Protein AF-0000000079918364 (afdb_homodimer)

pLDDT: mean 92.26, std 9.22, range [27.09, 98.88]

Sequence (896 aa):
MTLVTEMAIDTARAVEHFAAMLRVPTVSTRGDANTDWTFFARFRSLVDELYPLVRENLDKEIIASHSLVYHWDVGVPDKPIVLMAHQDVVPAHDEGWTHPPFGGVVADDAVWGRGAIDDKGVLVSILEAVEGLLRSGVVPARDVYLVFGHNEEVGGDGIPQVVHTFRERGIVPGVVIDEGGGVAGDAFPGVDATLAVLGTAEKGILDLQLTAKDPGGHASMPGRKTATARLARAITRVDHHKFPARLTEPTVDLLTNVGVHAKGPLGTVLSRTDTFGPLLARVLPSAGALMNAMCRTTAVATVLEGSAANNVMAETARAVLDIRILPGDTVNGTVERIRKTIRDNDIQLDILGSTEPSPVSRTDDEVFARLRQVVADTFPGAIVSPFLLVGATDARHMARISEYVYRFYPFELDARSRALIHSTDERLSIAGLRNGIEFFSRLIRDWRMTLVTEMAIDTARAVEHFAAMLRVPTVSTRGDANTDWTFFARFRSLVDELYPLVRENLDKEIIASHSLVYHWDVGVPDKPIVLMAHQDVVPAHDEGWTHPPFGGVVADDAVWGRGAIDDKGVLVSILEAVEGLLRSGVVPARDVYLVFGHNEEVGGDGIPQVVHTFRERGIVPGVVIDEGGGVAGDAFPGVDATLAVLGTAEKGILDLQLTAKDPGGHASMPGRKTATARLARAITRVDHHKFPARLTEPTVDLLTNVGVHAKGPLGTVLSRTDTFGPLLARVLPSAGALMNAMCRTTAVATVLEGSAANNVMAETARAVLDIRILPGDTVNGTVERIRKTIRDNDIQLDILGSTEPSPVSRTDDEVFARLRQVVADTFPGAIVSPFLLVGATDARHMARISEYVYRFYPFELDARSRALIHSTDERLSIAGLRNGIEFFSRLIRDWR

InterPro domains:
  IPR001261 ArgE/DapE/ACY1/CPG2/YscS, conserved site [PS00759] (116-155)
  IPR002933 Peptidase M20 [PF01546] (83-445)
  IPR011650 Peptidase M20, dimerisation domain [PF07687] (200-345)
  IPR036264 Bacterial exopeptidase dimerisation domain [SSF55031] (204-345)
  IPR047177 Peptidase M20A [PTHR45962] (11-445)

Foldseek 3Di:
DPPPPQLDFPLVLLLVLLLVLQLQQLAADAPRPPGDCVSLVVSVVSLCVSQVLQVVQWDWDAWPNRKIKTKRCPPAQAQAEEEEAASHFHDDDQPPFPDRQNRQDDPPQWTWHTCQVRTVLLVSLLRSLVSSCVVVVFDFPHMYMYIYFRHFVNPDCGLVRVLVVCVVVVRFHNAYEAADFEWEQCPDPQFRFIAGAKAQWEWKKWKKKKKFFDPKDWQVDDDDPARVNLVVLLQVLLVVDFFQWFADPQRLFVLLLSLCRGDDPSSVLSVPCVVCRVVCRVCQLVVDDQSVLNTAKDKHWDDWDADPDPGMGGRMIMIIIIITGHPVDFPVNVVVVSCVRSPDPNIDMDTPDIDHMADGADCPDDSNVVLVVLLCVLPPRHHYGYDYGSHDGSLSSSSVRYSHGIHGQQFHAYPVQVVCNVHHGNIGRSVRSVSSSSSSSCCRNVPD/DPPPPQLDFPLVLLLVLLLVLQLQQLAADAPRPPGDCVSLVVSVVSLCVSQVLQVVQWDWDAWPNRKIKTKRCPPAQAQAEEEEAASHFHDDDQPPFPDRQNRQDCPPQWTWHTCQVRPSLLVSLLRSLVSSCSVVVFDFPHMYMYIYFRHFVNPDCGLVRVLVVCVVVVRFHNAYEAAFFEWEQCPDPQQRFIAGAKAQWEFKKWKKKKKFFDPKDWQVDDDDPFRVNLVVLLQVLLVVDFFQWFADPQRLFVLLLSLCRGDDPSSVLSVPCVVCRVVCRVCQLVVDDVSVLNTAKDKHWDDWDADPDPGMGGRMIMIIIIITGHPVDFPVNVVVVSCVRSVDPNIDMDTPDIDHMADGADCPDDSNVVLVVLLCVLPPRHRYGYDYGSHDGSLSSSSVRYSHGIHGQQFHAYPVQVVCNVHHGNIGRSVRSVSSSSSSSCCRNVPD

Nearest PDB structures (foldseek):
  7uoi-assembly1_A  TM=7.496E-01  e=3.762E-25  Enterococcus faecium 1,231,410
  3dlj-assembly3_A  TM=7.411E-01  e=1.548E-22  Homo sapiens
  7rsf-assembly1_B  TM=6.379E-01  e=6.991E-24  Escherichia coli str. K-12 substr. MG1655
  4ruh-assembly1_A  TM=7.061E-01  e=1.377E-22  Homo sapiens
  3dlj-assembly3_B  TM=6.980E-01  e=2.074E-22  Homo sapiens

Secondary structure (DSSP, 8-state):
----------HHHHHHHHHHHHTS--B--GGGTT--HHHHHHHHHHHHHH-HHHHHHSEEEEETTTEEEEEE--S--SS-EEEEEE--B----STT-SS-TTS-EEETTEEESTTTTTTHHHHHHHHHHHHHHHHTT---SS-EEEEEES-GGGT-SHHHHHHHHHHHTT---SEEEES--EEESSSSTT--S-EEEEEEEE-EEEEEEEEEE----BTTS--SS-HHHHHHHHHHHHHHSPPPP---HHHHHHHHHHHHH--HHHHHHHHTHHHHHHHHHHHGGGG-HHHHHHHS-EEEEEEEE--SSTTB--SEEEEEEEEEEPBTB-HHHHHHHHHHHH--TTSEEEEEEEEPPPPPPP-SSHHHHHHHHHHHHHSTTPEEEEEEESS--THHHHTTT-S-EEE---SB--HHHHHTTTSTT-EEEHHHHHHHHHHHHHHHHH--/----------HHHHHHHHHHHHTS--B--GGGTT--HHHHHHHHHHHHHH-HHHHHHSEEEEETTTEEEEEE--S--SS-EEEEEE--B----STT-SS-TTS-EEETTEEESTTTTTTHHHHHHHHHHHHHHHHTT---SS-EEEEEES-GGGT-SHHHHHHHHHHHTT---SEEEES--EEESSSSTT--S-EEEEEEEE-EEEEEEEEEE----BTTS--SS-HHHHHHHHHHHHHHSPPPP---HHHHHHHHHHHHH--HHHHHHHHTHHHHHHHHHHHGGGG-HHHHHHHS-EEEEEEEE--SSTTB--SEEEEEEEEEEPBTB-HHHHHHHHHHHH--TTSEEEEEEEEPPPPPPP-SSHHHHHHHHHHHHHSTTPEEEEEEESS--THHHHTTT-S-EEE---SB--HHHHHTTTSTT-EEEHHHHHHHHHHHHHHHHH--

Structure (mmCIF, N/CA/C/O backbone):
data_AF-0000000079918364-model_v1
#
loop_
_entity.id
_entity.type
_entity.pdbx_description
1 polymer 'Peptidase M20 dimerisation domain-containing protein'
#
loop_
_atom_site.group_PDB
_atom_site.id
_atom_site.type_symbol
_atom_site.label_atom_id
_atom_site.label_alt_id
_atom_site.label_comp_id
_atom_site.label_asym_id
_atom_site.label_entity_id
_atom_site.label_seq_id
_atom_site.pdbx_PDB_ins_code
_atom_site.Cartn_x
_atom_site.Cartn_y
_atom_site.Cartn_z
_atom_site.occupancy
_atom_site.B_iso_or_equiv
_atom_site.auth_seq_id
_atom_site.auth_comp_id
_atom_site.auth_asym_id
_atom_site.auth_atom_id
_atom_site.pdbx_PDB_model_num
ATOM 1 N N . MET A 1 1 ? -6.84 52.469 38.156 1 27.16 1 MET A N 1
ATOM 2 C CA . MET A 1 1 ? -6.102 51.219 37.938 1 27.16 1 MET A CA 1
ATOM 3 C C . MET A 1 1 ? -6.996 50 38.156 1 27.16 1 MET A C 1
ATOM 5 O O . MET A 1 1 ? -7.223 49.625 39.312 1 27.16 1 MET A O 1
ATOM 9 N N . THR A 1 2 ? -8.156 49.969 37.469 1 35.66 2 THR A N 1
ATOM 10 C CA . THR A 1 2 ? -9.219 49.031 37.75 1 35.66 2 THR A CA 1
ATOM 11 C C . THR A 1 2 ? -8.672 47.594 37.781 1 35.66 2 THR A C 1
ATOM 13 O O . THR A 1 2 ? -7.914 47.188 36.906 1 35.66 2 THR A O 1
ATOM 16 N N . LEU A 1 3 ? -8.594 47 38.906 1 37.59 3 LEU A N 1
ATOM 17 C CA . LEU A 1 3 ? -8.125 45.656 39.219 1 37.59 3 LEU A CA 1
ATOM 18 C C . LEU A 1 3 ? -8.625 44.656 38.156 1 37.59 3 LEU A C 1
ATOM 20 O O . LEU A 1 3 ? -9.828 44.406 38.062 1 37.59 3 LEU A O 1
ATOM 24 N N . VAL A 1 4 ? -8.094 44.719 37 1 45.94 4 VAL A N 1
ATOM 25 C CA . VAL A 1 4 ? -8.383 43.781 35.906 1 45.94 4 VAL A CA 1
ATOM 26 C C . VAL A 1 4 ? -8.469 42.375 36.5 1 45.94 4 VAL A C 1
ATOM 28 O O . VAL A 1 4 ? -7.477 41.844 37 1 45.94 4 VAL A O 1
ATOM 31 N N . THR A 1 5 ? -9.547 41.969 37.125 1 47.81 5 THR A N 1
ATOM 32 C CA . THR A 1 5 ? -9.805 40.688 37.781 1 47.81 5 THR A CA 1
ATOM 33 C C . THR A 1 5 ? -9.469 39.531 36.844 1 47.81 5 THR A C 1
ATOM 35 O O . THR A 1 5 ? -9.938 39.469 35.719 1 47.81 5 THR A O 1
ATOM 38 N N . GLU A 1 6 ? -8.281 38.938 37.062 1 61.81 6 GLU A N 1
ATOM 39 C CA . GLU A 1 6 ? -7.863 37.719 36.438 1 61.81 6 GLU A CA 1
ATOM 40 C C . GLU A 1 6 ? -8.984 36.688 36.438 1 61.81 6 GLU A C 1
ATOM 42 O O . GLU A 1 6 ? -9.609 36.438 37.469 1 61.81 6 GLU A O 1
ATOM 47 N N . MET A 1 7 ? -9.656 36.5 35.25 1 71.19 7 MET A N 1
ATOM 48 C CA . MET A 1 7 ? -10.711 35.5 35.125 1 71.19 7 MET A CA 1
ATOM 49 C C . MET A 1 7 ? -10.281 34.188 35.75 1 71.19 7 MET A C 1
ATOM 51 O O . MET A 1 7 ? -9.203 33.656 35.438 1 71.19 7 MET A O 1
ATOM 55 N N . ALA A 1 8 ? -10.93 33.812 36.844 1 82.19 8 ALA A N 1
ATOM 56 C CA . ALA A 1 8 ? -10.648 32.531 37.469 1 82.19 8 ALA A CA 1
ATOM 57 C C . ALA A 1 8 ? -10.922 31.375 36.5 1 82.19 8 ALA A C 1
ATOM 59 O O . ALA A 1 8 ? -11.992 31.312 35.906 1 82.19 8 ALA A O 1
ATOM 60 N N . ILE A 1 9 ? -9.953 30.641 36.156 1 89.56 9 ILE A N 1
ATOM 61 C CA . ILE A 1 9 ? -10.086 29.484 35.281 1 89.56 9 ILE A CA 1
ATOM 62 C C . ILE A 1 9 ? -10.492 28.266 36.094 1 89.56 9 ILE A C 1
ATOM 64 O O . ILE A 1 9 ? -9.805 27.875 37.031 1 89.56 9 ILE A O 1
ATOM 68 N N . ASP A 1 10 ? -11.633 27.734 35.812 1 93.81 10 ASP A N 1
ATOM 69 C CA . ASP A 1 10 ? -12.047 26.438 36.375 1 93.81 10 ASP A CA 1
ATOM 70 C C . ASP A 1 10 ? -11.375 25.281 35.625 1 93.81 10 ASP A C 1
ATOM 72 O O . ASP A 1 10 ? -11.977 24.672 34.75 1 93.81 10 ASP A O 1
ATOM 76 N N . THR A 1 11 ? -10.242 24.938 36.125 1 96 11 THR A N 1
ATOM 77 C CA . THR A 1 11 ? -9.398 23.953 35.469 1 96 11 THR A CA 1
ATOM 78 C C . THR A 1 11 ? -10.086 22.594 35.406 1 96 11 THR A C 1
ATOM 80 O O . THR A 1 11 ? -10.023 21.891 34.406 1 96 11 THR A O 1
ATOM 83 N N . ALA A 1 12 ? -10.703 22.219 36.469 1 96.12 12 ALA A N 1
ATOM 84 C CA . ALA A 1 12 ? -11.375 20.922 36.531 1 96.12 12 ALA A CA 1
ATOM 85 C C . ALA A 1 12 ? -12.469 20.828 35.469 1 96.12 12 ALA A C 1
ATOM 87 O O . ALA A 1 12 ? -12.594 19.797 34.781 1 96.12 12 ALA A O 1
ATOM 88 N N . ARG A 1 13 ? -13.227 21.828 35.375 1 96.31 13 ARG A N 1
ATOM 89 C CA . ARG A 1 13 ? -14.281 21.859 34.344 1 96.31 13 ARG A CA 1
ATOM 90 C C . ARG A 1 13 ? -13.703 21.844 32.938 1 96.31 13 ARG A C 1
ATOM 92 O O . ARG A 1 13 ? -14.219 21.141 32.062 1 96.31 13 ARG A O 1
ATOM 99 N N . ALA A 1 14 ? -12.711 22.641 32.781 1 97.94 14 ALA A N 1
ATOM 100 C CA . ALA A 1 14 ? -12.078 22.703 31.453 1 97.94 14 ALA A CA 1
ATOM 101 C C . ALA A 1 14 ? -11.555 21.328 31.031 1 97.94 14 ALA A C 1
ATOM 103 O O . ALA A 1 14 ? -11.664 20.953 29.859 1 97.94 14 ALA A O 1
ATOM 104 N N . VAL A 1 15 ? -10.969 20.625 31.969 1 98.44 15 VAL A N 1
ATOM 105 C CA . VAL A 1 15 ? -10.422 19.297 31.703 1 98.44 15 VAL A CA 1
ATOM 106 C C . VAL A 1 15 ? -11.547 18.344 31.328 1 98.44 15 VAL A C 1
ATOM 108 O O . VAL A 1 15 ? -11.414 17.547 30.391 1 98.44 15 VAL A O 1
ATOM 111 N N . GLU A 1 16 ? -12.609 18.422 32 1 98.25 16 GLU A N 1
ATOM 112 C CA . GLU A 1 16 ? -13.766 17.562 31.719 1 98.25 16 GLU A CA 1
ATOM 113 C C . GLU A 1 16 ? -14.352 17.859 30.344 1 98.25 16 GLU A C 1
ATOM 115 O O . GLU A 1 16 ? -14.703 16.938 29.594 1 98.25 16 GLU A O 1
ATOM 120 N N . HIS A 1 17 ? -14.508 19.156 30.047 1 98.56 17 HIS A N 1
ATOM 121 C CA . HIS A 1 17 ? -15.016 19.547 28.75 1 98.56 17 HIS A CA 1
ATOM 122 C C . HIS A 1 17 ? -14.102 19.047 27.625 1 98.56 17 HIS A C 1
ATOM 124 O O . HIS A 1 17 ? -14.578 18.531 26.609 1 98.56 17 HIS A O 1
ATOM 130 N N . PHE A 1 18 ? -12.836 19.219 27.891 1 98.5 18 PHE A N 1
ATOM 131 C CA . PHE A 1 18 ? -11.836 18.828 26.906 1 98.5 18 PHE A CA 1
ATOM 132 C C . PHE A 1 18 ? -11.867 17.328 26.656 1 98.5 18 PHE A C 1
ATOM 134 O O . PHE A 1 18 ? -11.883 16.875 25.516 1 98.5 18 PHE A O 1
ATOM 141 N N . ALA A 1 19 ? -11.914 16.547 27.719 1 98.62 19 ALA A N 1
ATOM 142 C CA . ALA A 1 19 ? -11.992 15.102 27.609 1 98.62 19 ALA A CA 1
ATOM 143 C C . ALA A 1 19 ? -13.242 14.672 26.844 1 98.62 19 ALA A C 1
ATOM 145 O O . ALA A 1 19 ? -13.18 13.766 26.016 1 98.62 19 ALA A O 1
ATOM 146 N N . ALA A 1 20 ? -14.352 15.289 27.141 1 98.56 20 ALA A N 1
ATOM 147 C CA . ALA A 1 20 ? -15.602 14.984 26.453 1 98.56 20 ALA A CA 1
ATOM 148 C C . ALA A 1 20 ? -15.477 15.234 24.953 1 98.56 20 ALA A C 1
ATOM 150 O O . ALA A 1 20 ? -15.992 14.461 24.141 1 98.56 20 ALA A O 1
ATOM 151 N N . MET A 1 21 ? -14.812 16.297 24.578 1 98.5 21 MET A N 1
ATOM 152 C CA . MET A 1 21 ? -14.648 16.641 23.172 1 98.5 21 MET A CA 1
ATOM 153 C C . MET A 1 21 ? -13.742 15.641 22.453 1 98.5 21 MET A C 1
ATOM 155 O O . MET A 1 21 ? -13.992 15.281 21.312 1 98.5 21 MET A O 1
ATOM 159 N N . LEU A 1 22 ? -12.727 15.164 23.188 1 98.5 22 LEU A N 1
ATOM 160 C CA . LEU A 1 22 ? -11.773 14.227 22.594 1 98.5 22 LEU A CA 1
ATOM 161 C C . LEU A 1 22 ? -12.43 12.867 22.359 1 98.5 22 LEU A C 1
ATOM 163 O O . LEU A 1 22 ? -11.961 12.086 21.531 1 98.5 22 LEU A O 1
ATOM 167 N N . ARG A 1 23 ? -13.539 12.586 23.047 1 98.25 23 ARG A N 1
ATOM 168 C CA . ARG A 1 23 ? -14.234 11.305 22.922 1 98.25 23 ARG A CA 1
ATOM 169 C C . ARG A 1 23 ? -15.062 11.258 21.641 1 98.25 23 ARG A C 1
ATOM 171 O O . ARG A 1 23 ? -15.531 10.195 21.234 1 98.25 23 ARG A O 1
ATOM 178 N N . VAL A 1 24 ? -15.242 12.398 20.938 1 98.12 24 VAL A N 1
ATOM 179 C CA . VAL A 1 24 ? -15.969 12.445 19.672 1 98.12 24 VAL A CA 1
ATOM 180 C C . VAL A 1 24 ? -14.977 12.344 18.5 1 98.12 24 VAL A C 1
ATOM 182 O O . VAL A 1 24 ? -14.25 13.297 18.219 1 98.12 24 VAL A O 1
ATOM 185 N N . PRO A 1 25 ? -14.875 11.234 17.781 1 97.44 25 PRO A N 1
ATOM 186 C CA . PRO A 1 25 ? -13.883 11.016 16.719 1 97.44 25 PRO A CA 1
ATOM 187 C C . PRO A 1 25 ? -14.234 11.734 15.422 1 97.44 25 PRO A C 1
ATOM 189 O O . PRO A 1 25 ? -14.602 11.086 14.438 1 97.44 25 PRO A O 1
ATOM 192 N N . THR A 1 26 ? -14.062 13.023 15.359 1 97.56 26 THR A N 1
ATOM 193 C CA . THR A 1 26 ? -14.312 13.797 14.148 1 97.56 26 THR A CA 1
ATOM 194 C C . THR A 1 26 ? -13.18 13.602 13.141 1 97.56 26 THR A C 1
ATOM 196 O O . THR A 1 26 ? -12.469 14.555 12.805 1 97.56 26 THR A O 1
ATOM 199 N N . VAL A 1 27 ? -13.07 12.43 12.547 1 95 27 VAL A N 1
ATOM 200 C CA . VAL A 1 27 ? -12.016 12.094 11.602 1 95 27 VAL A CA 1
ATOM 201 C C . VAL A 1 27 ? -12.438 12.484 10.188 1 95 27 VAL A C 1
ATOM 203 O O . VAL A 1 27 ? -13.492 12.062 9.711 1 95 27 VAL A O 1
ATOM 206 N N . SER A 1 28 ? -11.664 13.344 9.609 1 93.25 28 SER A N 1
ATOM 207 C CA . SER A 1 28 ? -11.953 13.727 8.234 1 93.25 28 SER A CA 1
ATOM 208 C C . SER A 1 28 ? -11.18 12.859 7.246 1 93.25 28 SER A C 1
ATOM 210 O O . SER A 1 28 ? -10.117 12.328 7.574 1 93.25 28 SER A O 1
ATOM 212 N N . THR A 1 29 ? -11.766 12.648 6.137 1 87.75 29 THR A N 1
ATOM 213 C CA . THR A 1 29 ? -11.148 11.914 5.043 1 87.75 29 THR A CA 1
ATOM 214 C C . THR A 1 29 ? -11.133 12.742 3.766 1 87.75 29 THR A C 1
ATOM 216 O O . THR A 1 29 ? -11.984 13.609 3.576 1 87.75 29 THR A O 1
ATOM 219 N N . ARG A 1 30 ? -10.18 12.453 2.982 1 79.19 30 ARG A N 1
ATOM 220 C CA . ARG A 1 30 ? -10.062 13.195 1.733 1 79.19 30 ARG A CA 1
ATOM 221 C C . ARG A 1 30 ? -11.281 12.969 0.845 1 79.19 30 ARG A C 1
ATOM 223 O O . ARG A 1 30 ? -11.75 11.836 0.703 1 79.19 30 ARG A O 1
ATOM 230 N N . GLY A 1 31 ? -11.641 14.008 0.234 1 75.81 31 GLY A N 1
ATOM 231 C CA . GLY A 1 31 ? -12.781 13.961 -0.663 1 75.81 31 GLY A CA 1
ATOM 232 C C . GLY A 1 31 ? -14.102 13.742 0.059 1 75.81 31 GLY A C 1
ATOM 233 O O . GLY A 1 31 ? -15.156 13.664 -0.573 1 75.81 31 GLY A O 1
ATOM 234 N N . ASP A 1 32 ? -14.047 13.578 1.322 1 73.62 32 ASP A N 1
ATOM 235 C CA . ASP A 1 32 ? -15.188 13.57 2.242 1 73.62 32 ASP A CA 1
ATOM 236 C C . ASP A 1 32 ? -16 12.281 2.1 1 73.62 32 ASP A C 1
ATOM 238 O O . ASP A 1 32 ? -16.922 12.039 2.883 1 73.62 32 ASP A O 1
ATOM 242 N N . ALA A 1 33 ? -15.688 11.484 1.126 1 76.06 33 ALA A N 1
ATOM 243 C CA . ALA A 1 33 ? -16.578 10.367 0.811 1 76.06 33 ALA A CA 1
ATOM 244 C C . ALA A 1 33 ? -16.625 9.367 1.964 1 76.06 33 ALA A C 1
ATOM 246 O O . ALA A 1 33 ? -17.672 8.758 2.215 1 76.06 33 ALA A O 1
ATOM 247 N N . ASN A 1 34 ? -15.664 9.375 2.734 1 82.94 34 ASN A N 1
ATOM 248 C CA . ASN A 1 34 ? -15.641 8.383 3.803 1 82.94 34 ASN A CA 1
ATOM 249 C C . ASN A 1 34 ? -15.711 9.039 5.18 1 82.94 34 ASN A C 1
ATOM 251 O O . ASN A 1 34 ? -15.508 8.375 6.199 1 82.94 34 ASN A O 1
ATOM 255 N N . THR A 1 35 ? -15.969 10.344 5.254 1 92.25 35 THR A N 1
ATOM 256 C CA . THR A 1 35 ? -16.094 11.039 6.527 1 92.25 35 THR A CA 1
ATOM 257 C C . THR A 1 35 ? -17.469 10.781 7.156 1 92.25 35 THR A C 1
ATOM 259 O O . THR A 1 35 ? -18.484 10.898 6.488 1 92.25 35 THR A O 1
ATOM 262 N N . ASP A 1 36 ? -17.547 10.352 8.383 1 94.94 36 ASP A N 1
ATOM 263 C CA . ASP A 1 36 ? -18.797 10.195 9.125 1 94.94 36 ASP A CA 1
ATOM 264 C C . ASP A 1 36 ? -19.234 11.523 9.734 1 94.94 36 ASP A C 1
ATOM 266 O O . ASP A 1 36 ? -18.875 11.836 10.875 1 94.94 36 ASP A O 1
ATOM 270 N N . TRP A 1 37 ? -20.031 12.195 9.109 1 95.75 37 TRP A N 1
ATOM 271 C CA . TRP A 1 37 ? -20.422 13.547 9.477 1 95.75 37 TRP A CA 1
ATOM 272 C C . TRP A 1 37 ? -21.281 13.539 10.734 1 95.75 37 TRP A C 1
ATOM 274 O O . TRP A 1 37 ? -21.516 14.578 11.352 1 95.75 37 TRP A O 1
ATOM 284 N N . THR A 1 38 ? -21.766 12.367 11.164 1 96.69 38 THR A N 1
ATOM 285 C CA . THR A 1 38 ? -22.562 12.289 12.383 1 96.69 38 THR A CA 1
ATOM 286 C C . THR A 1 38 ? -21.734 12.672 13.602 1 96.69 38 THR A C 1
ATOM 288 O O . THR A 1 38 ? -22.25 13.234 14.562 1 96.69 38 THR A O 1
ATOM 291 N N . PHE A 1 39 ? -20.453 12.438 13.547 1 97.25 39 PHE A N 1
ATOM 292 C CA . PHE A 1 39 ? -19.578 12.805 14.648 1 97.25 39 PHE A CA 1
ATOM 293 C C . PHE A 1 39 ? -19.391 14.312 14.711 1 97.25 39 PHE A C 1
ATOM 295 O O . PHE A 1 39 ? -19.266 14.883 15.797 1 97.25 39 PHE A O 1
ATOM 302 N N . PHE A 1 40 ? -19.391 14.969 13.578 1 97.75 40 PHE A N 1
ATOM 303 C CA . PHE A 1 40 ? -19.266 16.422 13.539 1 97.75 40 PHE A CA 1
ATOM 304 C C . PHE A 1 40 ? -20.531 17.094 14.062 1 97.75 40 PHE A C 1
ATOM 306 O O . PHE A 1 40 ? -20.453 18.094 14.766 1 97.75 40 PHE A O 1
ATOM 313 N N . ALA A 1 41 ? -21.656 16.484 13.727 1 97.44 41 ALA A N 1
ATOM 314 C CA . ALA A 1 41 ? -22.922 16.984 14.273 1 97.44 41 ALA A CA 1
ATOM 315 C C . ALA A 1 41 ? -22.969 16.828 15.789 1 97.44 41 ALA A C 1
ATOM 317 O O . ALA A 1 41 ? -23.406 17.734 16.5 1 97.44 41 ALA A O 1
ATOM 318 N N . ARG A 1 42 ? -22.531 15.688 16.219 1 98 42 ARG A N 1
ATOM 319 C CA . ARG A 1 42 ? -22.469 15.438 17.656 1 98 42 ARG A CA 1
ATOM 320 C C . ARG A 1 42 ? -21.531 16.422 18.344 1 98 42 ARG A C 1
ATOM 322 O O . ARG A 1 42 ? -21.812 16.891 19.438 1 98 42 ARG A O 1
ATOM 329 N N . PHE A 1 43 ? -20.422 16.656 17.734 1 98.38 43 PHE A N 1
ATOM 330 C CA . PHE A 1 43 ? -19.438 17.578 18.297 1 98.38 43 PHE A CA 1
ATOM 331 C C . PHE A 1 43 ? -20.031 18.969 18.438 1 98.38 43 PHE A C 1
ATOM 333 O O . PHE A 1 43 ? -19.875 19.609 19.484 1 98.38 43 PHE A O 1
ATOM 340 N N . ARG A 1 44 ? -20.688 19.422 17.406 1 98.06 44 ARG A N 1
ATOM 341 C CA . ARG A 1 44 ? -21.344 20.719 17.438 1 98.06 44 ARG A CA 1
ATOM 342 C C . ARG A 1 44 ? -22.344 20.812 18.578 1 98.06 44 ARG A C 1
ATOM 344 O O . ARG A 1 44 ? -22.375 21.812 19.297 1 98.06 44 ARG A O 1
ATOM 351 N N . SER A 1 45 ? -23.125 19.781 18.703 1 98.19 45 SER A N 1
ATOM 352 C CA . SER A 1 45 ? -24.109 19.75 19.781 1 98.19 45 SER A CA 1
ATOM 353 C C . SER A 1 45 ? -23.438 19.766 21.156 1 98.19 45 SER A C 1
ATOM 355 O O . SER A 1 45 ? -23.906 20.422 22.078 1 98.19 45 SER A O 1
ATOM 357 N N . LEU A 1 46 ? -22.375 19.047 21.219 1 98.56 46 LEU A N 1
ATOM 358 C CA . LEU A 1 46 ? -21.625 18.984 22.469 1 98.56 46 LEU A CA 1
ATOM 359 C C . LEU A 1 46 ? -21.078 20.359 22.844 1 98.56 46 LEU A C 1
ATOM 361 O O . LEU A 1 46 ? -21.141 20.766 24.016 1 98.56 46 LEU A O 1
ATOM 365 N N . VAL A 1 47 ? -20.531 21.078 21.875 1 98.56 47 VAL A N 1
ATOM 366 C CA . VAL A 1 47 ? -20.016 22.422 22.109 1 98.56 47 VAL A CA 1
ATOM 367 C C . VAL A 1 47 ? -21.125 23.328 22.641 1 98.56 47 VAL A C 1
ATOM 369 O O . VAL A 1 47 ? -20.922 24.078 23.609 1 98.56 47 VAL A O 1
ATOM 372 N N . ASP A 1 48 ? -22.297 23.25 22.047 1 98.19 48 ASP A N 1
ATOM 373 C CA . ASP A 1 48 ? -23.422 24.047 22.484 1 98.19 48 ASP A CA 1
ATOM 374 C C . ASP A 1 48 ? -23.812 23.719 23.922 1 98.19 48 ASP A C 1
ATOM 376 O O . ASP A 1 48 ? -24.219 24.609 24.688 1 98.19 48 ASP A O 1
ATOM 380 N N . GLU A 1 49 ? -23.734 22.484 24.234 1 98.38 49 GLU A N 1
ATOM 381 C CA . GLU A 1 49 ? -24.109 22.031 25.562 1 98.38 49 GLU A CA 1
ATOM 382 C C . GLU A 1 49 ? -23.094 22.484 26.609 1 98.38 49 GLU A C 1
ATOM 384 O O . GLU A 1 49 ? -23.469 22.938 27.688 1 98.38 49 GLU A O 1
ATOM 389 N N . LEU A 1 50 ? -21.859 22.406 26.297 1 98.56 50 LEU A N 1
ATOM 390 C CA . LEU A 1 50 ? -20.797 22.656 27.266 1 98.56 50 LEU A CA 1
ATOM 391 C C . LEU A 1 50 ? -20.562 24.141 27.453 1 98.56 50 LEU A C 1
ATOM 393 O O . LEU A 1 50 ? -20.047 24.578 28.484 1 98.56 50 LEU A O 1
ATOM 397 N N . TYR A 1 51 ? -20.969 24.922 26.438 1 98.56 51 TYR A N 1
ATOM 398 C CA . TYR A 1 51 ? -20.688 26.344 26.484 1 98.56 51 TYR A CA 1
ATOM 399 C C . TYR A 1 51 ? -21.953 27.156 26.219 1 98.56 51 TYR A C 1
ATOM 401 O O . TYR A 1 51 ? -22.047 27.844 25.203 1 98.56 51 TYR A O 1
ATOM 409 N N . PRO A 1 52 ? -22.812 27.25 27.203 1 98.25 52 PRO A N 1
ATOM 410 C CA . PRO A 1 52 ? -24.125 27.906 27.016 1 98.25 52 PRO A CA 1
ATOM 411 C C . PRO A 1 52 ? -24.016 29.406 26.844 1 98.25 52 PRO A C 1
ATOM 413 O O . PRO A 1 52 ? -24.812 30.016 26.125 1 98.25 52 PRO A O 1
ATOM 416 N N . LEU A 1 53 ? -23.094 30.094 27.469 1 98.19 53 LEU A N 1
ATOM 417 C CA . LEU A 1 53 ? -22.969 31.547 27.312 1 98.19 53 LEU A CA 1
ATOM 418 C C . LEU A 1 53 ? -22.484 31.906 25.922 1 98.19 53 LEU A C 1
ATOM 420 O O . LEU A 1 53 ? -22.906 32.906 25.344 1 98.19 53 LEU A O 1
ATOM 424 N N . VAL A 1 54 ? -21.562 31.109 25.391 1 98.5 54 VAL A N 1
ATOM 425 C CA . VAL A 1 54 ? -21.141 31.297 24 1 98.5 54 VAL A CA 1
ATOM 426 C C . VAL A 1 54 ? -22.344 31.141 23.078 1 98.5 54 VAL A C 1
ATOM 428 O O . VAL A 1 54 ? -22.578 31.984 22.203 1 98.5 54 VAL A O 1
ATOM 431 N N . ARG A 1 55 ? -23.109 30.109 23.328 1 98.19 55 ARG A N 1
ATOM 432 C CA . ARG A 1 55 ? -24.266 29.828 22.5 1 98.19 55 ARG A CA 1
ATOM 433 C C . ARG A 1 55 ? -25.281 30.969 22.562 1 98.19 55 ARG A C 1
ATOM 435 O O . ARG A 1 55 ? -25.859 31.344 21.547 1 98.19 55 ARG A O 1
ATOM 442 N N . GLU A 1 56 ? -25.406 31.547 23.672 1 97.88 56 GLU A N 1
ATOM 443 C CA . GLU A 1 56 ? -26.438 32.531 23.906 1 97.88 56 GLU A CA 1
ATOM 444 C C . GLU A 1 56 ? -25.984 33.938 23.438 1 97.88 56 GLU A C 1
ATOM 446 O O . GLU A 1 56 ? -26.797 34.719 23 1 97.88 56 GLU A O 1
ATOM 451 N N . ASN A 1 57 ? -24.734 34.219 23.516 1 98.12 57 ASN A N 1
ATOM 452 C CA . ASN A 1 57 ? -24.281 35.594 23.391 1 98.12 57 ASN A CA 1
ATOM 453 C C . ASN A 1 57 ? -23.562 35.812 22.062 1 98.12 57 ASN A C 1
ATOM 455 O O . ASN A 1 57 ? -23.375 36.969 21.641 1 98.12 57 ASN A O 1
ATOM 459 N N . LEU A 1 58 ? -23.047 34.812 21.453 1 98.56 58 LEU A N 1
ATOM 460 C CA . LEU A 1 58 ? -22.391 34.969 20.156 1 98.56 58 LEU A CA 1
ATOM 461 C C . LEU A 1 58 ? -23.297 34.469 19.031 1 98.56 58 LEU A C 1
ATOM 463 O O . LEU A 1 58 ? -24 33.438 19.188 1 98.56 58 LEU A O 1
ATOM 467 N N . ASP A 1 59 ? -23.312 35.188 17.891 1 98.44 59 ASP A N 1
ATOM 468 C CA . ASP A 1 59 ? -24.016 34.688 16.703 1 98.44 59 ASP A CA 1
ATOM 469 C C . ASP A 1 59 ? -23.266 33.531 16.062 1 98.44 59 ASP A C 1
ATOM 471 O O . ASP A 1 59 ? -22.078 33.656 15.742 1 98.44 59 ASP A O 1
ATOM 475 N N . LYS A 1 60 ? -23.969 32.438 15.906 1 98.25 60 LYS A N 1
ATOM 476 C CA . LYS A 1 60 ? -23.375 31.234 15.352 1 98.25 60 LYS A CA 1
ATOM 477 C C . LYS A 1 60 ? -23.828 31 13.914 1 98.25 60 LYS A C 1
ATOM 479 O O . LYS A 1 60 ? -25.031 31.062 13.617 1 98.25 60 LYS A O 1
ATOM 484 N N . GLU A 1 61 ? -22.906 30.797 13.07 1 98.19 61 GLU A N 1
ATOM 485 C CA . GLU A 1 61 ? -23.172 30.453 11.672 1 98.19 61 GLU A CA 1
ATOM 486 C C . GLU A 1 61 ? -22.391 29.203 11.266 1 98.19 61 GLU A C 1
ATOM 488 O O . GLU A 1 61 ? -21.234 29.031 11.672 1 98.19 61 GLU A O 1
ATOM 493 N N . ILE A 1 62 ? -23.078 28.328 10.523 1 98.12 62 ILE A N 1
ATOM 494 C CA . ILE A 1 62 ? -22.438 27.156 9.93 1 98.12 62 ILE A CA 1
ATOM 495 C C . ILE A 1 62 ? -22.109 27.438 8.461 1 98.12 62 ILE A C 1
ATOM 497 O O . ILE A 1 62 ? -23.016 27.703 7.668 1 98.12 62 ILE A O 1
ATOM 501 N N . ILE A 1 63 ? -20.875 27.453 8.133 1 97.75 63 ILE A N 1
ATOM 502 C CA . ILE A 1 63 ? -20.422 27.719 6.773 1 97.75 63 ILE A CA 1
ATOM 503 C C . ILE A 1 63 ? -19.797 26.453 6.188 1 97.75 63 ILE A C 1
ATOM 505 O O . ILE A 1 63 ? -19.156 25.672 6.902 1 97.75 63 ILE A O 1
ATOM 509 N N . ALA A 1 64 ? -19.969 26.203 4.91 1 95.94 64 ALA A N 1
ATOM 510 C CA . ALA A 1 64 ? -19.469 25.016 4.219 1 95.94 64 ALA A CA 1
ATOM 511 C C . ALA A 1 64 ? -19.938 23.734 4.898 1 95.94 64 ALA A C 1
ATOM 513 O O . ALA A 1 64 ? -19.156 22.797 5.086 1 95.94 64 ALA A O 1
ATOM 514 N N . SER A 1 65 ? -21.125 23.781 5.41 1 92.94 65 SER A N 1
ATOM 515 C CA . SER A 1 65 ? -21.922 22.672 5.93 1 92.94 65 SER A CA 1
ATOM 516 C C . SER A 1 65 ? -21.5 22.312 7.355 1 92.94 65 SER A C 1
ATOM 518 O O . SER A 1 65 ? -22.328 21.828 8.133 1 92.94 65 SER A O 1
ATOM 520 N N . HIS A 1 66 ? -20.156 22.516 7.703 1 96.31 66 HIS A N 1
ATOM 521 C CA . HIS A 1 66 ? -19.797 21.953 9 1 96.31 66 HIS A CA 1
ATOM 522 C C . HIS A 1 66 ? -18.844 22.891 9.75 1 96.31 66 HIS A C 1
ATOM 524 O O . HIS A 1 66 ? -18.594 22.703 10.938 1 96.31 66 HIS A O 1
ATOM 530 N N . SER A 1 67 ? -18.297 23.938 9.086 1 98.38 67 SER A N 1
ATOM 531 C CA . SER A 1 67 ? -17.453 24.891 9.789 1 98.38 67 SER A CA 1
ATOM 532 C C . SER A 1 67 ? -18.266 25.797 10.688 1 98.38 67 SER A C 1
ATOM 534 O O . SER A 1 67 ? -19.344 26.266 10.305 1 98.38 67 SER A O 1
ATOM 536 N N . LEU A 1 68 ? -17.844 26.031 11.883 1 98.62 68 LEU A N 1
ATOM 537 C CA . LEU A 1 68 ? -18.547 26.844 12.867 1 98.62 68 LEU A CA 1
ATOM 538 C C . LEU A 1 68 ? -17.922 28.234 12.969 1 98.62 68 LEU A C 1
ATOM 540 O O . LEU A 1 68 ? -16.719 28.359 13.203 1 98.62 68 LEU A O 1
ATOM 544 N N . VAL A 1 69 ? -18.688 29.234 12.766 1 98.81 69 VAL A N 1
ATOM 545 C CA . VAL A 1 69 ? -18.25 30.609 12.922 1 98.81 69 VAL A CA 1
ATOM 546 C C . VAL A 1 69 ? -19.109 31.312 13.984 1 98.81 69 VAL A C 1
ATOM 548 O O . VAL A 1 69 ? -20.328 31.375 13.852 1 98.81 69 VAL A O 1
ATOM 551 N N . TYR A 1 70 ? -18.469 31.75 15.078 1 98.81 70 TYR A N 1
ATOM 552 C CA . TYR A 1 70 ? -19.109 32.531 16.125 1 98.81 70 TYR A CA 1
ATOM 553 C C . TYR A 1 70 ? -18.703 34 16.031 1 98.81 70 TYR A C 1
ATOM 555 O O . TYR A 1 70 ? -17.547 34.312 15.766 1 98.81 70 TYR A O 1
ATOM 563 N N . HIS A 1 71 ? -19.641 34.875 16.172 1 98.81 71 HIS A N 1
ATOM 564 C CA . HIS A 1 71 ? -19.391 36.312 16.156 1 98.81 71 HIS A CA 1
ATOM 565 C C . HIS A 1 71 ? -19.797 36.969 17.469 1 98.81 71 HIS A C 1
ATOM 567 O O . HIS A 1 71 ? -20.984 37 17.812 1 98.81 71 HIS A O 1
ATOM 573 N N . TRP A 1 72 ? -18.797 37.344 18.25 1 98.69 72 TRP A N 1
ATOM 574 C CA . TRP A 1 72 ? -19.016 38.219 19.406 1 98.69 72 TRP A CA 1
ATOM 575 C C . TRP A 1 72 ? -19.078 39.688 18.984 1 98.69 72 TRP A C 1
ATOM 577 O O . TRP A 1 72 ? -18.062 40.375 18.938 1 98.69 72 TRP A O 1
ATOM 587 N N . ASP A 1 73 ? -20.312 40.125 18.734 1 98.12 73 ASP A N 1
ATOM 588 C CA . ASP A 1 73 ? -20.562 41.5 18.234 1 98.12 73 ASP A CA 1
ATOM 589 C C . ASP A 1 73 ? -20.609 42.5 19.375 1 98.12 73 ASP A C 1
ATOM 591 O O . ASP A 1 73 ? -21.562 42.5 20.156 1 98.12 73 ASP A O 1
ATOM 595 N N . VAL A 1 74 ? -19.625 43.344 19.469 1 97.19 74 VAL A N 1
ATOM 596 C CA . VAL A 1 74 ? -19.609 44.344 20.531 1 97.19 74 VAL A CA 1
ATOM 597 C C . VAL A 1 74 ? -19.75 45.719 19.922 1 97.19 74 VAL A C 1
ATOM 599 O O . VAL A 1 74 ? -19.516 46.719 20.594 1 97.19 74 VAL A O 1
ATOM 602 N N . GLY A 1 75 ? -19.969 45.75 18.641 1 96.88 75 GLY A N 1
ATOM 603 C CA . GLY A 1 75 ? -20.281 47 17.953 1 96.88 75 GLY A CA 1
ATOM 604 C C . GLY A 1 75 ? -19.062 47.656 17.375 1 96.88 75 GLY A C 1
ATOM 605 O O . GLY A 1 75 ? -19.109 48.844 17.016 1 96.88 75 GLY A O 1
ATOM 606 N N . VAL A 1 76 ? -17.938 47 17.281 1 97.06 76 VAL A N 1
ATOM 607 C CA . VAL A 1 76 ? -16.719 47.562 16.703 1 97.06 76 VAL A CA 1
ATOM 608 C C . VAL A 1 76 ? -16.172 46.594 15.656 1 97.06 76 VAL A C 1
ATOM 610 O O . VAL A 1 76 ? -15.18 45.875 15.898 1 97.06 76 VAL A O 1
ATOM 613 N N . PRO A 1 77 ? -16.688 46.625 14.5 1 96.31 77 PRO A N 1
ATOM 614 C CA . PRO A 1 77 ? -16.422 45.594 13.484 1 96.31 77 PRO A CA 1
ATOM 615 C C . PRO A 1 77 ? -15.07 45.812 12.789 1 96.31 77 PRO A C 1
ATOM 617 O O . PRO A 1 77 ? -14.586 44.906 12.094 1 96.31 77 PRO A O 1
ATOM 620 N N . ASP A 1 78 ? -14.57 47.031 12.969 1 96.19 78 ASP A N 1
ATOM 621 C CA . ASP A 1 78 ? -13.305 47.312 12.289 1 96.19 78 ASP A CA 1
ATOM 622 C C . ASP A 1 78 ? -12.156 46.531 12.914 1 96.19 78 ASP A C 1
ATOM 624 O O . ASP A 1 78 ? -11.945 46.594 14.125 1 96.19 78 ASP A O 1
ATOM 628 N N . LYS A 1 79 ? -11.391 45.781 12.094 1 97.25 79 LYS A N 1
ATOM 629 C CA . LYS A 1 79 ? -10.195 45.031 12.492 1 97.25 79 LYS A CA 1
ATOM 630 C C . LYS A 1 79 ? -10.5 44.094 13.656 1 97.25 79 LYS A C 1
ATOM 632 O O . LYS A 1 79 ? -9.836 44.125 14.695 1 97.25 79 LYS A O 1
ATOM 637 N N . PRO A 1 80 ? -11.438 43.188 13.438 1 98.25 80 PRO A N 1
ATOM 638 C CA . PRO A 1 80 ? -11.781 42.25 14.508 1 98.25 80 PRO A CA 1
ATOM 639 C C . PRO A 1 80 ? -10.656 41.281 14.812 1 98.25 80 PRO A C 1
ATOM 641 O O . PRO A 1 80 ? -9.734 41.125 14.008 1 98.25 80 PRO A O 1
ATOM 644 N N . ILE A 1 81 ? -10.734 40.656 15.992 1 98.5 81 ILE A N 1
ATOM 645 C CA . ILE A 1 81 ? -9.898 39.5 16.359 1 98.5 81 ILE A CA 1
ATOM 646 C C . ILE A 1 81 ? -10.492 38.219 15.781 1 98.5 81 ILE A C 1
ATOM 648 O O . ILE A 1 81 ? -11.695 38 15.898 1 98.5 81 ILE A O 1
ATOM 652 N N . VAL A 1 82 ? -9.672 37.438 15.109 1 98.75 82 VAL A N 1
ATOM 653 C CA . VAL A 1 82 ? -10.117 36.156 14.617 1 98.75 82 VAL A CA 1
ATOM 654 C C . VAL A 1 82 ? -9.297 35.031 15.273 1 98.75 82 VAL A C 1
ATOM 656 O O . VAL A 1 82 ? -8.07 35 15.133 1 98.75 82 VAL A O 1
ATOM 659 N N . LEU A 1 83 ? -9.953 34.188 16.016 1 98.81 83 LEU A N 1
ATOM 660 C CA . LEU A 1 83 ? -9.344 33.031 16.656 1 98.81 83 LEU A CA 1
ATOM 661 C C . LEU A 1 83 ? -9.773 31.75 15.953 1 98.81 83 LEU A C 1
ATOM 663 O O . LEU A 1 83 ? -10.969 31.484 15.805 1 98.81 83 LEU A O 1
ATOM 667 N N . MET A 1 84 ? -8.758 30.953 15.547 1 98.75 84 MET A N 1
ATOM 668 C CA . MET A 1 84 ? -9.055 29.797 14.719 1 98.75 84 MET A CA 1
ATOM 669 C C . MET A 1 84 ? -8.641 28.5 15.422 1 98.75 84 MET A C 1
ATOM 671 O O . MET A 1 84 ? -7.73 28.516 16.25 1 98.75 84 MET A O 1
ATOM 675 N N . ALA A 1 85 ? -9.297 27.484 15.156 1 98.5 85 ALA A N 1
ATOM 676 C CA . ALA A 1 85 ? -8.992 26.078 15.43 1 98.5 85 ALA A CA 1
ATOM 677 C C . ALA A 1 85 ? -9.742 25.156 14.469 1 98.5 85 ALA A C 1
ATOM 679 O O . ALA A 1 85 ? -10.469 25.625 13.594 1 98.5 85 ALA A O 1
ATOM 680 N N . HIS A 1 86 ? -9.484 23.922 14.492 1 98.12 86 HIS A N 1
ATOM 681 C CA . HIS A 1 86 ? -10.281 23.031 13.648 1 98.12 86 HIS A CA 1
ATOM 682 C C . HIS A 1 86 ? -10.789 21.828 14.438 1 98.12 86 HIS A C 1
ATOM 684 O O . HIS A 1 86 ? -10.172 21.438 15.43 1 98.12 86 HIS A O 1
ATOM 690 N N . GLN A 1 87 ? -11.875 21.328 13.953 1 98.25 87 GLN A N 1
ATOM 691 C CA . GLN A 1 87 ? -12.641 20.297 14.633 1 98.25 87 GLN A CA 1
ATOM 692 C C . GLN A 1 87 ? -12.07 18.906 14.328 1 98.25 87 GLN A C 1
ATOM 694 O O . GLN A 1 87 ? -12.125 18.016 15.172 1 98.25 87 GLN A O 1
ATOM 699 N N . ASP A 1 88 ? -11.578 18.75 13.109 1 97.06 88 ASP A N 1
ATOM 700 C CA . ASP A 1 88 ? -11.266 17.406 12.617 1 97.06 88 ASP A CA 1
ATOM 701 C C . ASP A 1 88 ? -9.898 16.953 13.117 1 97.06 88 ASP A C 1
ATOM 703 O O . ASP A 1 88 ? -9.078 17.766 13.539 1 97.06 88 ASP A O 1
ATOM 707 N N . VAL A 1 89 ? -9.734 15.625 13.117 1 95.62 89 VAL A N 1
ATOM 708 C CA . VAL A 1 89 ? -8.477 15 13.492 1 95.62 89 VAL A CA 1
ATOM 709 C C . VAL A 1 89 ? -8.086 13.953 12.453 1 95.62 89 VAL A C 1
ATOM 711 O O . VAL A 1 89 ? -8.891 13.594 11.594 1 95.62 89 VAL A O 1
ATOM 714 N N . VAL A 1 90 ? -6.859 13.539 12.453 1 91.62 90 VAL A N 1
ATOM 715 C CA . VAL A 1 90 ? -6.379 12.492 11.562 1 91.62 90 VAL A CA 1
ATOM 716 C C . VAL A 1 90 ? -6.773 11.125 12.117 1 91.62 90 VAL A C 1
ATOM 718 O O . VAL A 1 90 ? -7.105 11 13.297 1 91.62 90 VAL A O 1
ATOM 721 N N . PRO A 1 91 ? -6.758 10.07 11.258 1 89.56 91 PRO A N 1
ATOM 722 C CA . PRO A 1 91 ? -7.137 8.734 11.727 1 89.56 91 PRO A CA 1
ATOM 723 C C . PRO A 1 91 ? -6.211 8.211 12.82 1 89.56 91 PRO A C 1
ATOM 725 O O . PRO A 1 91 ? -5.035 8.578 12.867 1 89.56 91 PRO A O 1
ATOM 728 N N . ALA A 1 92 ? -6.816 7.441 13.703 1 89.25 92 ALA A N 1
ATOM 729 C CA . ALA A 1 92 ? -6.059 6.77 14.758 1 89.25 92 ALA A CA 1
ATOM 730 C C . ALA A 1 92 ? -6.605 5.367 15.016 1 89.25 92 ALA A C 1
ATOM 732 O O . ALA A 1 92 ? -7.82 5.156 14.992 1 89.25 92 ALA A O 1
ATOM 733 N N . HIS A 1 93 ? -5.668 4.473 15.195 1 85.31 93 HIS A N 1
ATOM 734 C CA . HIS A 1 93 ? -6.02 3.115 15.594 1 85.31 93 HIS A CA 1
ATOM 735 C C . HIS A 1 93 ? -5.504 2.803 17 1 85.31 93 HIS A C 1
ATOM 737 O O . HIS A 1 93 ? -4.547 3.424 17.469 1 85.31 93 HIS A O 1
ATOM 743 N N . ASP A 1 94 ? -6.129 1.778 17.578 1 88.69 94 ASP A N 1
ATOM 744 C CA . ASP A 1 94 ? -5.824 1.474 18.969 1 88.69 94 ASP A CA 1
ATOM 745 C C . ASP A 1 94 ? -4.41 0.92 19.109 1 88.69 94 ASP A C 1
ATOM 747 O O . ASP A 1 94 ? -3.768 1.114 20.156 1 88.69 94 ASP A O 1
ATOM 751 N N . GLU A 1 95 ? -4 0.358 18.188 1 82.75 95 GLU A N 1
ATOM 752 C CA . GLU A 1 95 ? -2.703 -0.307 18.266 1 82.75 95 GLU A CA 1
ATOM 753 C C . GLU A 1 95 ? -1.598 0.683 18.625 1 82.75 95 GLU A C 1
ATOM 755 O O . GLU A 1 95 ? -1.465 1.729 17.984 1 82.75 95 GLU A O 1
ATOM 760 N N . GLY A 1 96 ? -0.885 0.448 19.75 1 84.62 96 GLY A N 1
ATOM 761 C CA . GLY A 1 96 ? 0.26 1.247 20.156 1 84.62 96 GLY A CA 1
ATOM 762 C C . GLY A 1 96 ? -0.09 2.32 21.172 1 84.62 96 GLY A C 1
ATOM 763 O O . GLY A 1 96 ? 0.799 2.939 21.766 1 84.62 96 GLY A O 1
ATOM 764 N N . TRP A 1 97 ? -1.342 2.604 21.344 1 92.38 97 TRP A N 1
ATOM 765 C CA . TRP A 1 97 ? -1.77 3.648 22.266 1 92.38 97 TRP A CA 1
ATOM 766 C C . TRP A 1 97 ? -1.831 3.117 23.703 1 92.38 97 TRP A C 1
ATOM 768 O O . TRP A 1 97 ? -2.287 1.995 23.938 1 92.38 97 TRP A O 1
ATOM 778 N N . THR A 1 98 ? -1.32 3.861 24.641 1 95.19 98 THR A N 1
ATOM 779 C CA . THR A 1 98 ? -1.451 3.553 26.062 1 95.19 98 THR A CA 1
ATOM 780 C C . THR A 1 98 ? -2.906 3.66 26.5 1 95.19 98 THR A C 1
ATOM 782 O O . THR A 1 98 ? -3.393 2.82 27.266 1 95.19 98 THR A O 1
ATOM 785 N N . HIS A 1 99 ? -3.52 4.75 26.094 1 96.25 99 HIS A N 1
ATOM 786 C CA . HIS A 1 99 ? -4.953 4.973 26.25 1 96.25 99 HIS A CA 1
ATOM 787 C C . HIS A 1 99 ? -5.648 5.074 24.891 1 96.25 99 HIS A C 1
ATOM 789 O O . HIS A 1 99 ? -5.062 5.559 23.922 1 96.25 99 HIS A O 1
ATOM 795 N N . PRO A 1 100 ? -6.871 4.578 24.844 1 96.38 100 PRO A N 1
ATOM 796 C CA . PRO A 1 100 ? -7.543 4.633 23.547 1 96.38 100 PRO A CA 1
ATOM 797 C C . PRO A 1 100 ? -7.535 6.035 22.938 1 96.38 100 PRO A C 1
ATOM 799 O O . PRO A 1 100 ? -7.75 7.02 23.656 1 96.38 100 PRO A O 1
ATOM 802 N N . PRO A 1 101 ? -7.258 6.137 21.688 1 96.94 101 PRO A N 1
ATOM 803 C CA . PRO A 1 101 ? -7.113 7.445 21.047 1 96.94 101 PRO A CA 1
ATOM 804 C C . PRO A 1 101 ? -8.352 8.32 21.203 1 96.94 101 PRO A C 1
ATOM 806 O O . PRO A 1 101 ? -8.25 9.547 21.203 1 96.94 101 PRO A O 1
ATOM 809 N N . PHE A 1 102 ? -9.555 7.73 21.344 1 97.88 102 PHE A N 1
ATOM 810 C CA . PHE A 1 102 ? -10.773 8.516 21.5 1 97.88 102 PHE A CA 1
ATOM 811 C C . PHE A 1 102 ? -11.438 8.234 22.844 1 97.88 102 PHE A C 1
ATOM 813 O O . PHE A 1 102 ? -12.664 8.227 22.938 1 97.88 102 PHE A O 1
ATOM 820 N N . GLY A 1 103 ? -10.594 8.062 23.828 1 97 103 GLY A N 1
ATOM 821 C CA . GLY A 1 103 ? -11.078 7.773 25.156 1 97 103 GLY A CA 1
ATOM 822 C C . GLY A 1 103 ? -11.219 9.016 26.031 1 97 103 GLY A C 1
ATOM 823 O O . GLY A 1 103 ? -11.953 9.008 27.016 1 97 103 GLY A O 1
ATOM 824 N N . GLY A 1 104 ? -10.523 10.07 25.703 1 97.88 104 GLY A N 1
ATOM 825 C CA . GLY A 1 104 ? -10.547 11.258 26.531 1 97.88 104 GLY A CA 1
ATOM 826 C C . GLY A 1 104 ? -10.117 11 27.969 1 97.88 104 GLY A C 1
ATOM 827 O O . GLY A 1 104 ? -10.727 11.508 28.906 1 97.88 104 GLY A O 1
ATOM 828 N N . VAL A 1 105 ? -9.086 10.227 28.109 1 98.12 105 VAL A N 1
ATOM 829 C CA . VAL A 1 105 ? -8.656 9.773 29.438 1 98.12 105 VAL A CA 1
ATOM 830 C C . VAL A 1 105 ? -7.828 10.867 30.109 1 98.12 105 VAL A C 1
ATOM 832 O O . VAL A 1 105 ? -6.973 11.492 29.469 1 98.12 105 VAL A O 1
ATOM 835 N N . VAL A 1 106 ? -8.141 11.133 31.359 1 98.31 106 VAL A N 1
ATOM 836 C CA . VAL A 1 106 ? -7.352 12.047 32.188 1 98.31 106 VAL A CA 1
ATOM 837 C C . VAL A 1 106 ? -6.406 11.25 33.094 1 98.31 106 VAL A C 1
ATOM 839 O O . VAL A 1 106 ? -6.848 10.57 34 1 98.31 106 VAL A O 1
ATOM 842 N N . ALA A 1 107 ? -5.156 11.258 32.688 1 97.81 107 ALA A N 1
ATOM 843 C CA . ALA A 1 107 ? -4.137 10.516 33.438 1 97.81 107 ALA A CA 1
ATOM 844 C C . ALA A 1 107 ? -2.777 11.203 33.344 1 97.81 107 ALA A C 1
ATOM 846 O O . ALA A 1 107 ? -2.496 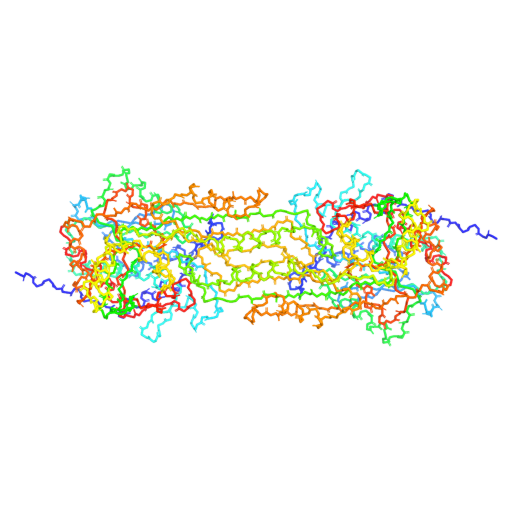11.891 32.344 1 97.81 107 ALA A O 1
ATOM 847 N N . ASP A 1 108 ? -1.975 11.117 34.469 1 96.44 108 ASP A N 1
ATOM 848 C CA . ASP A 1 108 ? -0.604 11.617 34.5 1 96.44 108 ASP A CA 1
ATOM 849 C C . ASP A 1 108 ? -0.563 13.117 34.188 1 96.44 108 ASP A C 1
ATOM 851 O O . ASP A 1 108 ? 0.249 13.57 33.406 1 96.44 108 ASP A O 1
ATOM 855 N N . ASP A 1 109 ? -1.497 13.836 34.688 1 97.25 109 ASP A N 1
ATOM 856 C CA . ASP A 1 109 ? -1.606 15.289 34.625 1 97.25 109 ASP A CA 1
ATOM 857 C C . ASP A 1 109 ? -1.767 15.75 33.188 1 97.25 109 ASP A C 1
ATOM 859 O O . ASP A 1 109 ? -1.199 16.766 32.781 1 97.25 109 ASP A O 1
ATOM 863 N N . ALA A 1 110 ? -2.398 14.922 32.406 1 97.81 110 ALA A N 1
ATOM 864 C CA . ALA A 1 110 ? -2.66 15.242 31 1 97.81 110 ALA A CA 1
ATOM 865 C C . ALA A 1 110 ? -4 14.672 30.547 1 97.81 110 ALA A C 1
ATOM 867 O O . ALA A 1 110 ? -4.555 13.781 31.203 1 97.81 110 ALA A O 1
ATOM 868 N N . VAL A 1 111 ? -4.535 15.219 29.516 1 98.25 111 VAL A N 1
ATOM 869 C CA . VAL A 1 111 ? -5.695 14.664 28.828 1 98.25 111 VAL A CA 1
ATOM 870 C C . VAL A 1 111 ? -5.25 13.969 27.547 1 98.25 111 VAL A C 1
ATOM 872 O O . VAL A 1 111 ? -4.637 14.586 26.672 1 98.25 111 VAL A O 1
ATOM 875 N N . TRP A 1 112 ? -5.574 12.703 27.484 1 97.75 112 TRP A N 1
ATOM 876 C CA . TRP A 1 112 ? -5.082 11.859 26.406 1 97.75 112 TRP A CA 1
ATOM 877 C C . TRP A 1 112 ? -6.137 11.703 25.312 1 97.75 112 TRP A C 1
ATOM 879 O O . TRP A 1 112 ? -7.32 11.5 25.609 1 97.75 112 TRP A O 1
ATOM 889 N N . GLY A 1 113 ? -5.637 11.789 24.078 1 97.56 113 GLY A N 1
ATOM 890 C CA . GLY A 1 113 ? -6.523 11.508 22.953 1 97.56 113 GLY A CA 1
ATOM 891 C C . GLY A 1 113 ? -6.055 12.125 21.656 1 97.56 113 GLY A C 1
ATOM 892 O O . GLY A 1 113 ? -5.324 13.117 21.656 1 97.56 113 GLY A O 1
ATOM 893 N N . ARG A 1 114 ? -6.504 11.508 20.547 1 96.44 114 ARG A N 1
ATOM 894 C CA . ARG A 1 114 ? -6.281 12.109 19.234 1 96.44 114 ARG A CA 1
ATOM 895 C C . ARG A 1 114 ? -6.93 13.484 19.141 1 96.44 114 ARG A C 1
ATOM 897 O O . ARG A 1 114 ? -8.125 13.633 19.406 1 96.44 114 ARG A O 1
ATOM 904 N N . GLY A 1 115 ? -6.133 14.469 18.812 1 96.12 115 GLY A N 1
ATOM 905 C CA . GLY A 1 115 ? -6.629 15.836 18.734 1 96.12 115 GLY A CA 1
ATOM 906 C C . GLY A 1 115 ? -6.32 16.656 19.969 1 96.12 115 GLY A C 1
ATOM 907 O O . GLY A 1 115 ? -6.598 17.859 20 1 96.12 115 GLY A O 1
ATOM 908 N N . ALA A 1 116 ? -5.688 16.062 20.953 1 97.44 116 ALA A N 1
ATOM 909 C CA . ALA A 1 116 ? -5.426 16.766 22.203 1 97.44 116 ALA A CA 1
ATOM 910 C C . ALA A 1 116 ? -4.602 18.031 21.953 1 97.44 116 ALA A C 1
ATOM 912 O O . ALA A 1 116 ? -4.898 19.094 22.516 1 97.44 116 ALA A O 1
ATOM 913 N N . ILE A 1 117 ? -3.592 17.891 21.156 1 94.69 117 ILE A N 1
ATOM 914 C CA . ILE A 1 117 ? -2.781 19.047 20.812 1 94.69 117 ILE A CA 1
ATOM 915 C C . ILE A 1 117 ? -3.281 19.656 19.5 1 94.69 117 ILE A C 1
ATOM 917 O O . ILE A 1 117 ? -3.529 20.859 19.422 1 94.69 117 ILE A O 1
ATOM 921 N N . ASP A 1 118 ? -3.58 18.875 18.469 1 92.25 118 ASP A N 1
ATOM 922 C CA . ASP A 1 118 ? -3.916 19.266 17.109 1 92.25 118 ASP A CA 1
ATOM 923 C C . ASP A 1 118 ? -5.293 18.734 16.703 1 92.25 118 ASP A C 1
ATOM 925 O O . ASP A 1 118 ? -5.406 17.625 16.172 1 92.25 118 ASP A O 1
ATOM 929 N N . ASP A 1 119 ? -6.41 19.484 16.953 1 95.69 119 ASP A N 1
ATOM 930 C CA . ASP A 1 119 ? -6.344 20.891 17.344 1 95.69 119 ASP A CA 1
ATOM 931 C C . ASP A 1 119 ? -7.445 21.234 18.344 1 95.69 119 ASP A C 1
ATOM 933 O O . ASP A 1 119 ? -7.828 22.391 18.469 1 95.69 119 ASP A O 1
ATOM 937 N N . LYS A 1 120 ? -7.992 20.172 18.953 1 98.06 120 LYS A N 1
ATOM 938 C CA . LYS A 1 120 ? -9.109 20.406 19.859 1 98.06 120 LYS A CA 1
ATOM 939 C C . LYS A 1 120 ? -8.633 21.062 21.156 1 98.06 120 LYS A C 1
ATOM 941 O O . LYS A 1 120 ? -9.422 21.656 21.891 1 98.06 120 LYS A O 1
ATOM 946 N N . GLY A 1 121 ? -7.336 20.922 21.484 1 97.81 121 GLY A N 1
ATOM 947 C CA . GLY A 1 121 ? -6.781 21.656 22.609 1 97.81 121 GLY A CA 1
ATOM 948 C C . GLY A 1 121 ? -6.926 23.156 22.469 1 97.81 121 GLY A C 1
ATOM 949 O O . GLY A 1 121 ? -7.289 23.844 23.438 1 97.81 121 GLY A O 1
ATOM 950 N N . VAL A 1 122 ? -6.609 23.672 21.297 1 98.19 122 VAL A N 1
ATOM 951 C CA . VAL A 1 122 ? -6.754 25.094 21.016 1 98.19 122 VAL A CA 1
ATOM 952 C C . VAL A 1 122 ? -8.234 25.469 21.031 1 98.19 122 VAL A C 1
ATOM 954 O O . VAL A 1 122 ? -8.617 26.484 21.609 1 98.19 122 VAL A O 1
ATOM 957 N N . LEU A 1 123 ? -9.047 24.641 20.406 1 98.69 123 LEU A N 1
ATOM 958 C CA . LEU A 1 123 ? -10.477 24.891 20.297 1 98.69 123 LEU A CA 1
ATOM 959 C C . LEU A 1 123 ? -11.109 25.047 21.688 1 98.69 123 LEU A C 1
ATOM 961 O O . LEU A 1 123 ? -11.789 26.031 21.953 1 98.69 123 LEU A O 1
ATOM 965 N N . VAL A 1 124 ? -10.836 24.125 22.562 1 98.69 124 VAL A N 1
ATOM 966 C CA . VAL A 1 124 ? -11.414 24.156 23.906 1 98.69 124 VAL A CA 1
ATOM 967 C C . VAL A 1 124 ? -10.852 25.344 24.672 1 98.69 124 VAL A C 1
ATOM 969 O O . VAL A 1 124 ? -11.562 25.969 25.469 1 98.69 124 VAL A O 1
ATOM 972 N N . SER A 1 125 ? -9.57 25.672 24.5 1 98.56 125 SER A N 1
ATOM 973 C CA . SER A 1 125 ? -8.969 26.812 25.172 1 98.56 125 SER A CA 1
ATOM 974 C C . SER A 1 125 ? -9.68 28.109 24.797 1 98.56 125 SER A C 1
ATOM 976 O O . SER A 1 125 ? -9.922 28.953 25.656 1 98.56 125 SER A O 1
ATOM 978 N N . ILE A 1 126 ? -9.969 28.266 23.516 1 98.75 126 ILE A N 1
ATOM 979 C CA . ILE A 1 126 ? -10.672 29.453 23.031 1 98.75 126 ILE A CA 1
ATOM 980 C C . ILE A 1 126 ? -12.062 29.516 23.656 1 98.75 126 ILE A C 1
ATOM 982 O O . ILE A 1 126 ? -12.453 30.547 24.203 1 98.75 126 ILE A O 1
ATOM 986 N N . LEU A 1 127 ? -12.781 28.375 23.641 1 98.81 127 LEU A N 1
ATOM 987 C CA . LEU A 1 127 ? -14.148 28.344 24.156 1 98.81 127 LEU A CA 1
ATOM 988 C C . LEU A 1 127 ? -14.172 28.609 25.656 1 98.81 127 LEU A C 1
ATOM 990 O O . LEU A 1 127 ? -15.039 29.344 26.141 1 98.81 127 LEU A O 1
ATOM 994 N N . GLU A 1 128 ? -13.266 27.984 26.375 1 98.56 128 GLU A N 1
ATOM 995 C CA . GLU A 1 128 ? -13.18 28.219 27.812 1 98.56 128 GLU A CA 1
ATOM 996 C C . GLU A 1 128 ? -12.898 29.688 28.125 1 98.56 128 GLU A C 1
ATOM 998 O O . GLU A 1 128 ? -13.453 30.234 29.062 1 98.56 128 GLU A O 1
ATOM 1003 N N . ALA A 1 129 ? -11.984 30.281 27.391 1 98.25 129 ALA A N 1
ATOM 1004 C CA . ALA A 1 129 ? -11.641 31.688 27.594 1 98.25 129 ALA A CA 1
ATOM 1005 C C . ALA A 1 129 ? -12.852 32.594 27.359 1 98.25 129 ALA A C 1
ATOM 1007 O O . ALA A 1 129 ? -13.164 33.469 28.188 1 98.25 129 ALA A O 1
ATOM 1008 N N . VAL A 1 130 ? -13.531 32.375 26.25 1 98.31 130 VAL A N 1
ATOM 1009 C CA . VAL A 1 130 ? -14.664 33.219 25.891 1 98.31 130 VAL A CA 1
ATOM 1010 C C . VAL A 1 130 ? -15.797 33.031 26.891 1 98.31 130 VAL A C 1
ATOM 1012 O O . VAL A 1 130 ? -16.391 34 27.359 1 98.31 130 VAL A O 1
ATOM 1015 N N . GLU A 1 131 ? -16.078 31.734 27.219 1 98 131 GLU A N 1
ATOM 1016 C CA . GLU A 1 131 ? -17.094 31.422 28.203 1 98 131 GLU A CA 1
ATOM 1017 C C . GLU A 1 131 ? -16.797 32.094 29.547 1 98 131 GLU A C 1
ATOM 1019 O O . GLU A 1 131 ? -17.688 32.656 30.172 1 98 131 GLU A O 1
ATOM 1024 N N . GLY A 1 132 ? -15.617 32.031 29.969 1 97.12 132 GLY A N 1
ATOM 1025 C CA . GLY A 1 132 ? -15.195 32.656 31.203 1 97.12 132 GLY A CA 1
ATOM 1026 C C . GLY A 1 132 ? -15.32 34.188 31.172 1 97.12 132 GLY A C 1
ATOM 1027 O O . GLY A 1 132 ? -15.758 34.781 32.156 1 97.12 132 GLY A O 1
ATOM 1028 N N . LEU A 1 133 ? -14.906 34.812 30.078 1 97.31 133 LEU A N 1
ATOM 1029 C CA . LEU A 1 133 ? -15 36.25 29.938 1 97.31 133 LEU A CA 1
ATOM 1030 C C . LEU A 1 133 ? -16.453 36.719 29.953 1 97.31 133 LEU A C 1
ATOM 1032 O O . LEU A 1 133 ? -16.797 37.719 30.578 1 97.31 133 LEU A O 1
ATOM 1036 N N . LEU A 1 134 ? -17.328 35.938 29.25 1 97 134 LEU A N 1
ATOM 1037 C CA . LEU A 1 134 ? -18.75 36.25 29.25 1 97 134 LEU A CA 1
ATOM 1038 C C . LEU A 1 134 ? -19.312 36.156 30.672 1 97 134 LEU A C 1
ATOM 1040 O O . LEU A 1 134 ? -20.094 37.031 31.094 1 97 134 LEU A O 1
ATOM 1044 N N . ARG A 1 135 ? -18.922 35.125 31.375 1 95.88 135 ARG A N 1
ATOM 1045 C CA . ARG A 1 135 ? -19.391 34.938 32.75 1 95.88 135 ARG A CA 1
ATOM 1046 C C . ARG A 1 135 ? -18.969 36.062 33.656 1 95.88 135 ARG A C 1
ATOM 1048 O O . ARG A 1 135 ? -19.719 36.469 34.562 1 95.88 135 ARG A O 1
ATOM 1055 N N . SER A 1 136 ? -17.875 36.625 33.375 1 95.25 136 SER A N 1
ATOM 1056 C CA . SER A 1 136 ? -17.312 37.688 34.219 1 95.25 136 SER A CA 1
ATOM 1057 C C . SER A 1 136 ? -17.781 39.062 33.75 1 95.25 136 SER A C 1
ATOM 1059 O O . SER A 1 136 ? -17.406 40.062 34.344 1 95.25 136 SER A O 1
ATOM 1061 N N . GLY A 1 137 ? -18.469 39.156 32.625 1 94.19 137 GLY A N 1
ATOM 1062 C CA . GLY A 1 137 ? -19.031 40.406 32.156 1 94.19 137 GLY A CA 1
ATOM 1063 C C . GLY A 1 137 ? -18.031 41.219 31.375 1 94.19 137 GLY A C 1
ATOM 1064 O O . GLY A 1 137 ? -18.25 42.438 31.172 1 94.19 137 GLY A O 1
ATOM 1065 N N . VAL A 1 138 ? -17.016 40.625 30.922 1 94.44 138 VAL A N 1
ATOM 1066 C CA . VAL A 1 138 ? -16 41.344 30.141 1 94.44 138 VAL A CA 1
ATOM 1067 C C . VAL A 1 138 ? -16.516 41.562 28.719 1 94.44 138 VAL A C 1
ATOM 1069 O O . VAL A 1 138 ? -17.141 40.688 28.141 1 94.44 138 VAL A O 1
ATOM 1072 N N . VAL A 1 139 ? -16.281 42.75 28.172 1 94.69 139 VAL A N 1
ATOM 1073 C CA . VAL A 1 139 ? -16.594 43.094 26.781 1 94.69 139 VAL A CA 1
ATOM 1074 C C . VAL A 1 139 ? -15.305 43.438 26.031 1 94.69 139 VAL A C 1
ATOM 1076 O O . VAL A 1 139 ? -14.594 44.375 26.422 1 94.69 139 VAL A O 1
ATOM 1079 N N . PRO A 1 140 ? -14.977 42.688 25.031 1 96.19 140 PRO A N 1
ATOM 1080 C CA . PRO A 1 140 ? -13.781 43.031 24.25 1 96.19 140 PRO A CA 1
ATOM 1081 C C . PRO A 1 140 ? -13.867 44.406 23.594 1 96.19 140 PRO A C 1
ATOM 1083 O O . PRO A 1 140 ? -14.961 44.938 23.453 1 96.19 140 PRO A O 1
ATOM 1086 N N . ALA A 1 141 ? -12.711 44.969 23.234 1 95.81 141 ALA A N 1
ATOM 1087 C CA . ALA A 1 141 ? -12.656 46.281 22.625 1 95.81 141 ALA A CA 1
ATOM 1088 C C . ALA A 1 141 ? -13.039 46.25 21.156 1 95.81 141 ALA A C 1
ATOM 1090 O O . ALA A 1 141 ? -13.352 47.281 20.562 1 95.81 141 ALA A O 1
ATOM 1091 N N . ARG A 1 142 ? -12.977 45.062 20.562 1 96.06 142 ARG A N 1
ATOM 1092 C CA . ARG A 1 142 ? -13.32 44.844 19.172 1 96.06 142 ARG A CA 1
ATOM 1093 C C . ARG A 1 142 ? -14.125 43.562 19 1 96.06 142 ARG A C 1
ATOM 1095 O O . ARG A 1 142 ? -14.133 42.719 19.891 1 96.06 142 ARG A O 1
ATOM 1102 N N . ASP A 1 143 ? -14.781 43.5 17.859 1 98.12 143 ASP A N 1
ATOM 1103 C CA . ASP A 1 143 ? -15.477 42.281 17.547 1 98.12 143 ASP A CA 1
ATOM 1104 C C . ASP A 1 143 ? -14.508 41.094 17.547 1 98.12 143 ASP A C 1
ATOM 1106 O O . ASP A 1 143 ? -13.336 41.25 17.219 1 98.12 143 ASP A O 1
ATOM 1110 N N . VAL A 1 144 ? -15.008 39.969 17.969 1 98.69 144 VAL A N 1
ATOM 1111 C CA . VAL A 1 144 ? -14.227 38.719 17.984 1 98.69 144 VAL A CA 1
ATOM 1112 C C . VAL A 1 144 ? -14.938 37.656 17.172 1 98.69 144 VAL A C 1
ATOM 1114 O O . VAL A 1 144 ? -16.141 37.438 17.344 1 98.69 144 VAL A O 1
ATOM 1117 N N . TYR A 1 145 ? -14.203 37.031 16.281 1 98.81 145 TYR A N 1
ATOM 1118 C CA . TYR A 1 145 ? -14.703 35.875 15.57 1 98.81 145 TYR A CA 1
ATOM 1119 C C . TYR A 1 145 ? -13.992 34.594 16.031 1 98.81 145 TYR A C 1
ATOM 1121 O O . TYR A 1 145 ? -12.766 34.594 16.172 1 98.81 145 TYR A O 1
ATOM 1129 N N . LEU A 1 146 ? -14.75 33.594 16.375 1 98.88 146 LEU A N 1
ATOM 1130 C CA . LEU A 1 146 ? -14.234 32.25 16.531 1 98.88 146 LEU A CA 1
ATOM 1131 C C . LEU A 1 146 ? -14.523 31.406 15.273 1 98.88 146 LEU A C 1
ATOM 1133 O O . LEU A 1 146 ? -15.672 31.312 14.844 1 98.88 146 LEU A O 1
ATOM 1137 N N . VAL A 1 147 ? -13.469 30.891 14.656 1 98.81 147 VAL A N 1
ATOM 1138 C CA . VAL A 1 147 ? -13.609 30.141 13.406 1 98.81 147 VAL A CA 1
ATOM 1139 C C . VAL A 1 147 ? -13.062 28.734 13.594 1 98.81 147 VAL A C 1
ATOM 1141 O O . VAL A 1 147 ? -11.844 28.531 13.664 1 98.81 147 VAL A O 1
ATOM 1144 N N . PHE A 1 148 ? -13.945 27.766 13.656 1 98.75 148 PHE A N 1
ATOM 1145 C CA . PHE A 1 148 ? -13.578 26.359 13.852 1 98.75 148 PHE A CA 1
ATOM 1146 C C . PHE A 1 148 ? -13.852 25.547 12.594 1 98.75 148 PHE A C 1
ATOM 1148 O O . PHE A 1 148 ? -14.984 25.125 12.352 1 98.75 148 PHE A O 1
ATOM 1155 N N . GLY A 1 149 ? -12.781 25.297 11.797 1 98 149 GLY A N 1
ATOM 1156 C CA . GLY A 1 149 ? -12.914 24.531 10.57 1 98 149 GLY A CA 1
ATOM 1157 C C . GLY A 1 149 ? -13.242 23.078 10.812 1 98 149 GLY A C 1
ATOM 1158 O O . GLY A 1 149 ? -13.102 22.578 11.93 1 98 149 GLY A O 1
ATOM 1159 N N . HIS A 1 150 ? -13.703 22.297 9.695 1 96.88 150 HIS A N 1
ATOM 1160 C CA . HIS A 1 150 ? -14.141 20.922 9.883 1 96.88 150 HIS A CA 1
ATOM 1161 C C . HIS A 1 150 ? -13.258 19.953 9.094 1 96.88 150 HIS A C 1
ATOM 1163 O O . HIS A 1 150 ? -13.398 18.734 9.227 1 96.88 150 HIS A O 1
ATOM 1169 N N . ASN A 1 151 ? -12.383 20.469 8.273 1 94.75 151 ASN A N 1
ATOM 1170 C CA . ASN A 1 151 ? -11.633 19.562 7.426 1 94.75 151 ASN A CA 1
ATOM 1171 C C . ASN A 1 151 ? -10.242 20.094 7.113 1 94.75 151 ASN A C 1
ATOM 1173 O O . ASN A 1 151 ? -9.797 20.062 5.965 1 94.75 151 ASN A O 1
ATOM 1177 N N . GLU A 1 152 ? -9.594 20.672 8.148 1 93.31 152 GLU A N 1
ATOM 1178 C CA . GLU A 1 152 ? -8.234 21.188 8.039 1 93.31 152 GLU A CA 1
ATOM 1179 C C . GLU A 1 152 ? -7.254 20.078 7.688 1 93.31 152 GLU A C 1
ATOM 1181 O O . GLU A 1 152 ? -6.371 20.25 6.848 1 93.31 152 GLU A O 1
ATOM 1186 N N . GLU A 1 153 ? -7.391 18.875 8.227 1 89.94 153 GLU A N 1
ATOM 1187 C CA . GLU A 1 153 ? -6.43 17.781 8.141 1 89.94 153 GLU A CA 1
ATOM 1188 C C . GLU A 1 153 ? -6.348 17.234 6.715 1 89.94 153 GLU A C 1
ATOM 1190 O O . GLU A 1 153 ? -5.398 16.531 6.367 1 89.94 153 GLU A O 1
ATOM 1195 N N . VAL A 1 154 ? -7.422 17.562 5.934 1 87.19 154 VAL A N 1
ATOM 1196 C CA . VAL A 1 154 ? -7.445 17.047 4.57 1 87.19 154 VAL A CA 1
ATOM 1197 C C . VAL A 1 154 ? -7.434 18.203 3.576 1 87.19 154 VAL A C 1
ATOM 1199 O O . VAL A 1 154 ? -7.738 18.016 2.395 1 87.19 154 VAL A O 1
ATOM 1202 N N . GLY A 1 155 ? -7.105 19.422 4.117 1 88 155 GLY A N 1
ATOM 1203 C CA . GLY A 1 155 ? -7.043 20.594 3.248 1 88 155 GLY A CA 1
ATOM 1204 C C . GLY A 1 155 ? -8.359 20.891 2.557 1 88 155 GLY A C 1
ATOM 1205 O O . GLY A 1 155 ? -8.383 21.203 1.367 1 88 155 GLY A O 1
ATOM 1206 N N . GLY A 1 156 ? -9.438 20.781 3.242 1 88.69 156 GLY A N 1
ATOM 1207 C CA . GLY A 1 156 ? -10.766 20.891 2.66 1 88.69 156 GLY A CA 1
ATOM 1208 C C . GLY A 1 156 ? -11.211 22.328 2.447 1 88.69 156 GLY A C 1
ATOM 1209 O O . GLY A 1 156 ? -10.398 23.25 2.518 1 88.69 156 GLY A O 1
ATOM 1210 N N . ASP A 1 157 ? -12.453 22.5 2.139 1 92.38 157 ASP A N 1
ATOM 1211 C CA . ASP A 1 157 ? -12.969 23.781 1.671 1 92.38 157 ASP A CA 1
ATOM 1212 C C . ASP A 1 157 ? -13.602 24.578 2.814 1 92.38 157 ASP A C 1
ATOM 1214 O O . ASP A 1 157 ? -14.133 25.672 2.604 1 92.38 157 ASP A O 1
ATOM 1218 N N . GLY A 1 158 ? -13.578 24.094 4.031 1 95.81 158 GLY A N 1
ATOM 1219 C CA . GLY A 1 158 ? -14.227 24.766 5.145 1 95.81 158 GLY A CA 1
ATOM 1220 C C . GLY A 1 158 ? -13.805 26.203 5.309 1 95.81 158 GLY A C 1
ATOM 1221 O O . GLY A 1 158 ? -14.617 27.125 5.156 1 95.81 158 GLY A O 1
ATOM 1222 N N . ILE A 1 159 ? -12.539 26.406 5.523 1 97.25 159 ILE A N 1
ATOM 1223 C CA . ILE A 1 159 ? -12.039 27.734 5.828 1 97.25 159 ILE A CA 1
ATOM 1224 C C . ILE A 1 159 ? -11.969 28.578 4.551 1 97.25 159 ILE A C 1
ATOM 1226 O O . ILE A 1 159 ? -12.25 29.766 4.566 1 97.25 159 ILE A O 1
ATOM 1230 N N . PRO A 1 160 ? -11.625 28.016 3.408 1 96.75 160 PRO A N 1
ATOM 1231 C CA . PRO A 1 160 ? -11.734 28.797 2.176 1 96.75 160 PRO A CA 1
ATOM 1232 C C . PRO A 1 160 ? -13.117 29.438 2.008 1 96.75 160 PRO A C 1
ATOM 1234 O O . PRO A 1 160 ? -13.219 30.594 1.607 1 96.75 160 PRO A O 1
ATOM 1237 N N . GLN A 1 161 ? -14.109 28.75 2.316 1 97.94 161 GLN A N 1
ATOM 1238 C CA . GLN A 1 161 ? -15.461 29.281 2.186 1 97.94 161 GLN A CA 1
ATOM 1239 C C . GLN A 1 161 ? -15.742 30.344 3.242 1 97.94 161 GLN A C 1
ATOM 1241 O O . GLN A 1 161 ? -16.453 31.312 2.98 1 97.94 161 GLN A O 1
ATOM 1246 N N . VAL A 1 162 ? -15.211 30.141 4.398 1 98.44 162 VAL A N 1
ATOM 1247 C CA . VAL A 1 162 ? -15.328 31.172 5.426 1 98.44 162 VAL A CA 1
ATOM 1248 C C . VAL A 1 162 ? -14.664 32.469 4.949 1 98.44 162 VAL A C 1
ATOM 1250 O O . VAL A 1 162 ? -15.227 33.562 5.09 1 98.44 162 VAL A O 1
ATOM 1253 N N . VAL A 1 163 ? -13.484 32.344 4.406 1 98.38 163 VAL A N 1
ATOM 1254 C CA . VAL A 1 163 ? -12.727 33.5 3.926 1 98.38 163 VAL A CA 1
ATOM 1255 C C . VAL A 1 163 ? -13.5 34.188 2.803 1 98.38 163 VAL A C 1
ATOM 1257 O O . VAL A 1 163 ? -13.539 35.406 2.732 1 98.38 163 VAL A O 1
ATOM 1260 N N . HIS A 1 164 ? -14.086 33.375 1.95 1 98.19 164 HIS A N 1
ATOM 1261 C CA . HIS A 1 164 ? -14.93 33.938 0.899 1 98.19 164 HIS A CA 1
ATOM 1262 C C . HIS A 1 164 ? -16.062 34.781 1.488 1 98.19 164 HIS A C 1
ATOM 1264 O O . HIS A 1 164 ? -16.328 35.875 1.039 1 98.19 164 HIS A O 1
ATOM 1270 N N . THR A 1 165 ? -16.719 34.219 2.439 1 98.31 165 THR A N 1
ATOM 1271 C CA . THR A 1 165 ? -17.812 34.906 3.113 1 98.31 165 THR A CA 1
ATOM 1272 C C . THR A 1 165 ? -17.328 36.188 3.766 1 98.31 165 THR A C 1
ATOM 1274 O O . THR A 1 165 ? -17.984 37.219 3.654 1 98.31 165 THR A O 1
ATOM 1277 N N . PHE A 1 166 ? -16.219 36.156 4.5 1 98.56 166 PHE A N 1
ATOM 1278 C CA . PHE A 1 166 ? -15.648 37.344 5.129 1 98.56 166 PHE A CA 1
ATOM 1279 C C . PHE A 1 166 ? -15.367 38.438 4.09 1 98.56 166 PHE A C 1
ATOM 1281 O O . PHE A 1 166 ? -15.68 39.594 4.305 1 98.56 166 PHE A O 1
ATOM 1288 N N . ARG A 1 167 ? -14.805 38 3.002 1 97.81 167 ARG A N 1
ATOM 1289 C CA . ARG A 1 167 ? -14.492 38.938 1.923 1 97.81 167 ARG A CA 1
ATOM 1290 C C . ARG A 1 167 ? -15.758 39.594 1.392 1 97.81 167 ARG A C 1
ATOM 1292 O O . ARG A 1 167 ? -15.781 40.812 1.189 1 97.81 167 ARG A O 1
ATOM 1299 N N . GLU A 1 168 ? -16.781 38.844 1.188 1 97.94 168 GLU A N 1
ATOM 1300 C CA . GLU A 1 168 ? -18.047 39.375 0.685 1 97.94 168 GLU A CA 1
ATOM 1301 C C . GLU A 1 168 ? -18.672 40.375 1.662 1 97.94 168 GLU A C 1
ATOM 1303 O O . GLU A 1 168 ? -19.312 41.344 1.247 1 97.94 168 GLU A O 1
ATOM 1308 N N . ARG A 1 169 ? -18.375 40.125 2.887 1 97.81 169 ARG A N 1
ATOM 1309 C CA . ARG A 1 169 ? -18.969 40.969 3.928 1 97.81 169 ARG A CA 1
ATOM 1310 C C . ARG A 1 169 ? -18.031 42.125 4.285 1 97.81 169 ARG A C 1
ATOM 1312 O O . ARG A 1 169 ? -18.344 42.938 5.168 1 97.81 169 ARG A O 1
ATOM 1319 N N . GLY A 1 170 ? -16.891 42.125 3.662 1 97.5 170 GLY A N 1
ATOM 1320 C CA . GLY A 1 170 ? -15.938 43.188 3.887 1 97.5 170 GLY A CA 1
ATOM 1321 C C . GLY A 1 170 ? -15.219 43.094 5.219 1 97.5 170 GLY A C 1
ATOM 1322 O O . GLY A 1 170 ? -14.758 44.094 5.766 1 97.5 170 GLY A O 1
ATOM 1323 N N . ILE A 1 171 ? -15.172 41.938 5.785 1 98 171 ILE A N 1
ATOM 1324 C CA . ILE A 1 171 ? -14.508 41.719 7.062 1 98 171 ILE A CA 1
ATOM 1325 C C . ILE A 1 171 ? -13.008 41.562 6.84 1 98 171 ILE A C 1
ATOM 1327 O O . ILE A 1 171 ? -12.57 40.656 6.121 1 98 171 ILE A O 1
ATOM 1331 N N . VAL A 1 172 ? -12.188 42.406 7.379 1 98.25 172 VAL A N 1
ATOM 1332 C CA . VAL A 1 172 ? -10.727 42.344 7.332 1 98.25 172 VAL A CA 1
ATOM 1333 C C . VAL A 1 172 ? -10.172 42.188 8.75 1 98.25 172 VAL A C 1
ATOM 1335 O O . VAL A 1 172 ? -10.117 43.156 9.508 1 98.25 172 VAL A O 1
ATOM 1338 N N . PRO A 1 173 ? -9.68 41.031 9.094 1 98.38 173 PRO A N 1
ATOM 1339 C CA . PRO A 1 173 ? -9.203 40.812 10.461 1 98.38 173 PRO A CA 1
ATOM 1340 C C . PRO A 1 173 ? -8.008 41.688 10.828 1 98.38 173 PRO A C 1
ATOM 1342 O O . PRO A 1 173 ? -7.102 41.875 10.008 1 98.38 173 PRO A O 1
ATOM 1345 N N . GLY A 1 174 ? -8.07 42.219 12.039 1 97.69 174 GLY A N 1
ATOM 1346 C CA . GLY A 1 174 ? -6.949 42.969 12.555 1 97.69 174 GLY A CA 1
ATOM 1347 C C . GLY A 1 174 ? -5.84 42.094 13.109 1 97.69 174 GLY A C 1
ATOM 1348 O O . GLY A 1 174 ? -4.688 42.531 13.195 1 97.69 174 GLY A O 1
ATOM 1349 N N . VAL A 1 175 ? -6.199 40.875 13.5 1 98 175 VAL A N 1
ATOM 1350 C CA . VAL A 1 175 ? -5.266 39.844 13.961 1 98 175 VAL A CA 1
ATOM 1351 C C . VAL A 1 175 ? -5.918 38.469 13.859 1 98 175 VAL A C 1
ATOM 1353 O O . VAL A 1 175 ? -7.109 38.312 14.148 1 98 175 VAL A O 1
ATOM 1356 N N . VAL A 1 176 ? -5.195 37.531 13.32 1 98.56 176 VAL A N 1
ATOM 1357 C CA . VAL A 1 176 ? -5.629 36.156 13.227 1 98.56 176 VAL A CA 1
ATOM 1358 C C . VAL A 1 176 ? -4.668 35.25 14.016 1 98.56 176 VAL A C 1
ATOM 1360 O O . VAL A 1 176 ? -3.449 35.344 13.852 1 98.56 176 VAL A O 1
ATOM 1363 N N . ILE A 1 177 ? -5.18 34.469 14.93 1 98.31 177 ILE A N 1
ATOM 1364 C CA . ILE A 1 177 ? -4.379 33.469 15.633 1 98.31 177 ILE A CA 1
ATOM 1365 C C . ILE A 1 177 ? -4.867 32.062 15.281 1 98.31 177 ILE A C 1
ATOM 1367 O O . ILE A 1 177 ? -6.047 31.75 15.438 1 98.31 177 ILE A O 1
ATOM 1371 N N . ASP A 1 178 ? -4.059 31.266 14.742 1 98 178 ASP A N 1
ATOM 1372 C CA . ASP A 1 178 ? -4.324 29.859 14.43 1 98 178 ASP A CA 1
ATOM 1373 C C . ASP A 1 178 ? -3.246 28.953 15.016 1 98 178 ASP A C 1
ATOM 1375 O O . ASP A 1 178 ? -2.314 29.438 15.672 1 98 178 ASP A O 1
ATOM 1379 N N . GLU A 1 179 ? -3.461 27.688 14.844 1 94.62 179 GLU A N 1
ATOM 1380 C CA . GLU A 1 179 ? -2.52 26.688 15.367 1 94.62 179 GLU A CA 1
ATOM 1381 C C . GLU A 1 179 ? -1.133 26.875 14.758 1 94.62 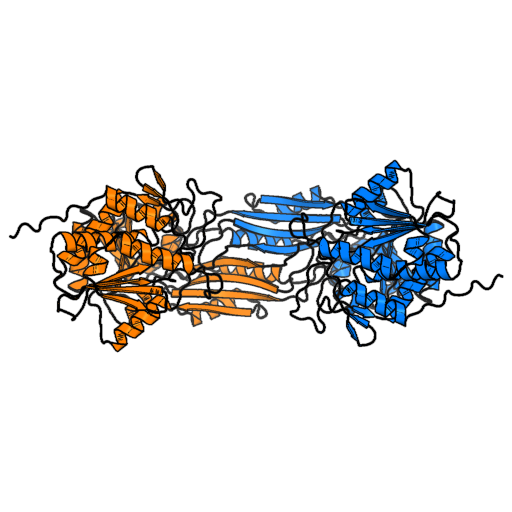179 GLU A C 1
ATOM 1383 O O . GLU A 1 179 ? -0.998 27.438 13.656 1 94.62 179 GLU A O 1
ATOM 1388 N N . GLY A 1 180 ? -0.212 26.453 15.531 1 91.81 180 GLY A N 1
ATOM 1389 C CA . GLY A 1 180 ? 1.165 26.438 15.062 1 91.81 180 GLY A CA 1
ATOM 1390 C C . GLY A 1 180 ? 2.137 27.047 16.062 1 91.81 180 GLY A C 1
ATOM 1391 O O . GLY A 1 180 ? 1.724 27.641 17.062 1 91.81 180 GLY A O 1
ATOM 1392 N N . GLY A 1 181 ? 3.416 26.875 15.781 1 89.62 181 GLY A N 1
ATOM 1393 C CA . GLY A 1 181 ? 4.414 27.359 16.734 1 89.62 181 GLY A CA 1
ATOM 1394 C C . GLY A 1 181 ? 4.344 26.656 18.078 1 89.62 181 GLY A C 1
ATOM 1395 O O . GLY A 1 181 ? 4.238 25.438 18.141 1 89.62 181 GLY A O 1
ATOM 1396 N N . GLY A 1 182 ? 4.586 27.438 19.094 1 90.25 182 GLY A N 1
ATOM 1397 C CA . GLY A 1 182 ? 4.504 26.875 20.438 1 90.25 182 GLY A CA 1
ATOM 1398 C C . GLY A 1 182 ? 5.539 27.453 21.391 1 90.25 182 GLY A C 1
ATOM 1399 O O . GLY A 1 182 ? 6.227 28.422 21.047 1 90.25 182 GLY A O 1
ATOM 1400 N N . VAL A 1 183 ? 5.492 26.953 22.578 1 91.06 183 VAL A N 1
ATOM 1401 C CA . VAL A 1 183 ? 6.422 27.344 23.625 1 91.06 183 VAL A CA 1
ATOM 1402 C C . VAL A 1 183 ? 7.262 26.141 24.047 1 91.06 183 VAL A C 1
ATOM 1404 O O . VAL A 1 183 ? 6.723 25.062 24.312 1 91.06 183 VAL A O 1
ATOM 1407 N N . ALA A 1 184 ? 8.539 26.359 23.906 1 84.88 184 ALA A N 1
ATOM 1408 C CA . ALA A 1 184 ? 9.391 25.234 24.281 1 84.88 184 ALA A CA 1
ATOM 1409 C C . ALA A 1 184 ? 10.695 25.719 24.906 1 84.88 184 ALA A C 1
ATOM 1411 O O . ALA A 1 184 ? 11.25 26.734 24.484 1 84.88 184 ALA A O 1
ATOM 1412 N N . GLY A 1 185 ? 11.141 24.953 25.859 1 70.38 185 GLY A N 1
ATOM 1413 C CA . GLY A 1 185 ? 12.414 25.266 26.5 1 70.38 185 GLY A CA 1
ATOM 1414 C C . GLY A 1 185 ? 13.578 24.516 25.875 1 70.38 185 GLY A C 1
ATOM 1415 O O . GLY A 1 185 ? 14.742 24.844 26.156 1 70.38 185 GLY A O 1
ATOM 1416 N N . ASP A 1 186 ? 13.336 23.562 25.047 1 65.44 186 ASP A N 1
ATOM 1417 C CA . ASP A 1 186 ? 14.398 22.688 24.547 1 65.44 186 ASP A CA 1
ATOM 1418 C C . ASP A 1 186 ? 14.422 22.688 23.016 1 65.44 186 ASP A C 1
ATOM 1420 O O . ASP A 1 186 ? 14.859 21.719 22.406 1 65.44 186 ASP A O 1
ATOM 1424 N N . ALA A 1 187 ? 14.055 23.75 22.453 1 63.66 187 ALA A N 1
ATOM 1425 C CA . ALA A 1 187 ? 13.867 23.734 21 1 63.66 187 ALA A CA 1
ATOM 1426 C C . ALA A 1 187 ? 15.203 23.828 20.281 1 63.66 187 ALA A C 1
ATOM 1428 O O . ALA A 1 187 ? 15.344 23.312 19.156 1 63.66 187 ALA A O 1
ATOM 1429 N N . PHE A 1 188 ? 16.109 24.484 20.844 1 64.62 188 PHE A N 1
ATOM 1430 C CA . PHE A 1 188 ? 17.391 24.688 20.188 1 64.62 188 PHE A CA 1
ATOM 1431 C C . PHE A 1 188 ? 18.547 24.203 21.062 1 64.62 188 PHE A C 1
ATOM 1433 O O . PHE A 1 188 ? 18.609 24.547 22.25 1 64.62 188 PHE A O 1
ATOM 1440 N N . PRO A 1 189 ? 19.312 23.391 20.453 1 61.62 189 PRO A N 1
ATOM 1441 C CA . PRO A 1 189 ? 20.469 22.953 21.234 1 61.62 189 PRO A CA 1
ATOM 1442 C C . PRO A 1 189 ? 21.297 24.125 21.766 1 61.62 189 PRO A C 1
ATOM 1444 O O . PRO A 1 189 ? 21.562 25.078 21.031 1 61.62 189 PRO A O 1
ATOM 1447 N N . GLY A 1 190 ? 21.625 24.109 23.047 1 63.44 190 GLY A N 1
ATOM 1448 C CA . GLY A 1 190 ? 22.5 25.094 23.672 1 63.44 190 GLY A CA 1
ATOM 1449 C C . GLY A 1 190 ? 21.766 26.328 24.141 1 63.44 190 GLY A C 1
ATOM 1450 O O . GLY A 1 190 ? 22.375 27.266 24.656 1 63.44 190 GLY A O 1
ATOM 1451 N N . VAL A 1 191 ? 20.484 26.359 23.875 1 70.12 191 VAL A N 1
ATOM 1452 C CA . VAL A 1 191 ? 19.703 27.5 24.344 1 70.12 191 VAL A CA 1
ATOM 1453 C C . VAL A 1 191 ? 18.812 27.062 25.5 1 70.12 191 VAL A C 1
ATOM 1455 O O . VAL A 1 191 ? 17.938 26.203 25.328 1 70.12 191 VAL A O 1
ATOM 1458 N N . ASP A 1 192 ? 19.078 27.562 26.641 1 71.5 192 ASP A N 1
ATOM 1459 C CA . ASP A 1 192 ? 18.344 27.188 27.844 1 71.5 192 ASP A CA 1
ATOM 1460 C C . ASP A 1 192 ? 17.078 28.031 28 1 71.5 192 ASP A C 1
ATOM 1462 O O . ASP A 1 192 ? 16.203 27.703 28.812 1 71.5 192 ASP A O 1
ATOM 1466 N N . ALA A 1 193 ? 16.938 28.969 27.203 1 76.38 193 ALA A N 1
ATOM 1467 C CA . ALA A 1 193 ? 15.789 29.859 27.359 1 76.38 193 ALA A CA 1
ATOM 1468 C C . ALA A 1 193 ? 14.531 29.25 26.734 1 76.38 193 ALA A C 1
ATOM 1470 O O . ALA A 1 193 ? 14.617 28.547 25.719 1 76.38 193 ALA A O 1
ATOM 1471 N N . THR A 1 194 ? 13.398 29.469 27.406 1 87.25 194 THR A N 1
ATOM 1472 C CA . THR A 1 194 ? 12.102 29.109 26.828 1 87.25 194 THR A CA 1
ATOM 1473 C C . THR A 1 194 ? 11.797 30 25.625 1 87.25 194 THR A C 1
ATOM 1475 O O . THR A 1 194 ? 11.961 31.219 25.672 1 87.25 194 THR A O 1
ATOM 1478 N N . LEU A 1 195 ? 11.523 29.359 24.578 1 89.44 195 LEU A N 1
ATOM 1479 C CA . LEU A 1 195 ? 11.172 30.078 23.359 1 89.44 195 LEU A CA 1
ATOM 1480 C C . LEU A 1 195 ? 9.672 29.969 23.078 1 89.44 195 LEU A C 1
ATOM 1482 O O . LEU A 1 195 ? 9.078 28.891 23.25 1 89.44 195 LEU A O 1
ATOM 1486 N N . ALA A 1 196 ? 9.086 31.078 22.844 1 93.44 196 ALA A N 1
ATOM 1487 C CA . ALA A 1 196 ? 7.738 31.125 22.266 1 93.44 196 ALA A CA 1
ATOM 1488 C C . ALA A 1 196 ? 7.77 31.562 20.812 1 93.44 196 ALA A C 1
ATOM 1490 O O . ALA A 1 196 ? 8.008 32.75 20.5 1 93.44 196 ALA A O 1
ATOM 1491 N N . VAL A 1 197 ? 7.543 30.625 19.969 1 92.5 197 VAL A N 1
ATOM 1492 C CA . VAL A 1 197 ? 7.711 30.922 18.547 1 92.5 197 VAL A CA 1
ATOM 1493 C C . VAL A 1 197 ? 6.348 31.172 17.906 1 92.5 197 VAL A C 1
ATOM 1495 O O . VAL A 1 197 ? 5.434 30.359 18.031 1 92.5 197 VAL A O 1
ATOM 1498 N N . LEU A 1 198 ? 6.195 32.312 17.266 1 95.31 198 LEU A N 1
ATOM 1499 C CA . LEU A 1 198 ? 5.004 32.719 16.531 1 95.31 198 LEU A CA 1
ATOM 1500 C C . LEU A 1 198 ? 5.199 32.5 15.031 1 95.31 198 LEU A C 1
ATOM 1502 O O . LEU A 1 198 ? 6.035 33.156 14.406 1 95.31 198 LEU A O 1
ATOM 1506 N N . GLY A 1 199 ? 4.398 31.609 14.5 1 95.81 199 GLY A N 1
ATOM 1507 C CA . GLY A 1 199 ? 4.484 31.422 13.062 1 95.81 199 GLY A CA 1
ATOM 1508 C C . GLY A 1 199 ? 4.035 32.625 12.266 1 95.81 199 GLY A C 1
ATOM 1509 O O . GLY A 1 199 ? 2.898 33.094 12.406 1 95.81 199 GLY A O 1
ATOM 1510 N N . THR A 1 200 ? 4.949 33.125 11.398 1 96.5 200 THR A N 1
ATOM 1511 C CA . THR A 1 200 ? 4.625 34.281 10.586 1 96.5 200 THR A CA 1
ATOM 1512 C C . THR A 1 200 ? 4.441 33.906 9.125 1 96.5 200 THR A C 1
ATOM 1514 O O . THR A 1 200 ? 3.953 34.688 8.32 1 96.5 200 THR A O 1
ATOM 1517 N N . ALA A 1 201 ? 4.809 32.75 8.844 1 95.88 201 ALA A N 1
ATOM 1518 C CA . ALA A 1 201 ? 4.598 32.125 7.535 1 95.88 201 ALA A CA 1
ATOM 1519 C C . ALA A 1 201 ? 4.531 30.609 7.645 1 95.88 201 ALA A C 1
ATOM 1521 O O . ALA A 1 201 ? 4.895 30.031 8.68 1 95.88 201 ALA A O 1
ATOM 1522 N N . GLU A 1 202 ? 4.02 30 6.66 1 96.06 202 GLU A N 1
ATOM 1523 C CA . GLU A 1 202 ? 3.971 28.547 6.617 1 96.06 202 GLU A CA 1
ATOM 1524 C C . GLU A 1 202 ? 4.336 28.016 5.227 1 96.06 202 GLU A C 1
ATOM 1526 O O . GLU A 1 202 ? 4.148 28.719 4.227 1 96.06 202 GLU A O 1
ATOM 1531 N N . LYS A 1 203 ? 4.844 26.828 5.215 1 96.31 203 LYS A N 1
ATOM 1532 C CA . LYS A 1 203 ? 5.215 26.188 3.959 1 96.31 203 LYS A CA 1
ATOM 1533 C C . LYS A 1 203 ? 3.98 25.812 3.146 1 96.31 203 LYS A C 1
ATOM 1535 O O . LYS A 1 203 ? 2.877 25.734 3.689 1 96.31 203 LYS A O 1
ATOM 1540 N N . GLY A 1 204 ? 4.234 25.719 1.79 1 95.44 204 GLY A N 1
ATOM 1541 C CA . GLY A 1 204 ? 3.182 25.188 0.94 1 95.44 204 GLY A CA 1
ATOM 1542 C C . GLY A 1 204 ? 3.031 23.688 1.052 1 95.44 204 GLY A C 1
ATOM 1543 O O . GLY A 1 204 ? 3.857 23.016 1.678 1 95.44 204 GLY A O 1
ATOM 1544 N N . ILE A 1 205 ? 1.942 23.188 0.521 1 95.81 205 ILE A N 1
ATOM 1545 C CA . ILE A 1 205 ? 1.666 21.766 0.5 1 95.81 205 ILE A CA 1
ATOM 1546 C C . ILE A 1 205 ? 1.542 21.281 -0.944 1 95.81 205 ILE A C 1
ATOM 1548 O O . ILE A 1 205 ? 0.978 21.984 -1.791 1 95.81 205 ILE A O 1
ATOM 1552 N N . LEU A 1 206 ? 2.098 20.172 -1.185 1 96.44 206 LEU A N 1
ATOM 1553 C CA . LEU A 1 206 ? 1.886 19.469 -2.443 1 96.44 206 LEU A CA 1
ATOM 1554 C C . LEU A 1 206 ? 1.769 17.969 -2.213 1 96.44 206 LEU A C 1
ATOM 1556 O O . LEU A 1 206 ? 2.721 17.328 -1.759 1 96.44 206 LEU A O 1
ATOM 1560 N N . ASP A 1 207 ? 0.568 17.453 -2.457 1 96.31 207 ASP A N 1
ATOM 1561 C CA . ASP A 1 207 ? 0.373 16.016 -2.537 1 96.31 207 ASP A CA 1
ATOM 1562 C C . ASP A 1 207 ? 0.462 15.531 -3.98 1 96.31 207 ASP A C 1
ATOM 1564 O O . ASP A 1 207 ? -0.44 15.781 -4.785 1 96.31 207 ASP A O 1
ATOM 1568 N N . LEU A 1 208 ? 1.529 14.836 -4.207 1 98.25 208 LEU A N 1
ATOM 1569 C CA . LEU A 1 208 ? 1.811 14.391 -5.566 1 98.25 208 LEU A CA 1
ATOM 1570 C C . LEU A 1 208 ? 1.735 12.867 -5.664 1 98.25 208 LEU A C 1
ATOM 1572 O O . LEU A 1 208 ? 2.5 12.164 -5.008 1 98.25 208 LEU A O 1
ATOM 1576 N N . GLN A 1 209 ? 0.817 12.398 -6.469 1 98.44 209 GLN A N 1
ATOM 1577 C CA . GLN A 1 209 ? 0.689 10.953 -6.66 1 98.44 209 GLN A CA 1
ATOM 1578 C C . GLN A 1 209 ? 1.568 10.469 -7.809 1 98.44 209 GLN A C 1
ATOM 1580 O O . GLN A 1 209 ? 1.522 11.031 -8.906 1 98.44 209 GLN A O 1
ATOM 1585 N N . LEU A 1 210 ? 2.367 9.516 -7.531 1 98.62 210 LEU A N 1
ATOM 1586 C CA . LEU A 1 210 ? 3.127 8.781 -8.539 1 98.62 210 LEU A CA 1
ATOM 1587 C C . LEU A 1 210 ? 2.408 7.492 -8.93 1 98.62 210 LEU A C 1
ATOM 1589 O O . LEU A 1 210 ? 1.988 6.723 -8.07 1 98.62 210 LEU A O 1
ATOM 1593 N N . THR A 1 211 ? 2.215 7.273 -10.195 1 98.44 211 THR A N 1
ATOM 1594 C CA . THR A 1 211 ? 1.568 6.059 -10.68 1 98.44 211 THR A CA 1
ATOM 1595 C C . THR A 1 211 ? 2.441 5.352 -11.711 1 98.44 211 THR A C 1
ATOM 1597 O O . THR A 1 211 ? 2.789 5.934 -12.734 1 98.44 211 THR A O 1
ATOM 1600 N N . ALA A 1 212 ? 2.811 4.152 -11.43 1 97.44 212 ALA A N 1
ATOM 1601 C CA . ALA A 1 212 ? 3.486 3.271 -12.383 1 97.44 212 ALA A CA 1
ATOM 1602 C C . ALA A 1 212 ? 2.547 2.176 -12.875 1 97.44 212 ALA A C 1
ATOM 1604 O O . ALA A 1 212 ? 1.849 1.542 -12.086 1 97.44 212 ALA A O 1
ATOM 1605 N N . LYS A 1 213 ? 2.51 1.919 -14.117 1 93.69 213 LYS A N 1
ATOM 1606 C CA . LYS A 1 213 ? 1.656 0.896 -14.719 1 93.69 213 LYS A CA 1
ATOM 1607 C C . LYS A 1 213 ? 2.49 -0.222 -15.336 1 93.69 213 LYS A C 1
ATOM 1609 O O . LYS A 1 213 ? 3.631 0.002 -15.742 1 93.69 213 LYS A O 1
ATOM 1614 N N . ASP A 1 214 ? 1.938 -1.374 -15.336 1 89.12 214 ASP A N 1
ATOM 1615 C CA . ASP A 1 214 ? 2.512 -2.594 -15.898 1 89.12 214 ASP A CA 1
ATOM 1616 C C . ASP A 1 214 ? 1.418 -3.551 -16.375 1 89.12 214 ASP A C 1
ATOM 1618 O O . ASP A 1 214 ? 0.275 -3.465 -15.914 1 89.12 214 ASP A O 1
ATOM 1622 N N . PRO A 1 215 ? 1.659 -4.336 -17.438 1 80.38 215 PRO A N 1
ATOM 1623 C CA . PRO A 1 215 ? 0.641 -5.266 -17.938 1 80.38 215 PRO A CA 1
ATOM 1624 C C . PRO A 1 215 ? 0.151 -6.227 -16.859 1 80.38 215 PRO A C 1
ATOM 1626 O O . PRO A 1 215 ? -0.938 -6.793 -16.969 1 80.38 215 PRO A O 1
ATOM 1629 N N . GLY A 1 216 ? 0.821 -6.289 -15.75 1 78.38 216 GLY A N 1
ATOM 1630 C CA . GLY A 1 216 ? 0.42 -7.242 -14.727 1 78.38 216 GLY A CA 1
ATOM 1631 C C . GLY A 1 216 ? 0.791 -8.672 -15.062 1 78.38 216 GLY A C 1
ATOM 1632 O O . GLY A 1 216 ? 1.864 -8.93 -15.617 1 78.38 216 GLY A O 1
ATOM 1633 N N . GLY A 1 217 ? -0.087 -9.672 -14.586 1 79.56 217 GLY A N 1
ATOM 1634 C CA . GLY A 1 217 ? 0.179 -11.078 -14.859 1 79.56 217 GLY A CA 1
ATOM 1635 C C . GLY A 1 217 ? 0.604 -11.859 -13.633 1 79.56 217 GLY A C 1
ATOM 1636 O O . GLY A 1 217 ? 0.489 -11.367 -12.508 1 79.56 217 GLY A O 1
ATOM 1637 N N . HIS A 1 218 ? 0.903 -13.078 -13.906 1 81.88 218 HIS A N 1
ATOM 1638 C CA . HIS A 1 218 ? 1.311 -13.984 -12.836 1 81.88 218 HIS A CA 1
ATOM 1639 C C . HIS A 1 218 ? 2.676 -13.602 -12.281 1 81.88 218 HIS A C 1
ATOM 1641 O O . HIS A 1 218 ? 3.615 -13.359 -13.039 1 81.88 218 HIS A O 1
ATOM 1647 N N . ALA A 1 219 ? 2.846 -13.547 -10.961 1 88.31 219 ALA A N 1
ATOM 1648 C CA . ALA A 1 219 ? 4.074 -13.117 -10.305 1 88.31 219 ALA A CA 1
ATOM 1649 C C . ALA A 1 219 ? 5.203 -14.117 -10.531 1 88.31 219 ALA A C 1
ATOM 1651 O O . ALA A 1 219 ? 6.371 -13.82 -10.273 1 88.31 219 ALA A O 1
ATOM 1652 N N . SER A 1 220 ? 4.887 -15.289 -11.07 1 88.69 220 SER A N 1
ATOM 1653 C CA . SER A 1 220 ? 5.895 -16.312 -11.328 1 88.69 220 SER A CA 1
ATOM 1654 C C . SER A 1 220 ? 6.73 -15.961 -12.555 1 88.69 220 SER A C 1
ATOM 1656 O O . SER A 1 220 ? 7.773 -16.562 -12.797 1 88.69 220 SER A O 1
ATOM 1658 N N . MET A 1 221 ? 6.262 -15.023 -13.336 1 87.31 221 MET A N 1
ATOM 1659 C CA . MET A 1 221 ? 7.004 -14.578 -14.508 1 87.31 221 MET A CA 1
ATOM 1660 C C . MET A 1 221 ? 7.137 -13.062 -14.523 1 87.31 221 MET A C 1
ATOM 1662 O O . MET A 1 221 ? 6.645 -12.398 -15.438 1 87.31 221 MET A O 1
ATOM 1666 N N . PRO A 1 222 ? 7.875 -12.57 -13.594 1 88.06 222 PRO A N 1
ATOM 1667 C CA . PRO A 1 222 ? 7.984 -11.109 -13.57 1 88.06 222 PRO A CA 1
ATOM 1668 C C . PRO A 1 222 ? 8.758 -10.562 -14.766 1 88.06 222 PRO A C 1
ATOM 1670 O O . PRO A 1 222 ? 9.75 -11.164 -15.195 1 88.06 222 PRO A O 1
ATOM 1673 N N . GLY A 1 223 ? 8.18 -9.609 -15.422 1 84.75 223 GLY A N 1
ATOM 1674 C CA . GLY A 1 223 ? 8.906 -8.898 -16.469 1 84.75 223 GLY A CA 1
ATOM 1675 C C . GLY A 1 223 ? 10.039 -8.039 -15.93 1 84.75 223 GLY A C 1
ATOM 1676 O O . GLY A 1 223 ? 10.383 -8.133 -14.75 1 84.75 223 GLY A O 1
ATOM 1677 N N . ARG A 1 224 ? 10.469 -7.305 -16.953 1 83.75 224 ARG A N 1
ATOM 1678 C CA . ARG A 1 224 ? 11.469 -6.309 -16.594 1 83.75 224 ARG A CA 1
ATOM 1679 C C . ARG A 1 224 ? 10.812 -4.996 -16.188 1 83.75 224 ARG A C 1
ATOM 1681 O O . ARG A 1 224 ? 9.742 -4.648 -16.688 1 83.75 224 ARG A O 1
ATOM 1688 N N . LYS A 1 225 ? 11.219 -4.27 -15.156 1 88.94 225 LYS A N 1
ATOM 1689 C CA . LYS A 1 225 ? 10.766 -2.947 -14.75 1 88.94 225 LYS A CA 1
ATOM 1690 C C . LYS A 1 225 ? 9.305 -2.984 -14.289 1 88.94 225 LYS A C 1
ATOM 1692 O O . LYS A 1 225 ? 8.477 -2.217 -14.773 1 88.94 225 LYS A O 1
ATOM 1697 N N . THR A 1 226 ? 8.977 -3.857 -13.438 1 94.5 226 THR A N 1
ATOM 1698 C CA . THR A 1 226 ? 7.629 -3.986 -12.906 1 94.5 226 THR A CA 1
ATOM 1699 C C . THR A 1 226 ? 7.168 -2.674 -12.281 1 94.5 226 THR A C 1
ATOM 1701 O O . THR A 1 226 ? 7.988 -1.82 -11.938 1 94.5 226 THR A O 1
ATOM 1704 N N . ALA A 1 227 ? 5.895 -2.461 -12.258 1 96.5 227 ALA A N 1
ATOM 1705 C CA . ALA A 1 227 ? 5.32 -1.229 -11.727 1 96.5 227 ALA A CA 1
ATOM 1706 C C . ALA A 1 227 ? 5.852 -0.936 -10.32 1 96.5 227 ALA A C 1
ATOM 1708 O O . ALA A 1 227 ? 6.242 0.195 -10.023 1 96.5 227 ALA A O 1
ATOM 1709 N N . THR A 1 228 ? 5.922 -1.917 -9.453 1 97.69 228 THR A N 1
ATOM 1710 C CA . THR A 1 228 ? 6.348 -1.732 -8.07 1 97.69 228 THR A CA 1
ATOM 1711 C C . THR A 1 228 ? 7.836 -1.418 -8 1 97.69 228 THR A C 1
ATOM 1713 O O . THR A 1 228 ? 8.266 -0.595 -7.188 1 97.69 228 THR A O 1
ATOM 1716 N N . ALA A 1 229 ? 8.672 -2.051 -8.812 1 97.25 229 ALA A N 1
ATOM 1717 C CA . ALA A 1 229 ? 10.109 -1.771 -8.844 1 97.25 229 ALA A CA 1
ATOM 1718 C C . ALA A 1 229 ? 10.383 -0.348 -9.32 1 97.25 229 ALA A C 1
ATOM 1720 O O . ALA A 1 229 ? 11.234 0.347 -8.766 1 97.25 229 ALA A O 1
ATOM 1721 N N . ARG A 1 230 ? 9.672 0.048 -10.367 1 97.69 230 ARG A N 1
ATOM 1722 C CA . ARG A 1 230 ? 9.836 1.403 -10.883 1 97.69 230 ARG A CA 1
ATOM 1723 C C . ARG A 1 230 ? 9.422 2.439 -9.844 1 97.69 230 ARG A C 1
ATOM 1725 O O . ARG A 1 230 ? 10.094 3.457 -9.672 1 97.69 230 ARG A O 1
ATOM 1732 N N . LEU A 1 231 ? 8.32 2.17 -9.203 1 98.5 231 LEU A N 1
ATOM 1733 C CA . LEU A 1 231 ? 7.852 3.066 -8.156 1 98.5 231 LEU A CA 1
ATOM 1734 C C . LEU A 1 231 ? 8.875 3.166 -7.031 1 98.5 231 LEU A C 1
ATOM 1736 O O . LEU A 1 231 ? 9.164 4.262 -6.539 1 98.5 231 LEU A O 1
ATOM 1740 N N . ALA A 1 232 ? 9.43 2.027 -6.59 1 98.38 232 ALA A N 1
ATOM 1741 C CA . ALA A 1 232 ? 10.445 1.997 -5.535 1 98.38 232 ALA A CA 1
ATOM 1742 C C . ALA A 1 232 ? 11.68 2.803 -5.938 1 98.38 232 ALA A C 1
ATOM 1744 O O . ALA A 1 232 ? 12.234 3.545 -5.125 1 98.38 232 ALA A O 1
ATOM 1745 N N . ARG A 1 233 ? 12.094 2.674 -7.137 1 98 233 ARG A N 1
ATOM 1746 C CA . ARG A 1 233 ? 13.234 3.438 -7.637 1 98 233 ARG A CA 1
ATOM 1747 C C . ARG A 1 233 ? 12.945 4.938 -7.598 1 98 233 ARG A C 1
ATOM 1749 O O . ARG A 1 233 ? 13.82 5.73 -7.242 1 98 233 ARG A O 1
ATOM 1756 N N . ALA A 1 234 ? 11.773 5.293 -8.047 1 98.5 234 ALA A N 1
ATOM 1757 C CA . ALA A 1 234 ? 11.375 6.699 -8.023 1 98.5 234 ALA A CA 1
ATOM 1758 C C . ALA A 1 234 ? 11.438 7.258 -6.605 1 98.5 234 ALA A C 1
ATOM 1760 O O . ALA A 1 234 ? 12.023 8.32 -6.379 1 98.5 234 ALA A O 1
ATOM 1761 N N . ILE A 1 235 ? 10.875 6.559 -5.648 1 98.44 235 ILE A N 1
ATOM 1762 C CA . ILE A 1 235 ? 10.852 6.984 -4.254 1 98.44 235 ILE A CA 1
ATOM 1763 C C . ILE A 1 235 ? 12.281 7.105 -3.725 1 98.44 235 ILE A C 1
ATOM 1765 O O . ILE A 1 235 ? 12.617 8.07 -3.039 1 98.44 235 ILE A O 1
ATOM 1769 N N . THR A 1 236 ? 13.141 6.152 -4.039 1 98.06 236 THR A N 1
ATOM 1770 C CA . THR A 1 236 ? 14.531 6.148 -3.596 1 98.06 236 THR A CA 1
ATOM 1771 C C . THR A 1 236 ? 15.273 7.363 -4.145 1 98.06 236 THR A C 1
ATOM 1773 O O . THR A 1 236 ? 16.047 7.996 -3.426 1 98.06 236 THR A O 1
ATOM 1776 N N . ARG A 1 237 ? 15.016 7.672 -5.387 1 98 237 ARG A N 1
ATOM 1777 C CA . ARG A 1 237 ? 15.664 8.82 -6.004 1 98 237 ARG A CA 1
ATOM 1778 C C . ARG A 1 237 ? 15.227 10.125 -5.344 1 98 237 ARG A C 1
ATOM 1780 O O . ARG A 1 237 ? 16.062 10.992 -5.066 1 98 237 ARG A O 1
ATOM 1787 N N . VAL A 1 238 ? 13.977 10.273 -5.109 1 97.88 238 VAL A N 1
ATOM 1788 C CA . VAL A 1 238 ? 13.453 11.477 -4.469 1 97.88 238 VAL A CA 1
ATOM 1789 C C . VAL A 1 238 ? 14.031 11.609 -3.064 1 97.88 238 VAL A C 1
ATOM 1791 O O . VAL A 1 238 ? 14.398 12.711 -2.639 1 97.88 238 VAL A O 1
ATOM 1794 N N . ASP A 1 239 ? 14.141 10.531 -2.35 1 96.5 239 ASP A N 1
ATOM 1795 C CA . ASP A 1 239 ? 14.68 10.531 -0.994 1 96.5 239 ASP A CA 1
ATOM 1796 C C . ASP A 1 239 ? 16.156 10.906 -0.992 1 96.5 239 ASP A C 1
ATOM 1798 O O . ASP A 1 239 ? 16.641 11.547 -0.055 1 96.5 239 ASP A O 1
ATOM 1802 N N . HIS A 1 240 ? 16.859 10.477 -2.006 1 95.25 240 HIS A N 1
ATOM 1803 C CA . HIS A 1 240 ? 18.297 10.695 -2.076 1 95.25 240 HIS A CA 1
ATOM 1804 C C . HIS A 1 240 ? 18.625 12.109 -2.545 1 95.25 240 HIS A C 1
ATOM 1806 O O . HIS A 1 240 ? 19.672 12.656 -2.197 1 95.25 240 HIS A O 1
ATOM 1812 N N . HIS A 1 241 ? 17.797 12.656 -3.383 1 96.25 241 HIS A N 1
ATOM 1813 C CA . HIS A 1 241 ? 18.047 13.969 -3.951 1 96.25 241 HIS A CA 1
ATOM 1814 C C . HIS A 1 241 ? 17.234 15.047 -3.246 1 96.25 241 HIS A C 1
ATOM 1816 O O . HIS A 1 241 ? 16.234 15.523 -3.785 1 96.25 241 HIS A O 1
ATOM 1822 N N . LYS A 1 242 ? 17.781 15.547 -2.18 1 94.75 242 LYS A N 1
ATOM 1823 C CA . LYS A 1 242 ? 17.078 16.547 -1.369 1 94.75 242 LYS A CA 1
ATOM 1824 C C . LYS A 1 242 ? 17.047 17.891 -2.066 1 94.75 242 LYS A C 1
ATOM 1826 O O . LYS A 1 242 ? 17.953 18.219 -2.838 1 94.75 242 LYS A O 1
ATOM 1831 N N . PHE A 1 243 ? 16.062 18.641 -1.82 1 96.38 243 PHE A N 1
ATOM 1832 C CA . PHE A 1 243 ? 15.969 20 -2.334 1 96.38 243 PHE A CA 1
ATOM 1833 C C . PHE A 1 243 ? 17.047 20.891 -1.723 1 96.38 243 PHE A C 1
ATOM 1835 O O . PHE A 1 243 ? 17.531 20.609 -0.624 1 96.38 243 PHE A O 1
ATOM 1842 N N . PRO A 1 244 ? 17.438 21.922 -2.422 1 94.56 244 PRO A N 1
ATOM 1843 C CA . PRO A 1 244 ? 18.453 22.828 -1.868 1 94.56 244 PRO A CA 1
ATOM 1844 C C . PRO A 1 244 ? 18 23.516 -0.585 1 94.56 244 PRO A C 1
ATOM 1846 O O . PRO A 1 244 ? 16.828 23.875 -0.463 1 94.56 244 PRO A O 1
ATOM 1849 N N . ALA A 1 245 ? 18.922 23.703 0.327 1 94.44 245 ALA A N 1
ATOM 1850 C CA . ALA A 1 245 ? 18.641 24.359 1.601 1 94.44 245 ALA A CA 1
ATOM 1851 C C . ALA A 1 245 ? 18.875 25.875 1.506 1 94.44 245 ALA A C 1
ATOM 1853 O O . ALA A 1 245 ? 19.812 26.328 0.854 1 94.44 245 ALA A O 1
ATOM 1854 N N . ARG A 1 246 ? 18 26.641 2.146 1 93.38 246 ARG A N 1
ATOM 1855 C CA . ARG A 1 246 ? 18.141 28.094 2.277 1 93.38 246 ARG A CA 1
ATOM 1856 C C . ARG A 1 246 ? 17.406 28.609 3.504 1 93.38 246 ARG A C 1
ATOM 1858 O O . ARG A 1 246 ? 16.5 27.953 4.016 1 93.38 246 ARG A O 1
ATOM 1865 N N . LEU A 1 247 ? 17.812 29.781 3.961 1 92.31 247 LEU A N 1
ATOM 1866 C CA . LEU A 1 247 ? 17.156 30.406 5.102 1 92.31 247 LEU A CA 1
ATOM 1867 C C . LEU A 1 247 ? 16.125 31.422 4.641 1 92.31 247 LEU A C 1
ATOM 1869 O O . LEU A 1 247 ? 16.406 32.281 3.809 1 92.31 247 LEU A O 1
ATOM 1873 N N . THR A 1 248 ? 14.938 31.281 5.148 1 91.75 248 THR A N 1
ATOM 1874 C CA . THR A 1 248 ? 13.883 32.25 4.887 1 91.75 248 THR A CA 1
ATOM 1875 C C . THR A 1 248 ? 13.906 33.375 5.934 1 91.75 248 THR A C 1
ATOM 1877 O O . THR A 1 248 ? 14.594 33.25 6.953 1 91.75 248 THR A O 1
ATOM 1880 N N . GLU A 1 249 ? 13.133 34.375 5.691 1 90.19 249 GLU A N 1
ATOM 1881 C CA . GLU A 1 249 ? 13.109 35.531 6.598 1 90.19 249 GLU A CA 1
ATOM 1882 C C . GLU A 1 249 ? 12.688 35.125 8 1 90.19 249 GLU A C 1
ATOM 1884 O O . GLU A 1 249 ? 13.359 35.438 8.984 1 90.19 249 GLU A O 1
ATOM 1889 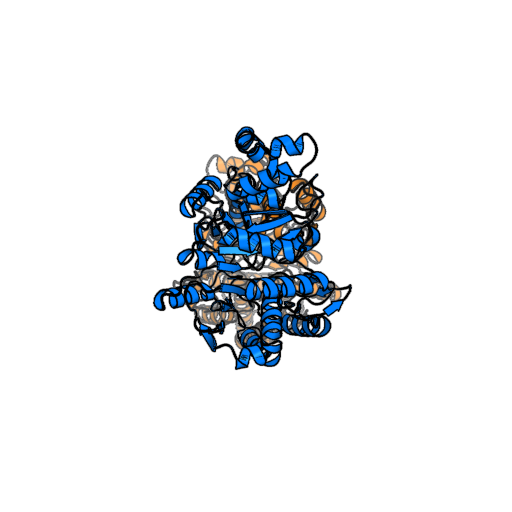N N . PRO A 1 250 ? 11.633 34.344 8.148 1 91.31 250 PRO A N 1
ATOM 1890 C CA . PRO A 1 250 ? 11.25 33.938 9.5 1 91.31 250 PRO A CA 1
ATOM 1891 C C . PRO A 1 250 ? 12.328 33.094 10.172 1 91.31 250 PRO A C 1
ATOM 1893 O O . PRO A 1 250 ? 12.516 33.156 11.391 1 91.31 250 PRO A O 1
ATOM 1896 N N . THR A 1 251 ? 13.039 32.312 9.375 1 90.31 251 THR A N 1
ATOM 1897 C CA . THR A 1 251 ? 14.094 31.469 9.922 1 90.31 251 THR A CA 1
ATOM 1898 C C . THR A 1 251 ? 15.273 32.312 10.375 1 90.31 251 THR A C 1
ATOM 1900 O O . THR A 1 251 ? 15.875 32.062 11.422 1 90.31 251 THR A O 1
ATOM 1903 N N . VAL A 1 252 ? 15.578 33.281 9.602 1 89.31 252 VAL A N 1
ATOM 1904 C CA . VAL A 1 252 ? 16.641 34.188 9.969 1 89.31 252 VAL A CA 1
ATOM 1905 C C . VAL A 1 252 ? 16.281 34.906 11.273 1 89.31 252 VAL A C 1
ATOM 1907 O O . VAL A 1 252 ? 17.125 35.031 12.172 1 89.31 252 VAL A O 1
ATOM 1910 N N . ASP A 1 253 ? 15.055 35.375 11.375 1 88.5 253 ASP A N 1
ATOM 1911 C CA . ASP A 1 253 ? 14.594 36.031 12.578 1 88.5 253 ASP A CA 1
ATOM 1912 C C . ASP A 1 253 ? 14.711 35.125 13.797 1 88.5 253 ASP A C 1
ATOM 1914 O O . ASP A 1 253 ? 15.164 35.562 14.859 1 88.5 253 ASP A O 1
ATOM 1918 N N . LEU A 1 254 ? 14.297 33.969 13.633 1 88.31 254 LEU A N 1
ATOM 1919 C CA . LEU A 1 254 ? 14.359 33 14.719 1 88.31 254 LEU A CA 1
ATOM 1920 C C . LEU A 1 254 ? 15.797 32.781 15.164 1 88.31 254 LEU A C 1
ATOM 1922 O O . LEU A 1 254 ? 16.109 32.844 16.359 1 88.31 254 LEU A O 1
ATOM 1926 N N . LEU A 1 255 ? 16.672 32.469 14.211 1 86 255 LEU A N 1
ATOM 1927 C CA . LEU A 1 255 ? 18.062 32.188 14.531 1 86 255 LEU A CA 1
ATOM 1928 C C . LEU A 1 255 ? 18.734 33.375 15.172 1 86 255 LEU A C 1
ATOM 1930 O O . LEU A 1 255 ? 19.516 33.219 16.109 1 86 255 LEU A O 1
ATOM 1934 N N . THR A 1 256 ? 18.422 34.531 14.664 1 86.56 256 THR A N 1
ATOM 1935 C CA . THR A 1 256 ? 19 35.75 15.219 1 86.56 256 THR A CA 1
ATOM 1936 C C . THR A 1 256 ? 18.547 35.969 16.656 1 86.56 256 THR A C 1
ATOM 1938 O O . THR A 1 256 ? 19.344 36.281 17.531 1 86.56 256 THR A O 1
ATOM 1941 N N . ASN A 1 257 ? 17.281 35.75 16.906 1 84.88 257 ASN A N 1
ATOM 1942 C CA . ASN A 1 257 ? 16.75 35.906 18.25 1 84.88 257 ASN A CA 1
ATOM 1943 C C . ASN A 1 257 ? 17.312 34.875 19.219 1 84.88 257 ASN A C 1
ATOM 1945 O O . ASN A 1 257 ? 17.594 35.188 20.375 1 84.88 257 ASN A O 1
ATOM 1949 N N . VAL A 1 258 ? 17.453 33.688 18.766 1 83.38 258 VAL A N 1
ATOM 1950 C CA . VAL A 1 258 ? 18.031 32.625 19.562 1 83.38 258 VAL A CA 1
ATOM 1951 C C . VAL A 1 258 ? 19.5 32.906 19.844 1 83.38 258 VAL A C 1
ATOM 1953 O O . VAL A 1 258 ? 19.984 32.688 20.969 1 83.38 258 VAL A O 1
ATOM 1956 N N . GLY A 1 259 ? 20.125 33.406 18.875 1 82.31 259 GLY A N 1
ATOM 1957 C CA . GLY A 1 259 ? 21.547 33.719 19 1 82.31 259 GLY A CA 1
ATOM 1958 C C . GLY A 1 259 ? 21.828 34.75 20.062 1 82.31 259 GLY A C 1
ATOM 1959 O O . GLY A 1 259 ? 22.828 34.656 20.781 1 82.31 259 GLY A O 1
ATOM 1960 N N . VAL A 1 260 ? 21 35.688 20.172 1 82.12 260 VAL A N 1
ATOM 1961 C CA . VAL A 1 260 ? 21.156 36.781 21.156 1 82.12 260 VAL A CA 1
ATOM 1962 C C . VAL A 1 260 ? 21.109 36.188 22.562 1 82.12 260 VAL A C 1
ATOM 1964 O O . VAL A 1 260 ? 21.766 36.719 23.484 1 82.12 260 VAL A O 1
ATOM 1967 N N . HIS A 1 261 ? 20.453 35.094 22.688 1 79.5 261 HIS A N 1
ATOM 1968 C CA . HIS A 1 261 ? 20.266 34.531 24.016 1 79.5 261 HIS A CA 1
ATOM 1969 C C . HIS A 1 261 ? 21.156 33.281 24.234 1 79.5 261 HIS A C 1
ATOM 1971 O O . HIS A 1 261 ? 21.125 32.688 25.297 1 79.5 261 HIS A O 1
ATOM 1977 N N . ALA A 1 262 ? 21.734 32.906 23.156 1 77.25 262 ALA A N 1
ATOM 1978 C CA . ALA A 1 262 ? 22.609 31.734 23.234 1 77.25 262 ALA A CA 1
ATOM 1979 C C . ALA A 1 262 ? 24 32.125 23.75 1 77.25 262 ALA A C 1
ATOM 1981 O O . ALA A 1 262 ? 24.453 33.25 23.516 1 77.25 262 ALA A O 1
ATOM 1982 N N . LYS A 1 263 ? 24.641 31.141 24.531 1 75.69 263 LYS A N 1
ATOM 1983 C CA . LYS A 1 263 ? 25.953 31.375 25.094 1 75.69 263 LYS A CA 1
ATOM 1984 C C . LYS A 1 263 ? 27.047 30.891 24.156 1 75.69 263 LYS A C 1
ATOM 1986 O O . LYS A 1 263 ? 26.812 30.047 23.297 1 75.69 263 LYS A O 1
ATOM 1991 N N . GLY A 1 264 ? 28.172 31.562 24.141 1 75.69 264 GLY A N 1
ATOM 1992 C CA . GLY A 1 264 ? 29.375 31.062 23.5 1 75.69 264 GLY A CA 1
ATOM 1993 C C . GLY A 1 264 ? 29.375 31.281 21.984 1 75.69 264 GLY A C 1
ATOM 1994 O O . GLY A 1 264 ? 28.75 32.219 21.484 1 75.69 264 GLY A O 1
ATOM 1995 N N . PRO A 1 265 ? 30.203 30.578 21.312 1 77.69 265 PRO A N 1
ATOM 1996 C CA . PRO A 1 265 ? 30.406 30.734 19.875 1 77.69 265 PRO A CA 1
ATOM 1997 C C . PRO A 1 265 ? 29.141 30.469 19.062 1 77.69 265 PRO A C 1
ATOM 1999 O O . PRO A 1 265 ? 28.922 31.078 18.016 1 77.69 265 PRO A O 1
ATOM 2002 N N . LEU A 1 266 ? 28.328 29.641 19.531 1 75.19 266 LEU A N 1
ATOM 2003 C CA . LEU A 1 266 ? 27.078 29.344 18.844 1 75.19 266 LEU A CA 1
ATOM 2004 C C . LEU A 1 266 ? 26.188 30.594 18.797 1 75.19 266 LEU A C 1
ATOM 2006 O O . LEU A 1 266 ? 25.562 30.859 17.766 1 75.19 266 LEU A O 1
ATOM 2010 N N . GLY A 1 267 ? 26.234 31.281 19.922 1 78.75 267 GLY A N 1
ATOM 2011 C CA . GLY A 1 267 ? 25.484 32.531 19.969 1 78.75 267 GLY A CA 1
ATOM 2012 C C . GLY A 1 267 ? 25.953 33.562 18.969 1 78.75 267 GLY A C 1
ATOM 2013 O O . GLY A 1 267 ? 25.141 34.219 18.312 1 78.75 267 GLY A O 1
ATOM 2014 N N . THR A 1 268 ? 27.25 33.594 18.812 1 78.75 268 THR A N 1
ATOM 2015 C CA . THR A 1 268 ? 27.828 34.562 17.891 1 78.75 268 THR A CA 1
ATOM 2016 C C . THR A 1 268 ? 27.469 34.219 16.453 1 78.75 268 THR A C 1
ATOM 2018 O O . THR A 1 268 ? 27.141 35.094 15.656 1 78.75 268 THR A O 1
ATOM 2021 N N . VAL A 1 269 ? 27.469 33 16.172 1 79.12 269 VAL A N 1
ATOM 2022 C CA . VAL A 1 269 ? 27.203 32.562 14.805 1 79.12 269 VAL A CA 1
ATOM 2023 C C . VAL A 1 269 ? 25.719 32.719 14.484 1 79.12 269 VAL A C 1
ATOM 2025 O O . VAL A 1 269 ? 25.359 33.219 13.414 1 79.12 269 VAL A O 1
ATOM 2028 N N . LEU A 1 270 ? 24.922 32.469 15.422 1 81.25 270 LEU A N 1
ATOM 2029 C CA . LEU A 1 270 ? 23.469 32.5 15.195 1 81.25 270 LEU A CA 1
ATOM 2030 C C . LEU A 1 270 ? 22.969 33.938 15.148 1 81.25 270 LEU A C 1
ATOM 2032 O O . LEU A 1 270 ? 22.016 34.25 14.43 1 81.25 270 LEU A O 1
ATOM 2036 N N . SER A 1 271 ? 23.719 34.781 15.883 1 78.38 271 SER A N 1
ATOM 2037 C CA . SER A 1 271 ? 23.266 36.156 15.945 1 78.38 271 SER A CA 1
ATOM 2038 C C . SER A 1 271 ? 23.641 36.938 14.688 1 78.38 271 SER A C 1
ATOM 2040 O O . SER A 1 271 ? 23.141 38.031 14.445 1 78.38 271 SER A O 1
ATOM 2042 N N . ARG A 1 272 ? 24.609 36.375 13.867 1 80.62 272 ARG A N 1
ATOM 2043 C CA . ARG A 1 272 ? 25.062 37.031 12.641 1 80.62 272 ARG A CA 1
ATOM 2044 C C . ARG A 1 272 ? 24.641 36.219 11.414 1 80.62 272 ARG A C 1
ATOM 2046 O O . ARG A 1 272 ? 25.469 35.938 10.547 1 80.62 272 ARG A O 1
ATOM 2053 N N . THR A 1 273 ? 23.359 35.938 11.344 1 77 273 THR A N 1
ATOM 2054 C CA . THR A 1 273 ? 22.797 35.125 10.281 1 77 273 THR A CA 1
ATOM 2055 C C . THR A 1 273 ? 23.031 35.781 8.914 1 77 273 THR A C 1
ATOM 2057 O O . THR A 1 273 ? 23.141 35.062 7.902 1 77 273 THR A O 1
ATOM 2060 N N . ASP A 1 274 ? 23.141 37.062 8.859 1 77.56 274 ASP A N 1
ATOM 2061 C CA . ASP A 1 274 ? 23.406 37.75 7.609 1 77.56 274 ASP A CA 1
ATOM 2062 C C . ASP A 1 274 ? 24.766 37.375 7.031 1 77.56 274 ASP A C 1
ATOM 2064 O O . ASP A 1 274 ? 24.938 37.281 5.812 1 77.56 274 ASP A O 1
ATOM 2068 N N . THR A 1 275 ? 25.641 37.125 7.945 1 77.19 275 THR A N 1
ATOM 2069 C CA . THR A 1 275 ? 27.016 36.812 7.535 1 77.19 275 THR A CA 1
ATOM 2070 C C . THR A 1 275 ? 27.172 35.312 7.297 1 77.19 275 THR A C 1
ATOM 2072 O O . THR A 1 275 ? 27.812 34.906 6.328 1 77.19 275 THR A O 1
ATOM 2075 N N . PHE A 1 276 ? 26.531 34.531 8.094 1 80.88 276 PHE A N 1
ATOM 2076 C CA . PHE A 1 276 ? 26.797 33.094 8.094 1 80.88 276 PHE A CA 1
ATOM 2077 C C . PHE A 1 276 ? 25.609 32.312 7.512 1 80.88 276 PHE A C 1
ATOM 2079 O O . PHE A 1 276 ? 25.531 31.094 7.656 1 80.88 276 PHE A O 1
ATOM 2086 N N . GLY A 1 277 ? 24.75 33.031 6.863 1 83.06 277 GLY A N 1
ATOM 2087 C CA . GLY A 1 277 ? 23.516 32.469 6.32 1 83.06 277 GLY A CA 1
ATOM 2088 C C . GLY A 1 277 ? 23.75 31.234 5.48 1 83.06 277 GLY A C 1
ATOM 2089 O O . GLY A 1 277 ? 23.188 30.172 5.762 1 83.06 277 GLY A O 1
ATOM 2090 N N . PRO A 1 278 ? 24.641 31.391 4.547 1 81.75 278 PRO A N 1
ATOM 2091 C CA . PRO A 1 278 ? 24.891 30.25 3.67 1 81.75 278 PRO A CA 1
ATOM 2092 C C . PRO A 1 278 ? 25.469 29.047 4.418 1 81.75 278 PRO A C 1
ATOM 2094 O O . PRO A 1 278 ? 25.109 27.906 4.133 1 81.75 278 PRO A O 1
ATOM 2097 N N . LEU A 1 279 ? 26.312 29.25 5.359 1 83.44 279 LEU A N 1
ATOM 2098 C CA . LEU A 1 279 ? 26.891 28.172 6.148 1 83.44 279 LEU A CA 1
ATOM 2099 C C . LEU A 1 279 ? 25.844 27.531 7.051 1 83.44 279 LEU A C 1
ATOM 2101 O O . LEU A 1 279 ? 25.797 26.297 7.199 1 83.44 279 LEU A O 1
ATOM 2105 N N . LEU A 1 280 ? 25.047 28.344 7.613 1 85.56 280 LEU A N 1
ATOM 2106 C CA . LEU A 1 280 ? 23.984 27.844 8.5 1 85.56 280 LEU A CA 1
ATOM 2107 C C . LEU A 1 280 ? 22.984 27.016 7.723 1 85.56 280 LEU A C 1
ATOM 2109 O O . LEU A 1 280 ? 22.516 25.969 8.211 1 85.56 280 LEU A O 1
ATOM 2113 N N . ALA A 1 281 ? 22.703 27.469 6.586 1 86.44 281 ALA A N 1
ATOM 2114 C CA . ALA A 1 281 ? 21.766 26.734 5.746 1 86.44 281 ALA A CA 1
ATOM 2115 C C . ALA A 1 281 ? 22.297 25.344 5.434 1 86.44 281 ALA A C 1
ATOM 2117 O O . ALA A 1 281 ? 21.516 24.406 5.227 1 86.44 281 ALA A O 1
ATOM 2118 N N . ARG A 1 282 ? 23.547 25.141 5.418 1 84.44 282 ARG A N 1
ATOM 2119 C CA . ARG A 1 282 ? 24.172 23.859 5.082 1 84.44 282 ARG A CA 1
ATOM 2120 C C . ARG A 1 282 ? 24.203 22.922 6.285 1 84.44 282 ARG A C 1
ATOM 2122 O O . ARG A 1 282 ? 24.141 21.703 6.133 1 84.44 282 ARG A O 1
ATOM 2129 N N . VAL A 1 283 ? 24.188 23.516 7.434 1 84.75 283 VAL A N 1
ATOM 2130 C CA . VAL A 1 283 ? 24.484 22.688 8.602 1 84.75 283 VAL A CA 1
ATOM 2131 C C . VAL A 1 283 ? 23.188 22.422 9.383 1 84.75 283 VAL A C 1
ATOM 2133 O O . VAL A 1 283 ? 23.016 21.359 9.977 1 84.75 283 VAL A O 1
ATOM 2136 N N . LEU A 1 284 ? 22.297 23.297 9.383 1 85.12 284 LEU A N 1
ATOM 2137 C CA . LEU A 1 284 ? 21.094 23.266 10.219 1 85.12 284 LEU A CA 1
ATOM 2138 C C . LEU A 1 284 ? 20.25 22.047 9.891 1 85.12 284 LEU A C 1
ATOM 2140 O O . LEU A 1 284 ? 19.688 21.406 10.789 1 85.12 284 LEU A O 1
ATOM 2144 N N . PRO A 1 285 ? 20.219 21.672 8.602 1 85.88 285 PRO A N 1
ATOM 2145 C CA . PRO A 1 285 ? 19.375 20.516 8.281 1 85.88 285 PRO A CA 1
ATOM 2146 C C . PRO A 1 285 ? 19.828 19.25 8.992 1 85.88 285 PRO A C 1
ATOM 2148 O O . PRO A 1 285 ? 19.031 18.359 9.25 1 85.88 285 PRO A O 1
ATOM 2151 N N . SER A 1 286 ? 21.047 19.156 9.352 1 85.81 286 SER A N 1
ATOM 2152 C CA . SER A 1 286 ? 21.562 17.953 10.008 1 85.81 286 SER A CA 1
ATOM 2153 C C . SER A 1 286 ? 21.266 17.969 11.5 1 85.81 286 SER A C 1
ATOM 2155 O O . SER A 1 286 ? 21.453 16.953 12.18 1 85.81 286 SER A O 1
ATOM 2157 N N . ALA A 1 287 ? 20.703 19.047 11.992 1 79.75 287 ALA A N 1
ATOM 2158 C CA . ALA A 1 287 ? 20.469 19.203 13.422 1 79.75 287 ALA A CA 1
ATOM 2159 C C . ALA A 1 287 ? 19.156 18.562 13.836 1 79.75 287 ALA A C 1
ATOM 2161 O O . ALA A 1 287 ? 18.875 18.391 15.031 1 79.75 287 ALA A O 1
ATOM 2162 N N . GLY A 1 288 ? 18.375 18.156 12.883 1 82.06 288 GLY A N 1
ATOM 2163 C CA . GLY A 1 288 ? 17.125 17.484 13.195 1 82.06 288 GLY A CA 1
ATOM 2164 C C . GLY A 1 288 ? 16.062 17.688 12.133 1 82.06 288 GLY A C 1
ATOM 2165 O O . GLY A 1 288 ? 16.25 18.484 11.203 1 82.06 288 GLY A O 1
ATOM 2166 N N . ALA A 1 289 ? 14.945 16.984 12.359 1 84.69 289 ALA A N 1
ATOM 2167 C CA . ALA A 1 289 ? 13.875 16.984 11.367 1 84.69 289 ALA A CA 1
ATOM 2168 C C . ALA A 1 289 ? 13.258 18.375 11.234 1 84.69 289 ALA A C 1
ATOM 2170 O O . ALA A 1 289 ? 12.969 18.828 10.125 1 84.69 289 ALA A O 1
ATOM 2171 N N . LEU A 1 290 ? 13.047 19.047 12.352 1 84 290 LEU A N 1
ATOM 2172 C CA . LEU A 1 290 ? 12.445 20.375 12.336 1 84 290 LEU A CA 1
ATOM 2173 C C . LEU A 1 290 ? 13.344 21.375 11.602 1 84 290 LEU A C 1
ATOM 2175 O O . LEU A 1 290 ? 12.867 22.125 10.75 1 84 290 LEU A O 1
ATOM 2179 N N . MET A 1 291 ? 14.641 21.359 11.945 1 84.62 291 MET A N 1
ATOM 2180 C CA . MET A 1 291 ? 15.578 22.281 11.32 1 84.62 291 MET A CA 1
ATOM 2181 C C . MET A 1 291 ? 15.695 22.016 9.82 1 84.62 291 MET A C 1
ATOM 2183 O O . MET A 1 291 ? 15.781 22.938 9.023 1 84.62 291 MET A O 1
ATOM 2187 N N . ASN A 1 292 ? 15.727 20.766 9.5 1 90.44 292 ASN A N 1
ATOM 2188 C CA . ASN A 1 292 ? 15.742 20.406 8.094 1 90.44 292 ASN A CA 1
ATOM 2189 C C . ASN A 1 292 ? 14.516 20.938 7.363 1 90.44 292 ASN A C 1
ATOM 2191 O O . ASN A 1 292 ? 14.633 21.484 6.266 1 90.44 292 ASN A O 1
ATOM 2195 N N . ALA A 1 293 ? 13.375 20.797 7.973 1 91.5 293 ALA A N 1
ATOM 2196 C CA . ALA A 1 293 ? 12.117 21.219 7.371 1 91.5 293 ALA A CA 1
ATOM 2197 C C . ALA A 1 293 ? 12.055 22.734 7.246 1 91.5 293 ALA A C 1
ATOM 2199 O O . ALA A 1 293 ? 11.438 23.266 6.312 1 91.5 293 ALA A O 1
ATOM 2200 N N . MET A 1 294 ? 12.719 23.422 8.102 1 90.56 294 MET A N 1
ATOM 2201 C CA . MET A 1 294 ? 12.672 24.875 8.094 1 90.56 294 MET A CA 1
ATOM 2202 C C . MET A 1 294 ? 13.586 25.438 7.016 1 90.56 294 MET A C 1
ATOM 2204 O O . MET A 1 294 ? 13.469 26.609 6.645 1 90.56 294 MET A O 1
ATOM 2208 N N . CYS A 1 295 ? 14.492 24.578 6.488 1 93 295 CYS A N 1
ATOM 2209 C CA . CYS A 1 295 ? 15.539 25.141 5.641 1 93 295 CYS A CA 1
ATOM 2210 C C . CYS A 1 295 ? 15.375 24.672 4.199 1 93 295 CYS A C 1
ATOM 2212 O O . CYS A 1 295 ? 16.109 25.125 3.312 1 93 295 CYS A O 1
ATOM 2214 N N . ARG A 1 296 ? 14.398 23.781 3.977 1 95.81 296 ARG A N 1
ATOM 2215 C CA . ARG A 1 296 ? 14.242 23.359 2.586 1 95.81 296 ARG A CA 1
ATOM 2216 C C . ARG A 1 296 ? 12.852 22.781 2.34 1 95.81 296 ARG A C 1
ATOM 2218 O O . ARG A 1 296 ? 12.141 22.438 3.285 1 95.81 296 ARG A O 1
ATOM 2225 N N . THR A 1 297 ? 12.492 22.719 1.096 1 97.31 297 THR A N 1
ATOM 2226 C CA . THR A 1 297 ? 11.375 21.875 0.674 1 97.31 297 THR A CA 1
ATOM 2227 C C . THR A 1 297 ? 11.648 20.406 0.996 1 97.31 297 THR A C 1
ATOM 2229 O O . THR A 1 297 ? 12.766 19.922 0.791 1 97.31 297 THR A O 1
ATOM 2232 N N . THR A 1 298 ? 10.727 19.766 1.598 1 96.75 298 THR A N 1
ATOM 2233 C CA . THR A 1 298 ? 10.867 18.359 1.957 1 96.75 298 THR A CA 1
ATOM 2234 C C . THR A 1 298 ? 9.852 17.5 1.203 1 96.75 298 THR A C 1
ATOM 2236 O O . THR A 1 298 ? 8.75 17.969 0.896 1 96.75 298 THR A O 1
ATOM 2239 N N . ALA A 1 299 ? 10.234 16.344 0.851 1 97.25 299 ALA A N 1
ATOM 2240 C CA . ALA A 1 299 ? 9.375 15.375 0.166 1 97.25 299 ALA A CA 1
ATOM 2241 C C . ALA A 1 299 ? 9.5 13.992 0.8 1 97.25 299 ALA A C 1
ATOM 2243 O O . ALA A 1 299 ? 10.609 13.484 1.006 1 97.25 299 ALA A O 1
ATOM 2244 N N . VAL A 1 300 ? 8.367 13.422 1.158 1 96.88 300 VAL A N 1
ATOM 2245 C CA . VAL A 1 300 ? 8.383 12.086 1.75 1 96.88 300 VAL A CA 1
ATOM 2246 C C . VAL A 1 300 ? 7.227 11.258 1.189 1 96.88 300 VAL A C 1
ATOM 2248 O O . VAL A 1 300 ? 6.125 11.773 0.99 1 96.88 300 VAL A O 1
ATOM 2251 N N . ALA A 1 301 ? 7.512 9.992 0.844 1 97.69 301 ALA A N 1
ATOM 2252 C CA . ALA A 1 301 ? 6.43 9.086 0.474 1 97.69 301 ALA A CA 1
ATOM 2253 C C . ALA A 1 301 ? 5.652 8.625 1.705 1 97.69 301 ALA A C 1
ATOM 2255 O O . ALA A 1 301 ? 6.25 8.195 2.697 1 97.69 301 ALA A O 1
ATOM 2256 N N . THR A 1 302 ? 4.359 8.727 1.667 1 95.88 302 THR A N 1
ATOM 2257 C CA . THR A 1 302 ? 3.529 8.328 2.799 1 95.88 302 THR A CA 1
ATOM 2258 C C . THR A 1 302 ? 2.664 7.121 2.438 1 95.88 302 THR A C 1
ATOM 2260 O O . THR A 1 302 ? 2.922 6.008 2.895 1 95.88 302 THR A O 1
ATOM 2263 N N . VAL A 1 303 ? 1.866 7.27 1.439 1 95.31 303 VAL A N 1
ATOM 2264 C CA . VAL A 1 303 ? 0.961 6.211 1.007 1 95.31 303 VAL A CA 1
ATOM 2265 C C . VAL A 1 303 ? 1.643 5.352 -0.053 1 95.31 303 VAL A C 1
ATOM 2267 O O . VAL A 1 303 ? 2.35 5.867 -0.922 1 95.31 303 VAL A O 1
ATOM 2270 N N . LEU A 1 304 ? 1.419 4.07 0.037 1 97.25 304 LEU A N 1
ATOM 2271 C CA . LEU A 1 304 ? 1.864 3.094 -0.949 1 97.25 304 LEU A CA 1
ATOM 2272 C C . LEU A 1 304 ? 0.74 2.125 -1.3 1 97.25 304 LEU A C 1
ATOM 2274 O O . LEU A 1 304 ? -0.034 1.723 -0.428 1 97.25 304 LEU A O 1
ATOM 2278 N N . GLU A 1 305 ? 0.673 1.771 -2.549 1 95.94 305 GLU A N 1
ATOM 2279 C CA . GLU A 1 305 ? -0.31 0.797 -3.016 1 95.94 305 GLU A CA 1
ATOM 2280 C C . GLU A 1 305 ? 0.264 -0.077 -4.125 1 95.94 305 GLU A C 1
ATOM 2282 O O . GLU A 1 305 ? 0.901 0.427 -5.055 1 95.94 305 GLU A O 1
ATOM 2287 N N . GLY A 1 306 ? 0.118 -1.376 -4.027 1 95.31 306 GLY A N 1
ATOM 2288 C CA . GLY A 1 306 ? 0.487 -2.342 -5.051 1 95.31 306 GLY A CA 1
ATOM 2289 C C . GLY A 1 306 ? -0.635 -3.303 -5.395 1 95.31 306 GLY A C 1
ATOM 2290 O O . GLY A 1 306 ? -1.784 -2.891 -5.562 1 95.31 306 GLY A O 1
ATOM 2291 N N . SER A 1 307 ? -0.29 -4.516 -5.598 1 91.62 307 SER A N 1
ATOM 2292 C CA . SER A 1 307 ? -1.264 -5.539 -5.957 1 91.62 307 SER A CA 1
ATOM 2293 C C . SER A 1 307 ? -2.137 -5.914 -4.766 1 91.62 307 SER A C 1
ATOM 2295 O O . SER A 1 307 ? -1.715 -5.789 -3.615 1 91.62 307 SER A O 1
ATOM 2297 N N . ALA A 1 308 ? -3.354 -6.398 -5.105 1 87.19 308 ALA A N 1
ATOM 2298 C CA . ALA A 1 308 ? -4.273 -6.84 -4.059 1 87.19 308 ALA A CA 1
ATOM 2299 C C . ALA A 1 308 ? -3.949 -8.266 -3.611 1 87.19 308 ALA A C 1
ATOM 2301 O O . ALA A 1 308 ? -4.441 -8.719 -2.576 1 87.19 308 ALA A O 1
ATOM 2302 N N . ALA A 1 309 ? -3.119 -8.914 -4.344 1 87.94 309 ALA A N 1
ATOM 2303 C CA . ALA A 1 309 ? -2.777 -10.305 -4.055 1 87.94 309 ALA A CA 1
ATOM 2304 C C . ALA A 1 309 ? -1.271 -10.531 -4.133 1 87.94 309 ALA A C 1
ATOM 2306 O O . ALA A 1 309 ? -0.59 -9.922 -4.965 1 87.94 309 ALA A O 1
ATOM 2307 N N . ASN A 1 310 ? -0.786 -11.422 -3.365 1 90.62 310 ASN A N 1
ATOM 2308 C CA . ASN A 1 310 ? 0.646 -11.688 -3.297 1 90.62 310 ASN A CA 1
ATOM 2309 C C . ASN A 1 310 ? 1.174 -12.25 -4.613 1 90.62 310 ASN A C 1
ATOM 2311 O O . ASN A 1 310 ? 2.328 -12.016 -4.977 1 90.62 310 ASN A O 1
ATOM 2315 N N . ASN A 1 311 ? 0.314 -13 -5.348 1 89.94 311 ASN A N 1
ATOM 2316 C CA . ASN A 1 311 ? 0.807 -13.766 -6.488 1 89.94 311 ASN A CA 1
ATOM 2317 C C . ASN A 1 311 ? 0.43 -13.102 -7.812 1 89.94 311 ASN A C 1
ATOM 2319 O O . ASN A 1 311 ? 0.538 -13.719 -8.875 1 89.94 311 ASN A O 1
ATOM 2323 N N . VAL A 1 312 ? -0.047 -11.945 -7.777 1 89.19 312 VAL A N 1
ATOM 2324 C CA . VAL A 1 312 ? -0.404 -11.188 -8.969 1 89.19 312 VAL A CA 1
ATOM 2325 C C . VAL A 1 312 ? 0.48 -9.945 -9.078 1 89.19 312 VAL A C 1
ATOM 2327 O O . VAL A 1 312 ? 0.627 -9.195 -8.109 1 89.19 312 VAL A O 1
ATOM 2330 N N . MET A 1 313 ? 1.044 -9.781 -10.211 1 90.94 313 MET A N 1
ATOM 2331 C CA . MET A 1 313 ? 1.785 -8.547 -10.469 1 90.94 313 MET A CA 1
ATOM 2332 C C . MET A 1 313 ? 0.865 -7.332 -10.391 1 90.94 313 MET A C 1
ATOM 2334 O O . MET A 1 313 ? -0.281 -7.387 -10.844 1 90.94 313 MET A O 1
ATOM 2338 N N . ALA A 1 314 ? 1.395 -6.273 -9.82 1 91.75 314 ALA A N 1
ATOM 2339 C CA . ALA A 1 314 ? 0.603 -5.047 -9.789 1 91.75 314 ALA A CA 1
ATOM 2340 C C . ALA A 1 314 ? 0.456 -4.449 -11.188 1 91.75 314 ALA A C 1
ATOM 2342 O O . ALA A 1 314 ? 1.449 -4.09 -11.82 1 91.75 314 ALA A O 1
ATOM 2343 N N . GLU A 1 315 ? -0.738 -4.391 -11.664 1 90.5 315 GLU A N 1
ATOM 2344 C CA . GLU A 1 315 ? -0.978 -3.668 -12.906 1 90.5 315 GLU A CA 1
ATOM 2345 C C . GLU A 1 315 ? -0.75 -2.168 -12.727 1 90.5 315 GLU A C 1
ATOM 2347 O O . GLU A 1 315 ? -0.351 -1.479 -13.672 1 90.5 315 GLU A O 1
ATOM 2352 N N . THR A 1 316 ? -1.059 -1.735 -11.562 1 93.62 316 THR A N 1
ATOM 2353 C CA . THR A 1 316 ? -0.844 -0.349 -11.164 1 93.62 316 THR A CA 1
ATOM 2354 C C . THR A 1 316 ? -0.23 -0.28 -9.766 1 93.62 316 THR A C 1
ATOM 2356 O O . THR A 1 316 ? -0.695 -0.952 -8.844 1 93.62 316 THR A O 1
ATOM 2359 N N . ALA A 1 317 ? 0.851 0.433 -9.609 1 96.75 317 ALA A N 1
ATOM 2360 C CA . ALA A 1 317 ? 1.441 0.777 -8.32 1 96.75 317 ALA A CA 1
ATOM 2361 C C . ALA A 1 317 ? 1.411 2.285 -8.086 1 96.75 317 ALA A C 1
ATOM 2363 O O . ALA A 1 317 ? 1.661 3.066 -9.008 1 96.75 317 ALA A O 1
ATOM 2364 N N . ARG A 1 318 ? 1.061 2.695 -6.895 1 98 318 ARG A N 1
ATOM 2365 C CA . ARG A 1 318 ? 0.913 4.117 -6.605 1 98 318 ARG A CA 1
ATOM 2366 C C . ARG A 1 318 ? 1.617 4.488 -5.305 1 98 318 ARG A C 1
ATOM 2368 O O . ARG A 1 318 ? 1.74 3.662 -4.402 1 98 318 ARG A O 1
ATOM 2375 N N . ALA A 1 319 ? 2.074 5.68 -5.246 1 98.31 319 ALA A N 1
ATOM 2376 C CA . ALA A 1 319 ? 2.588 6.316 -4.035 1 98.31 319 ALA A CA 1
ATOM 2377 C C . ALA A 1 319 ? 2.184 7.789 -3.979 1 98.31 319 ALA A C 1
ATOM 2379 O O . ALA A 1 319 ? 1.989 8.43 -5.016 1 98.31 319 ALA A O 1
ATOM 2380 N N . VAL A 1 320 ? 2.012 8.266 -2.799 1 98.06 320 VAL A N 1
ATOM 2381 C CA . VAL A 1 320 ? 1.812 9.703 -2.627 1 98.06 320 VAL A CA 1
ATOM 2382 C C . VAL A 1 320 ? 3.035 10.312 -1.948 1 98.06 320 VAL A C 1
ATOM 2384 O O . VAL A 1 320 ? 3.494 9.82 -0.917 1 98.06 320 VAL A O 1
ATOM 2387 N N . LEU A 1 321 ? 3.572 11.305 -2.584 1 98.12 321 LEU A N 1
ATOM 2388 C CA . LEU A 1 321 ? 4.57 12.164 -1.949 1 98.12 321 LEU A CA 1
ATOM 2389 C C . LEU A 1 321 ? 3.91 13.344 -1.253 1 98.12 321 LEU A C 1
ATOM 2391 O O . LEU A 1 321 ? 3.201 14.125 -1.89 1 98.12 321 LEU A O 1
ATOM 2395 N N . ASP A 1 322 ? 4.113 13.398 0.011 1 96.88 322 ASP A N 1
ATOM 2396 C CA . ASP A 1 322 ? 3.787 14.633 0.729 1 96.88 322 ASP A CA 1
ATOM 2397 C C . ASP A 1 322 ? 4.957 15.609 0.701 1 96.88 322 ASP A C 1
ATOM 2399 O O . ASP A 1 322 ? 6.035 15.312 1.223 1 96.88 322 ASP A O 1
ATOM 2403 N N . ILE A 1 323 ? 4.703 16.719 0.091 1 97.75 323 ILE A N 1
ATOM 2404 C CA . ILE A 1 323 ? 5.766 17.703 -0.104 1 97.75 323 ILE A CA 1
ATOM 2405 C C . ILE A 1 323 ? 5.387 19.016 0.573 1 97.75 323 ILE A C 1
ATOM 2407 O O . ILE A 1 323 ? 4.273 19.516 0.392 1 97.75 323 ILE A O 1
ATOM 2411 N N . ARG A 1 324 ? 6.258 19.5 1.391 1 97.62 324 ARG A N 1
ATOM 2412 C CA . ARG A 1 324 ? 6.105 20.828 1.997 1 97.62 324 ARG A CA 1
ATOM 2413 C C . ARG A 1 324 ? 7.066 21.828 1.371 1 97.62 324 ARG A C 1
ATOM 2415 O O . ARG A 1 324 ? 8.289 21.688 1.498 1 97.62 324 ARG A O 1
ATOM 2422 N N . ILE A 1 325 ? 6.523 22.797 0.762 1 97.69 325 ILE A N 1
ATOM 2423 C CA . ILE A 1 325 ? 7.262 23.688 -0.129 1 97.69 325 ILE A CA 1
ATOM 2424 C C . ILE A 1 325 ? 7.766 24.906 0.65 1 97.69 325 ILE A C 1
ATOM 2426 O O . ILE A 1 325 ? 6.973 25.656 1.231 1 97.69 325 ILE A O 1
ATOM 2430 N N . LEU A 1 326 ? 9.008 25.078 0.62 1 96.81 326 LEU A N 1
ATOM 2431 C CA . LEU A 1 326 ? 9.641 26.219 1.283 1 96.81 326 LEU A CA 1
ATOM 2432 C C . LEU A 1 326 ? 9.273 27.531 0.582 1 96.81 326 LEU A C 1
ATOM 2434 O O . LEU A 1 326 ? 9.25 27.594 -0.649 1 96.81 326 LEU A O 1
ATOM 2438 N N . PRO A 1 327 ? 9.008 28.641 1.401 1 94.25 327 PRO A N 1
ATOM 2439 C CA . PRO A 1 327 ? 8.867 29.938 0.738 1 94.25 327 PRO A CA 1
ATOM 2440 C C . PRO A 1 327 ? 10.023 30.25 -0.211 1 94.25 327 PRO A C 1
ATOM 2442 O O . PRO A 1 327 ? 11.188 30.094 0.159 1 94.25 327 PRO A O 1
ATOM 2445 N N . GLY A 1 328 ? 9.688 30.719 -1.415 1 93.19 328 GLY A N 1
ATOM 2446 C CA . GLY A 1 328 ? 10.672 30.891 -2.469 1 93.19 328 GLY A CA 1
ATOM 2447 C C . GLY A 1 328 ? 10.562 29.859 -3.568 1 93.19 328 GLY A C 1
ATOM 2448 O O . GLY A 1 328 ? 10.93 30.109 -4.715 1 93.19 328 GLY A O 1
ATOM 2449 N N . ASP A 1 329 ? 10.18 28.641 -3.164 1 96.5 329 ASP A N 1
ATOM 2450 C CA . ASP A 1 329 ? 9.82 27.625 -4.148 1 96.5 329 ASP A CA 1
ATOM 2451 C C . ASP A 1 329 ? 8.344 27.719 -4.535 1 96.5 329 ASP A C 1
ATOM 2453 O O . ASP A 1 329 ? 7.59 28.484 -3.922 1 96.5 329 ASP A O 1
ATOM 2457 N N . THR A 1 330 ? 7.98 27.016 -5.617 1 97.62 330 THR A N 1
ATOM 2458 C CA . THR A 1 330 ? 6.602 27.016 -6.094 1 97.62 330 THR A CA 1
ATOM 2459 C C . THR A 1 330 ? 6.113 25.594 -6.34 1 97.62 330 THR A C 1
ATOM 2461 O O . THR A 1 330 ? 6.922 24.672 -6.453 1 97.62 330 THR A O 1
ATOM 2464 N N . VAL A 1 331 ? 4.828 25.438 -6.438 1 97.75 331 VAL A N 1
ATOM 2465 C CA . VAL A 1 331 ? 4.23 24.156 -6.75 1 97.75 331 VAL A CA 1
ATOM 2466 C C . VAL A 1 331 ? 4.758 23.641 -8.094 1 97.75 331 VAL A C 1
ATOM 2468 O O . VAL A 1 331 ? 5.262 22.531 -8.188 1 97.75 331 VAL A O 1
ATOM 2471 N N . ASN A 1 332 ? 4.688 24.516 -9.094 1 98.19 332 ASN A N 1
ATOM 2472 C CA . ASN A 1 332 ? 5.117 24.125 -10.43 1 98.19 332 ASN A CA 1
ATOM 2473 C C . ASN A 1 332 ? 6.602 23.766 -10.461 1 98.19 332 ASN A C 1
ATOM 2475 O O . ASN A 1 332 ? 6.992 22.766 -11.055 1 98.19 332 ASN A O 1
ATOM 2479 N N . GLY A 1 333 ? 7.379 24.625 -9.867 1 98.25 333 GLY A N 1
ATOM 2480 C CA . GLY A 1 333 ? 8.805 24.344 -9.805 1 98.25 333 GLY A CA 1
ATOM 2481 C C . GLY A 1 333 ? 9.125 23.047 -9.094 1 98.25 333 GLY A C 1
ATOM 2482 O O . GLY A 1 333 ? 10.039 22.328 -9.484 1 98.25 333 GLY A O 1
ATOM 2483 N N . THR A 1 334 ? 8.422 22.766 -8.047 1 98.5 334 THR A N 1
ATOM 2484 C CA . THR A 1 334 ? 8.617 21.547 -7.262 1 98.5 334 THR A CA 1
ATOM 2485 C C . THR A 1 334 ? 8.258 20.312 -8.086 1 98.5 334 THR A C 1
ATOM 2487 O O . THR A 1 334 ? 9.008 19.328 -8.094 1 98.5 334 THR A O 1
ATOM 2490 N N . VAL A 1 335 ? 7.156 20.344 -8.812 1 98.5 335 VAL A N 1
ATOM 2491 C CA . VAL A 1 335 ? 6.73 19.234 -9.656 1 98.5 335 VAL A CA 1
ATOM 2492 C C . VAL A 1 335 ? 7.789 18.969 -10.727 1 98.5 335 VAL A C 1
ATOM 2494 O O . VAL A 1 335 ? 8.148 17.812 -10.977 1 98.5 335 VAL A O 1
ATOM 2497 N N . GLU A 1 336 ? 8.281 19.984 -11.328 1 98.06 336 GLU A N 1
ATOM 2498 C CA . GLU A 1 336 ? 9.297 19.844 -12.367 1 98.06 336 GLU A CA 1
ATOM 2499 C C . GLU A 1 336 ? 10.57 19.203 -11.812 1 98.06 336 GLU A C 1
ATOM 2501 O O . GLU A 1 336 ? 11.18 18.359 -12.469 1 98.06 336 GLU A O 1
ATOM 2506 N N . ARG A 1 337 ? 10.93 19.609 -10.664 1 98 337 ARG A N 1
ATOM 2507 C CA . ARG A 1 337 ? 12.133 19.047 -10.055 1 98 337 ARG A CA 1
ATOM 2508 C C . ARG A 1 337 ? 11.945 17.562 -9.75 1 98 337 ARG A C 1
ATOM 2510 O O . ARG A 1 337 ? 12.859 16.75 -9.953 1 98 337 ARG A O 1
ATOM 2517 N N . ILE A 1 338 ? 10.797 17.234 -9.203 1 98.56 338 ILE A N 1
ATOM 2518 C CA . ILE A 1 338 ? 10.508 15.836 -8.898 1 98.56 338 ILE A CA 1
ATOM 2519 C C . ILE A 1 338 ? 10.555 15 -10.18 1 98.56 338 ILE A C 1
ATOM 2521 O O . ILE A 1 338 ? 11.133 13.914 -10.203 1 98.56 338 ILE A O 1
ATOM 2525 N N . ARG A 1 339 ? 9.953 15.523 -11.25 1 98.25 339 ARG A N 1
ATOM 2526 C CA . ARG A 1 339 ? 9.969 14.836 -12.539 1 98.25 339 ARG A CA 1
ATOM 2527 C C . ARG A 1 339 ? 11.398 14.57 -13 1 98.25 339 ARG A C 1
ATOM 2529 O O . ARG A 1 339 ? 11.719 13.461 -13.422 1 98.25 339 ARG A O 1
ATOM 2536 N N . LYS A 1 340 ? 12.203 15.516 -12.914 1 98 340 LYS A N 1
ATOM 2537 C CA . LYS A 1 340 ? 13.602 15.391 -13.32 1 98 340 LYS A CA 1
ATOM 2538 C C . LYS A 1 340 ? 14.336 14.383 -12.445 1 98 340 LYS A C 1
ATOM 2540 O O . LYS A 1 340 ? 15.188 13.633 -12.93 1 98 340 LYS A O 1
ATOM 2545 N N . THR A 1 341 ? 14.023 14.398 -11.188 1 98.25 341 THR A N 1
ATOM 2546 C CA . THR A 1 341 ? 14.688 13.531 -10.219 1 98.25 341 THR A CA 1
ATOM 2547 C C . THR A 1 341 ? 14.336 12.07 -10.461 1 98.25 341 THR A C 1
ATOM 2549 O O . THR A 1 341 ? 15.195 11.195 -10.375 1 98.25 341 THR A O 1
ATOM 2552 N N . ILE A 1 342 ? 13.062 11.734 -10.719 1 97.88 342 ILE A N 1
ATOM 2553 C CA . ILE A 1 342 ? 12.57 10.375 -10.906 1 97.88 342 ILE A CA 1
ATOM 2554 C C . ILE A 1 342 ? 13.203 9.766 -12.156 1 97.88 342 ILE A C 1
ATOM 2556 O O . ILE A 1 342 ? 13.531 8.57 -12.172 1 97.88 342 ILE A O 1
ATOM 2560 N N . ARG A 1 343 ? 13.43 10.5 -13.258 1 96.31 343 ARG A N 1
ATOM 2561 C CA . ARG A 1 343 ? 14.055 10.07 -14.5 1 96.31 343 ARG A CA 1
ATOM 2562 C C . ARG A 1 343 ? 13.328 8.875 -15.102 1 96.31 343 ARG A C 1
ATOM 2564 O O . ARG A 1 343 ? 13.953 7.895 -15.5 1 96.31 343 ARG A O 1
ATOM 2571 N N . ASP A 1 344 ? 12.078 8.766 -15.055 1 96.88 344 ASP A N 1
ATOM 2572 C CA . ASP A 1 344 ? 11.18 7.793 -15.664 1 96.88 344 ASP A CA 1
ATOM 2573 C C . ASP A 1 344 ? 9.906 8.469 -16.172 1 96.88 344 ASP A C 1
ATOM 2575 O O . ASP A 1 344 ? 8.961 8.688 -15.414 1 96.88 344 ASP A O 1
ATOM 2579 N N . ASN A 1 345 ? 9.844 8.766 -17.406 1 95 345 ASN A N 1
ATOM 2580 C CA . ASN A 1 345 ? 8.773 9.547 -18.016 1 95 345 ASN A CA 1
ATOM 2581 C C . ASN A 1 345 ? 7.461 8.773 -18.047 1 95 345 ASN A C 1
ATOM 2583 O O . ASN A 1 345 ? 6.395 9.352 -18.266 1 95 345 ASN A O 1
ATOM 2587 N N . ASP A 1 346 ? 7.531 7.512 -17.781 1 95 346 ASP A N 1
ATOM 2588 C CA . ASP A 1 346 ? 6.32 6.699 -17.828 1 95 346 ASP A CA 1
ATOM 2589 C C . ASP A 1 346 ? 5.594 6.73 -16.484 1 95 346 ASP A C 1
ATOM 2591 O O . ASP A 1 346 ? 4.445 6.285 -16.375 1 95 346 ASP A O 1
ATOM 2595 N N . ILE A 1 347 ? 6.254 7.203 -15.477 1 97.75 347 ILE A N 1
ATOM 2596 C CA . ILE A 1 347 ? 5.562 7.398 -14.211 1 97.75 347 ILE A CA 1
ATOM 2597 C C . ILE A 1 347 ? 4.699 8.656 -14.281 1 97.75 347 ILE A C 1
ATOM 2599 O O . ILE A 1 347 ? 5.207 9.75 -14.531 1 97.75 347 ILE A O 1
ATOM 2603 N N . GLN A 1 348 ? 3.461 8.461 -14.125 1 98.25 348 GLN A N 1
ATOM 2604 C CA . GLN A 1 348 ? 2.516 9.57 -14.156 1 98.25 348 GLN A CA 1
ATOM 2605 C C . GLN A 1 348 ? 2.531 10.344 -12.836 1 98.25 348 GLN A C 1
ATOM 2607 O O . GLN A 1 348 ? 2.58 9.742 -11.766 1 98.25 348 GLN A O 1
ATOM 2612 N N . LEU A 1 349 ? 2.561 11.68 -12.945 1 98.31 349 LEU A N 1
ATOM 2613 C CA . LEU A 1 349 ? 2.463 12.562 -11.781 1 98.31 349 LEU A CA 1
ATOM 2614 C C . LEU A 1 349 ? 1.123 13.289 -11.766 1 98.31 349 LEU A C 1
ATOM 2616 O O . LEU A 1 349 ? 0.774 13.984 -12.719 1 98.31 349 LEU A O 1
ATOM 2620 N N . ASP A 1 350 ? 0.362 13.086 -10.719 1 98.12 350 ASP A N 1
ATOM 2621 C CA . ASP A 1 350 ? -0.917 13.766 -10.555 1 98.12 350 ASP A CA 1
ATOM 2622 C C . ASP A 1 350 ? -0.942 14.586 -9.266 1 98.12 350 ASP A C 1
ATOM 2624 O O . ASP A 1 350 ? -0.673 14.062 -8.188 1 98.12 350 ASP A O 1
ATOM 2628 N N . ILE A 1 351 ? -1.295 15.836 -9.359 1 97 351 ILE A N 1
ATOM 2629 C CA . ILE A 1 351 ? -1.46 16.688 -8.188 1 97 351 ILE A CA 1
ATOM 2630 C C . ILE A 1 351 ? -2.805 16.391 -7.523 1 97 351 ILE A C 1
ATOM 2632 O O . ILE A 1 351 ? -3.859 16.641 -8.117 1 97 351 ILE A O 1
ATOM 2636 N N . LEU A 1 352 ? -2.729 15.875 -6.344 1 93.44 352 LEU A N 1
ATOM 2637 C CA . LEU A 1 352 ? -3.953 15.594 -5.602 1 93.44 352 LEU A CA 1
ATOM 2638 C C . LEU A 1 352 ? -4.438 16.844 -4.859 1 93.44 352 LEU A C 1
ATOM 2640 O O . LEU A 1 352 ? -5.633 17 -4.613 1 93.44 352 LEU A O 1
ATOM 2644 N N . GLY A 1 353 ? -3.551 17.688 -4.426 1 90.94 353 GLY A N 1
ATOM 2645 C CA . GLY A 1 353 ? -3.766 18.953 -3.73 1 90.94 353 GLY A CA 1
ATOM 2646 C C . GLY A 1 353 ? -2.508 19.781 -3.607 1 90.94 353 GLY A C 1
ATOM 2647 O O . GLY A 1 353 ? -1.408 19.25 -3.461 1 90.94 353 GLY A O 1
ATOM 2648 N N . SER A 1 354 ? -2.713 21.031 -3.727 1 93.81 354 SER A N 1
ATOM 2649 C CA . SER A 1 354 ? -1.548 21.906 -3.617 1 93.81 354 SER A CA 1
ATOM 2650 C C . SER A 1 354 ? -1.936 23.281 -3.082 1 93.81 354 SER A C 1
ATOM 2652 O O . SER A 1 354 ? -3.064 23.734 -3.277 1 93.81 354 SER A O 1
ATOM 2654 N N . THR A 1 355 ? -1.057 23.859 -2.33 1 92.94 355 THR A N 1
ATOM 2655 C CA . THR A 1 355 ? -1.085 25.25 -1.895 1 92.94 355 THR A CA 1
ATOM 2656 C C . THR A 1 355 ? 0.317 25.859 -1.915 1 92.94 355 THR A C 1
ATOM 2658 O O . THR A 1 355 ? 1.28 25.219 -1.491 1 92.94 355 THR A O 1
ATOM 2661 N N . GLU A 1 356 ? 0.396 27.047 -2.428 1 95.31 356 GLU A N 1
ATOM 2662 C CA . GLU A 1 356 ? 1.668 27.766 -2.369 1 95.31 356 GLU A CA 1
ATOM 2663 C C . GLU A 1 356 ? 2.014 28.156 -0.937 1 95.31 356 GLU A C 1
ATOM 2665 O O . GLU A 1 356 ? 1.137 28.203 -0.072 1 95.31 356 GLU A O 1
ATOM 2670 N N . PRO A 1 357 ? 3.301 28.391 -0.621 1 95.62 357 PRO A N 1
ATOM 2671 C CA . PRO A 1 357 ? 3.633 28.953 0.69 1 95.62 357 PRO A CA 1
ATOM 2672 C C . PRO A 1 357 ? 2.906 30.266 0.972 1 95.62 357 PRO A C 1
ATOM 2674 O O . PRO A 1 357 ? 2.562 31 0.04 1 95.62 357 PRO A O 1
ATOM 2677 N N . SER A 1 358 ? 2.637 30.516 2.199 1 94.62 358 SER A N 1
ATOM 2678 C CA . SER A 1 358 ? 1.937 31.734 2.553 1 94.62 358 SER A CA 1
ATOM 2679 C C . SER A 1 358 ? 2.865 32.938 2.477 1 94.62 358 SER A C 1
ATOM 2681 O O . SER A 1 358 ? 4.09 32.812 2.527 1 94.62 358 SER A O 1
ATOM 2683 N N . PRO A 1 359 ? 2.287 34.125 2.33 1 93.94 359 PRO A N 1
ATOM 2684 C CA . PRO A 1 359 ? 3.096 35.312 2.574 1 93.94 359 PRO A CA 1
ATOM 2685 C C . PRO A 1 359 ? 3.547 35.438 4.027 1 93.94 359 PRO A C 1
ATOM 2687 O O . PRO A 1 359 ? 3.01 34.75 4.902 1 93.94 359 PRO A O 1
ATOM 2690 N N . VAL A 1 360 ? 4.559 36.219 4.234 1 94.81 360 VAL A N 1
ATOM 2691 C CA . VAL A 1 360 ? 5.051 36.469 5.586 1 94.81 360 VAL A CA 1
ATOM 2692 C C . VAL A 1 360 ? 4.211 37.562 6.254 1 94.81 360 VAL A C 1
ATOM 2694 O O . VAL A 1 360 ? 4.031 38.656 5.695 1 94.81 360 VAL A O 1
ATOM 2697 N N . SER A 1 361 ? 3.652 37.312 7.391 1 96.5 361 SER A N 1
ATOM 2698 C CA . SER A 1 361 ? 2.871 38.281 8.164 1 96.5 361 SER A CA 1
ATOM 2699 C C . SER A 1 361 ? 3.752 39.406 8.711 1 96.5 361 SER A C 1
ATOM 2701 O O . SER A 1 361 ? 4.945 39.219 8.938 1 96.5 361 SER A O 1
ATOM 2703 N N . ARG A 1 362 ? 3.162 40.5 8.969 1 95.56 362 ARG A N 1
ATOM 2704 C CA . ARG A 1 362 ? 3.893 41.688 9.453 1 95.56 362 ARG A CA 1
ATOM 2705 C C . ARG A 1 362 ? 4.352 41.5 10.891 1 95.56 362 ARG A C 1
ATOM 2707 O O . ARG A 1 362 ? 3.605 40.938 11.719 1 95.56 362 ARG A O 1
ATOM 2714 N N . THR A 1 363 ? 5.641 41.875 11.164 1 95.12 363 THR A N 1
ATOM 2715 C CA . THR A 1 363 ? 6.176 41.781 12.516 1 95.12 363 THR A CA 1
ATOM 2716 C C . THR A 1 363 ? 6.777 43.094 12.969 1 95.12 363 THR A C 1
ATOM 2718 O O . THR A 1 363 ? 7.402 43.156 14.031 1 95.12 363 THR A O 1
ATOM 2721 N N . ASP A 1 364 ? 6.555 44.188 12.273 1 92.31 364 ASP A N 1
ATOM 2722 C CA . ASP A 1 364 ? 7.301 45.406 12.484 1 92.31 364 ASP A CA 1
ATOM 2723 C C . ASP A 1 364 ? 6.379 46.531 12.977 1 92.31 364 ASP A C 1
ATOM 2725 O O . ASP A 1 364 ? 6.688 47.719 12.812 1 92.31 364 ASP A O 1
ATOM 2729 N N . ASP A 1 365 ? 5.246 46.156 13.531 1 93.56 365 ASP A N 1
ATOM 2730 C CA . ASP A 1 365 ? 4.324 47.219 13.953 1 93.56 365 ASP A CA 1
ATOM 2731 C C . ASP A 1 365 ? 3.682 46.875 15.297 1 93.56 365 ASP A C 1
ATOM 2733 O O . ASP A 1 365 ? 4.152 46 16.016 1 93.56 365 ASP A O 1
ATOM 2737 N N . GLU A 1 366 ? 2.699 47.625 15.625 1 94.38 366 GLU A N 1
ATOM 2738 C CA . GLU A 1 366 ? 2.096 47.562 16.953 1 94.38 366 GLU A CA 1
ATOM 2739 C C . GLU A 1 366 ? 1.307 46.281 17.156 1 94.38 366 GLU A C 1
ATOM 2741 O O . GLU A 1 366 ? 1.184 45.781 18.266 1 94.38 366 GLU A O 1
ATOM 2746 N N . VAL A 1 367 ? 0.798 45.75 16.078 1 95.06 367 VAL A N 1
ATOM 2747 C CA . VAL A 1 367 ? 0.005 44.531 16.172 1 95.06 367 VAL A CA 1
ATOM 2748 C C . VAL A 1 367 ? 0.87 43.406 16.703 1 95.06 367 VAL A C 1
ATOM 2750 O O . VAL A 1 367 ? 0.5 42.75 17.672 1 95.06 367 VAL A O 1
ATOM 2753 N N . PHE A 1 368 ? 2.055 43.25 16.156 1 95.31 368 PHE A N 1
ATOM 2754 C CA . PHE A 1 368 ? 2.949 42.188 16.609 1 95.31 368 PHE A CA 1
ATOM 2755 C C . PHE A 1 368 ? 3.5 42.5 18 1 95.31 368 PHE A C 1
ATOM 2757 O O . PHE A 1 368 ? 3.682 41.562 18.797 1 95.31 368 PHE A O 1
ATOM 2764 N N . ALA A 1 369 ? 3.754 43.719 18.219 1 95.19 369 ALA A N 1
ATOM 2765 C CA . ALA A 1 369 ? 4.238 44.094 19.547 1 95.19 369 ALA A CA 1
ATOM 2766 C C . ALA A 1 369 ? 3.225 43.75 20.625 1 95.19 369 ALA A C 1
ATOM 2768 O O . ALA A 1 369 ? 3.598 43.281 21.703 1 95.19 369 ALA A O 1
ATOM 2769 N N . ARG A 1 370 ? 1.997 43.969 20.344 1 95.44 370 ARG A N 1
ATOM 2770 C CA . ARG A 1 370 ? 0.94 43.656 21.281 1 95.44 370 ARG A CA 1
ATOM 2771 C C . ARG A 1 370 ? 0.835 42.156 21.484 1 95.44 370 ARG A C 1
ATOM 2773 O O . ARG A 1 370 ? 0.656 41.656 22.609 1 95.44 370 ARG A O 1
ATOM 2780 N N . LEU A 1 371 ? 0.926 41.469 20.391 1 95.94 371 LEU A N 1
ATOM 2781 C CA . LEU A 1 371 ? 0.876 40 20.484 1 95.94 371 LEU A CA 1
ATOM 2782 C C . LEU A 1 371 ? 2.043 39.469 21.312 1 95.94 371 LEU A C 1
ATOM 2784 O O . LEU A 1 371 ? 1.862 38.594 22.156 1 95.94 371 LEU A O 1
ATOM 2788 N N . ARG A 1 372 ? 3.203 39.969 21.094 1 94.88 372 ARG A N 1
ATOM 2789 C CA . ARG A 1 372 ? 4.383 39.594 21.875 1 94.88 372 ARG A CA 1
ATOM 2790 C C . ARG A 1 372 ? 4.156 39.844 23.359 1 94.88 372 ARG A C 1
ATOM 2792 O O . ARG A 1 372 ? 4.551 39.031 24.203 1 94.88 372 ARG A O 1
ATOM 2799 N N . GLN A 1 373 ? 3.521 40.938 23.641 1 95 373 GLN A N 1
ATOM 2800 C CA . GLN A 1 373 ? 3.254 41.25 25.031 1 95 373 GLN A CA 1
ATOM 2801 C C . GLN A 1 373 ? 2.293 40.25 25.672 1 95 373 GLN A C 1
ATOM 2803 O O . GLN A 1 373 ? 2.496 39.812 26.812 1 95 373 GLN A O 1
ATOM 2808 N N . VAL A 1 374 ? 1.252 39.906 24.938 1 95.94 374 VAL A N 1
ATOM 2809 C CA . VAL A 1 374 ? 0.291 38.938 25.453 1 95.94 374 VAL A CA 1
ATOM 2810 C C . VAL A 1 374 ? 0.991 37.625 25.719 1 95.94 374 VAL A C 1
ATOM 2812 O O . VAL A 1 374 ? 0.745 36.969 26.734 1 95.94 374 VAL A O 1
ATOM 2815 N N . VAL A 1 375 ? 1.898 37.188 24.797 1 96 375 VAL A N 1
ATOM 2816 C CA . VAL A 1 375 ? 2.641 35.938 24.953 1 96 375 VAL A CA 1
ATOM 2817 C C . VAL A 1 375 ? 3.555 36.031 26.172 1 96 375 VAL A C 1
ATOM 2819 O O . VAL A 1 375 ? 3.605 35.125 26.984 1 96 375 VAL A O 1
ATOM 2822 N N . ALA A 1 376 ? 4.199 37.156 26.328 1 93.38 376 ALA A N 1
ATOM 2823 C CA . ALA A 1 376 ? 5.121 37.344 27.438 1 93.38 376 ALA A CA 1
ATOM 2824 C C . ALA A 1 376 ? 4.379 37.344 28.781 1 93.38 376 ALA A C 1
ATOM 2826 O O . ALA A 1 376 ? 4.91 36.875 29.781 1 93.38 376 ALA A O 1
ATOM 2827 N N . ASP A 1 377 ? 3.199 37.875 28.766 1 94.12 377 ASP A N 1
ATOM 2828 C CA . ASP A 1 377 ? 2.398 37.906 29.984 1 94.12 377 ASP A CA 1
ATOM 2829 C C . ASP A 1 377 ? 1.912 36.531 30.375 1 94.12 377 ASP A C 1
ATOM 2831 O O . ASP A 1 377 ? 1.759 36.219 31.547 1 94.12 377 ASP A O 1
ATOM 2835 N N . THR A 1 378 ? 1.64 35.719 29.375 1 94.81 378 THR A N 1
ATOM 2836 C CA . THR A 1 378 ? 1.168 34.375 29.609 1 94.81 378 THR A CA 1
ATOM 2837 C C . THR A 1 378 ? 2.328 33.438 29.984 1 94.81 378 THR A C 1
ATOM 2839 O O . THR A 1 378 ? 2.172 32.531 30.797 1 94.81 378 THR A O 1
ATOM 2842 N N . PHE A 1 379 ? 3.457 33.688 29.328 1 94.5 379 PHE A N 1
ATOM 2843 C CA . PHE A 1 379 ? 4.656 32.875 29.547 1 94.5 379 PHE A CA 1
ATOM 2844 C C . PHE A 1 379 ? 5.824 33.75 29.969 1 94.5 379 PHE A C 1
ATOM 2846 O O . PHE A 1 379 ? 6.742 34 29.188 1 94.5 379 PHE A O 1
ATOM 2853 N N . PRO A 1 380 ? 5.82 34.031 31.234 1 91.94 380 PRO A N 1
ATOM 2854 C CA . PRO A 1 380 ? 6.883 34.938 31.703 1 91.94 380 PRO A CA 1
ATOM 2855 C C . PRO A 1 380 ? 8.281 34.344 31.469 1 91.94 380 PRO A C 1
ATOM 2857 O O . PRO A 1 380 ? 8.523 33.188 31.734 1 91.94 380 PRO A O 1
ATOM 2860 N N . GLY A 1 381 ? 9.133 35.188 30.859 1 86.31 381 GLY A N 1
ATOM 2861 C CA . GLY A 1 381 ? 10.516 34.781 30.625 1 86.31 381 GLY A CA 1
ATOM 2862 C C . GLY A 1 381 ? 10.742 34.188 29.25 1 86.31 381 GLY A C 1
ATOM 2863 O O . GLY A 1 381 ? 11.891 34.031 28.828 1 86.31 381 GLY A O 1
ATOM 2864 N N . ALA A 1 382 ? 9.703 33.938 28.531 1 89.81 382 ALA A N 1
ATOM 2865 C CA . ALA A 1 382 ? 9.852 33.344 27.203 1 89.81 382 ALA A CA 1
ATOM 2866 C C . ALA A 1 382 ? 10.352 34.375 26.203 1 89.81 382 ALA A C 1
ATOM 2868 O O . ALA A 1 382 ? 9.938 35.531 26.234 1 89.81 382 ALA A O 1
ATOM 2869 N N . ILE A 1 383 ? 11.234 33.938 25.391 1 88.62 383 ILE A N 1
ATOM 2870 C CA . ILE A 1 383 ? 11.656 34.719 24.234 1 88.62 383 ILE A CA 1
ATOM 2871 C C . ILE A 1 383 ? 10.68 34.531 23.078 1 88.62 383 ILE A C 1
ATOM 2873 O O . ILE A 1 383 ? 10.523 33.406 22.578 1 88.62 383 ILE A O 1
ATOM 2877 N N . VAL A 1 384 ? 10.062 35.625 22.672 1 92 384 VAL A N 1
ATOM 2878 C CA . VAL A 1 384 ? 9.086 35.562 21.578 1 92 384 VAL A CA 1
ATOM 2879 C C . VAL A 1 384 ? 9.773 35.812 20.25 1 92 384 VAL A C 1
ATOM 2881 O O . VAL A 1 384 ? 10.477 36.812 20.078 1 92 384 VAL A O 1
ATOM 2884 N N . SER A 1 385 ? 9.625 34.906 19.344 1 91.94 385 SER A N 1
ATOM 2885 C CA . SER A 1 385 ? 10.289 35.062 18.047 1 91.94 385 SER A CA 1
ATOM 2886 C C . SER A 1 385 ? 9.391 34.594 16.906 1 91.94 385 SER A C 1
ATOM 2888 O O . SER A 1 385 ? 8.617 33.625 17.078 1 91.94 385 SER A O 1
ATOM 2890 N N . PRO A 1 386 ? 9.555 35.25 15.727 1 92.94 386 PRO A N 1
ATOM 2891 C CA . PRO A 1 386 ? 8.945 34.656 14.531 1 92.94 386 PRO A CA 1
ATOM 2892 C C . PRO A 1 386 ? 9.5 33.281 14.195 1 92.94 386 PRO A C 1
ATOM 2894 O O . PRO A 1 386 ? 10.602 32.938 14.633 1 92.94 386 PRO A O 1
ATOM 2897 N N . PHE A 1 387 ? 8.727 32.625 13.414 1 91.56 387 PHE A N 1
ATOM 2898 C CA . PHE A 1 387 ? 9.016 31.234 13.07 1 91.56 387 PHE A CA 1
ATOM 2899 C C . PHE A 1 387 ? 8.328 30.844 11.766 1 91.56 387 PHE A C 1
ATOM 2901 O O . PHE A 1 387 ? 7.262 31.359 11.438 1 91.56 387 PHE A O 1
ATOM 2908 N N . LEU A 1 388 ? 9.062 30 11.016 1 93.62 388 LEU A N 1
ATOM 2909 C CA . LEU A 1 388 ? 8.398 29.391 9.867 1 93.62 388 LEU A CA 1
ATOM 2910 C C . LEU A 1 388 ? 7.699 28.094 10.266 1 93.62 388 LEU A C 1
ATOM 2912 O O . LEU A 1 388 ? 8.352 27.141 10.703 1 93.62 388 LEU A O 1
ATOM 2916 N N . LEU A 1 389 ? 6.418 28.109 10.156 1 93.56 389 LEU A N 1
ATOM 2917 C CA . LEU A 1 389 ? 5.711 26.844 10.383 1 93.56 389 LEU A CA 1
ATOM 2918 C C . LEU A 1 389 ? 5.965 25.875 9.234 1 93.56 389 LEU A C 1
ATOM 2920 O O . LEU A 1 389 ? 5.703 26.188 8.07 1 93.56 389 LEU A O 1
ATOM 2924 N N . VAL A 1 390 ? 6.434 24.719 9.539 1 91.25 390 VAL A N 1
ATOM 2925 C CA . VAL A 1 390 ? 6.914 23.781 8.531 1 91.25 390 VAL A CA 1
ATOM 2926 C C . VAL A 1 390 ? 5.734 23.016 7.941 1 91.25 390 VAL A C 1
ATOM 2928 O O . VAL A 1 390 ? 5.871 22.359 6.902 1 91.25 390 VAL A O 1
ATOM 2931 N N . GLY A 1 391 ? 4.633 23.094 8.516 1 89.62 391 GLY A N 1
ATOM 2932 C CA . GLY A 1 391 ? 3.402 22.547 7.961 1 89.62 391 GLY A CA 1
ATOM 2933 C C . GLY A 1 391 ? 2.525 23.609 7.316 1 89.62 391 GLY A C 1
ATOM 2934 O O . GLY A 1 391 ? 3.029 24.578 6.754 1 89.62 391 GLY A O 1
ATOM 2935 N N . ALA A 1 392 ? 1.308 23.297 7.176 1 89.62 392 ALA A N 1
ATOM 2936 C CA . ALA A 1 392 ? 0.301 24.234 6.676 1 89.62 392 ALA A CA 1
ATOM 2937 C C . ALA A 1 392 ? -0.998 24.109 7.469 1 89.62 392 ALA A C 1
ATOM 2939 O O . ALA A 1 392 ? -1.44 23 7.785 1 89.62 392 ALA A O 1
ATOM 2940 N N . THR A 1 393 ? -1.413 25.219 7.879 1 93.62 393 THR A N 1
ATOM 2941 C CA . THR A 1 393 ? -2.678 25.281 8.602 1 93.62 393 THR A CA 1
ATOM 2942 C C . THR A 1 393 ? -3.717 26.062 7.805 1 93.62 393 THR A C 1
ATOM 2944 O O . THR A 1 393 ? -3.438 26.531 6.695 1 93.62 393 THR A O 1
ATOM 2947 N N . ASP A 1 394 ? -4.863 26.172 8.336 1 95.62 394 ASP A N 1
ATOM 2948 C CA . ASP A 1 394 ? -5.934 26.906 7.672 1 95.62 394 ASP A CA 1
ATOM 2949 C C . ASP A 1 394 ? -5.672 28.406 7.695 1 95.62 394 ASP A C 1
ATOM 2951 O O . ASP A 1 394 ? -6.316 29.172 6.969 1 95.62 394 ASP A O 1
ATOM 2955 N N . ALA A 1 395 ? -4.727 28.812 8.508 1 95.38 395 ALA A N 1
ATOM 2956 C CA . ALA A 1 395 ? -4.371 30.219 8.562 1 95.38 395 ALA A CA 1
ATOM 2957 C C . ALA A 1 395 ? -3.928 30.734 7.199 1 95.38 395 ALA A C 1
ATOM 2959 O O . ALA A 1 395 ? -4.07 31.922 6.898 1 95.38 395 ALA A O 1
ATOM 2960 N N . ARG A 1 396 ? -3.418 29.844 6.371 1 94.19 396 ARG A N 1
ATOM 2961 C CA . ARG A 1 396 ? -2.943 30.234 5.043 1 94.19 396 ARG A CA 1
ATOM 2962 C C . ARG A 1 396 ? -4.059 30.875 4.227 1 94.19 396 ARG A C 1
ATOM 2964 O O . ARG A 1 396 ? -3.809 31.766 3.41 1 94.19 396 ARG A O 1
ATOM 2971 N N . HIS A 1 397 ? -5.254 30.469 4.453 1 96.12 397 HIS A N 1
ATOM 2972 C CA . HIS A 1 397 ? -6.387 31.031 3.727 1 96.12 397 HIS A CA 1
ATOM 2973 C C . HIS A 1 397 ? -6.723 32.438 4.223 1 96.12 397 HIS A C 1
ATOM 2975 O O . HIS A 1 397 ? -7.137 33.281 3.441 1 96.12 397 HIS A O 1
ATOM 2981 N N . MET A 1 398 ? -6.535 32.656 5.5 1 97.5 398 MET A N 1
ATOM 2982 C CA . MET A 1 398 ? -6.797 33.969 6.078 1 97.5 398 MET A CA 1
ATOM 2983 C C . MET A 1 398 ? -5.781 35 5.586 1 97.5 398 MET A C 1
ATOM 2985 O O . MET A 1 398 ? -6.055 36.188 5.59 1 97.5 398 MET A O 1
ATOM 2989 N N . ALA A 1 399 ? -4.672 34.5 5.168 1 95.62 399 ALA A N 1
ATOM 2990 C CA . ALA A 1 399 ? -3.625 35.406 4.668 1 95.62 399 ALA A CA 1
ATOM 2991 C C . ALA A 1 399 ? -4.074 36.125 3.4 1 95.62 399 ALA A C 1
ATOM 2993 O O . ALA A 1 399 ? -3.48 37.125 3.008 1 95.62 399 ALA A O 1
ATOM 2994 N N . ARG A 1 400 ? -5.109 35.688 2.828 1 94.75 400 ARG A N 1
ATOM 2995 C CA . ARG A 1 400 ? -5.652 36.344 1.636 1 94.75 400 ARG A CA 1
ATOM 2996 C C . ARG A 1 400 ? -6.391 37.625 1.995 1 94.75 400 ARG A C 1
ATOM 2998 O O . ARG A 1 400 ? -6.609 38.469 1.138 1 94.75 400 ARG A O 1
ATOM 3005 N N . ILE A 1 401 ? -6.773 37.719 3.271 1 97.12 401 ILE A N 1
ATOM 3006 C CA . ILE A 1 401 ? -7.613 38.875 3.607 1 97.12 401 ILE A CA 1
ATOM 3007 C C . ILE A 1 401 ? -7.02 39.625 4.797 1 97.12 401 ILE A C 1
ATOM 3009 O O . ILE A 1 401 ? -7.633 40.562 5.324 1 97.12 401 ILE A O 1
ATOM 3013 N N . SER A 1 402 ? -5.898 39.219 5.246 1 97.75 402 SER A N 1
ATOM 3014 C CA . SER A 1 402 ? -5.246 39.906 6.359 1 97.75 402 SER A CA 1
ATOM 3015 C C . SER A 1 402 ? -3.727 39.812 6.262 1 97.75 402 SER A C 1
ATOM 3017 O O . SER A 1 402 ? -3.197 38.781 5.859 1 97.75 402 SER A O 1
ATOM 3019 N N . GLU A 1 403 ? -3.033 40.812 6.66 1 96.94 403 GLU A N 1
ATOM 3020 C CA . GLU A 1 403 ? -1.574 40.812 6.734 1 96.94 403 GLU A CA 1
ATOM 3021 C C . GLU A 1 403 ? -1.092 40.406 8.125 1 96.94 403 GLU A C 1
ATOM 3023 O O . GLU A 1 403 ? 0.114 40.344 8.375 1 96.94 403 GLU A O 1
ATOM 3028 N N . TYR A 1 404 ? -2.039 40.156 9.055 1 97.69 404 TYR A N 1
ATOM 3029 C CA . TYR A 1 404 ? -1.736 39.906 10.461 1 97.69 404 TYR A CA 1
ATOM 3030 C C . TYR A 1 404 ? -2.236 38.531 10.867 1 97.69 404 TYR A C 1
ATOM 3032 O O . TYR A 1 404 ? -3.127 38.406 11.711 1 97.69 404 TYR A O 1
ATOM 3040 N N . VAL A 1 405 ? -1.575 37.5 10.266 1 98.06 405 VAL A N 1
ATOM 3041 C CA . VAL A 1 405 ? -1.926 36.094 10.5 1 98.06 405 VAL A CA 1
ATOM 3042 C C . VAL A 1 405 ? -0.784 35.375 11.234 1 98.06 405 VAL A C 1
ATOM 3044 O O . VAL A 1 405 ? 0.315 35.25 10.695 1 98.06 405 VAL A O 1
ATOM 3047 N N . TYR A 1 406 ? -1.02 34.969 12.453 1 97.88 406 TYR A N 1
ATOM 3048 C CA . TYR A 1 406 ? 0.014 34.375 13.289 1 97.88 406 TYR A CA 1
ATOM 3049 C C . TYR A 1 406 ? -0.409 32.969 13.758 1 97.88 406 TYR A C 1
ATOM 3051 O O . TYR A 1 406 ? -1.589 32.75 14.031 1 97.88 406 TYR A O 1
ATOM 3059 N N . ARG A 1 407 ? 0.507 32.062 13.758 1 96.94 407 ARG A N 1
ATOM 3060 C CA . ARG A 1 407 ? 0.29 30.688 14.188 1 96.94 407 ARG A CA 1
ATOM 3061 C C . ARG A 1 407 ? 0.964 30.422 15.531 1 96.94 407 ARG A C 1
ATOM 3063 O O . ARG A 1 407 ? 2.188 30.531 15.648 1 96.94 407 ARG A O 1
ATOM 3070 N N . PHE A 1 408 ? 0.114 30.031 16.484 1 96.19 408 PHE A N 1
ATOM 3071 C CA . PHE A 1 408 ? 0.667 29.891 17.828 1 96.19 408 PHE A CA 1
ATOM 3072 C C . PHE A 1 408 ? -0.146 28.891 18.656 1 96.19 408 PHE A C 1
ATOM 3074 O O . PHE A 1 408 ? -1.343 29.094 18.859 1 96.19 408 PHE A O 1
ATOM 3081 N N . TYR A 1 409 ? 0.561 27.844 19.078 1 93.44 409 TYR A N 1
ATOM 3082 C CA . TYR A 1 409 ? 0.053 27.016 20.156 1 93.44 409 TYR A CA 1
ATOM 3083 C C . TYR A 1 409 ? 0.411 27.594 21.516 1 93.44 409 TYR A C 1
ATOM 3085 O O . TYR A 1 409 ? 1.576 27.578 21.922 1 93.44 409 TYR A O 1
ATOM 3093 N N . PRO A 1 410 ? -0.567 28.078 22.203 1 95.75 410 PRO A N 1
ATOM 3094 C CA . PRO A 1 410 ? -0.24 28.625 23.531 1 95.75 410 PRO A CA 1
ATOM 3095 C C . PRO A 1 410 ? -0.042 27.547 24.594 1 95.75 410 PRO A C 1
ATOM 3097 O O . PRO A 1 410 ? -0.569 27.672 25.703 1 95.75 410 PRO A O 1
ATOM 3100 N N . PHE A 1 411 ? 0.701 26.469 24.203 1 94.38 411 PHE A N 1
ATOM 3101 C CA . PHE A 1 411 ? 1.048 25.328 25.047 1 94.38 411 PHE A CA 1
ATOM 3102 C C . PHE A 1 411 ? 2.561 25.172 25.156 1 94.38 411 PHE A C 1
ATOM 3104 O O . PHE A 1 411 ? 3.287 25.438 24.203 1 94.38 411 PHE A O 1
ATOM 3111 N N . GLU A 1 412 ? 2.98 24.859 26.328 1 89.69 412 GLU A N 1
ATOM 3112 C CA . GLU A 1 412 ? 4.367 24.406 26.422 1 89.69 412 GLU A CA 1
ATOM 3113 C C . GLU A 1 412 ? 4.535 23 25.859 1 89.69 412 GLU A C 1
ATOM 3115 O O . GLU A 1 412 ? 4.039 22.031 26.438 1 89.69 412 GLU A O 1
ATOM 3120 N N . LEU A 1 413 ? 5.152 22.984 24.766 1 85.88 413 LEU A N 1
ATOM 3121 C CA . LEU A 1 413 ? 5.359 21.719 24.062 1 85.88 413 LEU A CA 1
ATOM 3122 C C . LEU A 1 413 ? 6.848 21.406 23.922 1 85.88 413 LEU A C 1
ATOM 3124 O O . LEU A 1 413 ? 7.539 22 23.109 1 85.88 413 LEU A O 1
ATOM 3128 N N . ASP A 1 414 ? 7.285 20.469 24.703 1 78 414 ASP A N 1
ATOM 3129 C CA . ASP A 1 414 ? 8.664 20.016 24.516 1 78 414 AS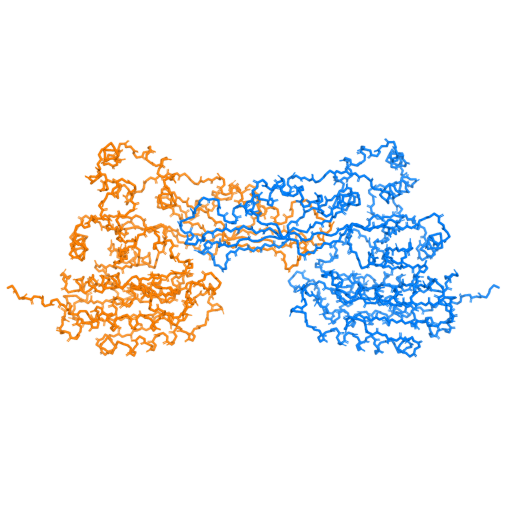P A CA 1
ATOM 3130 C C . ASP A 1 414 ? 8.797 19.125 23.281 1 78 414 ASP A C 1
ATOM 3132 O O . ASP A 1 414 ? 7.824 18.922 22.562 1 78 414 ASP A O 1
ATOM 3136 N N . ALA A 1 415 ? 10.008 18.719 22.984 1 74.62 415 ALA A N 1
ATOM 3137 C CA . ALA A 1 415 ? 10.289 17.938 21.781 1 74.62 415 ALA A CA 1
ATOM 3138 C C . ALA A 1 415 ? 9.445 16.656 21.766 1 74.62 415 ALA A C 1
ATOM 3140 O O . ALA A 1 415 ? 8.938 16.266 20.703 1 74.62 415 ALA A O 1
ATOM 3141 N N . ARG A 1 416 ? 9.281 16.062 22.875 1 76.5 416 ARG A N 1
ATOM 3142 C CA . ARG A 1 416 ? 8.508 14.836 22.969 1 76.5 416 ARG A CA 1
ATOM 3143 C C . ARG A 1 416 ? 7.035 15.086 22.656 1 76.5 416 ARG A C 1
ATOM 3145 O O . ARG A 1 416 ? 6.402 14.297 21.953 1 76.5 416 ARG A O 1
ATOM 3152 N N . SER A 1 417 ? 6.547 16.125 23.188 1 80.5 417 SER A N 1
ATOM 3153 C CA . SER A 1 417 ? 5.141 16.469 22.984 1 80.5 417 SER A CA 1
ATOM 3154 C C . SER A 1 417 ? 4.867 16.781 21.516 1 80.5 417 SER A C 1
ATOM 3156 O O . SER A 1 417 ? 3.842 16.375 20.969 1 80.5 417 SER A O 1
ATOM 3158 N N . ARG A 1 418 ? 5.73 17.484 20.938 1 77.5 418 ARG A N 1
ATOM 3159 C CA . ARG A 1 418 ? 5.559 17.828 19.531 1 77.5 418 ARG A CA 1
ATOM 3160 C C . ARG A 1 418 ? 5.559 16.594 18.641 1 77.5 418 ARG A C 1
ATOM 3162 O O . ARG A 1 418 ? 4.844 16.531 17.641 1 77.5 418 ARG A O 1
ATOM 3169 N N . ALA A 1 419 ? 6.324 15.633 19.062 1 76.44 419 ALA A N 1
ATOM 3170 C CA . ALA A 1 419 ? 6.441 14.398 18.297 1 76.44 419 ALA A CA 1
ATOM 3171 C C . ALA A 1 419 ? 5.168 13.562 18.391 1 76.44 419 ALA A C 1
ATOM 3173 O O . ALA A 1 419 ? 4.938 12.664 17.578 1 76.44 419 ALA A O 1
ATOM 3174 N N . LEU A 1 420 ? 4.316 13.953 19.328 1 81.06 420 LEU A N 1
ATOM 3175 C CA . LEU A 1 420 ? 3.104 13.18 19.562 1 81.06 420 LEU A CA 1
ATOM 3176 C C . LEU A 1 420 ? 1.996 13.609 18.609 1 81.06 420 LEU A C 1
ATOM 3178 O O . LEU A 1 420 ? 1.001 12.898 18.438 1 81.06 420 LEU A O 1
ATOM 3182 N N . ILE A 1 421 ? 2.262 14.742 17.984 1 82.88 421 ILE A N 1
ATOM 3183 C CA . ILE A 1 421 ? 1.262 15.211 17.047 1 82.88 421 ILE A CA 1
ATOM 3184 C C . ILE A 1 421 ? 1.178 14.25 15.859 1 82.88 421 ILE A C 1
ATOM 3186 O O . ILE A 1 421 ? 2.197 13.906 15.25 1 82.88 421 ILE A O 1
ATOM 3190 N N . HIS A 1 422 ? 0.003 13.812 15.523 1 83.44 422 HIS A N 1
ATOM 3191 C CA . HIS A 1 422 ? -0.267 12.844 14.461 1 83.44 422 HIS A CA 1
ATOM 3192 C C . HIS A 1 422 ? 0.378 11.5 14.766 1 83.44 422 HIS A C 1
ATOM 3194 O O . HIS A 1 422 ? 0.641 10.711 13.852 1 83.44 422 HIS A O 1
ATOM 3200 N N . SER A 1 423 ? 0.714 11.297 16.031 1 85.94 423 SER A N 1
ATOM 3201 C CA . SER A 1 423 ? 1.315 10.031 16.469 1 85.94 423 SER A CA 1
ATOM 3202 C C . SER A 1 423 ? 0.539 9.414 17.625 1 85.94 423 SER A C 1
ATOM 3204 O O . SER A 1 423 ? -0.445 9.984 18.094 1 85.94 423 SER A O 1
ATOM 3206 N N . THR A 1 424 ? 0.977 8.234 18.016 1 88.31 424 THR A N 1
ATOM 3207 C CA . THR A 1 424 ? 0.362 7.566 19.156 1 88.31 424 THR A CA 1
ATOM 3208 C C . THR A 1 424 ? 0.604 8.359 20.438 1 88.31 424 THR A C 1
ATOM 3210 O O . THR A 1 424 ? 1.597 9.078 20.547 1 88.31 424 THR A O 1
ATOM 3213 N N . ASP A 1 425 ? -0.414 8.328 21.328 1 93.12 425 ASP A N 1
ATOM 3214 C CA . ASP A 1 425 ? -0.332 8.836 22.688 1 93.12 425 ASP A CA 1
ATOM 3215 C C . ASP A 1 425 ? -0.316 10.359 22.703 1 93.12 425 ASP A C 1
ATOM 3217 O O . ASP A 1 425 ? 0.362 10.969 23.547 1 93.12 425 ASP A O 1
ATOM 3221 N N . GLU A 1 426 ? -0.909 10.93 21.688 1 94.12 426 GLU A N 1
ATOM 3222 C CA . GLU A 1 426 ? -1.12 12.375 21.75 1 94.12 426 GLU A CA 1
ATOM 3223 C C . GLU A 1 426 ? -1.82 12.781 23.031 1 94.12 426 GLU A C 1
ATOM 3225 O O . GLU A 1 426 ? -2.742 12.094 23.484 1 94.12 426 GLU A O 1
ATOM 3230 N N . ARG A 1 427 ? -1.348 13.82 23.703 1 96.75 427 ARG A N 1
ATOM 3231 C CA . ARG A 1 427 ? -1.9 14.305 24.969 1 96.75 427 ARG A CA 1
ATOM 3232 C C . ARG A 1 427 ? -1.499 15.75 25.219 1 96.75 427 ARG A C 1
ATOM 3234 O O . ARG A 1 427 ? -0.492 16.219 24.688 1 96.75 427 ARG A O 1
ATOM 3241 N N . LEU A 1 428 ? -2.258 16.422 25.922 1 97 428 LEU A N 1
ATOM 3242 C CA . LEU A 1 428 ? -1.978 17.781 26.344 1 97 428 LEU A CA 1
ATOM 3243 C C . LEU A 1 428 ? -1.968 17.875 27.859 1 97 428 LEU A C 1
ATOM 3245 O O . LEU A 1 428 ? -2.902 17.422 28.531 1 97 428 LEU A O 1
ATOM 3249 N N . SER A 1 429 ? -0.933 18.422 28.422 1 96.75 429 SER A N 1
ATOM 3250 C CA . SER A 1 429 ? -0.849 18.578 29.875 1 96.75 429 SER A CA 1
ATOM 3251 C C . SER A 1 429 ? -1.933 19.516 30.391 1 96.75 429 SER A C 1
ATOM 3253 O O . SER A 1 429 ? -2.352 20.438 29.688 1 96.75 429 SER A O 1
ATOM 3255 N N . ILE A 1 430 ? -2.363 19.281 31.594 1 97.62 430 ILE A N 1
ATOM 3256 C CA . ILE A 1 430 ? -3.35 20.156 32.219 1 97.62 430 ILE A CA 1
ATOM 3257 C C . ILE A 1 430 ? -2.789 21.562 32.375 1 97.62 430 ILE A C 1
ATOM 3259 O O . ILE A 1 430 ? -3.506 22.547 32.156 1 97.62 430 ILE A O 1
ATOM 3263 N N . ALA A 1 431 ? -1.545 21.656 32.625 1 95.5 431 ALA A N 1
ATOM 3264 C CA . ALA A 1 431 ? -0.888 22.969 32.656 1 95.5 431 ALA A CA 1
ATOM 3265 C C . ALA A 1 431 ? -0.947 23.656 31.312 1 95.5 431 ALA A C 1
ATOM 3267 O O . ALA A 1 431 ? -1.137 24.859 31.219 1 95.5 431 ALA A O 1
ATOM 3268 N N . GLY A 1 432 ? -0.679 22.891 30.312 1 95.31 432 GLY A N 1
ATOM 3269 C CA . GLY A 1 432 ? -0.788 23.438 28.953 1 95.31 432 GLY A CA 1
ATOM 3270 C C . GLY A 1 432 ? -2.17 23.969 28.641 1 95.31 432 GLY A C 1
ATOM 3271 O O . GLY A 1 432 ? -2.305 25.047 28.062 1 95.31 432 GLY A O 1
ATOM 3272 N N . LEU A 1 433 ? -3.176 23.203 29.031 1 97.06 433 LEU A N 1
ATOM 3273 C CA . LEU A 1 433 ? -4.555 23.641 28.828 1 97.06 433 LEU A CA 1
ATOM 3274 C C . LEU A 1 433 ? -4.82 24.938 29.562 1 97.06 433 LEU A C 1
ATOM 3276 O O . LEU A 1 433 ? -5.43 25.859 29 1 97.06 433 LEU A O 1
ATOM 3280 N N . ARG A 1 434 ? -4.367 25.016 30.75 1 96.88 434 ARG A N 1
ATOM 3281 C CA . ARG A 1 434 ? -4.547 26.219 31.547 1 96.88 434 ARG A CA 1
ATOM 3282 C C . ARG A 1 434 ? -3.877 27.422 30.875 1 96.88 434 ARG A C 1
ATOM 3284 O O . ARG A 1 434 ? -4.461 28.5 30.797 1 96.88 434 ARG A O 1
ATOM 3291 N N . ASN A 1 435 ? -2.699 27.219 30.406 1 96.06 435 ASN A N 1
ATOM 3292 C CA . ASN A 1 435 ? -1.975 28.281 29.719 1 96.06 435 ASN A CA 1
ATOM 3293 C C . ASN A 1 435 ? -2.713 28.734 28.469 1 96.06 435 ASN A C 1
ATOM 3295 O O . ASN A 1 435 ? -2.75 29.938 28.172 1 96.06 435 ASN A O 1
ATOM 3299 N N . GLY A 1 436 ? -3.191 27.797 27.766 1 97.5 436 GLY A N 1
ATOM 3300 C CA . GLY A 1 436 ? -3.957 28.156 26.578 1 97.5 436 GLY A CA 1
ATOM 3301 C C . GLY A 1 436 ? -5.16 29.016 26.891 1 97.5 436 GLY A C 1
ATOM 3302 O O . GLY A 1 436 ? -5.379 30.031 26.219 1 97.5 436 GLY A O 1
ATOM 3303 N N . ILE A 1 437 ? -5.918 28.625 27.938 1 97.94 437 ILE A N 1
ATOM 3304 C CA . ILE A 1 437 ? -7.094 29.391 28.344 1 97.94 437 ILE A CA 1
ATOM 3305 C C . ILE A 1 437 ? -6.672 30.797 28.781 1 97.94 437 ILE A C 1
ATOM 3307 O O . ILE A 1 437 ? -7.309 31.781 28.406 1 97.94 437 ILE A O 1
ATOM 3311 N N . GLU A 1 438 ? -5.605 30.859 29.484 1 97.12 438 GLU A N 1
ATOM 3312 C CA . GLU A 1 438 ? -5.09 32.125 29.953 1 97.12 438 GLU A CA 1
ATOM 3313 C C . GLU A 1 438 ? -4.668 33.031 28.797 1 97.12 438 GLU A C 1
ATOM 3315 O O . GLU A 1 438 ? -4.965 34.219 28.781 1 97.12 438 GLU A O 1
ATOM 3320 N N . PHE A 1 439 ? -3.967 32.531 27.859 1 97.38 439 PHE A N 1
ATOM 3321 C CA . PHE A 1 439 ? -3.494 33.281 26.688 1 97.38 439 PHE A CA 1
ATOM 3322 C C . PHE A 1 439 ? -4.66 33.906 25.953 1 97.38 439 PHE A C 1
ATOM 3324 O O . PHE A 1 439 ? -4.652 35.125 25.688 1 97.38 439 PHE A O 1
ATOM 3331 N N . PHE A 1 440 ? -5.656 33.062 25.609 1 98.25 440 PHE A N 1
ATOM 3332 C CA . PHE A 1 440 ? -6.766 33.594 24.812 1 98.25 440 PHE A CA 1
ATOM 3333 C C . PHE A 1 440 ? -7.59 34.594 25.625 1 98.25 440 PHE A C 1
ATOM 3335 O O . PHE A 1 440 ? -8.109 35.562 25.078 1 98.25 440 PHE A O 1
ATOM 3342 N N . SER A 1 441 ? -7.727 34.344 26.922 1 97.62 441 SER A N 1
ATOM 3343 C CA . SER A 1 441 ? -8.406 35.312 27.781 1 97.62 441 SER A CA 1
ATOM 3344 C C . SER A 1 441 ? -7.707 36.656 27.766 1 97.62 441 SER A C 1
ATOM 3346 O O . SER A 1 441 ? -8.352 37.719 27.641 1 97.62 441 SER A O 1
ATOM 3348 N N . ARG A 1 442 ? -6.41 36.656 27.875 1 96.5 442 ARG A N 1
ATOM 3349 C CA . ARG A 1 442 ? -5.617 37.875 27.875 1 96.5 442 ARG A CA 1
ATOM 3350 C C . ARG A 1 442 ? -5.688 38.562 26.516 1 96.5 442 ARG A C 1
ATOM 3352 O O . ARG A 1 442 ? -5.793 39.812 26.453 1 96.5 442 ARG A O 1
ATOM 3359 N N . LEU A 1 443 ? -5.535 37.75 25.469 1 97.56 443 LEU A N 1
ATOM 3360 C CA . LEU A 1 443 ? -5.562 38.312 24.109 1 97.56 443 LEU A CA 1
ATOM 3361 C C . LEU A 1 443 ? -6.848 39.094 23.875 1 97.56 443 LEU A C 1
ATOM 3363 O O . LEU A 1 443 ? -6.809 40.25 23.406 1 97.56 443 LEU A O 1
ATOM 3367 N N . ILE A 1 444 ? -7.977 38.5 24.25 1 97.31 444 ILE A N 1
ATOM 3368 C CA . ILE A 1 444 ? -9.281 39.125 24 1 97.31 444 ILE A CA 1
ATOM 3369 C C . ILE A 1 444 ? -9.461 40.312 24.922 1 97.31 444 ILE A C 1
ATOM 3371 O O . ILE A 1 444 ? -9.875 41.406 24.453 1 97.31 444 ILE A O 1
ATOM 3375 N N . ARG A 1 445 ? -9.141 40.156 26.125 1 94.56 445 ARG A N 1
ATOM 3376 C CA . ARG A 1 445 ? -9.383 41.188 27.141 1 94.56 445 ARG A CA 1
ATOM 3377 C C . ARG A 1 445 ? -8.492 42.406 26.906 1 94.56 445 ARG A C 1
ATOM 3379 O O . ARG A 1 445 ? -8.93 43.531 27.078 1 94.56 445 ARG A O 1
ATOM 3386 N N . ASP A 1 446 ? -7.27 42.156 26.484 1 90.19 446 ASP A N 1
ATOM 3387 C CA . ASP A 1 446 ? -6.273 43.219 26.516 1 90.19 446 ASP A CA 1
ATOM 3388 C C . ASP A 1 446 ? -6.031 43.781 25.109 1 90.19 446 ASP A C 1
ATOM 3390 O O . ASP A 1 446 ? -5.297 44.75 24.953 1 90.19 446 ASP A O 1
ATOM 3394 N N . TRP A 1 447 ? -6.723 43.219 24.172 1 91.12 447 TRP A N 1
ATOM 3395 C CA . TRP A 1 447 ? -6.5 43.656 22.797 1 91.12 447 TRP A CA 1
ATOM 3396 C C . TRP A 1 447 ? -7.238 44.969 22.531 1 91.12 447 TRP A C 1
ATOM 3398 O O . TRP A 1 447 ? -8.453 45.062 22.75 1 91.12 447 TRP A O 1
ATOM 3408 N N . ARG A 1 448 ? -6.512 46.094 22.234 1 83.12 448 ARG A N 1
ATOM 3409 C CA . ARG A 1 448 ? -7.113 47.375 21.984 1 83.12 448 ARG A CA 1
ATOM 3410 C C . ARG A 1 448 ? -6.984 47.781 20.516 1 83.12 448 ARG A C 1
ATOM 3412 O O . ARG A 1 448 ? -6.035 47.375 19.844 1 83.12 448 ARG A O 1
ATOM 3419 N N . MET B 1 1 ? -10.305 -55.094 -33.688 1 27.09 1 MET B N 1
ATOM 3420 C CA . MET B 1 1 ? -9.984 -53.656 -33.719 1 27.09 1 MET B CA 1
ATOM 3421 C C . MET B 1 1 ? -11.219 -52.812 -33.406 1 27.09 1 MET B C 1
ATOM 3423 O O . MET B 1 1 ? -12.07 -52.625 -34.281 1 27.09 1 MET B O 1
ATOM 3427 N N . THR B 1 2 ? -11.836 -53.094 -32.281 1 35.56 2 THR B N 1
ATOM 3428 C CA . THR B 1 2 ? -13.125 -52.5 -31.922 1 35.56 2 THR B CA 1
ATOM 3429 C C . THR B 1 2 ? -13.102 -51 -32.156 1 35.56 2 THR B C 1
ATOM 3431 O O . THR B 1 2 ? -12.156 -50.312 -31.75 1 35.56 2 THR B O 1
ATOM 3434 N N . LEU B 1 3 ? -13.711 -50.5 -33.125 1 38.94 3 LEU B N 1
ATOM 3435 C CA . LEU B 1 3 ? -13.859 -49.125 -33.531 1 38.94 3 LEU B CA 1
ATOM 3436 C C . LEU B 1 3 ? -14.078 -48.219 -32.344 1 38.94 3 LEU B C 1
ATOM 3438 O O . LEU B 1 3 ? -15.109 -48.312 -31.656 1 38.94 3 LEU B O 1
ATOM 3442 N N . VAL B 1 4 ? -13.07 -48 -31.531 1 46.22 4 VAL B N 1
ATOM 3443 C CA . VAL B 1 4 ? -13.062 -47.094 -30.375 1 46.22 4 VAL B CA 1
ATOM 3444 C C . VAL B 1 4 ? -13.797 -45.812 -30.734 1 46.22 4 VAL B C 1
ATOM 3446 O O . VAL B 1 4 ? -13.359 -45.062 -31.609 1 46.22 4 VAL B O 1
ATOM 3449 N N . THR B 1 5 ? -15.094 -45.781 -30.75 1 47.91 5 THR B N 1
ATOM 3450 C CA . THR B 1 5 ? -15.992 -44.688 -31.094 1 47.91 5 THR B CA 1
ATOM 3451 C C . THR B 1 5 ? -15.57 -43.375 -30.406 1 47.91 5 THR B C 1
ATOM 3453 O O . THR B 1 5 ? -15.398 -43.344 -29.188 1 47.91 5 THR B O 1
ATOM 3456 N N . GLU B 1 6 ? -14.883 -42.531 -31.156 1 61.72 6 GLU B N 1
ATOM 3457 C CA . GLU B 1 6 ? -14.562 -41.156 -30.734 1 61.72 6 GLU B CA 1
ATOM 3458 C C . GLU B 1 6 ? -15.773 -40.469 -30.094 1 61.72 6 GLU B C 1
ATOM 3460 O O . GLU B 1 6 ? -16.875 -40.5 -30.656 1 61.72 6 GLU B O 1
ATOM 3465 N N . MET B 1 7 ? -15.758 -40.406 -28.703 1 71.31 7 MET B N 1
ATOM 3466 C CA . MET B 1 7 ? -16.844 -39.719 -28 1 71.31 7 MET B CA 1
ATOM 3467 C C . MET B 1 7 ? -17.172 -38.406 -28.656 1 71.31 7 MET B C 1
ATOM 3469 O O . MET B 1 7 ? -16.281 -37.594 -28.922 1 71.31 7 MET B O 1
ATOM 3473 N N . ALA B 1 8 ? -18.359 -38.312 -29.25 1 82.06 8 ALA B N 1
ATOM 3474 C CA . ALA B 1 8 ? -18.797 -37.031 -29.828 1 82.06 8 ALA B CA 1
ATOM 3475 C C . ALA B 1 8 ? -18.844 -35.938 -28.781 1 82.06 8 ALA B C 1
ATOM 3477 O O . ALA B 1 8 ? -19.438 -36.125 -27.719 1 82.06 8 ALA B O 1
ATOM 3478 N N . ILE B 1 9 ? -18.094 -34.938 -28.938 1 89.62 9 ILE B N 1
ATOM 3479 C CA . ILE B 1 9 ? -18.062 -33.781 -28.016 1 89.62 9 ILE B CA 1
ATOM 3480 C C . ILE B 1 9 ? -19.156 -32.781 -28.422 1 89.62 9 ILE B C 1
ATOM 3482 O O . ILE B 1 9 ? -19.172 -32.312 -29.547 1 89.62 9 ILE B O 1
ATOM 3486 N N . ASP B 1 10 ? -20.094 -32.562 -27.547 1 93.69 10 ASP B N 1
ATOM 3487 C CA . ASP B 1 10 ? -21.062 -31.5 -27.734 1 93.69 10 ASP B CA 1
ATOM 3488 C C . ASP B 1 10 ? -20.469 -30.156 -27.359 1 93.69 10 ASP B C 1
ATOM 3490 O O . ASP B 1 10 ? -20.672 -29.672 -26.234 1 93.69 10 ASP B O 1
ATOM 3494 N N . THR B 1 11 ? -19.891 -29.547 -28.328 1 95.94 11 THR B N 1
ATOM 3495 C CA . THR B 1 11 ? -19.125 -28.312 -28.094 1 95.94 11 THR B CA 1
ATOM 3496 C C . THR B 1 11 ? -20.031 -27.203 -27.609 1 95.94 11 THR B C 1
ATOM 3498 O O . THR B 1 11 ? -19.672 -26.438 -26.719 1 95.94 11 THR B O 1
ATOM 3501 N N . ALA B 1 12 ? -21.188 -27.094 -28.172 1 96.12 12 ALA B N 1
ATOM 3502 C CA . ALA B 1 12 ? -22.125 -26.031 -27.797 1 96.12 12 ALA B CA 1
ATOM 3503 C C . ALA B 1 12 ? -22.516 -26.156 -26.328 1 96.12 12 ALA B C 1
ATOM 3505 O O . ALA B 1 12 ? -22.547 -25.156 -25.609 1 96.12 12 ALA B O 1
ATOM 3506 N N . ARG B 1 13 ? -22.797 -27.312 -25.922 1 96.38 13 ARG B N 1
ATOM 3507 C CA . ARG B 1 13 ? -23.141 -27.562 -24.531 1 96.38 13 ARG B CA 1
ATOM 3508 C C . ARG B 1 13 ? -21.969 -27.266 -23.609 1 96.38 13 ARG B C 1
ATOM 3510 O O . ARG B 1 13 ? -22.141 -26.672 -22.547 1 96.38 13 ARG B O 1
ATOM 3517 N N . ALA B 1 14 ? -20.844 -27.75 -24.016 1 97.94 14 ALA B N 1
ATOM 3518 C CA . ALA B 1 14 ? -19.641 -27.531 -23.219 1 97.94 14 ALA B CA 1
ATOM 3519 C C . ALA B 1 14 ? -19.375 -26.047 -23.016 1 97.94 14 ALA B C 1
ATOM 3521 O O . ALA B 1 14 ? -18.984 -25.609 -21.922 1 97.94 14 ALA B O 1
ATOM 3522 N N . VAL B 1 15 ? -19.562 -25.281 -24.062 1 98.44 15 VAL B N 1
ATOM 3523 C CA . VAL B 1 15 ? -19.359 -23.828 -24.016 1 98.44 15 VAL B CA 1
ATOM 3524 C C . VAL B 1 15 ? -20.344 -23.188 -23.047 1 98.44 15 VAL B C 1
ATOM 3526 O O . VAL B 1 15 ? -19.984 -22.328 -22.266 1 98.44 15 VAL B O 1
ATOM 3529 N N . GLU B 1 16 ? -21.531 -23.609 -23.094 1 98.25 16 GLU B N 1
ATOM 3530 C CA . GLU B 1 16 ? -22.562 -23.094 -22.203 1 98.25 16 GLU B CA 1
ATOM 3531 C C . GLU B 1 16 ? -22.266 -23.422 -20.75 1 98.25 16 GLU B C 1
ATOM 3533 O O . GLU B 1 16 ? -22.438 -22.578 -19.859 1 98.25 16 GLU B O 1
ATOM 3538 N N . HIS B 1 17 ? -21.906 -24.672 -20.516 1 98.56 17 HIS B N 1
ATOM 3539 C CA . HIS B 1 17 ? -21.547 -25.094 -19.156 1 98.56 17 HIS B CA 1
ATOM 3540 C C . HIS B 1 17 ? -20.375 -24.281 -18.625 1 98.56 17 HIS B C 1
ATOM 3542 O O . HIS B 1 17 ? -20.391 -23.828 -17.469 1 98.56 17 HIS B O 1
ATOM 3548 N N . PHE B 1 18 ? -19.422 -24.109 -19.5 1 98.5 18 PHE B N 1
ATOM 3549 C CA . PHE B 1 18 ? -18.203 -23.391 -19.141 1 98.5 18 PHE B CA 1
ATOM 3550 C C . PHE B 1 18 ? -18.531 -21.938 -18.797 1 98.5 18 PHE B C 1
ATOM 3552 O O . PHE B 1 18 ? -18.094 -21.422 -17.766 1 98.5 18 PHE B O 1
ATOM 3559 N N . ALA B 1 19 ? -19.312 -21.281 -19.625 1 98.69 19 ALA B N 1
ATOM 3560 C CA . ALA B 1 19 ? -19.734 -19.906 -19.391 1 98.69 19 ALA B CA 1
ATOM 3561 C C . ALA B 1 19 ? -20.469 -19.781 -18.062 1 98.69 19 ALA B C 1
ATOM 3563 O O . ALA B 1 19 ? -20.25 -18.828 -17.312 1 98.69 19 ALA B O 1
ATOM 3564 N N . ALA B 1 20 ? -21.359 -20.703 -17.797 1 98.56 20 ALA B N 1
ATOM 3565 C CA . ALA B 1 20 ? -22.125 -20.688 -16.547 1 98.56 20 ALA B CA 1
ATOM 3566 C C . ALA B 1 20 ? -21.188 -20.781 -15.336 1 98.56 20 ALA B C 1
ATOM 3568 O O . ALA B 1 20 ? -21.406 -20.109 -14.328 1 98.56 20 ALA B O 1
ATOM 3569 N N . MET B 1 21 ? -20.172 -21.578 -15.438 1 98.44 21 MET B N 1
ATOM 3570 C CA . MET B 1 21 ? -19.219 -21.766 -14.344 1 98.44 21 MET B CA 1
ATOM 3571 C C . MET B 1 21 ? -18.406 -20.5 -14.117 1 98.44 21 MET B C 1
ATOM 3573 O O . MET B 1 21 ? -18.109 -20.125 -12.969 1 98.44 21 MET B O 1
ATOM 3577 N N . LEU B 1 22 ? -18.062 -19.812 -15.219 1 98.5 22 LEU B N 1
ATOM 3578 C CA . LEU B 1 22 ? -17.25 -18.609 -15.125 1 98.5 22 LEU B CA 1
ATOM 3579 C C . LEU B 1 22 ? -18.047 -17.469 -14.484 1 98.5 22 LEU B C 1
ATOM 3581 O O . LEU B 1 22 ? -17.469 -16.516 -13.953 1 98.5 22 LEU B O 1
ATOM 3585 N N . ARG B 1 23 ? -19.375 -17.547 -14.492 1 98.25 23 ARG B N 1
ATOM 3586 C CA . ARG B 1 23 ? -20.234 -16.5 -13.93 1 98.25 23 ARG B CA 1
ATOM 3587 C C . ARG B 1 23 ? -20.281 -16.594 -12.406 1 98.25 23 ARG B C 1
ATOM 3589 O O . ARG B 1 23 ? -20.75 -15.664 -11.75 1 98.25 23 ARG B O 1
ATOM 3596 N N . VAL B 1 24 ? -19.75 -17.672 -11.797 1 98.12 24 VAL B N 1
ATOM 3597 C CA . VAL B 1 24 ? -19.688 -17.812 -10.344 1 98.12 24 VAL B CA 1
ATOM 3598 C C . VAL B 1 24 ? -18.328 -17.359 -9.844 1 98.12 24 VAL B C 1
ATOM 3600 O O . VAL B 1 24 ? -17.328 -18.047 -10.039 1 98.12 24 VAL B O 1
ATOM 3603 N N . PRO B 1 25 ? -18.172 -16.203 -9.18 1 97.44 25 PRO B N 1
ATOM 3604 C CA . PRO B 1 25 ? -16.891 -15.641 -8.766 1 97.44 25 PRO B CA 1
ATOM 3605 C C . PRO B 1 25 ? -16.312 -16.328 -7.523 1 97.44 25 PRO B C 1
ATOM 3607 O O . PRO B 1 25 ? -16.297 -15.727 -6.445 1 97.44 25 PRO B O 1
ATOM 3610 N N . THR B 1 26 ? -15.789 -17.516 -7.656 1 97.56 26 THR B N 1
ATOM 3611 C CA . THR B 1 26 ? -15.164 -18.219 -6.547 1 97.56 26 THR B CA 1
ATOM 3612 C C . THR B 1 26 ? -13.789 -17.656 -6.242 1 97.56 26 THR B C 1
ATOM 3614 O O . THR B 1 26 ? -12.773 -18.344 -6.387 1 97.56 26 THR B O 1
ATOM 3617 N N . VAL B 1 27 ? -13.727 -16.469 -5.695 1 95.06 27 VAL B N 1
ATOM 3618 C CA . VAL B 1 27 ? -12.477 -15.773 -5.391 1 95.06 27 VAL B CA 1
ATOM 3619 C C . VAL B 1 27 ? -12 -16.156 -3.99 1 95.06 27 VAL B C 1
ATOM 3621 O O . VAL B 1 27 ? -12.742 -16.016 -3.014 1 95.06 27 VAL B O 1
ATOM 3624 N N . SER B 1 28 ? -10.844 -16.719 -3.939 1 93.31 28 SER B N 1
ATOM 3625 C CA . SER B 1 28 ? -10.273 -17.047 -2.641 1 93.31 28 SER B CA 1
ATOM 3626 C C . SER B 1 28 ? -9.383 -15.93 -2.121 1 93.31 28 SER B C 1
ATOM 3628 O O . SER B 1 28 ? -8.828 -15.156 -2.904 1 93.31 28 SER B O 1
ATOM 3630 N N . THR B 1 29 ? -9.359 -15.805 -0.861 1 87.75 29 THR B N 1
ATOM 3631 C CA . THR B 1 29 ? -8.5 -14.836 -0.184 1 87.75 29 THR B CA 1
ATOM 3632 C C . THR B 1 29 ? -7.617 -15.531 0.849 1 87.75 29 THR B C 1
ATOM 3634 O O . THR B 1 29 ? -7.98 -16.578 1.378 1 87.75 29 THR B O 1
ATOM 3637 N N . ARG B 1 30 ? -6.52 -14.93 1.07 1 79 30 ARG B N 1
ATOM 3638 C CA . ARG B 1 30 ? -5.59 -15.516 2.031 1 79 30 ARG B CA 1
ATOM 3639 C C . ARG B 1 30 ? -6.203 -15.562 3.426 1 79 30 ARG B C 1
ATOM 3641 O O . ARG B 1 30 ? -6.828 -14.594 3.871 1 79 30 ARG B O 1
ATOM 3648 N N . GLY B 1 31 ? -5.902 -16.609 4.055 1 75.69 31 GLY B N 1
ATOM 3649 C CA . GLY B 1 31 ? -6.395 -16.812 5.406 1 75.69 31 GLY B CA 1
ATOM 3650 C C . GLY B 1 31 ? -7.898 -17.016 5.469 1 75.69 31 GLY B C 1
ATOM 3651 O O . GLY B 1 31 ? -8.469 -17.172 6.551 1 75.69 31 GLY B O 1
ATOM 3652 N N . ASP B 1 32 ? -8.547 -16.953 4.367 1 73.38 32 ASP B N 1
ATOM 3653 C CA . ASP B 1 32 ? -9.945 -17.312 4.156 1 73.38 32 ASP B CA 1
ATOM 3654 C C . ASP B 1 32 ? -10.883 -16.281 4.781 1 73.38 32 ASP B C 1
ATOM 3656 O O . ASP B 1 32 ? -12.102 -16.359 4.605 1 73.38 32 ASP B O 1
ATOM 3660 N N . ALA B 1 33 ? -10.344 -15.328 5.492 1 75.44 33 ALA B N 1
ATOM 3661 C CA . ALA B 1 33 ? -11.203 -14.461 6.293 1 75.44 33 ALA B CA 1
ATOM 3662 C C . ALA B 1 33 ? -12.109 -13.617 5.402 1 75.44 33 ALA B C 1
ATOM 3664 O O . ALA B 1 33 ? -13.258 -13.336 5.766 1 75.44 33 ALA B O 1
ATOM 3665 N N . ASN B 1 34 ? -11.719 -13.445 4.266 1 82.75 34 ASN B N 1
ATOM 3666 C CA . ASN B 1 34 ? -12.516 -12.57 3.406 1 82.75 34 ASN B CA 1
ATOM 3667 C C . ASN B 1 34 ? -13.094 -13.328 2.215 1 82.75 34 ASN B C 1
ATOM 3669 O O . ASN B 1 34 ? -13.617 -12.719 1.279 1 82.75 34 ASN B O 1
ATOM 3673 N N . THR B 1 35 ? -13 -14.664 2.199 1 92.25 35 THR B N 1
ATOM 3674 C CA . THR B 1 35 ? -13.547 -15.469 1.117 1 92.25 35 THR B CA 1
ATOM 3675 C C . THR B 1 35 ? -15.055 -15.648 1.291 1 92.25 35 THR B C 1
ATOM 3677 O O . THR B 1 35 ? -15.523 -15.992 2.381 1 92.25 35 THR B O 1
ATOM 3680 N N . ASP B 1 36 ? -15.859 -15.359 0.308 1 94.94 36 ASP B N 1
ATOM 3681 C CA . ASP B 1 36 ? -17.297 -15.609 0.323 1 94.94 36 ASP B CA 1
ATOM 3682 C C . ASP B 1 36 ? -17.609 -17.047 -0.08 1 94.94 36 ASP B C 1
ATOM 3684 O O . ASP B 1 36 ? -17.781 -17.344 -1.266 1 94.94 36 ASP B O 1
ATOM 3688 N N . TRP B 1 37 ? -17.75 -17.859 0.809 1 95.75 37 TRP B N 1
ATOM 3689 C CA . TRP B 1 37 ? -17.891 -19.297 0.589 1 95.75 37 TRP B CA 1
ATOM 3690 C C . TRP B 1 37 ? -19.25 -19.625 -0.052 1 95.75 37 TRP B C 1
ATOM 3692 O O . TRP B 1 37 ? -19.453 -20.734 -0.551 1 95.75 37 TRP B O 1
ATOM 3702 N N . THR B 1 38 ? -20.172 -18.656 -0.097 1 96.69 38 THR B N 1
ATOM 3703 C CA . THR B 1 38 ? -21.453 -18.891 -0.738 1 96.69 38 THR B CA 1
ATOM 3704 C C . THR B 1 38 ? -21.281 -19.125 -2.234 1 96.69 38 THR B C 1
ATOM 3706 O O . THR B 1 38 ? -22.047 -19.891 -2.846 1 96.69 38 THR B O 1
ATOM 3709 N N . PHE B 1 39 ? -20.281 -18.562 -2.811 1 97.25 39 PHE B N 1
ATOM 3710 C CA . PHE B 1 39 ? -20.016 -18.75 -4.23 1 97.25 39 PHE B CA 1
ATOM 3711 C C . PHE B 1 39 ? -19.469 -20.156 -4.496 1 97.25 39 PHE B C 1
ATOM 3713 O O . PHE B 1 39 ? -19.766 -20.75 -5.535 1 97.25 39 PHE B O 1
ATOM 3720 N N . PHE B 1 40 ? -18.719 -20.688 -3.57 1 97.75 40 PHE B N 1
ATOM 3721 C CA . PHE B 1 40 ? -18.203 -22.047 -3.713 1 97.75 40 PHE B CA 1
ATOM 3722 C C . PHE B 1 40 ? -19.312 -23.078 -3.574 1 97.75 40 PHE B C 1
ATOM 3724 O O . PHE B 1 40 ? -19.344 -24.078 -4.289 1 97.75 40 PHE B O 1
ATOM 3731 N N . ALA B 1 41 ? -20.234 -22.797 -2.67 1 97.44 41 ALA B N 1
ATOM 3732 C CA . ALA B 1 41 ? -21.406 -23.656 -2.541 1 97.44 41 ALA B CA 1
ATOM 3733 C C . ALA B 1 41 ? -22.25 -23.625 -3.812 1 97.44 41 ALA B C 1
ATOM 3735 O O . ALA B 1 41 ? -22.719 -24.672 -4.277 1 97.44 41 ALA B O 1
ATOM 3736 N N . ARG B 1 42 ? -22.422 -22.453 -4.301 1 97.94 42 ARG B N 1
ATOM 3737 C CA . ARG B 1 42 ? -23.172 -22.297 -5.547 1 97.94 42 ARG B CA 1
ATOM 3738 C C . ARG B 1 42 ? -22.484 -23.031 -6.691 1 97.94 42 ARG B C 1
ATOM 3740 O O . ARG B 1 42 ? -23.141 -23.656 -7.527 1 97.94 42 ARG B O 1
ATOM 3747 N N . PHE B 1 43 ? -21.203 -22.922 -6.75 1 98.44 43 PHE B N 1
ATOM 3748 C CA . PHE B 1 43 ? -20.422 -23.578 -7.793 1 98.44 43 PHE B CA 1
ATOM 3749 C C . PHE B 1 43 ? -20.594 -25.094 -7.727 1 98.44 43 PHE B C 1
ATOM 3751 O O . PHE B 1 43 ? -20.828 -25.75 -8.75 1 98.44 43 PHE B O 1
ATOM 3758 N N . ARG B 1 44 ? -20.5 -25.625 -6.551 1 98.06 44 ARG B N 1
ATOM 3759 C CA . ARG B 1 44 ? -20.688 -27.047 -6.336 1 98.06 44 ARG B CA 1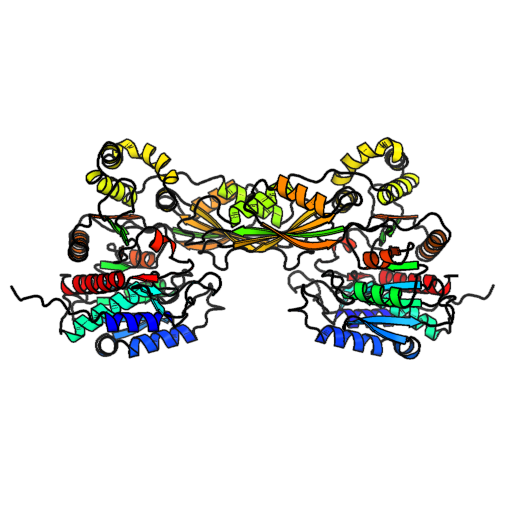
ATOM 3760 C C . ARG B 1 44 ? -22.062 -27.5 -6.816 1 98.06 44 ARG B C 1
ATOM 3762 O O . ARG B 1 44 ? -22.172 -28.531 -7.496 1 98.06 44 ARG B O 1
ATOM 3769 N N . SER B 1 45 ? -23.047 -26.734 -6.461 1 98.19 45 SER B N 1
ATOM 3770 C CA . SER B 1 45 ? -24.406 -27.047 -6.887 1 98.19 45 SER B CA 1
ATOM 3771 C C . SER B 1 45 ? -24.531 -27 -8.406 1 98.19 45 SER B C 1
ATOM 3773 O O . SER B 1 45 ? -25.219 -27.828 -9 1 98.19 45 SER B O 1
ATOM 3775 N N . LEU B 1 46 ? -23.906 -26.016 -8.945 1 98.56 46 LEU B N 1
ATOM 3776 C CA . LEU B 1 46 ? -23.938 -25.859 -10.391 1 98.56 46 LEU B CA 1
ATOM 3777 C C . LEU B 1 46 ? -23.297 -27.062 -11.086 1 98.56 46 LEU B C 1
ATOM 3779 O O . LEU B 1 46 ? -23.828 -27.562 -12.094 1 98.56 46 LEU B O 1
ATOM 3783 N N . VAL B 1 47 ? -22.172 -27.531 -10.586 1 98.56 47 VAL B N 1
ATOM 3784 C CA . VAL B 1 47 ? -21.484 -28.688 -11.148 1 98.56 47 VAL B CA 1
ATOM 3785 C C . VAL B 1 47 ? -22.406 -29.906 -11.109 1 98.56 47 VAL B C 1
ATOM 3787 O O . VAL B 1 47 ? -22.531 -30.641 -12.094 1 98.56 47 VAL B O 1
ATOM 3790 N N . ASP B 1 48 ? -23.094 -30.094 -10 1 98.19 48 ASP B N 1
ATOM 3791 C CA . ASP B 1 48 ? -24.016 -31.219 -9.859 1 98.19 48 ASP B CA 1
ATOM 3792 C C . ASP B 1 48 ? -25.156 -31.125 -10.875 1 98.19 48 ASP B C 1
ATOM 3794 O O . ASP B 1 48 ? -25.609 -32.125 -11.391 1 98.19 48 ASP B O 1
ATOM 3798 N N . GLU B 1 49 ? -25.594 -29.938 -11.086 1 98.38 49 GLU B N 1
ATOM 3799 C CA . GLU B 1 49 ? -26.688 -29.703 -12.016 1 98.38 49 GLU B CA 1
ATOM 3800 C C . GLU B 1 49 ? -26.266 -29.938 -13.461 1 98.38 49 GLU B C 1
ATOM 3802 O O . GLU B 1 49 ? -27 -30.562 -14.234 1 98.38 49 GLU B O 1
ATOM 3807 N N . LEU B 1 50 ? -25.109 -29.5 -13.805 1 98.56 50 LEU B N 1
ATOM 3808 C CA . LEU B 1 50 ? -24.656 -29.531 -15.195 1 98.56 50 LEU B CA 1
ATOM 3809 C C . LEU B 1 50 ? -24.156 -30.922 -15.578 1 98.56 50 LEU B C 1
ATOM 3811 O O . LEU B 1 50 ? -24.141 -31.266 -16.766 1 98.56 50 LEU B O 1
ATOM 3815 N N . TYR B 1 51 ? -23.781 -31.688 -14.562 1 98.56 51 TYR B N 1
ATOM 3816 C CA . TYR B 1 51 ? -23.172 -33 -14.859 1 98.56 51 TYR B CA 1
ATOM 3817 C C . TYR B 1 51 ? -23.844 -34.094 -14.055 1 98.56 51 TYR B C 1
ATOM 3819 O O . TYR B 1 51 ? -23.219 -34.719 -13.188 1 98.56 51 TYR B O 1
ATOM 3827 N N . PRO B 1 52 ? -25.016 -34.5 -14.453 1 98.25 52 PRO B N 1
ATOM 3828 C CA . PRO B 1 52 ? -25.812 -35.438 -13.695 1 98.25 52 PRO B CA 1
ATOM 3829 C C . PRO B 1 52 ? -25.219 -36.844 -13.703 1 98.25 52 PRO B C 1
ATOM 3831 O O . PRO B 1 52 ? -25.359 -37.594 -12.727 1 98.25 52 PRO B O 1
ATOM 3834 N N . LEU B 1 53 ? -24.594 -37.312 -14.758 1 98.19 53 LEU B N 1
ATOM 3835 C CA . LEU B 1 53 ? -24.016 -38.656 -14.797 1 98.19 53 LEU B CA 1
ATOM 3836 C C . LEU B 1 53 ? -22.812 -38.75 -13.859 1 98.19 53 LEU B C 1
ATOM 3838 O O . LEU B 1 53 ? -22.594 -39.781 -13.242 1 98.19 53 LEU B O 1
ATOM 3842 N N . VAL B 1 54 ? -22.016 -37.719 -13.812 1 98.5 54 VAL B N 1
ATOM 3843 C CA . VAL B 1 54 ? -20.922 -37.688 -12.852 1 98.5 54 VAL B CA 1
ATOM 3844 C C . VAL B 1 54 ? -21.469 -37.781 -11.43 1 98.5 54 VAL B C 1
ATOM 3846 O O . VAL B 1 54 ? -20.984 -38.594 -10.633 1 98.5 54 VAL B O 1
ATOM 3849 N N . ARG B 1 55 ? -22.516 -37 -11.195 1 98.12 55 ARG B N 1
ATOM 3850 C CA . ARG B 1 55 ? -23.141 -36.969 -9.875 1 98.12 55 ARG B CA 1
ATOM 3851 C C . ARG B 1 55 ? -23.672 -38.344 -9.508 1 98.12 55 ARG B C 1
ATOM 3853 O O . ARG B 1 55 ? -23.531 -38.781 -8.359 1 98.12 55 ARG B O 1
ATOM 3860 N N . GLU B 1 56 ? -24.172 -39.031 -10.43 1 97.88 56 GLU B N 1
ATOM 3861 C CA . GLU B 1 56 ? -24.859 -40.281 -10.18 1 97.88 56 GLU B CA 1
ATOM 3862 C C . GLU B 1 56 ? -23.875 -41.438 -10.109 1 97.88 56 GLU B C 1
ATOM 3864 O O . GLU B 1 56 ? -24.094 -42.406 -9.375 1 97.88 56 GLU B O 1
ATOM 3869 N N . ASN B 1 57 ? -22.812 -41.406 -10.836 1 98.12 57 ASN B N 1
ATOM 3870 C CA . ASN B 1 57 ? -21.984 -42.594 -11.047 1 98.12 57 ASN B CA 1
ATOM 3871 C C . ASN B 1 57 ? -20.672 -42.5 -10.289 1 98.12 57 ASN B C 1
ATOM 3873 O O . ASN B 1 57 ? -19.984 -43.5 -10.109 1 98.12 57 ASN B O 1
ATOM 3877 N N . LEU B 1 58 ? -20.219 -41.344 -9.953 1 98.56 58 LEU B N 1
ATOM 3878 C CA . LEU B 1 58 ? -19 -41.219 -9.18 1 98.56 58 LEU B CA 1
ATOM 3879 C C . LEU B 1 58 ? -19.312 -40.875 -7.723 1 98.56 58 LEU B C 1
ATOM 3881 O O . LEU B 1 58 ? -20.234 -40.125 -7.434 1 98.56 58 LEU B O 1
ATOM 3885 N N . ASP B 1 59 ? -18.531 -41.5 -6.785 1 98.44 59 ASP B N 1
ATOM 3886 C CA . ASP B 1 59 ? -18.641 -41.125 -5.379 1 98.44 59 ASP B CA 1
ATOM 3887 C C . ASP B 1 59 ? -18.031 -39.75 -5.125 1 98.44 59 ASP B C 1
ATOM 3889 O O . ASP B 1 59 ? -16.859 -39.5 -5.461 1 98.44 59 ASP B O 1
ATOM 3893 N N . LYS B 1 60 ? -18.828 -38.906 -4.555 1 98.31 60 LYS B N 1
ATOM 3894 C CA . LYS B 1 60 ? -18.406 -37.531 -4.293 1 98.31 60 LYS B CA 1
ATOM 3895 C C . LYS B 1 60 ? -18.109 -37.312 -2.811 1 98.31 60 LYS B C 1
ATOM 3897 O O . LYS B 1 60 ? -18.922 -37.688 -1.956 1 98.31 60 LYS B O 1
ATOM 3902 N N . GLU B 1 61 ? -16.984 -36.812 -2.531 1 98.19 61 GLU B N 1
ATOM 3903 C CA . GLU B 1 61 ? -16.594 -36.438 -1.176 1 98.19 61 GLU B CA 1
ATOM 3904 C C . GLU B 1 61 ? -16.094 -35 -1.124 1 98.19 61 GLU B C 1
ATOM 3906 O O . GLU B 1 61 ? -15.406 -34.531 -2.041 1 98.19 61 GLU B O 1
ATOM 3911 N N . ILE B 1 62 ? -16.516 -34.281 -0.064 1 98.06 62 ILE B N 1
ATOM 3912 C CA . ILE B 1 62 ? -16 -32.938 0.196 1 98.06 62 ILE B CA 1
ATOM 3913 C C . ILE B 1 62 ? -14.922 -33 1.278 1 98.06 62 ILE B C 1
ATOM 3915 O O . ILE B 1 62 ? -15.188 -33.438 2.396 1 98.06 62 ILE B O 1
ATOM 3919 N N . ILE B 1 63 ? -13.75 -32.656 0.933 1 97.75 63 ILE B N 1
ATOM 3920 C CA . ILE B 1 63 ? -12.617 -32.656 1.854 1 97.75 63 ILE B CA 1
ATOM 3921 C C . ILE B 1 63 ? -12.164 -31.234 2.139 1 97.75 63 ILE B C 1
ATOM 3923 O O . ILE B 1 63 ? -12.219 -30.375 1.256 1 97.75 63 ILE B O 1
ATOM 3927 N N . ALA B 1 64 ? -11.727 -30.938 3.334 1 95.94 64 ALA B N 1
ATOM 3928 C CA . ALA B 1 64 ? -11.289 -29.609 3.762 1 95.94 64 ALA B CA 1
ATOM 3929 C C . ALA B 1 64 ? -12.375 -28.562 3.512 1 95.94 64 ALA B C 1
ATOM 3931 O O . ALA B 1 64 ? -12.086 -27.469 3.018 1 95.94 64 ALA B O 1
ATOM 3932 N N . SER B 1 65 ? -13.586 -28.984 3.666 1 92.94 65 SER B N 1
ATOM 3933 C CA . SER B 1 65 ? -14.805 -28.172 3.705 1 92.94 65 SER B CA 1
ATOM 3934 C C . SER B 1 65 ? -15.289 -27.828 2.299 1 92.94 65 SER B C 1
ATOM 3936 O O . SER B 1 65 ? -16.484 -27.656 2.072 1 92.94 65 SER B O 1
ATOM 3938 N N . HIS B 1 66 ? -14.305 -27.688 1.301 1 96.25 66 HIS B N 1
ATOM 3939 C CA . HIS B 1 66 ? -14.805 -27.141 0.041 1 96.25 66 HIS B CA 1
ATOM 3940 C C . HIS B 1 66 ? -14.156 -27.844 -1.152 1 96.25 66 HIS B C 1
ATOM 3942 O O . HIS B 1 66 ? -14.602 -27.672 -2.289 1 96.25 66 HIS B O 1
ATOM 3948 N N . SER B 1 67 ? -13.094 -28.641 -0.926 1 98.38 67 SER B N 1
ATOM 3949 C CA . SER B 1 67 ? -12.484 -29.375 -2.033 1 98.38 67 SER B CA 1
ATOM 3950 C C . SER B 1 67 ? -13.359 -30.547 -2.461 1 98.38 67 SER B C 1
ATOM 3952 O O . SER B 1 67 ? -13.914 -31.25 -1.617 1 98.38 67 SER B O 1
ATOM 3954 N N . LEU B 1 68 ? -13.547 -30.75 -3.73 1 98.62 68 LEU B N 1
ATOM 3955 C CA . LEU B 1 68 ? -14.391 -31.812 -4.273 1 98.62 68 LEU B CA 1
ATOM 3956 C C . LEU B 1 68 ? -13.547 -32.969 -4.785 1 98.62 68 LEU B C 1
ATOM 3958 O O . LEU B 1 68 ? -12.648 -32.781 -5.605 1 98.62 68 LEU B O 1
ATOM 3962 N N . VAL B 1 69 ? -13.805 -34.125 -4.301 1 98.81 69 VAL B N 1
ATOM 3963 C CA . VAL B 1 69 ? -13.148 -35.344 -4.766 1 98.81 69 VAL B CA 1
ATOM 3964 C C . VAL B 1 69 ? -14.195 -36.344 -5.289 1 98.81 69 VAL B C 1
ATOM 3966 O O . VAL B 1 69 ? -15.109 -36.719 -4.559 1 98.81 69 VAL B O 1
ATOM 3969 N N . TYR B 1 70 ? -14.102 -36.656 -6.582 1 98.81 70 TYR B N 1
ATOM 3970 C CA . TYR B 1 70 ? -14.938 -37.656 -7.211 1 98.81 70 TYR B CA 1
ATOM 3971 C C . TYR B 1 70 ? -14.156 -38.938 -7.449 1 98.81 70 TYR B C 1
ATOM 3973 O O . TYR B 1 70 ? -12.992 -38.906 -7.84 1 98.81 70 TYR B O 1
ATOM 3981 N N . HIS B 1 71 ? -14.75 -40.062 -7.164 1 98.81 71 HIS B N 1
ATOM 3982 C CA . HIS B 1 71 ? -14.141 -41.375 -7.371 1 98.81 71 HIS B CA 1
ATOM 3983 C C . HIS B 1 71 ? -14.953 -42.219 -8.336 1 98.81 71 HIS B C 1
ATOM 3985 O O . HIS B 1 71 ? -16.094 -42.594 -8.039 1 98.81 71 HIS B O 1
ATOM 3991 N N . TRP B 1 72 ? -14.438 -42.375 -9.539 1 98.69 72 TRP B N 1
ATOM 3992 C CA . TRP B 1 72 ? -14.953 -43.344 -10.484 1 98.69 72 TRP B CA 1
ATOM 3993 C C . TRP B 1 72 ? -14.398 -44.719 -10.195 1 98.69 72 TRP B C 1
ATOM 3995 O O . TRP B 1 72 ? -13.352 -45.094 -10.727 1 98.69 72 TRP B O 1
ATOM 4005 N N . ASP B 1 73 ? -15.141 -45.5 -9.406 1 98.19 73 ASP B N 1
ATOM 4006 C CA . ASP B 1 73 ? -14.727 -46.812 -8.945 1 98.19 73 ASP B CA 1
ATOM 4007 C C . ASP B 1 73 ? -15.062 -47.875 -9.977 1 98.19 73 ASP B C 1
ATOM 4009 O O . ASP B 1 73 ? -16.234 -48.25 -10.156 1 98.19 73 ASP B O 1
ATOM 4013 N N . VAL B 1 74 ? -14.078 -48.406 -10.617 1 97.19 74 VAL B N 1
ATOM 4014 C CA . VAL B 1 74 ? -14.32 -49.469 -11.617 1 97.19 74 VAL B CA 1
ATOM 4015 C C . VAL B 1 74 ? -13.75 -50.781 -11.125 1 97.19 74 VAL B C 1
ATOM 4017 O O . VAL B 1 74 ? -13.609 -51.719 -11.898 1 97.19 74 VAL B O 1
ATOM 4020 N N . GLY B 1 75 ? -13.273 -50.75 -9.906 1 96.88 75 GLY B N 1
ATOM 4021 C CA . GLY B 1 75 ? -12.844 -52 -9.25 1 96.88 75 GLY B CA 1
ATOM 4022 C C . GLY B 1 75 ? -11.359 -52.25 -9.422 1 96.88 75 GLY B C 1
ATOM 4023 O O . GLY B 1 75 ? -10.891 -53.375 -9.172 1 96.88 75 GLY B O 1
ATOM 4024 N N . VAL B 1 76 ? -10.586 -51.312 -9.852 1 97 76 VAL B N 1
ATOM 4025 C CA . VAL B 1 76 ? -9.141 -51.438 -10.016 1 97 76 VAL B CA 1
ATOM 4026 C C . VAL B 1 76 ? -8.438 -50.281 -9.32 1 97 76 VAL B C 1
ATOM 4028 O O . VAL B 1 76 ? -7.938 -49.375 -9.977 1 97 76 VAL B O 1
ATOM 4031 N N . PRO B 1 77 ? -8.258 -50.375 -8.07 1 96.31 77 PRO B N 1
ATOM 4032 C CA . PRO B 1 77 ? -7.801 -49.25 -7.258 1 96.31 77 PRO B CA 1
ATOM 4033 C C . PRO B 1 77 ? -6.293 -49.031 -7.355 1 96.31 77 PRO B C 1
ATOM 4035 O O . PRO B 1 77 ? -5.793 -47.969 -6.934 1 96.31 77 PRO B O 1
ATOM 4038 N N . ASP B 1 78 ? -5.625 -50.062 -7.852 1 96.19 78 ASP B N 1
ATOM 4039 C CA . ASP B 1 78 ? -4.176 -49.938 -7.926 1 96.19 78 ASP B CA 1
ATOM 4040 C C . ASP B 1 78 ? -3.764 -48.906 -8.984 1 96.19 78 ASP B C 1
ATOM 4042 O O . ASP B 1 78 ? -4.184 -49 -10.141 1 96.19 78 ASP B O 1
ATOM 4046 N N . LYS B 1 79 ? -2.92 -47.906 -8.617 1 97.25 79 LYS B N 1
ATOM 4047 C CA . LYS B 1 79 ? -2.352 -46.906 -9.508 1 97.25 79 LYS B CA 1
ATOM 4048 C C . LYS B 1 79 ? -3.445 -46.188 -10.289 1 97.25 79 LYS B C 1
ATOM 4050 O O . LYS B 1 79 ? -3.408 -46.125 -11.516 1 97.25 79 LYS B O 1
ATOM 4055 N N . PRO B 1 80 ? -4.359 -45.562 -9.555 1 98.25 80 PRO B N 1
ATOM 4056 C CA . PRO B 1 80 ? -5.441 -44.844 -10.234 1 98.25 80 PRO B CA 1
ATOM 4057 C C . PRO B 1 80 ? -4.949 -43.625 -10.992 1 98.25 80 PRO B C 1
ATOM 4059 O O . PRO B 1 80 ? -3.83 -43.156 -10.758 1 98.25 80 PRO B O 1
ATOM 4062 N N . ILE B 1 81 ? -5.773 -43.156 -11.922 1 98.5 81 ILE B N 1
ATOM 4063 C CA . ILE B 1 81 ? -5.598 -41.844 -12.578 1 98.5 81 ILE B CA 1
ATOM 4064 C C . ILE B 1 81 ? -6.145 -40.75 -11.688 1 98.5 81 ILE B C 1
ATOM 4066 O O . ILE B 1 81 ? -7.25 -40.844 -11.156 1 98.5 81 ILE B O 1
ATOM 4070 N N . VAL B 1 82 ? -5.352 -39.688 -11.469 1 98.75 82 VAL B N 1
ATOM 4071 C CA . VAL B 1 82 ? -5.824 -38.531 -10.727 1 98.75 82 VAL B CA 1
ATOM 4072 C C . VAL B 1 82 ? -5.789 -37.312 -11.625 1 98.75 82 VAL B C 1
ATOM 4074 O O . VAL B 1 82 ? -4.73 -36.938 -12.125 1 98.75 82 VAL B O 1
ATOM 4077 N N . LEU B 1 83 ? -6.938 -36.719 -11.867 1 98.81 83 LEU B N 1
ATOM 4078 C CA . LEU B 1 83 ? -7.086 -35.5 -12.633 1 98.81 83 LEU B CA 1
ATOM 4079 C C . LEU B 1 83 ? -7.434 -34.344 -11.727 1 98.81 83 LEU B C 1
ATOM 4081 O O . LEU B 1 83 ? -8.406 -34.375 -10.977 1 98.81 83 LEU B O 1
ATOM 4085 N N . MET B 1 84 ? -6.613 -33.281 -11.836 1 98.75 84 MET B N 1
ATOM 4086 C CA . MET B 1 84 ? -6.754 -32.188 -10.891 1 98.75 84 MET B CA 1
ATOM 4087 C C . MET B 1 84 ? -7.121 -30.875 -11.602 1 98.75 84 MET B C 1
ATOM 4089 O O . MET B 1 84 ? -6.789 -30.688 -12.773 1 98.75 84 MET B O 1
ATOM 4093 N N . ALA B 1 85 ? -7.812 -30.047 -10.969 1 98.5 85 ALA B N 1
ATOM 4094 C CA . ALA B 1 85 ? -8.086 -28.641 -11.25 1 98.5 85 ALA B CA 1
ATOM 4095 C C . ALA B 1 85 ? -8.477 -27.891 -9.977 1 98.5 85 ALA B C 1
ATOM 4097 O O . ALA B 1 85 ? -8.492 -28.469 -8.891 1 98.5 85 ALA B O 1
ATOM 4098 N N . HIS B 1 86 ? -8.602 -26.641 -10.031 1 98.19 86 HIS B N 1
ATOM 4099 C CA . HIS B 1 86 ? -9.07 -25.938 -8.836 1 98.19 86 HIS B CA 1
ATOM 4100 C C . HIS B 1 86 ? -10.219 -24.984 -9.172 1 98.19 86 HIS B C 1
ATOM 4102 O O . HIS B 1 86 ? -10.328 -24.516 -10.305 1 98.19 86 HIS B O 1
ATOM 4108 N N . GLN B 1 87 ? -11.008 -24.766 -8.172 1 98.25 87 GLN B N 1
ATOM 4109 C CA . GLN B 1 87 ? -12.258 -24.031 -8.297 1 98.25 87 GLN B CA 1
ATOM 4110 C C . GLN B 1 87 ? -12.023 -22.531 -8.219 1 98.25 87 GLN B C 1
ATOM 4112 O O . GLN B 1 87 ? -12.734 -21.75 -8.859 1 98.25 87 GLN B O 1
ATOM 4117 N N . ASP B 1 88 ? -11.055 -22.141 -7.414 1 97.19 88 ASP B N 1
ATOM 4118 C CA . ASP B 1 88 ? -10.914 -20.734 -7.047 1 97.19 88 ASP B CA 1
ATOM 4119 C C . ASP B 1 88 ? -10.172 -19.953 -8.133 1 97.19 88 ASP B C 1
ATOM 4121 O O . ASP B 1 88 ? -9.492 -20.547 -8.969 1 97.19 88 ASP B O 1
ATOM 4125 N N . VAL B 1 89 ? -10.406 -18.641 -8.125 1 95.75 89 VAL B N 1
ATOM 4126 C CA . VAL B 1 89 ? -9.742 -17.719 -9.039 1 95.75 89 VAL B CA 1
ATOM 4127 C C . VAL B 1 89 ? -9.188 -16.531 -8.266 1 95.75 89 VAL B C 1
ATOM 4129 O O . VAL B 1 89 ? -9.516 -16.344 -7.094 1 95.75 89 VAL B O 1
ATOM 4132 N N . VAL B 1 90 ? -8.297 -15.805 -8.844 1 91.81 90 VAL B N 1
ATOM 4133 C CA . VAL B 1 90 ? -7.742 -14.594 -8.242 1 91.81 90 VAL B CA 1
ATOM 4134 C C . VAL B 1 90 ? -8.719 -13.438 -8.414 1 91.81 90 VAL B C 1
ATOM 4136 O O . VAL B 1 90 ? -9.625 -13.5 -9.25 1 91.81 90 VAL B O 1
ATOM 4139 N N . PRO B 1 91 ? -8.555 -12.352 -7.609 1 89.62 91 PRO B N 1
ATOM 4140 C CA . PRO B 1 91 ? -9.469 -11.219 -7.719 1 89.62 91 PRO B CA 1
ATOM 4141 C C . PRO B 1 91 ? -9.406 -10.539 -9.086 1 89.62 91 PRO B C 1
ATOM 4143 O O . PRO B 1 91 ? -8.367 -10.578 -9.75 1 89.62 91 PRO B O 1
ATOM 4146 N N . ALA B 1 92 ? -10.57 -10.039 -9.484 1 89.56 92 ALA B N 1
ATOM 4147 C CA . ALA B 1 92 ? -10.664 -9.266 -10.727 1 89.56 92 ALA B CA 1
ATOM 4148 C C . ALA B 1 92 ? -11.633 -8.094 -10.562 1 89.56 92 ALA B C 1
ATOM 4150 O O . ALA B 1 92 ? -12.672 -8.227 -9.914 1 89.56 92 ALA B O 1
ATOM 4151 N N . HIS B 1 93 ? -11.203 -6.988 -11.117 1 85.44 93 HIS B N 1
ATOM 4152 C CA . HIS B 1 93 ? -12.07 -5.812 -11.18 1 85.44 93 HIS B CA 1
ATOM 4153 C C . HIS B 1 93 ? -12.445 -5.48 -12.617 1 85.44 93 HIS B C 1
ATOM 4155 O O . HIS B 1 93 ? -11.727 -5.848 -13.555 1 85.44 93 HIS B O 1
ATOM 4161 N N . ASP B 1 94 ? -13.531 -4.715 -12.727 1 88.75 94 ASP B N 1
ATOM 4162 C CA . ASP B 1 94 ? -14.078 -4.449 -14.055 1 88.75 94 ASP B CA 1
ATOM 4163 C C . ASP B 1 94 ? -13.148 -3.543 -14.859 1 88.75 94 ASP B C 1
ATOM 4165 O O . ASP B 1 94 ? -13.094 -3.633 -16.094 1 88.75 94 ASP B O 1
ATOM 4169 N N . GLU B 1 95 ? -12.492 -2.82 -14.227 1 82.81 95 GLU B N 1
ATOM 4170 C CA . GLU B 1 95 ? -11.656 -1.834 -14.914 1 82.81 95 GLU B CA 1
ATOM 4171 C C . GLU B 1 95 ? -10.656 -2.508 -15.844 1 82.81 95 GLU B C 1
ATOM 4173 O O . GLU B 1 95 ? -9.938 -3.422 -15.438 1 82.81 95 GLU B O 1
ATOM 4178 N N . GLY B 1 96 ? -10.711 -2.17 -17.156 1 84.88 96 GLY B N 1
ATOM 4179 C CA . GLY B 1 96 ? -9.758 -2.654 -18.141 1 84.88 96 GLY B CA 1
ATOM 4180 C C . GLY B 1 96 ? -10.258 -3.861 -18.922 1 84.88 96 GLY B C 1
ATOM 4181 O O . GLY B 1 96 ? -9.648 -4.262 -19.906 1 84.88 96 GLY B O 1
ATOM 4182 N N . TRP B 1 97 ? -11.305 -4.488 -18.453 1 92.5 97 TRP B N 1
ATOM 4183 C CA . TRP B 1 97 ? -11.828 -5.68 -19.109 1 92.5 97 TRP B CA 1
ATOM 4184 C C . TRP B 1 97 ? -12.75 -5.301 -20.266 1 92.5 97 TRP B C 1
ATOM 4186 O O . TRP B 1 97 ? -13.555 -4.371 -20.156 1 92.5 97 TRP B O 1
ATOM 4196 N N . THR B 1 98 ? -12.609 -5.953 -21.391 1 95.25 98 THR B N 1
ATOM 4197 C CA . THR B 1 98 ? -13.516 -5.805 -22.531 1 95.25 98 THR B CA 1
ATOM 4198 C C . THR B 1 98 ? -14.906 -6.34 -22.172 1 95.25 98 THR B C 1
ATOM 4200 O O . THR B 1 98 ? -15.914 -5.727 -22.516 1 95.25 98 THR B O 1
ATOM 4203 N N . HIS B 1 99 ? -14.891 -7.516 -21.594 1 96.38 99 HIS B N 1
ATOM 4204 C CA . HIS B 1 99 ? -16.078 -8.133 -21.016 1 96.38 99 HIS B CA 1
ATOM 4205 C C . HIS B 1 99 ? -15.938 -8.312 -19.516 1 96.38 99 HIS B C 1
ATOM 4207 O O . HIS B 1 99 ? -14.836 -8.547 -19.016 1 96.38 99 HIS B O 1
ATOM 4213 N N . PRO B 1 100 ? -17.062 -8.18 -18.812 1 96.38 100 PRO B N 1
ATOM 4214 C CA . PRO B 1 100 ? -16.938 -8.312 -17.359 1 96.38 100 PRO B CA 1
ATOM 4215 C C . PRO B 1 100 ? -16.234 -9.609 -16.938 1 96.38 100 PRO B C 1
ATOM 4217 O O . PRO B 1 100 ? -16.5 -10.664 -17.516 1 96.38 100 PRO B O 1
ATOM 4220 N N . PRO B 1 101 ? -15.344 -9.531 -16.031 1 96.94 101 PRO B N 1
ATOM 4221 C CA . PRO B 1 101 ? -14.539 -10.695 -15.641 1 96.94 101 PRO B CA 1
ATOM 4222 C C . PRO B 1 101 ? -15.391 -11.891 -15.219 1 96.94 101 PRO B C 1
ATOM 4224 O O . PRO B 1 101 ? -14.969 -13.039 -15.367 1 96.94 101 PRO B O 1
ATOM 4227 N N . PHE B 1 102 ? -16.594 -11.664 -14.688 1 97.94 102 PHE B N 1
ATOM 4228 C CA . PHE B 1 102 ? -17.453 -12.758 -14.25 1 97.94 102 PHE B CA 1
ATOM 4229 C C . PHE B 1 102 ? -18.75 -12.789 -15.055 1 97.94 102 PHE B C 1
ATOM 4231 O O . PHE B 1 102 ? -19.812 -13.133 -14.523 1 97.94 102 PHE B O 1
ATOM 4238 N N . GLY B 1 103 ? -18.609 -12.461 -16.312 1 97 103 GLY B N 1
ATOM 4239 C CA . GLY B 1 103 ? -19.766 -12.422 -17.203 1 97 103 GLY B CA 1
ATOM 4240 C C . GLY B 1 103 ? -19.969 -13.719 -17.953 1 97 103 GLY B C 1
ATOM 4241 O O . GLY B 1 103 ? -21.062 -14 -18.438 1 97 103 GLY B O 1
ATOM 4242 N N . GLY B 1 104 ? -18.953 -14.523 -18.109 1 97.94 104 GLY B N 1
ATOM 4243 C CA . GLY B 1 104 ? -19.047 -15.734 -18.906 1 97.94 104 GLY B CA 1
ATOM 4244 C C . GLY B 1 104 ? -19.5 -15.477 -20.328 1 97.94 104 GLY B C 1
ATOM 4245 O O . GLY B 1 104 ? -20.344 -16.203 -20.859 1 97.94 104 GLY B O 1
ATOM 4246 N N . VAL B 1 105 ? -18.938 -14.469 -20.938 1 98.12 105 VAL B N 1
ATOM 4247 C CA . VAL B 1 105 ? -19.391 -14.023 -22.25 1 98.12 105 VAL B CA 1
ATOM 4248 C C . VAL B 1 105 ? -18.75 -14.898 -23.328 1 98.12 105 VAL B C 1
ATOM 4250 O O . VAL B 1 105 ? -17.547 -15.203 -23.266 1 98.12 105 VAL B O 1
ATOM 4253 N N . VAL B 1 106 ? -19.562 -15.344 -24.281 1 98.31 106 VAL B N 1
ATOM 4254 C CA . VAL B 1 106 ? -19.078 -16.062 -25.438 1 98.31 106 VAL B CA 1
ATOM 4255 C C . VAL B 1 106 ? -18.969 -15.117 -26.641 1 98.31 106 VAL B C 1
ATOM 4257 O O . VAL B 1 106 ? -19.984 -14.664 -27.172 1 98.31 106 VAL B O 1
ATOM 4260 N N . ALA B 1 107 ? -17.766 -14.742 -26.938 1 97.81 107 ALA B N 1
ATOM 4261 C CA . ALA B 1 107 ? -17.5 -13.805 -28.031 1 97.81 107 ALA B CA 1
ATOM 4262 C C . ALA B 1 107 ? -16.141 -14.086 -28.672 1 97.81 107 ALA B C 1
ATOM 4264 O O . ALA B 1 107 ? -15.234 -14.586 -28.016 1 97.81 107 ALA B O 1
ATOM 4265 N N . ASP B 1 108 ? -16.094 -13.867 -30.062 1 96.44 108 ASP B N 1
ATOM 4266 C CA . ASP B 1 108 ? -14.836 -13.977 -30.797 1 96.44 108 ASP B CA 1
ATOM 4267 C C . ASP B 1 108 ? -14.242 -15.375 -30.688 1 96.44 108 ASP B C 1
ATOM 4269 O O . ASP B 1 108 ? -13.047 -15.531 -30.422 1 96.44 108 ASP B O 1
ATOM 4273 N N . ASP B 1 109 ? -15.07 -16.375 -30.703 1 97.31 109 ASP B N 1
ATOM 4274 C CA . ASP B 1 109 ? -14.719 -17.797 -30.688 1 97.31 109 ASP B CA 1
ATOM 4275 C C . ASP B 1 109 ? -13.992 -18.172 -29.406 1 97.31 109 ASP B C 1
ATOM 4277 O O . ASP B 1 109 ? -13.047 -18.953 -29.422 1 97.31 109 ASP B O 1
ATOM 4281 N N . ALA B 1 110 ? -14.352 -17.484 -28.344 1 97.81 110 ALA B N 1
ATOM 4282 C CA . ALA B 1 110 ? -13.766 -17.766 -27.031 1 97.81 110 ALA B CA 1
ATOM 4283 C C . ALA B 1 110 ? -14.797 -17.547 -25.922 1 97.81 110 ALA B C 1
ATOM 4285 O O . ALA B 1 110 ? -15.82 -16.906 -26.141 1 97.81 110 ALA B O 1
ATOM 4286 N N . VAL B 1 111 ? -14.555 -18.125 -24.797 1 98.25 111 VAL B N 1
ATOM 4287 C CA . VAL B 1 111 ? -15.312 -17.859 -23.578 1 98.25 111 VAL B CA 1
ATOM 4288 C C . VAL B 1 111 ? -14.492 -16.969 -22.656 1 98.25 111 VAL B C 1
ATOM 4290 O O . VAL B 1 111 ? -13.383 -17.328 -22.266 1 98.25 111 VAL B O 1
ATOM 4293 N N . TRP B 1 112 ? -15.078 -15.836 -22.344 1 97.81 112 TRP B N 1
ATOM 4294 C CA . TRP B 1 112 ? -14.359 -14.805 -21.609 1 97.81 112 TRP B CA 1
ATOM 4295 C C . TRP B 1 112 ? -14.719 -14.859 -20.125 1 97.81 112 TRP B C 1
ATOM 4297 O O . TRP B 1 112 ? -15.891 -15.016 -19.766 1 97.81 112 TRP B O 1
ATOM 4307 N N . GLY B 1 113 ? -13.664 -14.703 -19.312 1 97.69 113 GLY B N 1
ATOM 4308 C CA . GLY B 1 113 ? -13.898 -14.594 -17.875 1 97.69 113 GLY B CA 1
ATOM 4309 C C . GLY B 1 113 ? -12.68 -14.945 -17.047 1 97.69 113 GLY B C 1
ATOM 4310 O O . GLY B 1 113 ? -11.812 -15.703 -17.484 1 97.69 113 GLY B O 1
ATOM 4311 N N . ARG B 1 114 ? -12.664 -14.391 -15.82 1 96.5 114 ARG B N 1
ATOM 4312 C CA . ARG B 1 114 ? -11.656 -14.797 -14.859 1 96.5 114 ARG B CA 1
ATOM 4313 C C . ARG B 1 114 ? -11.758 -16.297 -14.547 1 96.5 114 ARG B C 1
ATOM 4315 O O . ARG B 1 114 ? -12.828 -16.781 -14.188 1 96.5 114 ARG B O 1
ATOM 4322 N N . GLY B 1 115 ? -10.664 -16.984 -14.75 1 96.12 115 GLY B N 1
ATOM 4323 C CA . GLY B 1 115 ? -10.656 -18.422 -14.523 1 96.12 115 GLY B CA 1
ATOM 4324 C C . GLY B 1 115 ? -10.797 -19.234 -15.805 1 96.12 115 GLY B C 1
ATOM 4325 O O . GLY B 1 115 ? -10.719 -20.469 -15.781 1 96.12 115 GLY B O 1
ATOM 4326 N N . ALA B 1 116 ? -10.93 -18.562 -16.922 1 97.5 116 ALA B N 1
ATOM 4327 C CA . ALA B 1 116 ? -11.156 -19.266 -18.188 1 97.5 116 ALA B CA 1
ATOM 4328 C C . ALA B 1 116 ? -10.016 -20.234 -18.5 1 97.5 116 ALA B C 1
ATOM 4330 O O . ALA B 1 116 ? -10.25 -21.375 -18.906 1 97.5 116 ALA B O 1
ATOM 4331 N N . ILE B 1 117 ? -8.82 -19.766 -18.297 1 94.81 117 ILE B N 1
ATOM 4332 C CA . ILE B 1 117 ? -7.664 -20.641 -18.5 1 94.81 117 ILE B CA 1
ATOM 4333 C C . ILE B 1 117 ? -7.242 -21.25 -17.156 1 94.81 117 ILE B C 1
ATOM 4335 O O . ILE B 1 117 ? -7.082 -22.469 -17.062 1 94.81 117 ILE B O 1
ATOM 4339 N N . ASP B 1 118 ? -7.18 -20.484 -16.062 1 92.44 118 ASP B N 1
ATOM 4340 C CA . ASP B 1 118 ? -6.656 -20.844 -14.75 1 92.44 118 ASP B CA 1
ATOM 4341 C C . ASP B 1 118 ? -7.727 -20.688 -13.672 1 92.44 118 ASP B C 1
ATOM 4343 O O . ASP B 1 118 ? -7.859 -19.625 -13.07 1 92.44 118 ASP B O 1
ATOM 4347 N N . ASP B 1 119 ? -8.555 -21.734 -13.383 1 95.69 119 ASP B N 1
ATOM 4348 C CA . ASP B 1 119 ? -8.312 -23.094 -13.852 1 95.69 119 ASP B CA 1
ATOM 4349 C C . ASP B 1 119 ? -9.625 -23.797 -14.172 1 95.69 119 ASP B C 1
ATOM 4351 O O . ASP B 1 119 ? -9.688 -25.031 -14.18 1 95.69 119 ASP B O 1
ATOM 4355 N N . LYS B 1 120 ? -10.68 -22.984 -14.344 1 98.12 120 LYS B N 1
ATOM 4356 C CA . LYS B 1 120 ? -11.984 -23.578 -14.578 1 98.12 120 LYS B CA 1
ATOM 4357 C C . LYS B 1 120 ? -12.07 -24.172 -15.984 1 98.12 120 LYS B C 1
ATOM 4359 O O . LYS B 1 120 ? -12.922 -25.031 -16.25 1 98.12 120 LYS B O 1
ATOM 4364 N N . GLY B 1 121 ? -11.219 -23.719 -16.922 1 97.81 121 GLY B N 1
ATOM 4365 C CA . GLY B 1 121 ? -11.125 -24.359 -18.219 1 97.81 121 GLY B CA 1
ATOM 4366 C C . GLY B 1 121 ? -10.758 -25.828 -18.141 1 97.81 121 GLY B C 1
ATOM 4367 O O . GLY B 1 121 ? -11.352 -26.672 -18.828 1 97.81 121 GLY B O 1
ATOM 4368 N N . VAL B 1 122 ? -9.766 -26.141 -17.312 1 98.19 122 VAL B N 1
ATOM 4369 C CA . VAL B 1 122 ? -9.352 -27.516 -17.109 1 98.19 122 VAL B CA 1
ATOM 4370 C C . VAL B 1 122 ? -10.461 -28.297 -16.406 1 98.19 122 VAL B C 1
ATOM 4372 O O . VAL B 1 122 ? -10.789 -29.422 -16.797 1 98.19 122 VAL B O 1
ATOM 4375 N N . LEU B 1 123 ? -11.047 -27.672 -15.398 1 98.69 123 LEU B N 1
ATOM 4376 C CA . LEU B 1 123 ? -12.094 -28.297 -14.602 1 98.69 123 LEU B CA 1
ATOM 4377 C C . LEU B 1 123 ? -13.258 -28.734 -15.484 1 98.69 123 LEU B C 1
ATOM 4379 O O . LEU B 1 123 ? -13.68 -29.891 -15.445 1 98.69 123 LEU B O 1
ATOM 4383 N N . VAL B 1 124 ? -13.742 -27.828 -16.312 1 98.69 124 VAL B N 1
ATOM 4384 C CA . VAL B 1 124 ? -14.883 -28.125 -17.172 1 98.69 124 VAL B CA 1
ATOM 4385 C C . VAL B 1 124 ? -14.484 -29.188 -18.203 1 98.69 124 VAL B C 1
ATOM 4387 O O . VAL B 1 124 ? -15.297 -30.031 -18.578 1 98.69 124 VAL B O 1
ATOM 4390 N N . SER B 1 125 ? -13.258 -29.125 -18.719 1 98.56 125 SER B N 1
ATOM 4391 C CA . SER B 1 125 ? -12.781 -30.109 -19.688 1 98.56 125 SER B CA 1
ATOM 4392 C C . SER B 1 125 ? -12.82 -31.516 -19.109 1 98.56 125 SER B C 1
ATOM 4394 O O . SER B 1 125 ? -13.227 -32.469 -19.781 1 98.56 125 SER B O 1
ATOM 4396 N N . ILE B 1 126 ? -12.359 -31.656 -17.875 1 98.75 126 ILE B N 1
ATOM 4397 C CA . ILE B 1 126 ? -12.367 -32.938 -17.188 1 98.75 126 ILE B CA 1
ATOM 4398 C C . ILE B 1 126 ? -13.805 -33.438 -17.031 1 98.75 126 ILE B C 1
ATOM 4400 O O . ILE B 1 126 ? -14.109 -34.594 -17.375 1 98.75 126 ILE B O 1
ATOM 4404 N N . LEU B 1 127 ? -14.695 -32.531 -16.562 1 98.81 127 LEU B N 1
ATOM 4405 C CA . LEU B 1 127 ? -16.078 -32.906 -16.312 1 98.81 127 LEU B CA 1
ATOM 4406 C C . LEU B 1 127 ? -16.797 -33.312 -17.609 1 98.81 127 LEU B C 1
ATOM 4408 O O . LEU B 1 127 ? -17.531 -34.281 -17.641 1 98.81 127 LEU B O 1
ATOM 4412 N N . GLU B 1 128 ? -16.594 -32.5 -18.625 1 98.56 128 GLU B N 1
ATOM 4413 C CA . GLU B 1 128 ? -17.188 -32.812 -19.922 1 98.56 128 GLU B CA 1
ATOM 4414 C C . GLU B 1 128 ? -16.703 -34.188 -20.438 1 98.56 128 GLU B C 1
ATOM 4416 O O . GLU B 1 128 ? -17.484 -34.938 -21.016 1 98.56 128 GLU B O 1
ATOM 4421 N N . ALA B 1 129 ? -15.422 -34.438 -20.328 1 98.25 129 ALA B N 1
ATOM 4422 C CA . ALA B 1 129 ? -14.852 -35.719 -20.781 1 98.25 129 ALA B CA 1
ATOM 4423 C C . ALA B 1 129 ? -15.477 -36.875 -20.031 1 98.25 129 ALA B C 1
ATOM 4425 O O . ALA B 1 129 ? -15.922 -37.875 -20.641 1 98.25 129 ALA B O 1
ATOM 4426 N N . VAL B 1 130 ? -15.523 -36.781 -18.703 1 98.25 130 VAL B N 1
ATOM 4427 C CA . VAL B 1 130 ? -16.047 -37.875 -17.891 1 98.25 130 VAL B CA 1
ATOM 4428 C C . VAL B 1 130 ? -17.531 -38.062 -18.172 1 98.25 130 VAL B C 1
ATOM 4430 O O . VAL B 1 130 ? -17.984 -39.188 -18.344 1 98.25 130 VAL B O 1
ATOM 4433 N N . GLU B 1 131 ? -18.266 -36.938 -18.219 1 98 131 GLU B N 1
ATOM 4434 C CA . GLU B 1 131 ? -19.703 -37 -18.516 1 98 131 GLU B CA 1
ATOM 4435 C C . GLU B 1 131 ? -19.938 -37.688 -19.875 1 98 131 GLU B C 1
ATOM 4437 O O . GLU B 1 131 ? -20.844 -38.5 -20 1 98 131 GLU B O 1
ATOM 4442 N N . GLY B 1 132 ? -19.203 -37.312 -20.828 1 97.06 132 GLY B N 1
ATOM 4443 C CA . GLY B 1 132 ? -19.328 -37.906 -22.156 1 97.06 132 GLY B CA 1
ATOM 4444 C C . GLY B 1 132 ? -19 -39.375 -22.172 1 97.06 132 GLY B C 1
ATOM 4445 O O . GLY B 1 132 ? -19.688 -40.188 -22.828 1 97.06 132 GLY B O 1
ATOM 4446 N N . LEU B 1 133 ? -17.938 -39.781 -21.484 1 97.31 133 LEU B N 1
ATOM 4447 C CA . LEU B 1 133 ? -17.531 -41.188 -21.422 1 97.31 133 LEU B CA 1
ATOM 4448 C C . LEU B 1 133 ? -18.609 -42.031 -20.734 1 97.31 133 LEU B C 1
ATOM 4450 O O . LEU B 1 133 ? -18.938 -43.125 -21.172 1 97.31 133 LEU B O 1
ATOM 4454 N N . LEU B 1 134 ? -19.156 -41.5 -19.625 1 97 134 LEU B N 1
ATOM 4455 C CA . LEU B 1 134 ? -20.25 -42.156 -18.938 1 97 134 LEU B CA 1
ATOM 4456 C C . LEU B 1 134 ? -21.453 -42.344 -19.859 1 97 134 LEU B C 1
ATOM 4458 O O . LEU B 1 134 ? -22.062 -43.406 -19.906 1 97 134 LEU B O 1
ATOM 4462 N N . ARG B 1 135 ? -21.766 -41.312 -20.594 1 95.88 135 ARG B N 1
ATOM 4463 C CA . ARG B 1 135 ? -22.906 -41.344 -21.516 1 95.88 135 ARG B CA 1
ATOM 4464 C C . ARG B 1 135 ? -22.703 -42.406 -22.594 1 95.88 135 ARG B C 1
ATOM 4466 O O . ARG B 1 135 ? -23.656 -43.062 -23.016 1 95.88 135 ARG B O 1
ATOM 4473 N N . SER B 1 136 ? -21.5 -42.625 -22.953 1 95.25 136 SER B N 1
ATOM 4474 C CA . SER B 1 136 ? -21.188 -43.531 -24.031 1 95.25 136 SER B CA 1
ATOM 4475 C C . SER B 1 136 ? -20.969 -44.938 -23.516 1 95.25 136 SER B C 1
ATOM 4477 O O . SER B 1 136 ? -20.672 -45.875 -24.281 1 95.25 136 SER B O 1
ATOM 4479 N N . GLY B 1 137 ? -20.938 -45.125 -22.203 1 94.19 137 GLY B N 1
ATOM 4480 C CA . GLY B 1 137 ? -20.797 -46.438 -21.609 1 94.19 137 GLY B CA 1
ATOM 4481 C C . GLY B 1 137 ? -19.359 -46.906 -21.484 1 94.19 137 GLY B C 1
ATOM 4482 O O . GLY B 1 137 ? -19.094 -48.094 -21.297 1 94.19 137 GLY B O 1
ATOM 4483 N N . VAL B 1 138 ? -18.469 -46.031 -21.578 1 94.31 138 VAL B N 1
ATOM 4484 C CA . VAL B 1 138 ? -17.047 -46.344 -21.469 1 94.31 138 VAL B CA 1
ATOM 4485 C C . VAL B 1 138 ? -16.688 -46.594 -20 1 94.31 138 VAL B C 1
ATOM 4487 O O . VAL B 1 138 ? -17.141 -45.875 -19.109 1 94.31 138 VAL B O 1
ATOM 4490 N N . VAL B 1 139 ? -15.875 -47.656 -19.75 1 94.75 139 VAL B N 1
ATOM 4491 C CA . VAL B 1 139 ? -15.336 -47.938 -18.422 1 94.75 139 VAL B CA 1
ATOM 4492 C C . VAL B 1 139 ? -13.812 -47.844 -18.453 1 94.75 139 VAL B C 1
ATOM 4494 O O . VAL B 1 139 ? -13.164 -48.594 -19.203 1 94.75 139 VAL B O 1
ATOM 4497 N N . PRO B 1 140 ? -13.25 -46.969 -17.703 1 96.19 140 PRO B N 1
ATOM 4498 C CA . PRO B 1 140 ? -11.789 -46.906 -17.672 1 96.19 140 PRO B CA 1
ATOM 4499 C C . PRO B 1 140 ? -11.148 -48.188 -17.156 1 96.19 140 PRO B C 1
ATOM 4501 O O . PRO B 1 140 ? -11.812 -49 -16.516 1 96.19 140 PRO B O 1
ATOM 4504 N N . ALA B 1 141 ? -9.875 -48.375 -17.469 1 95.75 141 ALA B N 1
ATOM 4505 C CA . ALA B 1 141 ? -9.156 -49.594 -17.078 1 95.75 141 ALA B CA 1
ATOM 4506 C C . ALA B 1 141 ? -8.734 -49.531 -15.609 1 95.75 141 ALA B C 1
ATOM 4508 O O . ALA B 1 141 ? -8.406 -50.562 -15.016 1 95.75 141 ALA B O 1
ATOM 4509 N N . ARG B 1 142 ? -8.711 -48.344 -15.055 1 95.94 142 ARG B N 1
ATOM 4510 C CA . ARG B 1 142 ? -8.352 -48.125 -13.656 1 95.94 142 ARG B CA 1
ATOM 4511 C C . ARG B 1 142 ? -9.273 -47.094 -13.008 1 95.94 142 ARG B C 1
ATOM 4513 O O . ARG B 1 142 ? -9.969 -46.344 -13.703 1 95.94 142 ARG B O 1
ATOM 4520 N N . ASP B 1 143 ? -9.25 -47.125 -11.695 1 98.12 143 ASP B N 1
ATOM 4521 C CA . ASP B 1 143 ? -10.008 -46.094 -10.984 1 98.12 143 ASP B CA 1
ATOM 4522 C C . ASP B 1 143 ? -9.539 -44.719 -11.375 1 98.12 143 ASP B C 1
ATOM 4524 O O . ASP B 1 143 ? -8.367 -44.5 -11.695 1 98.12 143 ASP B O 1
ATOM 4528 N N . VAL B 1 144 ? -10.461 -43.812 -11.406 1 98.69 144 VAL B N 1
ATOM 4529 C CA . VAL B 1 144 ? -10.18 -42.406 -11.734 1 98.69 144 VAL B CA 1
ATOM 4530 C C . VAL B 1 144 ? -10.648 -41.5 -10.602 1 98.69 144 VAL B C 1
ATOM 4532 O O . VAL B 1 144 ? -11.773 -41.656 -10.109 1 98.69 144 VAL B O 1
ATOM 4535 N N . TYR B 1 145 ? -9.773 -40.625 -10.156 1 98.81 145 TYR B N 1
ATOM 4536 C CA . TYR B 1 145 ? -10.148 -39.594 -9.203 1 98.81 145 TYR B CA 1
ATOM 4537 C C . TYR B 1 145 ? -10.141 -38.219 -9.867 1 98.81 145 TYR B C 1
ATOM 4539 O O . TYR B 1 145 ? -9.211 -37.906 -10.609 1 98.81 145 TYR B O 1
ATOM 4547 N N . LEU B 1 146 ? -11.219 -37.5 -9.711 1 98.88 146 LEU B N 1
ATOM 4548 C CA . LEU B 1 146 ? -11.242 -36.062 -10 1 98.88 146 LEU B CA 1
ATOM 4549 C C . LEU B 1 146 ? -11.07 -35.25 -8.719 1 98.88 146 LEU B C 1
ATOM 4551 O O . LEU B 1 146 ? -11.82 -35.438 -7.758 1 98.88 146 LEU B O 1
ATOM 4555 N N . VAL B 1 147 ? -10.039 -34.438 -8.68 1 98.81 147 VAL B N 1
ATOM 4556 C CA . VAL B 1 147 ? -9.727 -33.656 -7.484 1 98.81 147 VAL B CA 1
ATOM 4557 C C . VAL B 1 147 ? -9.758 -32.156 -7.812 1 98.81 147 VAL B C 1
ATOM 4559 O O . VAL B 1 147 ? -8.859 -31.641 -8.477 1 98.81 147 VAL B O 1
ATOM 4562 N N . PHE B 1 148 ? -10.789 -31.484 -7.34 1 98.75 148 PHE B N 1
ATOM 4563 C CA . PHE B 1 148 ? -10.969 -30.047 -7.59 1 98.75 148 PHE B CA 1
ATOM 4564 C C . PHE B 1 148 ? -10.781 -29.25 -6.309 1 98.75 148 PHE B C 1
ATOM 4566 O O . PHE B 1 148 ? -11.695 -29.156 -5.492 1 98.75 148 PHE B O 1
ATOM 4573 N N . GLY B 1 149 ? -9.57 -28.656 -6.148 1 98 149 GLY B N 1
ATOM 4574 C CA . GLY B 1 149 ? -9.266 -27.859 -4.969 1 98 149 GLY B CA 1
ATOM 4575 C C . GLY B 1 149 ? -10.062 -26.562 -4.902 1 98 149 GLY B C 1
ATOM 4576 O O . GLY B 1 149 ? -10.641 -26.141 -5.898 1 98 149 GLY B O 1
ATOM 4577 N N . HIS B 1 150 ? -10.094 -25.875 -3.658 1 96.88 150 HIS B N 1
ATOM 4578 C CA . HIS B 1 150 ? -10.922 -24.688 -3.502 1 96.88 150 HIS B CA 1
ATOM 4579 C C . HIS B 1 150 ? -10.07 -23.453 -3.207 1 96.88 150 HIS B C 1
ATOM 4581 O O . HIS B 1 150 ? -10.578 -22.344 -3.168 1 96.88 150 HIS B O 1
ATOM 4587 N N . ASN B 1 151 ? -8.797 -23.641 -2.977 1 94.81 151 ASN B N 1
ATOM 4588 C CA . ASN B 1 151 ? -8 -22.484 -2.564 1 94.81 151 ASN B CA 1
ATOM 4589 C C . ASN B 1 151 ? -6.555 -22.609 -3.041 1 94.81 151 ASN B C 1
ATOM 4591 O O . ASN B 1 151 ? -5.621 -22.344 -2.277 1 94.81 151 ASN B O 1
ATOM 4595 N N . GLU B 1 152 ? -6.398 -23.062 -4.297 1 93.38 152 GLU B N 1
ATOM 4596 C CA . GLU B 1 152 ? -5.09 -23.172 -4.93 1 93.38 152 GLU B CA 1
ATOM 4597 C C . GLU B 1 152 ? -4.414 -21.812 -5.043 1 93.38 152 GLU B C 1
ATOM 4599 O O . GLU B 1 152 ? -3.219 -21.672 -4.781 1 93.38 152 GLU B O 1
ATOM 4604 N N . GLU B 1 153 ? -5.125 -20.75 -5.344 1 90.06 153 GLU B N 1
ATOM 4605 C CA . GLU B 1 153 ? -4.594 -19.422 -5.668 1 90.06 153 GLU B CA 1
ATOM 4606 C C . GLU B 1 153 ? -3.961 -18.766 -4.449 1 90.06 153 GLU B C 1
ATOM 4608 O O . GLU B 1 153 ? -3.205 -17.797 -4.578 1 90.06 153 GLU B O 1
ATOM 4613 N N . VAL B 1 154 ? -4.344 -19.312 -3.26 1 87.25 154 VAL B N 1
ATOM 4614 C CA . VAL B 1 154 ? -3.812 -18.719 -2.037 1 87.25 154 VAL B CA 1
ATOM 4615 C C . VAL B 1 154 ? -2.984 -19.75 -1.275 1 87.25 154 VAL B C 1
ATOM 4617 O O . VAL B 1 154 ? -2.686 -19.562 -0.093 1 87.25 154 VAL B O 1
ATOM 4620 N N . GLY B 1 155 ? -2.656 -20.859 -1.993 1 88 155 GLY B N 1
ATOM 4621 C CA . GLY B 1 155 ? -1.849 -21.891 -1.366 1 88 155 GLY B CA 1
ATOM 4622 C C . GLY B 1 155 ? -2.496 -22.484 -0.129 1 88 155 GLY B C 1
ATOM 4623 O O . GLY B 1 155 ? -1.83 -22.703 0.886 1 88 155 GLY B O 1
ATOM 4624 N N . GLY B 1 156 ? -3.754 -22.734 -0.173 1 88.62 156 GLY B N 1
ATOM 4625 C CA . GLY B 1 156 ? -4.52 -23.156 0.99 1 88.62 156 GLY B CA 1
ATOM 4626 C C . GLY B 1 156 ? -4.383 -24.641 1.298 1 88.62 156 GLY B C 1
ATOM 4627 O O . GLY B 1 156 ? -3.496 -25.312 0.764 1 88.62 156 GLY B O 1
ATOM 4628 N N . ASP B 1 157 ? -5.199 -25.109 2.18 1 92.38 157 ASP B N 1
ATOM 4629 C CA . ASP B 1 157 ? -5.031 -26.438 2.75 1 92.38 157 ASP B CA 1
ATOM 4630 C C . ASP B 1 157 ? -5.91 -27.453 2.031 1 92.38 157 ASP B C 1
ATOM 4632 O O . ASP B 1 157 ? -5.941 -28.625 2.406 1 92.38 157 ASP B O 1
ATOM 4636 N N . GLY B 1 158 ? -6.633 -27.094 1.005 1 95.81 158 GLY B N 1
ATOM 4637 C CA . GLY B 1 158 ? -7.547 -28 0.328 1 95.81 158 GLY B CA 1
ATOM 4638 C C . GLY B 1 158 ? -6.879 -29.281 -0.135 1 95.81 158 GLY B C 1
ATOM 4639 O O . GLY B 1 158 ? -7.207 -30.375 0.346 1 95.81 158 GLY B O 1
ATOM 4640 N N . ILE B 1 159 ? -5.906 -29.156 -0.979 1 97.25 159 ILE B N 1
ATOM 4641 C CA . ILE B 1 159 ? -5.285 -30.312 -1.595 1 97.25 159 ILE B CA 1
ATOM 4642 C C . ILE B 1 159 ? -4.348 -30.984 -0.594 1 97.25 159 ILE B C 1
ATOM 4644 O O . ILE B 1 159 ? -4.258 -32.219 -0.552 1 97.25 159 ILE B O 1
ATOM 4648 N N . PRO B 1 160 ? -3.631 -30.266 0.251 1 96.75 160 PRO B N 1
ATOM 4649 C CA . PRO B 1 160 ? -2.887 -30.953 1.309 1 96.75 160 PRO B CA 1
ATOM 4650 C C . PRO B 1 160 ? -3.752 -31.938 2.105 1 96.75 160 PRO B C 1
ATOM 4652 O O . PRO B 1 160 ? -3.314 -33.031 2.412 1 96.75 160 PRO B O 1
ATOM 4655 N N . GLN B 1 161 ? -4.918 -31.562 2.4 1 97.94 161 GLN B N 1
ATOM 4656 C CA . GLN B 1 161 ? -5.812 -32.438 3.158 1 97.94 161 GLN B CA 1
ATOM 4657 C C . GLN B 1 161 ? -6.277 -33.625 2.312 1 97.94 161 GLN B C 1
ATOM 4659 O O . GLN B 1 161 ? -6.457 -34.719 2.826 1 97.94 161 GLN B O 1
ATOM 4664 N N . VAL B 1 162 ? -6.488 -33.375 1.063 1 98.44 162 VAL B N 1
ATOM 4665 C CA . VAL B 1 162 ? -6.824 -34.469 0.167 1 98.44 162 VAL B CA 1
ATOM 4666 C C . VAL B 1 162 ? -5.684 -35.5 0.142 1 98.44 162 VAL B C 1
ATOM 4668 O O . VAL B 1 162 ? -5.918 -36.688 0.23 1 98.44 162 VAL B O 1
ATOM 4671 N N . VAL B 1 163 ? -4.469 -35 0.021 1 98.38 163 VAL B N 1
ATOM 4672 C CA . VAL B 1 163 ? -3.293 -35.875 -0.035 1 98.38 163 VAL B CA 1
ATOM 4673 C C . VAL B 1 163 ? -3.162 -36.656 1.271 1 98.38 163 VAL B C 1
ATOM 4675 O O . VAL B 1 163 ? -2.824 -37.844 1.26 1 98.38 163 VAL B O 1
ATOM 4678 N N . HIS B 1 164 ? -3.434 -35.969 2.363 1 98.19 164 HIS B N 1
ATOM 4679 C CA . HIS B 1 164 ? -3.438 -36.656 3.65 1 98.19 164 HIS B CA 1
ATOM 4680 C C . HIS B 1 164 ? -4.441 -37.812 3.662 1 98.19 164 HIS B C 1
ATOM 4682 O O . HIS B 1 164 ? -4.121 -38.906 4.098 1 98.19 164 HIS B O 1
ATOM 4688 N N . THR B 1 165 ? -5.605 -37.531 3.217 1 98.31 165 THR B N 1
ATOM 4689 C CA . THR B 1 165 ? -6.66 -38.531 3.146 1 98.31 165 THR B CA 1
ATOM 4690 C C . THR B 1 165 ? -6.238 -39.688 2.248 1 98.31 165 THR B C 1
ATOM 4692 O O . THR B 1 165 ? -6.426 -40.875 2.602 1 98.31 165 THR B O 1
ATOM 4695 N N . PHE B 1 166 ? -5.699 -39.438 1.044 1 98.56 166 PHE B N 1
ATOM 4696 C CA . PHE B 1 166 ? -5.227 -40.469 0.13 1 98.56 166 PHE B CA 1
ATOM 4697 C C . PHE B 1 166 ? -4.172 -41.344 0.8 1 98.56 166 PHE B C 1
ATOM 4699 O O . PHE B 1 166 ? -4.215 -42.562 0.689 1 98.56 166 PHE B O 1
ATOM 4706 N N . ARG B 1 167 ? -3.277 -40.688 1.479 1 97.81 167 ARG B N 1
ATOM 4707 C CA . ARG B 1 167 ? -2.221 -41.406 2.18 1 97.81 167 ARG B CA 1
ATOM 4708 C C . ARG B 1 167 ? -2.803 -42.344 3.227 1 97.81 167 ARG B C 1
ATOM 4710 O O . ARG B 1 167 ? -2.389 -43.5 3.326 1 97.81 167 ARG B O 1
ATOM 4717 N N . GLU B 1 168 ? -3.746 -41.875 3.977 1 97.94 168 GLU B N 1
ATOM 4718 C CA . GLU B 1 168 ? -4.387 -42.688 5.016 1 97.94 168 GLU B CA 1
ATOM 4719 C C . GLU B 1 168 ? -5.109 -43.906 4.414 1 97.94 168 GLU B C 1
ATOM 4721 O O . GLU B 1 168 ? -5.152 -44.969 5.02 1 97.94 168 GLU B O 1
ATOM 4726 N N . ARG B 1 169 ? -5.562 -43.688 3.234 1 97.81 169 ARG B N 1
ATOM 4727 C CA . ARG B 1 169 ? -6.336 -44.75 2.574 1 97.81 169 ARG B CA 1
ATOM 4728 C C . ARG B 1 169 ? -5.441 -45.625 1.713 1 97.81 169 ARG B C 1
ATOM 4730 O O . ARG B 1 169 ? -5.922 -46.531 1.046 1 97.81 169 ARG B O 1
ATOM 4737 N N . GLY B 1 170 ? -4.184 -45.25 1.669 1 97.5 170 GLY B N 1
ATOM 4738 C CA . GLY B 1 170 ? -3.221 -46.062 0.914 1 97.5 170 GLY B CA 1
ATOM 4739 C C . GLY B 1 170 ? -3.332 -45.844 -0.585 1 97.5 170 GLY B C 1
ATOM 4740 O O . GLY B 1 170 ? -2.957 -46.719 -1.363 1 97.5 170 GLY B O 1
ATOM 4741 N N . ILE B 1 171 ? -3.902 -44.781 -1.012 1 97.94 171 ILE B N 1
ATOM 4742 C CA . ILE B 1 171 ? -4.062 -44.5 -2.432 1 97.94 171 ILE B CA 1
ATOM 4743 C C . ILE B 1 171 ? -2.768 -43.906 -2.988 1 97.94 171 ILE B C 1
ATOM 4745 O O . ILE B 1 171 ? -2.303 -42.875 -2.523 1 97.94 171 ILE B O 1
ATOM 4749 N N . VAL B 1 172 ? -2.135 -44.531 -3.924 1 98.25 172 VAL B N 1
ATOM 4750 C CA . VAL B 1 172 ? -0.933 -44.062 -4.617 1 98.25 172 VAL B CA 1
ATOM 4751 C C . VAL B 1 172 ? -1.231 -43.875 -6.102 1 98.25 172 VAL B C 1
ATOM 4753 O O . VAL B 1 172 ? -1.314 -44.875 -6.852 1 98.25 172 VAL B O 1
ATOM 4756 N N . PRO B 1 173 ? -1.329 -42.688 -6.57 1 98.31 173 PRO B N 1
ATOM 4757 C CA . PRO B 1 173 ? -1.694 -42.438 -7.965 1 98.31 173 PRO B CA 1
ATOM 4758 C C . PRO B 1 173 ? -0.66 -42.969 -8.953 1 98.31 173 PRO B C 1
ATOM 4760 O O . PRO B 1 173 ? 0.545 -42.844 -8.719 1 98.31 173 PRO B O 1
ATOM 4763 N N . GLY B 1 174 ? -1.167 -43.594 -9.984 1 97.69 174 GLY B N 1
ATOM 4764 C CA . GLY B 1 174 ? -0.298 -44.062 -11.055 1 97.69 174 GLY B CA 1
ATOM 4765 C C . GLY B 1 174 ? 0.086 -42.938 -12.031 1 97.69 174 GLY B C 1
ATOM 4766 O O . GLY B 1 174 ? 1.1 -43.062 -12.727 1 97.69 174 GLY B O 1
ATOM 4767 N N . VAL B 1 175 ? -0.75 -41.906 -12.102 1 97.94 175 VAL B N 1
ATOM 4768 C CA . VAL B 1 175 ? -0.502 -40.719 -12.891 1 97.94 175 VAL B CA 1
ATOM 4769 C C . VAL B 1 175 ? -1.367 -39.562 -12.375 1 97.94 175 VAL B C 1
ATOM 4771 O O . VAL B 1 175 ? -2.527 -39.781 -12.008 1 97.94 175 VAL B O 1
ATOM 4774 N N . VAL B 1 176 ? -0.757 -38.438 -12.211 1 98.56 176 VAL B N 1
ATOM 4775 C CA . VAL B 1 176 ? -1.448 -37.219 -11.812 1 98.56 176 VAL B CA 1
ATOM 4776 C C . VAL B 1 176 ? -1.303 -36.156 -12.906 1 98.56 176 VAL B C 1
ATOM 4778 O O . VAL B 1 176 ? -0.197 -35.906 -13.391 1 98.56 176 VAL B O 1
ATOM 4781 N N . ILE B 1 177 ? -2.404 -35.594 -13.375 1 98.31 177 ILE B N 1
ATOM 4782 C CA . ILE B 1 177 ? -2.381 -34.469 -14.312 1 98.31 177 ILE B CA 1
ATOM 4783 C C . ILE B 1 177 ? -2.986 -33.219 -13.656 1 98.31 177 ILE B C 1
ATOM 4785 O O . ILE B 1 177 ? -4.121 -33.25 -13.172 1 98.31 177 ILE B O 1
ATOM 4789 N N . ASP B 1 178 ? -2.273 -32.219 -13.539 1 98 178 ASP B N 1
ATOM 4790 C CA . ASP B 1 178 ? -2.723 -30.922 -13.031 1 98 178 ASP B CA 1
ATOM 4791 C C . ASP B 1 178 ? -2.385 -29.797 -14.016 1 98 178 ASP B C 1
ATOM 4793 O O . ASP B 1 178 ? -1.837 -30.047 -15.094 1 98 178 ASP B O 1
ATOM 4797 N N . GLU B 1 179 ? -2.816 -28.609 -13.664 1 94.81 179 GLU B N 1
ATOM 4798 C CA . GLU B 1 179 ? -2.584 -27.438 -14.523 1 94.81 179 GLU B CA 1
ATOM 4799 C C . GLU B 1 179 ? -1.092 -27.188 -14.719 1 94.81 179 GLU B C 1
ATOM 4801 O O . GLU B 1 179 ? -0.274 -27.609 -13.891 1 94.81 179 GLU B O 1
ATOM 4806 N N . GLY B 1 180 ? -0.841 -26.562 -15.812 1 91.81 180 GLY B N 1
ATOM 4807 C CA . GLY B 1 180 ? 0.518 -26.141 -16.109 1 91.81 180 GLY B CA 1
ATOM 4808 C C . GLY B 1 180 ? 0.977 -26.547 -17.5 1 91.81 180 GLY B C 1
ATOM 4809 O O . GLY B 1 180 ? 0.288 -27.281 -18.203 1 91.81 180 GLY B O 1
ATOM 4810 N N . GLY B 1 181 ? 2.117 -26.031 -17.891 1 89.56 181 GLY B N 1
ATOM 4811 C CA . GLY B 1 181 ? 2.588 -26.297 -19.25 1 89.56 181 GLY B CA 1
ATOM 4812 C C . GLY B 1 181 ? 1.664 -25.75 -20.312 1 89.56 181 GLY B C 1
ATOM 4813 O O . GLY B 1 181 ? 1.226 -24.594 -20.234 1 89.56 181 GLY B O 1
ATOM 4814 N N . GLY B 1 182 ? 1.538 -26.516 -21.375 1 90.25 182 GLY B N 1
ATOM 4815 C CA . GLY B 1 182 ? 0.643 -26.109 -22.453 1 90.25 182 GLY B CA 1
ATOM 4816 C C . GLY B 1 182 ? 1.173 -26.453 -23.828 1 90.25 182 GLY B C 1
ATOM 4817 O O . GLY B 1 182 ? 2.164 -27.172 -23.953 1 90.25 182 GLY B O 1
ATOM 4818 N N . VAL B 1 183 ? 0.396 -26.062 -24.781 1 91.19 183 VAL B N 1
ATOM 4819 C CA . VAL B 1 183 ? 0.731 -26.266 -26.188 1 91.19 183 VAL B CA 1
ATOM 4820 C C . VAL B 1 183 ? 0.874 -24.922 -26.891 1 91.19 183 VAL B C 1
ATOM 4822 O O . VAL B 1 183 ? 0.005 -24.047 -26.766 1 91.19 183 VAL B O 1
ATOM 4825 N N . ALA B 1 184 ? 2.051 -24.766 -27.438 1 84.69 184 ALA B N 1
ATOM 4826 C CA . ALA B 1 184 ? 2.242 -23.484 -28.109 1 84.69 184 ALA B CA 1
ATOM 4827 C C . ALA B 1 184 ? 3.146 -23.641 -29.328 1 84.69 184 ALA B C 1
ATOM 4829 O O . ALA B 1 184 ? 4.094 -24.422 -29.312 1 84.69 184 ALA B O 1
ATOM 4830 N N . GLY B 1 185 ? 2.832 -22.859 -30.328 1 70.56 185 GLY B N 1
ATOM 4831 C CA . GLY B 1 185 ? 3.648 -22.859 -31.531 1 70.56 185 GLY B CA 1
ATOM 4832 C C . GLY B 1 185 ? 4.707 -21.766 -31.531 1 70.56 185 GLY B C 1
ATOM 4833 O O . GLY B 1 185 ? 5.613 -21.781 -32.375 1 70.56 185 GLY B O 1
ATOM 4834 N N . ASP B 1 186 ? 4.648 -20.844 -30.625 1 65.44 186 ASP B N 1
ATOM 4835 C CA . ASP B 1 186 ? 5.531 -19.672 -30.656 1 65.44 186 ASP B CA 1
ATOM 4836 C C . ASP B 1 186 ? 6.32 -19.562 -29.344 1 65.44 186 ASP B C 1
ATOM 4838 O O . ASP B 1 186 ? 6.723 -18.453 -28.953 1 65.44 186 ASP B O 1
ATOM 4842 N N . ALA B 1 187 ? 6.59 -20.641 -28.75 1 63.44 187 ALA B N 1
ATOM 4843 C CA . ALA B 1 187 ? 7.16 -20.578 -27.406 1 63.44 187 ALA B CA 1
ATOM 4844 C C . ALA B 1 187 ? 8.648 -20.234 -27.453 1 63.44 187 ALA B C 1
ATOM 4846 O O . ALA B 1 187 ? 9.18 -19.609 -26.531 1 63.44 187 ALA B O 1
ATOM 4847 N N . PHE B 1 188 ? 9.289 -20.656 -28.469 1 64.69 188 PHE B N 1
ATOM 4848 C CA . PHE B 1 188 ? 10.727 -20.438 -28.547 1 64.69 188 PHE B CA 1
ATOM 4849 C C . PHE B 1 188 ? 11.094 -19.734 -29.859 1 64.69 188 PHE B C 1
ATOM 4851 O O . PHE B 1 188 ? 10.656 -20.141 -30.922 1 64.69 188 PHE B O 1
ATOM 4858 N N . PRO B 1 189 ? 11.797 -18.672 -29.641 1 61.66 189 PRO B N 1
ATOM 4859 C CA . PRO B 1 189 ? 12.219 -18 -30.875 1 61.66 189 PRO B CA 1
ATOM 4860 C C . PRO B 1 189 ? 12.961 -18.938 -31.828 1 61.66 189 PRO B C 1
ATOM 4862 O O . PRO B 1 189 ? 13.828 -19.703 -31.406 1 61.66 189 PRO B O 1
ATOM 4865 N N . GLY B 1 190 ? 12.586 -18.938 -33.094 1 63.56 190 GLY B N 1
ATOM 4866 C CA . GLY B 1 190 ? 13.273 -19.703 -34.156 1 63.56 190 GLY B CA 1
ATOM 4867 C C . GLY B 1 190 ? 12.773 -21.125 -34.281 1 63.56 190 GLY B C 1
ATOM 4868 O O . GLY B 1 190 ? 13.281 -21.891 -35.094 1 63.56 190 GLY B O 1
ATOM 4869 N N . VAL B 1 191 ? 11.883 -21.469 -33.406 1 70.25 191 VAL B N 1
ATOM 4870 C CA . VAL B 1 191 ? 11.312 -22.812 -33.5 1 70.25 191 VAL B CA 1
ATOM 4871 C C . VAL B 1 191 ? 9.883 -22.734 -34 1 70.25 191 VAL B C 1
ATOM 4873 O O . VAL B 1 191 ? 9.016 -22.141 -33.375 1 70.25 191 VAL B O 1
ATOM 4876 N N . ASP B 1 192 ? 9.656 -23.234 -35.188 1 71.44 192 ASP B N 1
ATOM 4877 C CA . ASP B 1 192 ? 8.352 -23.172 -35.812 1 71.44 192 ASP B CA 1
ATOM 4878 C C . ASP B 1 192 ? 7.469 -24.344 -35.375 1 71.44 192 ASP B C 1
ATOM 4880 O O . ASP B 1 192 ? 6.258 -24.328 -35.625 1 71.44 192 ASP B O 1
ATOM 4884 N N . ALA B 1 193 ? 8.016 -25.203 -34.656 1 76.5 193 ALA B N 1
ATOM 4885 C CA . ALA B 1 193 ? 7.242 -26.391 -34.281 1 76.5 193 ALA B CA 1
ATOM 4886 C C . ALA B 1 193 ? 6.359 -26.109 -33.094 1 76.5 193 ALA B C 1
ATOM 4888 O O . ALA B 1 193 ? 6.734 -25.328 -32.219 1 76.5 193 ALA B O 1
ATOM 4889 N N . THR B 1 194 ? 5.141 -26.672 -33.125 1 87.38 194 THR B N 1
ATOM 4890 C CA . THR B 1 194 ? 4.273 -26.641 -31.938 1 87.38 194 THR B CA 1
ATOM 4891 C C . THR B 1 194 ? 4.871 -27.484 -30.812 1 87.38 194 THR B C 1
ATOM 4893 O O . THR B 1 194 ? 5.305 -28.609 -31.031 1 87.38 194 THR B O 1
ATOM 4896 N N . LEU B 1 195 ? 4.996 -26.875 -29.719 1 89.5 195 LEU B N 1
ATOM 4897 C CA . LEU B 1 195 ? 5.516 -27.562 -28.547 1 89.5 195 LEU B CA 1
ATOM 4898 C C . LEU B 1 195 ? 4.402 -27.844 -27.547 1 89.5 195 LEU B C 1
ATOM 4900 O O . LEU B 1 195 ? 3.535 -27 -27.312 1 89.5 195 LEU B O 1
ATOM 4904 N N . ALA B 1 196 ? 4.348 -29.062 -27.125 1 93.5 196 ALA B N 1
ATOM 4905 C CA . ALA B 1 196 ? 3.543 -29.438 -25.969 1 93.5 196 ALA B CA 1
ATOM 4906 C C . ALA B 1 196 ? 4.426 -29.734 -24.766 1 93.5 196 ALA B C 1
ATOM 4908 O O . ALA B 1 196 ? 5.086 -30.766 -24.703 1 93.5 196 ALA B O 1
ATOM 4909 N N . VAL B 1 197 ? 4.418 -28.828 -23.844 1 92.5 197 VAL B N 1
ATOM 4910 C CA . VAL B 1 197 ? 5.352 -28.953 -22.734 1 92.5 197 VAL B CA 1
ATOM 4911 C C . VAL B 1 197 ? 4.629 -29.516 -21.516 1 92.5 197 VAL B C 1
ATOM 4913 O O . VAL B 1 197 ? 3.592 -28.984 -21.109 1 92.5 197 VAL B O 1
ATOM 4916 N N . LEU B 1 198 ? 5.137 -30.594 -20.984 1 95.38 198 LEU B N 1
ATOM 4917 C CA . LEU B 1 198 ? 4.648 -31.25 -19.781 1 95.38 198 LEU B CA 1
ATOM 4918 C C . LEU B 1 198 ? 5.504 -30.875 -18.562 1 95.38 198 LEU B C 1
ATOM 4920 O O . LEU B 1 198 ? 6.688 -31.219 -18.516 1 95.38 198 LEU B O 1
ATOM 4924 N N . GLY B 1 199 ? 4.871 -30.219 -17.641 1 95.81 199 GLY B N 1
ATOM 4925 C CA . GLY B 1 199 ? 5.613 -29.891 -16.438 1 95.81 199 GLY B CA 1
ATOM 4926 C C . GLY B 1 199 ? 5.98 -31.109 -15.617 1 95.81 199 GLY B C 1
ATOM 4927 O O . GLY B 1 199 ? 5.105 -31.875 -15.195 1 95.81 199 GLY B O 1
ATOM 4928 N N . THR B 1 200 ? 7.293 -31.266 -15.367 1 96.56 200 THR B N 1
ATOM 4929 C CA . THR B 1 200 ? 7.758 -32.406 -14.594 1 96.56 200 THR B CA 1
ATOM 4930 C C . THR B 1 200 ? 8.242 -31.969 -13.211 1 96.56 200 THR B C 1
ATOM 4932 O O . THR B 1 200 ? 8.469 -32.812 -12.336 1 96.56 200 THR B O 1
ATOM 4935 N N . ALA B 1 201 ? 8.359 -30.734 -13.07 1 95.88 201 ALA B N 1
ATOM 4936 C CA . ALA B 1 201 ? 8.688 -30.109 -11.789 1 95.88 201 ALA B CA 1
ATOM 4937 C C . ALA B 1 201 ? 8.156 -28.672 -11.742 1 95.88 201 ALA B C 1
ATOM 4939 O O . ALA B 1 201 ? 7.77 -28.109 -12.766 1 95.88 201 ALA B O 1
ATOM 4940 N N . GLU B 1 202 ? 8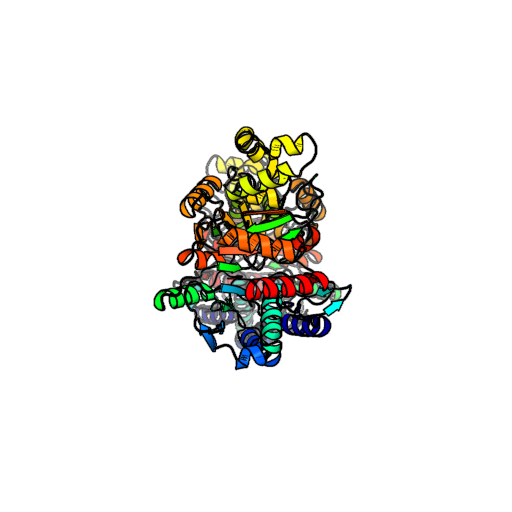.07 -28.156 -10.602 1 96.06 202 GLU B N 1
ATOM 4941 C CA . GLU B 1 202 ? 7.648 -26.781 -10.43 1 96.06 202 GLU B CA 1
ATOM 4942 C C . GLU B 1 202 ? 8.508 -26.062 -9.383 1 96.06 202 GLU B C 1
ATOM 4944 O O . GLU B 1 202 ? 9.055 -26.703 -8.484 1 96.06 202 GLU B O 1
ATOM 4949 N N . LYS B 1 203 ? 8.602 -24.797 -9.539 1 96.31 203 LYS B N 1
ATOM 4950 C CA . LYS B 1 203 ? 9.367 -23.969 -8.602 1 96.31 203 LYS B CA 1
ATOM 4951 C C . LYS B 1 203 ? 8.656 -23.891 -7.25 1 96.31 203 LYS B C 1
ATOM 4953 O O . LYS B 1 203 ? 7.461 -24.156 -7.152 1 96.31 203 LYS B O 1
ATOM 4958 N N . GLY B 1 204 ? 9.516 -23.609 -6.215 1 95.5 204 GLY B N 1
ATOM 4959 C CA . GLY B 1 204 ? 8.938 -23.328 -4.914 1 95.5 204 GLY B CA 1
ATOM 4960 C C . GLY B 1 204 ? 8.344 -21.922 -4.82 1 95.5 204 GLY B C 1
ATOM 4961 O O . GLY B 1 204 ? 8.523 -21.109 -5.727 1 95.5 204 GLY B O 1
ATOM 4962 N N . ILE B 1 205 ? 7.594 -21.719 -3.773 1 95.81 205 ILE B N 1
ATOM 4963 C CA . ILE B 1 205 ? 6.98 -20.422 -3.512 1 95.81 205 ILE B CA 1
ATOM 4964 C C . ILE B 1 205 ? 7.465 -19.891 -2.168 1 95.81 205 ILE B C 1
ATOM 4966 O O . ILE B 1 205 ? 7.625 -20.641 -1.208 1 95.81 205 ILE B O 1
ATOM 4970 N N . LEU B 1 206 ? 7.73 -18.656 -2.162 1 96.38 206 LEU B N 1
ATOM 4971 C CA . LEU B 1 206 ? 7.992 -17.938 -0.917 1 96.38 206 LEU B CA 1
ATOM 4972 C C . LEU B 1 206 ? 7.367 -16.547 -0.943 1 96.38 206 LEU B C 1
ATOM 4974 O O . LEU B 1 206 ? 7.738 -15.711 -1.767 1 96.38 206 LEU B O 1
ATOM 4978 N N . ASP B 1 207 ? 6.367 -16.375 -0.093 1 96.31 207 ASP B N 1
ATOM 4979 C CA . ASP B 1 207 ? 5.844 -15.047 0.182 1 96.31 207 ASP B CA 1
ATOM 4980 C C . ASP B 1 207 ? 6.508 -14.438 1.416 1 96.31 207 ASP B C 1
ATOM 4982 O O . ASP B 1 207 ? 6.238 -14.867 2.543 1 96.31 207 ASP B O 1
ATOM 4986 N N . LEU B 1 208 ? 7.309 -13.469 1.124 1 98.25 208 LEU B N 1
ATOM 4987 C CA . LEU B 1 208 ? 8.094 -12.852 2.188 1 98.25 208 LEU B CA 1
ATOM 4988 C C . LEU B 1 208 ? 7.664 -11.414 2.424 1 98.25 208 LEU B C 1
ATOM 4990 O O . LEU B 1 208 ? 7.762 -10.578 1.526 1 98.25 208 LEU B O 1
ATOM 4994 N N . GLN B 1 209 ? 7.191 -11.148 3.605 1 98.44 209 GLN B N 1
ATOM 4995 C CA . GLN B 1 209 ? 6.781 -9.789 3.945 1 98.44 209 GLN B CA 1
ATOM 4996 C C . GLN B 1 209 ? 7.945 -8.992 4.527 1 98.44 209 GLN B C 1
ATOM 4998 O O . GLN B 1 209 ? 8.617 -9.453 5.457 1 98.44 209 GLN B O 1
ATOM 5003 N N . LEU B 1 210 ? 8.188 -7.875 3.963 1 98.62 210 LEU B N 1
ATOM 5004 C CA . LEU B 1 210 ? 9.109 -6.883 4.504 1 98.62 210 LEU B CA 1
ATOM 5005 C C . LEU B 1 210 ? 8.359 -5.82 5.301 1 98.62 210 LEU B C 1
ATOM 5007 O O . LEU B 1 210 ? 7.371 -5.266 4.824 1 98.62 210 LEU B O 1
ATOM 5011 N N . THR B 1 211 ? 8.781 -5.57 6.5 1 98.38 211 THR B N 1
ATOM 5012 C CA . THR B 1 211 ? 8.148 -4.551 7.332 1 98.38 211 THR B CA 1
ATOM 5013 C C . THR B 1 211 ? 9.188 -3.551 7.836 1 98.38 211 THR B C 1
ATOM 5015 O O . THR B 1 211 ? 10.148 -3.932 8.508 1 98.38 211 THR B O 1
ATOM 5018 N N . ALA B 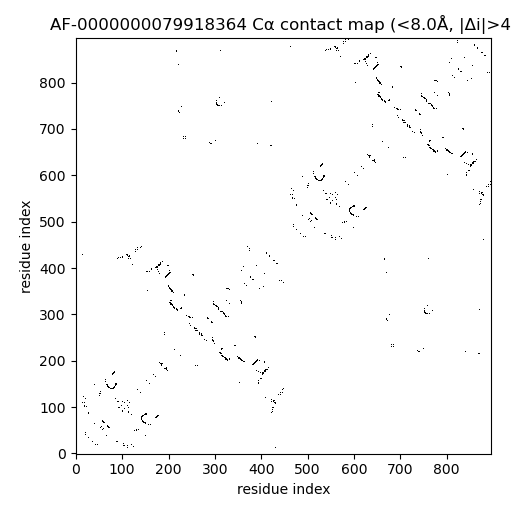1 212 ? 9.023 -2.32 7.492 1 97.38 212 ALA B N 1
ATOM 5019 C CA . ALA B 1 212 ? 9.805 -1.216 8.039 1 97.38 212 ALA B CA 1
ATOM 5020 C C . ALA B 1 212 ? 8.984 -0.39 9.023 1 97.38 212 ALA B C 1
ATOM 5022 O O . ALA B 1 212 ? 7.84 -0.038 8.742 1 97.38 212 ALA B O 1
ATOM 5023 N N . LYS B 1 213 ? 9.516 -0.067 10.133 1 93.69 213 LYS B N 1
ATOM 5024 C CA . LYS B 1 213 ? 8.836 0.721 11.156 1 93.69 213 LYS B CA 1
ATOM 5025 C C . LYS B 1 213 ? 9.523 2.07 11.352 1 93.69 213 LYS B C 1
ATOM 5027 O O . LYS B 1 213 ? 10.727 2.203 11.117 1 93.69 213 LYS B O 1
ATOM 5032 N N . ASP B 1 214 ? 8.758 3.023 11.719 1 89.12 214 ASP B N 1
ATOM 5033 C CA . ASP B 1 214 ? 9.172 4.395 12.008 1 89.12 214 ASP B CA 1
ATOM 5034 C C . ASP B 1 214 ? 8.25 5.039 13.039 1 89.12 214 ASP B C 1
ATOM 5036 O O . ASP B 1 214 ? 7.117 4.602 13.227 1 89.12 214 ASP B O 1
ATOM 5040 N N . PRO B 1 215 ? 8.773 5.938 13.898 1 80.31 215 PRO B N 1
ATOM 5041 C CA . PRO B 1 215 ? 7.926 6.582 14.906 1 80.31 215 PRO B CA 1
ATOM 5042 C C . PRO B 1 215 ? 6.711 7.281 14.297 1 80.31 215 PRO B C 1
ATOM 5044 O O . PRO B 1 215 ? 5.727 7.527 14.992 1 80.31 215 PRO B O 1
ATOM 5047 N N . GLY B 1 216 ? 6.691 7.438 13.023 1 78.56 216 GLY B N 1
ATOM 5048 C CA . GLY B 1 216 ? 5.586 8.164 12.414 1 78.56 216 GLY B CA 1
ATOM 5049 C C . GLY B 1 216 ? 5.668 9.664 12.633 1 78.56 216 GLY B C 1
ATOM 5050 O O . GLY B 1 216 ? 6.754 10.242 12.586 1 78.56 216 GLY B O 1
ATOM 5051 N N . GLY B 1 217 ? 4.441 10.352 12.742 1 79.69 217 GLY B N 1
ATOM 5052 C CA . GLY B 1 217 ? 4.418 11.789 12.953 1 79.69 217 GLY B CA 1
ATOM 5053 C C . GLY B 1 217 ? 3.93 12.562 11.75 1 79.69 217 GLY B C 1
ATOM 5054 O O . GLY B 1 217 ? 3.408 11.969 10.797 1 79.69 217 GLY B O 1
ATOM 5055 N N . HIS B 1 218 ? 3.969 13.828 11.914 1 82.12 218 HIS B N 1
ATOM 5056 C CA . HIS B 1 218 ? 3.512 14.727 10.867 1 82.12 218 HIS B CA 1
ATOM 5057 C C . HIS B 1 218 ? 4.453 14.695 9.664 1 82.12 218 HIS B C 1
ATOM 5059 O O . HIS B 1 218 ? 5.672 14.789 9.828 1 82.12 218 HIS B O 1
ATOM 5065 N N . ALA B 1 219 ? 3.936 14.586 8.445 1 88.56 219 ALA B N 1
ATOM 5066 C CA . ALA B 1 219 ? 4.727 14.461 7.227 1 88.56 219 ALA B CA 1
ATOM 5067 C C . ALA B 1 219 ? 5.488 15.758 6.93 1 88.56 219 ALA B C 1
ATOM 5069 O O . ALA B 1 219 ? 6.398 15.773 6.098 1 88.56 219 ALA B O 1
ATOM 5070 N N . SER B 1 220 ? 5.172 16.828 7.645 1 88.88 220 SER B N 1
ATOM 5071 C CA . SER B 1 220 ? 5.848 18.109 7.441 1 88.88 220 SER B CA 1
ATOM 5072 C C . SER B 1 220 ? 7.242 18.094 8.055 1 88.88 220 SER B C 1
ATOM 5074 O O . SER B 1 220 ? 8.047 18.984 7.781 1 88.88 220 SER B O 1
ATOM 5076 N N . MET B 1 221 ? 7.512 17.125 8.875 1 87.38 221 MET B N 1
ATOM 5077 C CA . MET B 1 221 ? 8.836 17 9.477 1 87.38 221 MET B CA 1
ATOM 5078 C C . MET B 1 221 ? 9.375 15.578 9.305 1 87.38 221 MET B C 1
ATOM 5080 O O . MET B 1 221 ? 9.617 14.883 10.289 1 87.38 221 MET B O 1
ATOM 5084 N N . PRO B 1 222 ? 9.641 15.242 8.094 1 88.25 222 PRO B N 1
ATOM 5085 C CA . PRO B 1 222 ? 10.125 13.875 7.902 1 88.25 222 PRO B CA 1
ATOM 5086 C C . PRO B 1 222 ? 11.516 13.648 8.5 1 88.25 222 PRO B C 1
ATOM 5088 O O . PRO B 1 222 ? 12.375 14.531 8.414 1 88.25 222 PRO B O 1
ATOM 5091 N N . GLY B 1 223 ? 11.641 12.641 9.281 1 84.88 223 GLY B N 1
ATOM 5092 C CA . GLY B 1 223 ? 12.953 12.234 9.758 1 84.88 223 GLY B CA 1
ATOM 5093 C C . GLY B 1 223 ? 13.844 11.68 8.664 1 84.88 223 GLY B C 1
ATOM 5094 O O . GLY B 1 223 ? 13.508 11.773 7.477 1 84.88 223 GLY B O 1
ATOM 5095 N N . ARG B 1 224 ? 14.914 11.18 9.273 1 83.75 224 ARG B N 1
ATOM 5096 C CA . ARG B 1 224 ? 15.82 10.469 8.383 1 83.75 224 ARG B CA 1
ATOM 5097 C C . ARG B 1 224 ? 15.438 9 8.258 1 83.75 224 ARG B C 1
ATOM 5099 O O . ARG B 1 224 ? 14.906 8.414 9.211 1 83.75 224 ARG B O 1
ATOM 5106 N N . LYS B 1 225 ? 15.469 8.328 7.117 1 89 225 LYS B N 1
ATOM 5107 C CA . LYS B 1 225 ? 15.25 6.902 6.898 1 89 225 LYS B CA 1
ATOM 5108 C C . LYS B 1 225 ? 13.812 6.508 7.238 1 89 225 LYS B C 1
ATOM 5110 O O . LYS B 1 225 ? 13.586 5.578 8.016 1 89 225 LYS B O 1
ATOM 5115 N N . THR B 1 226 ? 12.875 7.207 6.738 1 94.62 226 THR B N 1
ATOM 5116 C CA . THR B 1 226 ? 11.461 6.918 6.969 1 94.62 226 THR B CA 1
ATOM 5117 C C . THR B 1 226 ? 11.133 5.48 6.566 1 94.62 226 THR B C 1
ATOM 5119 O O . THR B 1 226 ? 11.867 4.863 5.797 1 94.62 226 THR B O 1
ATOM 5122 N N . ALA B 1 227 ? 10.125 4.93 7.164 1 96.56 227 ALA B N 1
ATOM 5123 C CA . ALA B 1 227 ? 9.734 3.547 6.898 1 96.56 227 ALA B CA 1
ATOM 5124 C C . ALA B 1 227 ? 9.547 3.309 5.402 1 96.56 227 ALA B C 1
ATOM 5126 O O . ALA B 1 227 ? 10.023 2.311 4.859 1 96.56 227 ALA B O 1
ATOM 5127 N N . THR B 1 228 ? 8.891 4.199 4.695 1 97.75 228 THR B N 1
ATOM 5128 C CA . THR B 1 228 ? 8.594 4.035 3.275 1 97.75 228 THR B CA 1
ATOM 5129 C C . THR B 1 228 ? 9.875 4.137 2.441 1 97.75 228 THR B C 1
ATOM 5131 O O . THR B 1 228 ? 10.047 3.404 1.466 1 97.75 228 THR B O 1
ATOM 5134 N N . ALA B 1 229 ? 10.797 5.047 2.771 1 97.25 229 ALA B N 1
ATOM 5135 C CA . ALA B 1 229 ? 12.062 5.176 2.053 1 97.25 229 ALA B CA 1
ATOM 5136 C C . ALA B 1 229 ? 12.914 3.926 2.219 1 97.25 229 ALA B C 1
ATOM 5138 O O . ALA B 1 229 ? 13.523 3.449 1.257 1 97.25 229 ALA B O 1
ATOM 5139 N N . ARG B 1 230 ? 12.977 3.434 3.447 1 97.69 230 ARG B N 1
ATOM 5140 C CA . ARG B 1 230 ? 13.742 2.219 3.707 1 97.69 230 ARG B CA 1
ATOM 5141 C C . ARG B 1 230 ? 13.164 1.034 2.939 1 97.69 230 ARG B C 1
ATOM 5143 O O . ARG B 1 230 ? 13.906 0.232 2.375 1 97.69 230 ARG B O 1
ATOM 5150 N N . LEU B 1 231 ? 11.867 0.93 2.967 1 98.5 231 LEU B N 1
ATOM 5151 C CA . LEU B 1 231 ? 11.211 -0.139 2.227 1 98.5 231 LEU B CA 1
ATOM 5152 C C . LEU B 1 231 ? 11.516 -0.036 0.735 1 98.5 231 LEU B C 1
ATOM 5154 O O . LEU B 1 231 ? 11.805 -1.043 0.087 1 98.5 231 LEU B O 1
ATOM 5158 N N . ALA B 1 232 ? 11.422 1.177 0.157 1 98.38 232 ALA B N 1
ATOM 5159 C CA . ALA B 1 232 ? 11.711 1.404 -1.255 1 98.38 232 ALA B CA 1
ATOM 5160 C C . ALA B 1 232 ? 13.148 1.002 -1.588 1 98.38 232 ALA B C 1
ATOM 5162 O O . ALA B 1 232 ? 13.398 0.381 -2.623 1 98.38 232 ALA B O 1
ATOM 5163 N N . ARG B 1 233 ? 14.062 1.339 -0.748 1 98.06 233 ARG B N 1
ATOM 5164 C CA . ARG B 1 233 ? 15.461 0.961 -0.952 1 98.06 233 ARG B CA 1
ATOM 5165 C C . ARG B 1 233 ? 15.617 -0.555 -0.952 1 98.06 233 ARG B C 1
ATOM 5167 O O . ARG B 1 233 ? 16.375 -1.104 -1.753 1 98.06 233 ARG B O 1
ATOM 5174 N N . ALA B 1 234 ? 14.984 -1.186 0.002 1 98.5 234 ALA B N 1
ATOM 5175 C CA . ALA B 1 234 ? 15.031 -2.645 0.072 1 98.5 234 ALA B CA 1
ATOM 5176 C C . ALA B 1 234 ? 14.531 -3.273 -1.226 1 98.5 234 ALA B C 1
ATOM 5178 O O . ALA B 1 234 ? 15.188 -4.148 -1.792 1 98.5 234 ALA B O 1
ATOM 5179 N N . ILE B 1 235 ? 13.398 -2.836 -1.717 1 98.44 235 ILE B N 1
ATOM 5180 C CA . ILE B 1 235 ? 12.797 -3.361 -2.939 1 98.44 235 ILE B CA 1
ATOM 5181 C C . ILE B 1 235 ? 13.734 -3.119 -4.117 1 98.44 235 ILE B C 1
ATOM 5183 O O . ILE B 1 235 ? 13.938 -4.008 -4.953 1 98.44 235 ILE B O 1
ATOM 5187 N N . THR B 1 236 ? 14.32 -1.937 -4.207 1 98.06 236 THR B N 1
ATOM 5188 C CA . THR B 1 236 ? 15.234 -1.582 -5.289 1 98.06 236 THR B CA 1
ATOM 5189 C C . THR B 1 236 ? 16.453 -2.494 -5.285 1 98.06 236 THR B C 1
ATOM 5191 O O . THR B 1 236 ? 16.906 -2.945 -6.34 1 98.06 236 THR B O 1
ATOM 5194 N N . ARG B 1 237 ? 16.953 -2.773 -4.105 1 98 237 ARG B N 1
ATOM 5195 C CA . ARG B 1 237 ? 18.125 -3.646 -3.992 1 98 237 ARG B CA 1
ATOM 5196 C C . ARG B 1 237 ? 17.797 -5.066 -4.441 1 98 237 ARG B C 1
ATOM 5198 O O . ARG B 1 237 ? 18.578 -5.691 -5.16 1 98 237 ARG B O 1
ATOM 5205 N N . VAL B 1 238 ? 16.703 -5.582 -4.023 1 97.88 238 VAL B N 1
ATOM 5206 C CA . VAL B 1 238 ? 16.281 -6.926 -4.406 1 97.88 238 VAL B CA 1
ATOM 5207 C C . VAL B 1 238 ? 16.094 -7 -5.922 1 97.88 238 VAL B C 1
ATOM 5209 O O . VAL B 1 238 ? 16.484 -7.98 -6.555 1 97.88 238 VAL B O 1
ATOM 5212 N N . ASP B 1 239 ? 15.508 -5.984 -6.508 1 96.56 239 ASP B N 1
ATOM 5213 C CA . ASP B 1 239 ? 15.273 -5.941 -7.949 1 96.56 239 ASP B CA 1
ATOM 5214 C C . ASP B 1 239 ? 16.594 -5.895 -8.719 1 96.56 239 ASP B C 1
ATOM 5216 O O . ASP B 1 239 ? 16.688 -6.449 -9.82 1 96.56 239 ASP B O 1
ATOM 5220 N N . HIS B 1 240 ? 17.562 -5.207 -8.164 1 95.31 240 HIS B N 1
ATOM 5221 C CA . HIS B 1 240 ? 18.828 -5.012 -8.844 1 95.31 240 HIS B CA 1
ATOM 5222 C C . HIS B 1 240 ? 19.719 -6.242 -8.711 1 95.31 240 HIS B C 1
ATOM 5224 O O . HIS B 1 240 ? 20.562 -6.504 -9.578 1 95.31 240 HIS B O 1
ATOM 5230 N N . HIS B 1 241 ? 19.609 -6.934 -7.617 1 96.25 241 HIS B N 1
ATOM 5231 C CA . HIS B 1 241 ? 20.469 -8.078 -7.355 1 96.25 241 HIS B CA 1
ATOM 5232 C C . HIS B 1 241 ? 19.734 -9.391 -7.629 1 96.25 241 HIS B C 1
ATOM 5234 O O . HIS B 1 241 ? 19.328 -10.086 -6.695 1 96.25 241 HIS B O 1
ATOM 5240 N N . LYS B 1 242 ? 19.797 -9.812 -8.867 1 94.69 242 LYS B N 1
ATOM 5241 C CA . LYS B 1 242 ? 19.078 -11.023 -9.281 1 94.69 242 LYS B CA 1
ATOM 5242 C C . LYS B 1 242 ? 19.781 -12.273 -8.773 1 94.69 242 LYS B C 1
ATOM 5244 O O . LYS B 1 242 ? 21.016 -12.281 -8.602 1 94.69 242 LYS B O 1
ATOM 5249 N N . PHE B 1 243 ? 19.062 -13.273 -8.539 1 96.44 243 PHE B N 1
ATOM 5250 C CA . PHE B 1 243 ? 19.625 -14.562 -8.156 1 96.44 243 PHE B CA 1
ATOM 5251 C C . PHE B 1 243 ? 20.438 -15.156 -9.289 1 96.44 243 PHE B C 1
ATOM 5253 O O . PHE B 1 243 ? 20.203 -14.852 -10.461 1 96.44 243 PHE B O 1
ATOM 5260 N N . PRO B 1 244 ? 21.391 -15.992 -8.953 1 94.56 244 PRO B N 1
ATOM 5261 C CA . PRO B 1 244 ? 22.203 -16.609 -10.008 1 94.56 244 PRO B CA 1
ATOM 5262 C C . PRO B 1 244 ? 21.359 -17.5 -10.938 1 94.56 244 PRO B C 1
ATOM 5264 O O . PRO B 1 244 ? 20.438 -18.188 -10.477 1 94.56 244 PRO B O 1
ATOM 5267 N N . ALA B 1 245 ? 21.719 -17.516 -12.211 1 94.5 245 ALA B N 1
ATOM 5268 C CA . ALA B 1 245 ? 21.016 -18.328 -13.203 1 94.5 245 ALA B CA 1
ATOM 5269 C C . ALA B 1 245 ? 21.672 -19.688 -13.352 1 94.5 245 ALA B C 1
ATOM 5271 O O . ALA B 1 245 ? 22.906 -19.812 -13.305 1 94.5 245 ALA B O 1
ATOM 5272 N N . ARG B 1 246 ? 20.859 -20.719 -13.523 1 93.38 246 ARG B N 1
ATOM 5273 C CA . ARG B 1 246 ? 21.312 -22.078 -13.812 1 93.38 246 ARG B CA 1
ATOM 5274 C C . ARG B 1 246 ? 20.234 -22.875 -14.531 1 93.38 246 ARG B C 1
ATOM 5276 O O . ARG B 1 246 ? 19.047 -22.531 -14.469 1 93.38 246 ARG B O 1
ATOM 5283 N N . LEU B 1 247 ? 20.672 -23.938 -15.211 1 92.31 247 LEU B N 1
ATOM 5284 C CA . LEU B 1 247 ? 19.734 -24.812 -15.906 1 92.31 247 LEU B CA 1
ATOM 5285 C C . LEU B 1 247 ? 19.391 -26.031 -15.062 1 92.31 247 LEU B C 1
ATOM 5287 O O . LEU B 1 247 ? 20.297 -26.703 -14.555 1 92.31 247 LEU B O 1
ATOM 5291 N N . THR B 1 248 ? 18.125 -26.266 -14.906 1 91.62 248 THR B N 1
ATOM 5292 C CA . THR B 1 248 ? 17.672 -27.469 -14.227 1 91.62 248 THR B CA 1
ATOM 5293 C C . THR B 1 248 ? 17.469 -28.609 -15.219 1 91.62 248 THR B C 1
ATOM 5295 O O . THR B 1 248 ? 17.484 -28.391 -16.438 1 91.62 248 THR B O 1
ATOM 5298 N N . GLU B 1 249 ? 17.234 -29.766 -14.695 1 90.12 249 GLU B N 1
ATOM 5299 C CA . GLU B 1 249 ? 17.078 -30.938 -15.547 1 90.12 249 GLU B CA 1
ATOM 5300 C C . GLU B 1 249 ? 15.906 -30.766 -16.516 1 90.12 249 GLU B C 1
ATOM 5302 O O . GLU B 1 249 ? 16.062 -30.969 -17.719 1 90.12 249 GLU B O 1
ATOM 5307 N N . PRO B 1 250 ? 14.758 -30.359 -16.031 1 91.25 250 PRO B N 1
ATOM 5308 C CA . PRO B 1 250 ? 13.648 -30.156 -16.969 1 91.25 250 PRO B CA 1
ATOM 5309 C C . PRO B 1 250 ? 13.961 -29.094 -18.031 1 91.25 250 PRO B C 1
ATOM 5311 O O . PRO B 1 250 ? 13.523 -29.234 -19.188 1 91.25 250 PRO B O 1
ATOM 5314 N N . THR B 1 251 ? 14.719 -28.094 -17.641 1 90.25 251 THR B N 1
ATOM 5315 C CA . THR B 1 251 ? 15.07 -27.047 -18.594 1 90.25 251 THR B CA 1
ATOM 5316 C C . THR B 1 251 ? 16.047 -27.562 -19.641 1 90.25 251 THR B C 1
ATOM 5318 O O . THR B 1 251 ? 15.93 -27.234 -20.828 1 90.25 251 THR B O 1
ATOM 5321 N N . VAL B 1 252 ? 16.953 -28.344 -19.203 1 89.31 252 VAL B N 1
ATOM 5322 C CA . VAL B 1 252 ? 17.906 -28.953 -20.125 1 89.31 252 VAL B CA 1
ATOM 5323 C C . VAL B 1 252 ? 17.141 -29.844 -21.109 1 89.31 252 VAL B C 1
ATOM 5325 O O . VAL B 1 252 ? 17.406 -29.797 -22.328 1 89.31 252 VAL B O 1
ATOM 5328 N N . ASP B 1 253 ? 16.219 -30.625 -20.609 1 88.38 253 ASP B N 1
ATOM 5329 C CA . ASP B 1 253 ? 15.414 -31.5 -21.453 1 88.38 253 ASP B CA 1
ATOM 5330 C C . ASP B 1 253 ? 14.648 -30.688 -22.5 1 88.38 253 ASP B C 1
ATOM 5332 O O . ASP B 1 253 ? 14.602 -31.062 -23.672 1 88.38 253 ASP B O 1
ATOM 5336 N N . LEU B 1 254 ? 14.07 -29.672 -22.062 1 88.25 254 LEU B N 1
ATOM 5337 C CA . LEU B 1 254 ? 13.305 -28.812 -22.953 1 88.25 254 LEU B CA 1
ATOM 5338 C C . LEU B 1 254 ? 14.195 -28.234 -24.047 1 88.25 254 LEU B C 1
ATOM 5340 O O . LEU B 1 254 ? 13.867 -28.328 -25.234 1 88.25 254 LEU B O 1
ATOM 5344 N N . LEU B 1 255 ? 15.312 -27.641 -23.641 1 85.94 255 LEU B N 1
ATOM 5345 C CA . LEU B 1 255 ? 16.203 -27 -24.609 1 85.94 255 LEU B CA 1
ATOM 5346 C C . LEU B 1 255 ? 16.766 -28.016 -25.594 1 85.94 255 LEU B C 1
ATOM 5348 O O . LEU B 1 255 ? 16.891 -27.734 -26.781 1 85.94 255 LEU B O 1
ATOM 5352 N N . THR B 1 256 ? 17.078 -29.156 -25.078 1 86.44 256 THR B N 1
ATOM 5353 C CA . THR B 1 256 ? 17.594 -30.219 -25.938 1 86.44 256 THR B CA 1
ATOM 5354 C C . THR B 1 256 ? 16.562 -30.656 -26.969 1 86.44 256 THR B C 1
ATOM 5356 O O . THR B 1 256 ? 16.859 -30.797 -28.156 1 86.44 256 THR B O 1
ATOM 5359 N N . ASN B 1 257 ? 15.352 -30.812 -26.531 1 84.75 257 ASN B N 1
ATOM 5360 C CA . ASN B 1 257 ? 14.273 -31.219 -27.422 1 84.75 257 ASN B CA 1
ATOM 5361 C C . ASN B 1 257 ? 13.969 -30.156 -28.469 1 84.75 257 ASN B C 1
ATOM 5363 O O . ASN B 1 257 ? 13.734 -30.469 -29.625 1 84.75 257 ASN B O 1
ATOM 5367 N N . VAL B 1 258 ? 13.984 -28.938 -28.047 1 83.19 258 VAL B N 1
ATOM 5368 C CA . VAL B 1 258 ? 13.75 -27.812 -28.953 1 83.19 258 VAL B CA 1
ATOM 5369 C C . VAL B 1 258 ? 14.898 -27.734 -29.953 1 83.19 258 VAL B C 1
ATOM 5371 O O . VAL B 1 258 ? 14.664 -27.469 -31.141 1 83.19 258 VAL B O 1
ATOM 5374 N N . GLY B 1 259 ? 16.031 -27.938 -29.484 1 82.12 259 GLY B N 1
ATOM 5375 C CA . GLY B 1 259 ? 17.219 -27.859 -30.328 1 82.12 259 GLY B CA 1
ATOM 5376 C C . GLY B 1 259 ? 17.203 -28.859 -31.469 1 82.12 259 GLY B C 1
ATOM 5377 O O . GLY B 1 259 ? 17.625 -28.547 -32.594 1 82.12 259 GLY B O 1
ATOM 5378 N N . VAL B 1 260 ? 16.719 -30 -31.203 1 82 260 VAL B N 1
ATOM 5379 C CA . VAL B 1 260 ? 16.656 -31.062 -32.219 1 82 260 VAL B CA 1
ATOM 5380 C C . VAL B 1 260 ? 15.734 -30.641 -33.344 1 82 260 VAL B C 1
ATOM 5382 O O . VAL B 1 260 ? 15.953 -31.031 -34.5 1 82 260 VAL B O 1
ATOM 5385 N N . HIS B 1 261 ? 14.844 -29.766 -33.031 1 79.31 261 HIS B N 1
ATOM 5386 C CA . HIS B 1 261 ? 13.859 -29.391 -34.062 1 79.31 261 HIS B CA 1
ATOM 5387 C C . HIS B 1 261 ? 14.141 -27.984 -34.594 1 79.31 261 HIS B C 1
ATOM 5389 O O . HIS B 1 261 ? 13.414 -27.484 -35.438 1 79.31 261 HIS B O 1
ATOM 5395 N N . ALA B 1 262 ? 15.055 -27.359 -33.938 1 77.06 262 ALA B N 1
ATOM 5396 C CA . ALA B 1 262 ? 15.414 -26.016 -34.375 1 77.06 262 ALA B CA 1
ATOM 5397 C C . ALA B 1 262 ? 16.391 -26.047 -35.531 1 77.06 262 ALA B C 1
ATOM 5399 O O . ALA B 1 262 ? 17.188 -26.984 -35.656 1 77.06 262 ALA B O 1
ATOM 5400 N N . LYS B 1 263 ? 16.25 -25 -36.438 1 75.38 263 LYS B N 1
ATOM 5401 C CA . LYS B 1 263 ? 17.109 -24.922 -37.625 1 75.38 263 LYS B CA 1
ATOM 5402 C C . LYS B 1 263 ? 18.344 -24.078 -37.344 1 75.38 263 LYS B C 1
ATOM 5404 O O . LYS B 1 263 ? 18.359 -23.266 -36.406 1 75.38 263 LYS B O 1
ATOM 5409 N N . GLY B 1 264 ? 19.453 -24.406 -37.938 1 75.38 264 GLY B N 1
ATOM 5410 C CA . GLY B 1 264 ? 20.625 -23.562 -37.969 1 75.38 264 GLY B CA 1
ATOM 5411 C C . GLY B 1 264 ? 21.453 -23.641 -36.688 1 75.38 264 GLY B C 1
ATOM 5412 O O . GLY B 1 264 ? 21.438 -24.672 -36 1 75.38 264 GLY B O 1
ATOM 5413 N N . PRO B 1 265 ? 22.266 -22.672 -36.469 1 77.38 265 PRO B N 1
ATOM 5414 C CA . PRO B 1 265 ? 23.203 -22.656 -35.344 1 77.38 265 PRO B CA 1
ATOM 5415 C C . PRO B 1 265 ? 22.5 -22.672 -33.969 1 77.38 265 PRO B C 1
ATOM 5417 O O . PRO B 1 265 ? 23.031 -23.234 -33 1 77.38 265 PRO B O 1
ATOM 5420 N N . LEU B 1 266 ? 21.375 -22.141 -33.906 1 74.81 266 LEU B N 1
ATOM 5421 C CA . LEU B 1 266 ? 20.609 -22.156 -32.656 1 74.81 266 LEU B CA 1
ATOM 5422 C C . LEU B 1 266 ? 20.266 -23.594 -32.25 1 74.81 266 LEU B C 1
ATOM 5424 O O . LEU B 1 266 ? 20.344 -23.953 -31.078 1 74.81 266 LEU B O 1
ATOM 5428 N N . GLY B 1 267 ? 19.938 -24.328 -33.312 1 78.31 267 GLY B N 1
ATOM 5429 C CA . GLY B 1 267 ? 19.625 -25.719 -33.062 1 78.31 267 GLY B CA 1
ATOM 5430 C C . GLY B 1 267 ? 20.797 -26.516 -32.5 1 78.31 267 GLY B C 1
ATOM 5431 O O . GLY B 1 267 ? 20.656 -27.312 -31.594 1 78.31 267 GLY B O 1
ATOM 5432 N N . THR B 1 268 ? 21.938 -26.188 -33.031 1 78.38 268 THR B N 1
ATOM 5433 C CA . THR B 1 268 ? 23.141 -26.891 -32.625 1 78.38 268 THR B CA 1
ATOM 5434 C C . THR B 1 268 ? 23.484 -26.547 -31.172 1 78.38 268 THR B C 1
ATOM 5436 O O . THR B 1 268 ? 23.859 -27.422 -30.391 1 78.38 268 THR B O 1
ATOM 5439 N N . VAL B 1 269 ? 23.312 -25.359 -30.828 1 78.88 269 VAL B N 1
ATOM 5440 C CA . VAL B 1 269 ? 23.656 -24.891 -29.5 1 78.88 269 VAL B CA 1
ATOM 5441 C C . VAL B 1 269 ? 22.656 -25.438 -28.469 1 78.88 269 VAL B C 1
ATOM 5443 O O . VAL B 1 269 ? 23.047 -25.938 -27.422 1 78.88 269 VAL B O 1
ATOM 5446 N N . LEU B 1 270 ? 21.438 -25.469 -28.859 1 81.19 270 LEU B N 1
ATOM 5447 C CA . LEU B 1 270 ? 20.391 -25.891 -27.938 1 81.19 270 LEU B CA 1
ATOM 5448 C C . LEU B 1 270 ? 20.406 -27.406 -27.75 1 81.19 270 LEU B C 1
ATOM 5450 O O . LEU B 1 270 ? 20.078 -27.906 -26.672 1 81.19 270 LEU B O 1
ATOM 5454 N N . SER B 1 271 ? 20.859 -28.062 -28.828 1 78.06 271 SER B N 1
ATOM 5455 C CA . SER B 1 271 ? 20.828 -29.516 -28.75 1 78.06 271 SER B CA 1
ATOM 5456 C C . SER B 1 271 ? 22 -30.047 -27.922 1 78.06 271 SER B C 1
ATOM 5458 O O . SER B 1 271 ? 22.016 -31.219 -27.547 1 78.06 271 SER B O 1
ATOM 5460 N N . ARG B 1 272 ? 23.047 -29.188 -27.672 1 80.31 272 ARG B N 1
ATOM 5461 C CA . ARG B 1 272 ? 24.219 -29.578 -26.891 1 80.31 272 ARG B CA 1
ATOM 5462 C C . ARG B 1 272 ? 24.266 -28.828 -25.562 1 80.31 272 ARG B C 1
ATOM 5464 O O . ARG B 1 272 ? 25.297 -28.25 -25.219 1 80.31 272 ARG B O 1
ATOM 5471 N N . THR B 1 273 ? 23.172 -28.891 -24.844 1 76.75 273 THR B N 1
ATOM 5472 C CA . THR B 1 273 ? 23.016 -28.156 -23.594 1 76.75 273 THR B CA 1
ATOM 5473 C C . THR B 1 273 ? 24.062 -28.609 -22.578 1 76.75 273 THR B C 1
ATOM 5475 O O . THR B 1 273 ? 24.484 -27.828 -21.719 1 76.75 273 THR B O 1
ATOM 5478 N N . ASP B 1 274 ? 24.531 -29.812 -22.656 1 77.38 274 ASP B N 1
ATOM 5479 C CA . ASP B 1 274 ? 25.562 -30.312 -21.75 1 77.38 274 ASP B CA 1
ATOM 5480 C C . ASP B 1 274 ? 26.859 -29.547 -21.906 1 77.38 274 ASP B C 1
ATOM 5482 O O . ASP B 1 274 ? 27.578 -29.312 -20.938 1 77.38 274 ASP B O 1
ATOM 5486 N N . THR B 1 275 ? 27.078 -29.156 -23.125 1 76.62 275 THR B N 1
ATOM 5487 C CA . THR B 1 275 ? 28.328 -28.453 -23.438 1 76.62 275 THR B CA 1
ATOM 5488 C C . THR B 1 275 ? 28.172 -26.953 -23.203 1 76.62 275 THR B C 1
ATOM 5490 O O . THR B 1 275 ? 29.062 -26.312 -22.672 1 76.62 275 THR B O 1
ATOM 5493 N N . PHE B 1 276 ? 27.016 -26.422 -23.516 1 80.38 276 PHE B N 1
ATOM 5494 C CA . PHE B 1 276 ? 26.859 -24.969 -23.531 1 80.38 276 PHE B CA 1
ATOM 5495 C C . PHE B 1 276 ? 25.953 -24.516 -22.391 1 80.38 276 PHE B C 1
ATOM 5497 O O . PHE B 1 276 ? 25.484 -23.375 -22.375 1 80.38 276 PHE B O 1
ATOM 5504 N N . GLY B 1 277 ? 25.766 -25.391 -21.453 1 82.94 277 GLY B N 1
ATOM 5505 C CA . GLY B 1 277 ? 24.875 -25.141 -20.328 1 82.94 277 GLY B CA 1
ATOM 5506 C C . GLY B 1 277 ? 25.141 -23.828 -19.625 1 82.94 277 GLY B C 1
ATOM 5507 O O . GLY B 1 277 ? 24.25 -22.984 -19.516 1 82.94 277 GLY B O 1
ATOM 5508 N N . PRO B 1 278 ? 26.391 -23.656 -19.281 1 81.5 278 PRO B N 1
ATOM 5509 C CA . PRO B 1 278 ? 26.719 -22.422 -18.578 1 81.5 278 PRO B CA 1
ATOM 5510 C C . PRO B 1 278 ? 26.484 -21.172 -19.422 1 81.5 278 PRO B C 1
ATOM 5512 O O . PRO B 1 278 ? 26.016 -20.156 -18.906 1 81.5 278 PRO B O 1
ATOM 5515 N N . LEU B 1 279 ? 26.766 -21.188 -20.672 1 83.06 279 LEU B N 1
ATOM 5516 C CA . LEU B 1 279 ? 26.547 -20.062 -21.562 1 83.06 279 LEU B CA 1
ATOM 5517 C C . LEU B 1 279 ? 25.062 -19.812 -21.766 1 83.06 279 LEU B C 1
ATOM 5519 O O . LEU B 1 279 ? 24.625 -18.656 -21.797 1 83.06 279 LEU B O 1
ATOM 5523 N N . LEU B 1 280 ? 24.328 -20.859 -21.906 1 85.5 280 LEU B N 1
ATOM 5524 C CA . LEU B 1 280 ? 22.891 -20.734 -22.109 1 85.5 280 LEU B CA 1
ATOM 5525 C C . LEU B 1 280 ? 22.219 -20.156 -20.859 1 85.5 280 LEU B C 1
ATOM 5527 O O . LEU B 1 280 ? 21.312 -19.328 -20.984 1 85.5 280 LEU B O 1
ATOM 5531 N N . ALA B 1 281 ? 22.703 -20.594 -19.781 1 86.25 281 ALA B N 1
ATOM 5532 C CA . ALA B 1 281 ? 22.156 -20.078 -18.531 1 86.25 281 ALA B CA 1
ATOM 5533 C C . ALA B 1 281 ? 22.359 -18.562 -18.422 1 86.25 281 ALA B C 1
ATOM 5535 O O . ALA B 1 281 ? 21.562 -17.859 -17.781 1 86.25 281 ALA B O 1
ATOM 5536 N N . ARG B 1 282 ? 23.328 -18.016 -19.031 1 84 282 ARG B N 1
ATOM 5537 C CA . ARG B 1 282 ? 23.656 -16.594 -18.969 1 84 282 ARG B CA 1
ATOM 5538 C C . ARG B 1 282 ? 22.828 -15.781 -19.953 1 84 282 ARG B C 1
ATOM 5540 O O . ARG B 1 282 ? 22.5 -14.617 -19.688 1 84 282 ARG B O 1
ATOM 5547 N N . VAL B 1 283 ? 22.406 -16.438 -20.969 1 84.5 283 VAL B N 1
ATOM 5548 C CA . VAL B 1 283 ? 21.812 -15.664 -22.062 1 84.5 283 VAL B CA 1
ATOM 5549 C C . VAL B 1 283 ? 20.297 -15.836 -22.062 1 84.5 283 VAL B C 1
ATOM 5551 O O . VAL B 1 283 ? 19.562 -14.906 -22.406 1 84.5 283 VAL B O 1
ATOM 5554 N N . LEU B 1 284 ? 19.797 -16.922 -21.672 1 85.06 284 LEU B N 1
ATOM 5555 C CA . LEU B 1 284 ? 18.391 -17.281 -21.781 1 85.06 284 LEU B CA 1
ATOM 5556 C C . LEU B 1 284 ? 17.516 -16.312 -20.984 1 85.06 284 LEU B C 1
ATOM 5558 O O . LEU B 1 284 ? 16.438 -15.93 -21.422 1 85.06 284 LEU B O 1
ATOM 5562 N N . PRO B 1 285 ? 18.047 -15.875 -19.828 1 85.69 285 PRO B N 1
ATOM 5563 C CA . PRO B 1 285 ? 17.219 -14.961 -19.047 1 85.69 285 PRO B CA 1
ATOM 5564 C C . PRO B 1 285 ? 16.875 -13.672 -19.797 1 85.69 285 PRO B C 1
ATOM 5566 O O . PRO B 1 285 ? 15.844 -13.055 -19.547 1 85.69 285 PRO B O 1
ATOM 5569 N N . SER B 1 286 ? 17.656 -13.273 -20.703 1 85.62 286 SER B N 1
ATOM 5570 C CA . SER B 1 286 ? 17.438 -12.039 -21.438 1 85.62 286 SER B CA 1
ATOM 5571 C C . SER B 1 286 ? 16.438 -12.25 -22.578 1 85.62 286 SER B C 1
ATOM 5573 O O . SER B 1 286 ? 15.961 -11.281 -23.172 1 85.62 286 SER B O 1
ATOM 5575 N N . ALA B 1 287 ? 16.031 -13.477 -22.797 1 79.88 287 ALA B N 1
ATOM 5576 C CA . ALA B 1 287 ? 15.156 -13.805 -23.922 1 79.88 287 ALA B CA 1
ATOM 5577 C C . ALA B 1 287 ? 13.688 -13.578 -23.578 1 79.88 287 ALA B C 1
ATOM 5579 O O . ALA B 1 287 ? 12.828 -13.57 -24.453 1 79.88 287 ALA B O 1
ATOM 5580 N N . GLY B 1 288 ? 13.422 -13.328 -22.328 1 82.06 288 GLY B N 1
ATOM 5581 C CA . GLY B 1 288 ? 12.055 -13.062 -21.922 1 82.06 288 GLY B CA 1
ATOM 5582 C C . GLY B 1 288 ? 11.781 -13.469 -20.484 1 82.06 288 GLY B C 1
ATOM 5583 O O . GLY B 1 288 ? 12.609 -14.109 -19.844 1 82.06 288 GLY B O 1
ATOM 5584 N N . ALA B 1 289 ? 10.555 -13.117 -20.062 1 84.81 289 ALA B N 1
ATOM 5585 C CA . ALA B 1 289 ? 10.18 -13.344 -18.672 1 84.81 289 ALA B CA 1
ATOM 5586 C C . ALA B 1 289 ? 10.125 -14.836 -18.344 1 84.81 289 ALA B C 1
ATOM 5588 O O . ALA B 1 289 ? 10.578 -15.258 -17.281 1 84.81 289 ALA B O 1
ATOM 5589 N N . LEU B 1 290 ? 9.57 -15.625 -19.25 1 84.06 290 LEU B N 1
ATOM 5590 C CA . LEU B 1 290 ? 9.453 -17.062 -19.031 1 84.06 290 LEU B CA 1
ATOM 5591 C C . LEU B 1 290 ? 10.828 -17.703 -18.922 1 84.06 290 LEU B C 1
ATOM 5593 O O . LEU B 1 290 ? 11.086 -18.484 -18 1 84.06 290 LEU B O 1
ATOM 5597 N N . MET B 1 291 ? 11.711 -17.375 -19.875 1 84.62 291 MET B N 1
ATOM 5598 C CA . MET B 1 291 ? 13.055 -17.938 -19.875 1 84.62 291 MET B CA 1
ATOM 5599 C C . MET B 1 291 ? 13.828 -17.531 -18.625 1 84.62 291 MET B C 1
ATOM 5601 O O . MET B 1 291 ? 14.547 -18.344 -18.047 1 84.62 291 MET B O 1
ATOM 5605 N N . ASN B 1 292 ? 13.672 -16.312 -18.266 1 90.5 292 ASN B N 1
ATOM 5606 C CA . ASN B 1 292 ? 14.289 -15.844 -17.031 1 90.5 292 ASN B CA 1
ATOM 5607 C C . ASN B 1 292 ? 13.805 -16.641 -15.828 1 90.5 292 ASN B C 1
ATOM 5609 O O . ASN B 1 292 ? 14.602 -17.062 -14.984 1 90.5 292 ASN B O 1
ATOM 5613 N N . ALA B 1 293 ? 12.516 -16.859 -15.781 1 91.56 293 ALA B N 1
ATOM 5614 C CA . ALA B 1 293 ? 11.906 -17.562 -14.656 1 91.56 293 ALA B CA 1
ATOM 5615 C C . ALA B 1 293 ? 12.336 -19.016 -14.633 1 91.56 293 ALA B C 1
ATOM 5617 O O . ALA B 1 293 ? 12.453 -19.625 -13.555 1 91.56 293 ALA B O 1
ATOM 5618 N N . MET B 1 294 ? 12.633 -19.562 -15.75 1 90.62 294 MET B N 1
ATOM 5619 C CA . MET B 1 294 ? 13.008 -20.984 -15.82 1 90.62 294 MET B CA 1
ATOM 5620 C C . MET B 1 294 ? 14.461 -21.188 -15.398 1 90.62 294 MET B C 1
ATOM 5622 O O . MET B 1 294 ? 14.875 -22.312 -15.109 1 90.62 294 MET B O 1
ATOM 5626 N N . CYS B 1 295 ? 15.234 -20.062 -15.344 1 92.94 295 CYS B N 1
ATOM 5627 C CA . CYS B 1 295 ? 16.672 -20.234 -15.18 1 92.94 295 CYS B CA 1
ATOM 5628 C C . CYS B 1 295 ? 17.141 -19.719 -13.82 1 92.94 295 CYS B C 1
ATOM 5630 O O . CYS B 1 295 ? 18.297 -19.875 -13.461 1 92.94 295 CYS B O 1
ATOM 5632 N N . ARG B 1 296 ? 16.188 -19.125 -13.07 1 95.81 296 ARG B N 1
ATOM 5633 C CA . ARG B 1 296 ? 16.656 -18.656 -11.766 1 95.81 296 ARG B CA 1
ATOM 5634 C C . ARG B 1 296 ? 15.477 -18.453 -10.812 1 95.81 296 ARG B C 1
ATOM 5636 O O . ARG B 1 296 ? 14.328 -18.406 -11.242 1 95.81 296 ARG B O 1
ATOM 5643 N N . THR B 1 297 ? 15.797 -18.406 -9.555 1 97.31 297 THR B N 1
ATOM 5644 C CA . THR B 1 297 ? 14.867 -17.875 -8.562 1 97.31 297 THR B CA 1
ATOM 5645 C C . THR B 1 297 ? 14.523 -16.422 -8.867 1 97.31 297 THR B C 1
ATOM 5647 O O . THR B 1 297 ? 15.398 -15.625 -9.219 1 97.31 297 THR B O 1
ATOM 5650 N N . THR B 1 298 ? 13.281 -16.094 -8.867 1 96.75 298 THR B N 1
ATOM 5651 C CA . THR B 1 298 ? 12.828 -14.742 -9.141 1 96.75 298 THR B CA 1
ATOM 5652 C C . THR B 1 298 ? 12.141 -14.148 -7.918 1 96.75 298 THR B C 1
ATOM 5654 O O . THR B 1 298 ? 11.523 -14.867 -7.133 1 96.75 298 THR B O 1
ATOM 5657 N N . ALA B 1 299 ? 12.305 -12.891 -7.723 1 97.25 299 ALA B N 1
ATOM 5658 C CA . ALA B 1 299 ? 11.68 -12.148 -6.633 1 97.25 299 ALA B CA 1
ATOM 5659 C C . ALA B 1 299 ? 11.078 -10.844 -7.141 1 97.25 299 ALA B C 1
ATOM 5661 O O . ALA B 1 299 ? 11.734 -10.07 -7.836 1 97.25 299 ALA B O 1
ATOM 5662 N N . VAL B 1 300 ? 9.805 -10.633 -6.836 1 96.81 300 VAL B N 1
ATOM 5663 C CA . VAL B 1 300 ? 9.148 -9.398 -7.254 1 96.81 300 VAL B CA 1
ATOM 5664 C C . VAL B 1 300 ? 8.25 -8.883 -6.129 1 96.81 300 VAL B C 1
ATOM 5666 O O . VAL B 1 300 ? 7.59 -9.672 -5.445 1 96.81 300 VAL B O 1
ATOM 5669 N N . ALA B 1 301 ? 8.32 -7.566 -5.875 1 97.69 301 ALA B N 1
ATOM 5670 C CA . ALA B 1 301 ? 7.367 -6.969 -4.945 1 97.69 301 ALA B CA 1
ATOM 5671 C C . ALA B 1 301 ? 5.984 -6.832 -5.582 1 97.69 301 ALA B C 1
ATOM 5673 O O . ALA B 1 301 ? 5.859 -6.336 -6.703 1 97.69 301 ALA B O 1
ATOM 5674 N N . THR B 1 302 ? 4.969 -7.273 -4.906 1 95.81 302 THR B N 1
ATOM 5675 C CA . THR B 1 302 ? 3.609 -7.203 -5.434 1 95.81 302 THR B CA 1
ATOM 5676 C C . THR B 1 302 ? 2.75 -6.262 -4.594 1 95.81 302 THR B C 1
ATOM 5678 O O . THR B 1 302 ? 2.43 -5.156 -5.027 1 95.81 302 THR B O 1
ATOM 5681 N N . VAL B 1 303 ? 2.639 -6.547 -3.348 1 95.31 303 VAL B N 1
ATOM 5682 C CA . VAL B 1 303 ? 1.825 -5.75 -2.436 1 95.31 303 VAL B CA 1
ATOM 5683 C C . VAL B 1 303 ? 2.68 -4.656 -1.803 1 95.31 303 VAL B C 1
ATOM 5685 O O . VAL B 1 303 ? 3.84 -4.891 -1.452 1 95.31 303 VAL B O 1
ATOM 5688 N N . LEU B 1 304 ? 2.098 -3.498 -1.672 1 97.25 304 LEU B N 1
ATOM 5689 C CA . LEU B 1 304 ? 2.689 -2.361 -0.974 1 97.25 304 LEU B CA 1
ATOM 5690 C C . LEU B 1 304 ? 1.678 -1.715 -0.033 1 97.25 304 LEU B C 1
ATOM 5692 O O . LEU B 1 304 ? 0.496 -1.604 -0.367 1 97.25 304 LEU B O 1
ATOM 5696 N N . GLU B 1 305 ? 2.15 -1.303 1.107 1 95.94 305 GLU B N 1
ATOM 5697 C CA . GLU B 1 305 ? 1.31 -0.608 2.076 1 95.94 305 GLU B CA 1
ATOM 5698 C C . GLU B 1 305 ? 2.094 0.474 2.812 1 95.94 305 GLU B C 1
ATOM 5700 O O . GLU B 1 305 ? 3.221 0.239 3.254 1 95.94 305 GLU B O 1
ATOM 5705 N N . GLY B 1 306 ? 1.57 1.665 2.893 1 95.31 306 GLY B N 1
ATOM 5706 C CA . GLY B 1 306 ? 2.119 2.771 3.66 1 95.31 306 GLY B CA 1
ATOM 5707 C C . GLY B 1 306 ? 1.108 3.412 4.594 1 95.31 306 GLY B C 1
ATOM 5708 O O . GLY B 1 306 ? 0.366 2.711 5.285 1 95.31 306 GLY B O 1
ATOM 5709 N N . SER B 1 307 ? 1.159 4.68 4.691 1 91.69 307 SER B N 1
ATOM 5710 C CA . SER B 1 307 ? 0.26 5.422 5.57 1 91.69 307 SER B CA 1
ATOM 5711 C C . SER B 1 307 ? -1.16 5.449 5.016 1 91.69 307 SER B C 1
ATOM 5713 O O . SER B 1 307 ? -1.358 5.352 3.801 1 91.69 307 SER B O 1
ATOM 5715 N N . ALA B 1 308 ? -2.109 5.598 5.953 1 87.12 308 ALA B N 1
ATOM 5716 C CA . ALA B 1 308 ? -3.51 5.688 5.555 1 87.12 308 ALA B CA 1
ATOM 5717 C C . ALA B 1 308 ? -3.867 7.109 5.121 1 87.12 308 ALA B C 1
ATOM 5719 O O . ALA B 1 308 ? -4.922 7.336 4.527 1 87.12 308 ALA B O 1
ATOM 5720 N N . ALA B 1 309 ? -2.996 8.023 5.387 1 87.81 309 ALA B N 1
ATOM 5721 C CA . ALA B 1 309 ? -3.248 9.43 5.074 1 87.81 309 ALA B CA 1
ATOM 5722 C C . ALA B 1 309 ? -2.035 10.062 4.402 1 87.81 309 ALA B C 1
ATOM 5724 O O . ALA B 1 309 ? -0.892 9.727 4.715 1 87.81 309 ALA B O 1
ATOM 5725 N N . ASN B 1 310 ? -2.273 10.992 3.572 1 90.69 310 ASN B N 1
ATOM 5726 C CA . ASN B 1 310 ? -1.211 11.648 2.814 1 90.69 310 ASN B CA 1
ATOM 5727 C C . ASN B 1 310 ? -0.274 12.43 3.729 1 90.69 310 ASN B C 1
ATOM 5729 O O . ASN B 1 310 ? 0.917 12.562 3.439 1 90.69 310 ASN B O 1
ATOM 5733 N N . ASN B 1 311 ? -0.817 12.961 4.852 1 89.94 311 ASN B N 1
ATOM 5734 C CA . ASN B 1 311 ? -0.053 13.914 5.648 1 89.94 311 ASN B CA 1
ATOM 5735 C C . ASN B 1 311 ? 0.491 13.281 6.922 1 89.94 311 ASN B C 1
ATOM 5737 O O . ASN B 1 311 ? 0.947 13.977 7.824 1 89.94 311 ASN B O 1
ATOM 5741 N N . VAL B 1 312 ? 0.417 12.031 7.035 1 89.19 312 VAL B N 1
ATOM 5742 C CA . VAL B 1 312 ? 0.94 11.297 8.18 1 89.19 312 VAL B CA 1
ATOM 5743 C C . VAL B 1 312 ? 2.059 10.359 7.723 1 89.19 312 VAL B C 1
ATOM 5745 O O . VAL B 1 312 ? 1.895 9.609 6.758 1 89.19 312 VAL B O 1
ATOM 5748 N N . MET B 1 313 ? 3.139 10.43 8.406 1 90.88 313 MET B N 1
ATOM 5749 C CA . MET B 1 313 ? 4.211 9.477 8.156 1 90.88 313 MET B CA 1
ATOM 5750 C C . MET B 1 313 ? 3.754 8.055 8.461 1 90.88 313 MET B C 1
ATOM 5752 O O . MET B 1 313 ? 3.033 7.828 9.438 1 90.88 313 MET B O 1
ATOM 5756 N N . ALA B 1 314 ? 4.184 7.148 7.621 1 91.75 314 ALA B N 1
ATOM 5757 C CA . ALA B 1 314 ? 3.855 5.754 7.895 1 91.75 314 ALA B CA 1
ATOM 5758 C C . ALA B 1 314 ? 4.605 5.246 9.125 1 91.75 314 ALA B C 1
ATOM 5760 O O . ALA B 1 314 ? 5.836 5.223 9.141 1 91.75 314 ALA B O 1
ATOM 5761 N N . GLU B 1 315 ? 3.881 4.895 10.125 1 90.44 315 GLU B N 1
ATOM 5762 C CA . GLU B 1 315 ? 4.512 4.23 11.266 1 90.44 315 GLU B CA 1
ATOM 5763 C C . GLU B 1 315 ? 5.023 2.846 10.883 1 90.44 315 GLU B C 1
ATOM 5765 O O . GLU B 1 315 ? 6.02 2.373 11.43 1 90.44 315 GLU B O 1
ATOM 5770 N N . THR B 1 316 ? 4.301 2.252 10.016 1 93.56 316 THR B N 1
ATOM 5771 C CA . THR B 1 316 ? 4.66 0.954 9.453 1 93.56 316 THR B CA 1
ATOM 5772 C C . THR B 1 316 ? 4.477 0.95 7.938 1 93.56 316 THR B C 1
ATOM 5774 O O . THR B 1 316 ? 3.447 1.396 7.43 1 93.56 316 THR B O 1
ATOM 5777 N N . ALA B 1 317 ? 5.484 0.556 7.203 1 96.75 317 ALA B N 1
ATOM 5778 C CA . ALA B 1 317 ? 5.41 0.291 5.77 1 96.75 317 ALA B CA 1
ATOM 5779 C C . ALA B 1 317 ? 5.688 -1.18 5.469 1 96.75 317 ALA B C 1
ATOM 5781 O O . ALA B 1 317 ? 6.57 -1.789 6.078 1 96.75 317 ALA B O 1
ATOM 5782 N N . ARG B 1 318 ? 4.906 -1.753 4.582 1 98 318 ARG B N 1
ATOM 5783 C CA . ARG B 1 318 ? 5.031 -3.18 4.301 1 98 318 ARG B CA 1
ATOM 5784 C C . ARG B 1 318 ? 5.055 -3.443 2.799 1 98 318 ARG B C 1
ATOM 5786 O O . ARG B 1 318 ? 4.469 -2.688 2.021 1 98 318 ARG B O 1
ATOM 5793 N N . ALA B 1 319 ? 5.73 -4.461 2.424 1 98.25 319 ALA B N 1
ATOM 5794 C CA . ALA B 1 319 ? 5.719 -5.023 1.075 1 98.25 319 ALA B CA 1
ATOM 5795 C C . ALA B 1 319 ? 5.766 -6.547 1.117 1 98.25 319 ALA B C 1
ATOM 5797 O O . ALA B 1 319 ? 6.301 -7.133 2.062 1 98.25 319 ALA B O 1
ATOM 5798 N N . VAL B 1 320 ? 5.172 -7.137 0.157 1 98.06 320 VAL B N 1
ATOM 5799 C CA . VAL B 1 320 ? 5.32 -8.578 0.003 1 98.06 320 VAL B CA 1
ATOM 5800 C C . VAL B 1 320 ? 6.148 -8.883 -1.243 1 98.06 320 VAL B C 1
ATOM 5802 O O . VAL B 1 320 ? 5.867 -8.367 -2.326 1 98.06 320 VAL B O 1
ATOM 5805 N N . LEU B 1 321 ? 7.191 -9.641 -1.037 1 98.12 321 LEU B N 1
ATOM 5806 C CA . LEU B 1 321 ? 7.922 -10.234 -2.15 1 98.12 321 LEU B CA 1
ATOM 5807 C C . LEU B 1 321 ? 7.355 -11.609 -2.506 1 98.12 321 LEU B C 1
ATOM 5809 O O . LEU B 1 321 ? 7.316 -12.5 -1.66 1 98.12 321 LEU B O 1
ATOM 5813 N N . ASP B 1 322 ? 6.887 -11.703 -3.699 1 96.88 322 ASP B N 1
ATOM 5814 C CA . ASP B 1 322 ? 6.605 -13.023 -4.246 1 96.88 322 ASP B CA 1
ATOM 5815 C C . ASP B 1 322 ? 7.855 -13.633 -4.883 1 96.88 322 ASP B C 1
ATOM 5817 O O . ASP B 1 322 ? 8.391 -13.094 -5.848 1 96.88 322 ASP B O 1
ATOM 5821 N N . ILE B 1 323 ? 8.258 -14.719 -4.312 1 97.75 323 ILE B N 1
ATOM 5822 C CA . ILE B 1 323 ? 9.5 -15.352 -4.754 1 97.75 323 ILE B CA 1
ATOM 5823 C C . ILE B 1 323 ? 9.211 -16.766 -5.242 1 97.75 323 ILE B C 1
ATOM 5825 O O . ILE B 1 323 ? 8.531 -17.531 -4.559 1 97.75 323 ILE B O 1
ATOM 5829 N N . ARG B 1 324 ? 9.648 -17.062 -6.426 1 97.62 324 ARG B N 1
ATOM 5830 C CA . ARG B 1 324 ? 9.586 -18.422 -6.969 1 97.62 324 ARG B CA 1
ATOM 5831 C C . ARG B 1 324 ? 10.969 -19.062 -6.988 1 97.62 324 ARG B C 1
ATOM 5833 O O . ARG B 1 324 ? 11.859 -18.609 -7.699 1 97.62 324 ARG B O 1
ATOM 5840 N N . ILE B 1 325 ? 11.102 -20.094 -6.27 1 97.75 325 ILE B N 1
ATOM 5841 C CA . ILE B 1 325 ? 12.406 -20.672 -5.941 1 97.75 325 ILE B CA 1
ATOM 5842 C C . ILE B 1 325 ? 12.758 -21.766 -6.957 1 97.75 325 ILE B C 1
ATOM 5844 O O . ILE B 1 325 ? 12.016 -22.734 -7.121 1 97.75 325 ILE B O 1
ATOM 5848 N N . LEU B 1 326 ? 13.836 -21.594 -7.566 1 96.88 326 LEU B N 1
ATOM 5849 C CA . LEU B 1 326 ? 14.328 -22.562 -8.539 1 96.88 326 LEU B CA 1
ATOM 5850 C C . LEU B 1 326 ? 14.75 -23.859 -7.848 1 96.88 326 LEU B C 1
ATOM 5852 O O . LEU B 1 326 ? 15.359 -23.828 -6.777 1 96.88 326 LEU B O 1
ATOM 5856 N N . PRO B 1 327 ? 14.43 -25.062 -8.5 1 94.25 327 PRO B N 1
ATOM 5857 C CA . PRO B 1 327 ? 15 -26.297 -7.949 1 94.25 327 PRO B CA 1
ATOM 5858 C C . PRO B 1 327 ? 16.5 -26.203 -7.734 1 94.25 327 PRO B C 1
ATOM 5860 O O . PRO B 1 327 ? 17.234 -25.766 -8.633 1 94.25 327 PRO B O 1
ATOM 5863 N N . GLY B 1 328 ? 16.969 -26.641 -6.559 1 93.12 328 GLY B N 1
ATOM 5864 C CA . GLY B 1 328 ? 18.359 -26.453 -6.164 1 93.12 328 GLY B CA 1
ATOM 5865 C C . GLY B 1 328 ? 18.531 -25.406 -5.082 1 93.12 328 GLY B C 1
ATOM 5866 O O . GLY B 1 328 ? 19.484 -25.453 -4.301 1 93.12 328 GLY B O 1
ATOM 5867 N N . ASP B 1 329 ? 17.688 -24.359 -5.141 1 96.5 329 ASP B N 1
ATOM 5868 C CA . ASP B 1 329 ? 17.594 -23.406 -4.039 1 96.5 329 ASP B CA 1
ATOM 5869 C C . ASP B 1 329 ? 16.609 -23.891 -2.975 1 96.5 329 ASP B C 1
ATOM 5871 O O . ASP B 1 329 ? 15.898 -24.875 -3.18 1 96.5 329 ASP B O 1
ATOM 5875 N N . THR B 1 330 ? 16.656 -23.234 -1.813 1 97.62 330 THR B N 1
ATOM 5876 C CA . THR B 1 330 ? 15.766 -23.578 -0.71 1 97.62 330 THR B CA 1
ATOM 5877 C C . THR B 1 330 ? 15.102 -22.328 -0.148 1 97.62 330 THR B C 1
ATOM 5879 O O . THR B 1 330 ? 15.57 -21.203 -0.385 1 97.62 330 THR B O 1
ATOM 5882 N N . VAL B 1 331 ? 14.062 -22.531 0.593 1 97.75 331 VAL B N 1
ATOM 5883 C CA . VAL B 1 331 ? 13.375 -21.438 1.262 1 97.75 331 VAL B CA 1
ATOM 5884 C C . VAL B 1 331 ? 14.344 -20.703 2.188 1 97.75 331 VAL B C 1
ATOM 5886 O O . VAL B 1 331 ? 14.492 -19.484 2.102 1 97.75 331 VAL B O 1
ATOM 5889 N N . ASN B 1 332 ? 15.031 -21.469 3.016 1 98.19 332 ASN B N 1
ATOM 5890 C CA . ASN B 1 332 ? 15.953 -20.875 3.977 1 98.19 332 ASN B CA 1
ATOM 5891 C C . ASN B 1 332 ? 17.078 -20.125 3.279 1 98.19 332 ASN B C 1
ATOM 5893 O O . ASN B 1 332 ? 17.422 -19 3.67 1 98.19 332 ASN B O 1
ATOM 5897 N N . GLY B 1 333 ? 17.656 -20.781 2.309 1 98.25 333 GLY B N 1
ATOM 5898 C CA . GLY B 1 333 ? 18.719 -20.125 1.557 1 98.25 333 GLY B CA 1
ATOM 5899 C C . GLY B 1 333 ? 18.25 -18.844 0.881 1 98.25 333 GLY B C 1
ATOM 5900 O O . GLY B 1 333 ? 19.016 -17.875 0.816 1 98.25 333 GLY B O 1
ATOM 5901 N N . THR B 1 334 ? 17.078 -18.859 0.361 1 98.5 334 THR B N 1
ATOM 5902 C CA . THR B 1 334 ? 16.516 -17.703 -0.319 1 98.5 334 THR B CA 1
ATOM 5903 C C . THR B 1 334 ? 16.281 -16.547 0.662 1 98.5 334 THR B C 1
ATOM 5905 O O . THR B 1 334 ? 16.641 -15.406 0.376 1 98.5 334 THR B O 1
ATOM 5908 N N . VAL B 1 335 ? 15.758 -16.828 1.849 1 98.5 335 VAL B N 1
ATOM 5909 C CA . VAL B 1 335 ? 15.523 -15.812 2.871 1 98.5 335 VAL B CA 1
ATOM 5910 C C . VAL B 1 335 ? 16.859 -15.172 3.279 1 98.5 335 VAL B C 1
ATOM 5912 O O . VAL B 1 335 ? 16.953 -13.953 3.4 1 98.5 335 VAL B O 1
ATOM 5915 N N . GLU B 1 336 ? 17.828 -15.961 3.469 1 98.06 336 GLU B N 1
ATOM 5916 C CA . GLU B 1 336 ? 19.156 -15.469 3.861 1 98.06 336 GLU B CA 1
ATOM 5917 C C . GLU B 1 336 ? 19.734 -14.555 2.795 1 98.06 336 GLU B C 1
ATOM 5919 O O . GLU B 1 336 ? 20.328 -13.523 3.115 1 98.06 336 GLU B O 1
ATOM 5924 N N . ARG B 1 337 ? 19.562 -14.93 1.592 1 98 337 ARG B N 1
ATOM 5925 C CA . ARG B 1 337 ? 20.094 -14.109 0.508 1 98 337 ARG B CA 1
ATOM 5926 C C . ARG B 1 337 ? 19.375 -12.766 0.448 1 98 337 ARG B C 1
ATOM 5928 O O . ARG B 1 337 ? 20 -11.727 0.225 1 98 337 ARG B O 1
ATOM 5935 N N . ILE B 1 338 ? 18.062 -12.805 0.58 1 98.56 338 ILE B N 1
ATOM 5936 C CA . ILE B 1 338 ? 17.281 -11.578 0.568 1 98.56 338 ILE B CA 1
ATOM 5937 C C . ILE B 1 338 ? 17.734 -10.664 1.709 1 98.56 338 ILE B C 1
ATOM 5939 O O . ILE B 1 338 ? 17.922 -9.461 1.518 1 98.56 338 ILE B O 1
ATOM 5943 N N . ARG B 1 339 ? 17.922 -11.234 2.898 1 98.25 339 ARG B N 1
ATOM 5944 C CA . ARG B 1 339 ? 18.391 -10.477 4.055 1 98.25 339 ARG B CA 1
ATOM 5945 C C . ARG B 1 339 ? 19.719 -9.789 3.754 1 98.25 339 ARG B C 1
ATOM 5947 O O . ARG B 1 339 ? 19.891 -8.602 4.043 1 98.25 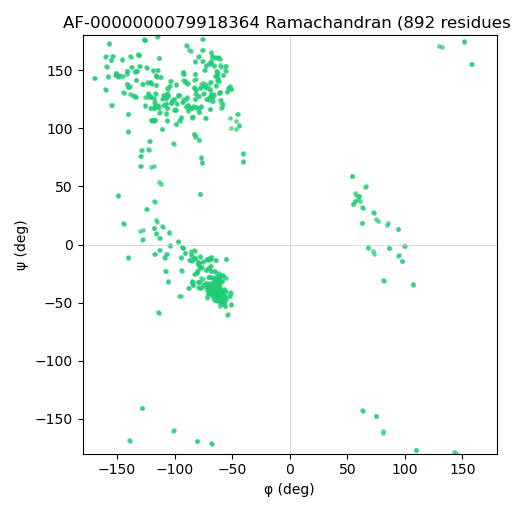339 ARG B O 1
ATOM 5954 N N . LYS B 1 340 ? 20.609 -10.484 3.188 1 98 340 LYS B N 1
ATOM 5955 C CA . LYS B 1 340 ? 21.922 -9.938 2.848 1 98 340 LYS B CA 1
ATOM 5956 C C . LYS B 1 340 ? 21.797 -8.844 1.793 1 98 340 LYS B C 1
ATOM 5958 O O . LYS B 1 340 ? 22.531 -7.852 1.835 1 98 340 LYS B O 1
ATOM 5963 N N . THR B 1 341 ? 20.906 -9.047 0.876 1 98.25 341 THR B N 1
ATOM 5964 C CA . THR B 1 341 ? 20.734 -8.109 -0.229 1 98.25 341 THR B CA 1
ATOM 5965 C C . THR B 1 341 ? 20.156 -6.789 0.27 1 98.25 341 THR B C 1
ATOM 5967 O O . THR B 1 341 ? 20.562 -5.719 -0.178 1 98.25 341 THR B O 1
ATOM 5970 N N . ILE B 1 342 ? 19.156 -6.805 1.153 1 97.81 342 ILE B N 1
ATOM 5971 C CA . ILE B 1 342 ? 18.453 -5.625 1.667 1 97.81 342 ILE B CA 1
ATOM 5972 C C . ILE B 1 342 ? 19.438 -4.762 2.463 1 97.81 342 ILE B C 1
ATOM 5974 O O . ILE B 1 342 ? 19.375 -3.531 2.398 1 97.81 342 ILE B O 1
ATOM 5978 N N . ARG B 1 343 ? 20.375 -5.312 3.242 1 96.25 343 ARG B N 1
ATOM 5979 C CA . ARG B 1 343 ? 21.406 -4.633 4.027 1 96.25 343 ARG B CA 1
ATOM 5980 C C . ARG B 1 343 ? 20.781 -3.643 5.004 1 96.25 343 ARG B C 1
ATOM 5982 O O . ARG B 1 343 ? 21.219 -2.496 5.105 1 96.25 343 ARG B O 1
ATOM 5989 N N . ASP B 1 344 ? 19.703 -3.885 5.602 1 96.88 344 ASP B N 1
ATOM 5990 C CA . ASP B 1 344 ? 19 -3.156 6.656 1 96.88 344 ASP B CA 1
ATOM 5991 C C . ASP B 1 344 ? 18.406 -4.113 7.688 1 96.88 344 ASP B C 1
ATOM 5993 O O . ASP B 1 344 ? 17.312 -4.645 7.492 1 96.88 344 ASP B O 1
ATOM 5997 N N . ASN B 1 345 ? 19.078 -4.316 8.75 1 94.94 345 ASN B N 1
ATOM 5998 C CA . ASN B 1 345 ? 18.719 -5.316 9.758 1 94.94 345 ASN B CA 1
ATOM 5999 C C . ASN B 1 345 ? 17.438 -4.938 10.5 1 94.94 345 ASN B C 1
ATOM 6001 O O . ASN B 1 345 ? 16.859 -5.77 11.188 1 94.94 345 ASN B O 1
ATOM 6005 N N . ASP B 1 346 ? 17.016 -3.736 10.336 1 94.94 346 ASP B N 1
ATOM 6006 C CA . ASP B 1 346 ? 15.82 -3.295 11.047 1 94.94 346 ASP B CA 1
ATOM 6007 C C . ASP B 1 346 ? 14.555 -3.627 10.258 1 94.94 346 ASP B C 1
ATOM 6009 O O . ASP B 1 346 ? 13.445 -3.518 10.773 1 94.94 346 ASP B O 1
ATOM 6013 N N . ILE B 1 347 ? 14.727 -3.977 9.023 1 97.75 347 ILE B N 1
ATOM 6014 C CA . ILE B 1 347 ? 13.578 -4.449 8.266 1 97.75 347 ILE B CA 1
ATOM 6015 C C . ILE B 1 347 ? 13.25 -5.887 8.672 1 97.75 347 ILE B C 1
ATOM 6017 O O . ILE B 1 347 ? 14.102 -6.777 8.555 1 97.75 347 ILE B O 1
ATOM 6021 N N . GLN B 1 348 ? 12.109 -6.059 9.172 1 98.25 348 GLN B N 1
ATOM 6022 C CA . GLN B 1 348 ? 11.656 -7.383 9.586 1 98.25 348 GLN B CA 1
ATOM 6023 C C . GLN B 1 348 ? 11.219 -8.219 8.383 1 98.25 348 GLN B C 1
ATOM 6025 O O . GLN B 1 348 ? 10.547 -7.711 7.48 1 98.25 348 GLN B O 1
ATOM 6030 N N . LEU B 1 349 ? 11.672 -9.484 8.367 1 98.31 349 LEU B N 1
ATOM 6031 C CA . LEU B 1 349 ? 11.25 -10.438 7.348 1 98.31 349 LEU B CA 1
ATOM 6032 C C . LEU B 1 349 ? 10.344 -11.508 7.949 1 98.31 349 LEU B C 1
ATOM 6034 O O . LEU B 1 349 ? 10.727 -12.195 8.898 1 98.31 349 LEU B O 1
ATOM 6038 N N . ASP B 1 350 ? 9.141 -11.602 7.445 1 98.06 350 ASP B N 1
ATOM 6039 C CA . ASP B 1 350 ? 8.195 -12.625 7.895 1 98.06 350 ASP B CA 1
ATOM 6040 C C . ASP B 1 350 ? 7.758 -13.516 6.738 1 98.06 350 ASP B C 1
ATOM 6042 O O . ASP B 1 350 ? 7.289 -13.023 5.711 1 98.06 350 ASP B O 1
ATOM 6046 N N . ILE B 1 351 ? 7.863 -14.797 6.902 1 96.94 351 ILE B N 1
ATOM 6047 C CA . ILE B 1 351 ? 7.375 -15.75 5.914 1 96.94 351 ILE B CA 1
ATOM 6048 C C . ILE B 1 351 ? 5.859 -15.898 6.039 1 96.94 351 ILE B C 1
ATOM 6050 O O . ILE B 1 351 ? 5.359 -16.375 7.059 1 96.94 351 ILE B O 1
ATOM 6054 N N . LEU B 1 352 ? 5.184 -15.469 5.027 1 93.38 352 LEU B N 1
ATOM 6055 C CA . LEU B 1 352 ? 3.729 -15.602 5.023 1 93.38 352 LEU B CA 1
ATOM 6056 C C . LEU B 1 352 ? 3.305 -16.984 4.535 1 93.38 352 LEU B C 1
ATOM 6058 O O . LEU B 1 352 ? 2.242 -17.484 4.918 1 93.38 352 LEU B O 1
ATOM 6062 N N . GLY B 1 353 ? 4.047 -17.578 3.658 1 90.94 353 GLY B N 1
ATOM 6063 C CA . GLY B 1 353 ? 3.867 -18.906 3.074 1 90.94 353 GLY B CA 1
ATOM 6064 C C . GLY B 1 353 ? 5.066 -19.359 2.271 1 90.94 353 GLY B C 1
ATOM 6065 O O . GLY B 1 353 ? 5.746 -18.562 1.636 1 90.94 353 GLY B O 1
ATOM 6066 N N . SER B 1 354 ? 5.305 -20.609 2.379 1 93.69 354 SER B N 1
ATOM 6067 C CA . SER B 1 354 ? 6.445 -21.141 1.635 1 93.69 354 SER B CA 1
ATOM 6068 C C . SER B 1 354 ? 6.238 -22.594 1.27 1 93.69 354 SER B C 1
ATOM 6070 O O . SER B 1 354 ? 5.535 -23.328 1.974 1 93.69 354 SER B O 1
ATOM 6072 N N . THR B 1 355 ? 6.738 -22.969 0.138 1 93 355 THR B N 1
ATOM 6073 C CA . THR B 1 355 ? 6.883 -24.344 -0.324 1 93 355 THR B CA 1
ATOM 6074 C C . THR B 1 355 ? 8.203 -24.531 -1.058 1 93 355 THR B C 1
ATOM 6076 O O . THR B 1 355 ? 8.609 -23.688 -1.858 1 93 355 THR B O 1
ATOM 6079 N N . GLU B 1 356 ? 8.859 -25.609 -0.741 1 95.31 356 GLU B N 1
ATOM 6080 C CA . GLU B 1 356 ? 10.07 -25.953 -1.484 1 95.31 356 GLU B CA 1
ATOM 6081 C C . GLU B 1 356 ? 9.742 -26.344 -2.92 1 95.31 356 GLU B C 1
ATOM 6083 O O . GLU B 1 356 ? 8.609 -26.703 -3.227 1 95.31 356 GLU B O 1
ATOM 6088 N N . PRO B 1 357 ? 10.711 -26.25 -3.85 1 95.69 357 PRO B N 1
ATOM 6089 C CA . PRO B 1 357 ? 10.477 -26.797 -5.188 1 95.69 357 PRO B CA 1
ATOM 6090 C C . PRO B 1 357 ? 10.109 -28.266 -5.164 1 95.69 357 PRO B C 1
ATOM 6092 O O . PRO B 1 357 ? 10.492 -29 -4.242 1 95.69 357 PRO B O 1
ATOM 6095 N N . SER B 1 358 ? 9.344 -28.672 -6.102 1 94.69 358 SER B N 1
ATOM 6096 C CA . SER B 1 358 ? 8.922 -30.062 -6.145 1 94.69 358 SER B CA 1
ATOM 6097 C C . SER B 1 358 ? 10.055 -30.969 -6.645 1 94.69 358 SER B C 1
ATOM 6099 O O . SER B 1 358 ? 10.984 -30.484 -7.297 1 94.69 358 SER B O 1
ATOM 6101 N N . PRO B 1 359 ? 9.977 -32.25 -6.316 1 94 359 PRO B N 1
ATOM 6102 C CA . PRO B 1 359 ? 10.844 -33.188 -7.027 1 94 359 PRO B CA 1
ATOM 6103 C C . PRO B 1 359 ? 10.508 -33.281 -8.508 1 94 359 PRO B C 1
ATOM 6105 O O . PRO B 1 359 ? 9.438 -32.844 -8.938 1 94 359 PRO B O 1
ATOM 6108 N N . VAL B 1 360 ? 11.453 -33.781 -9.25 1 94.81 360 VAL B N 1
ATOM 6109 C CA . VAL B 1 360 ? 11.234 -34 -10.68 1 94.81 360 VAL B CA 1
ATOM 6110 C C . VAL B 1 360 ? 10.508 -35.312 -10.906 1 94.81 360 VAL B C 1
ATOM 6112 O O . VAL B 1 360 ? 10.945 -36.344 -10.414 1 94.81 360 VAL B O 1
ATOM 6115 N N . SER B 1 361 ? 9.414 -35.312 -11.586 1 96.5 361 SER B N 1
ATOM 6116 C CA . SER B 1 361 ? 8.648 -36.531 -11.922 1 96.5 361 SER B CA 1
ATOM 6117 C C . SER B 1 361 ? 9.406 -37.406 -12.922 1 96.5 361 SER B C 1
ATOM 6119 O O . SER B 1 361 ? 10.211 -36.906 -13.703 1 96.5 361 SER B O 1
ATOM 6121 N N . ARG B 1 362 ? 9.109 -38.656 -12.922 1 95.5 362 ARG B N 1
ATOM 6122 C CA . ARG B 1 362 ? 9.781 -39.594 -13.789 1 95.5 362 ARG B CA 1
ATOM 6123 C C . ARG B 1 362 ? 9.375 -39.406 -15.25 1 95.5 362 ARG B C 1
ATOM 6125 O O . ARG B 1 362 ? 8.203 -39.156 -15.539 1 95.5 362 ARG B O 1
ATOM 6132 N N . THR B 1 363 ? 10.391 -39.469 -16.156 1 95.12 363 THR B N 1
ATOM 6133 C CA . THR B 1 363 ? 10.109 -39.312 -17.594 1 95.12 363 THR B CA 1
ATOM 6134 C C . THR B 1 363 ? 10.742 -40.438 -18.391 1 95.12 363 THR B C 1
ATOM 6136 O O . THR B 1 363 ? 10.727 -40.438 -19.625 1 95.12 363 THR B O 1
ATOM 6139 N N . ASP B 1 364 ? 11.219 -41.469 -17.766 1 92.19 364 ASP B N 1
ATOM 6140 C CA . ASP B 1 364 ? 12.062 -42.469 -18.406 1 92.19 364 ASP B CA 1
ATOM 6141 C C . ASP B 1 364 ? 11.375 -43.844 -18.453 1 92.19 364 ASP B C 1
ATOM 6143 O O . ASP B 1 364 ? 12.031 -44.875 -18.547 1 92.19 364 ASP B O 1
ATOM 6147 N N . ASP B 1 365 ? 10.055 -43.844 -18.312 1 93.5 365 ASP B N 1
ATOM 6148 C CA . ASP B 1 365 ? 9.383 -45.125 -18.281 1 93.5 365 ASP B CA 1
ATOM 6149 C C . ASP B 1 365 ? 8.086 -45.094 -19.094 1 93.5 365 ASP B C 1
ATOM 6151 O O . ASP B 1 365 ? 7.863 -44.156 -19.875 1 93.5 365 ASP B O 1
ATOM 6155 N N . GLU B 1 366 ? 7.312 -46.125 -18.938 1 94.31 366 GLU B N 1
ATOM 6156 C CA . GLU B 1 366 ? 6.137 -46.344 -19.766 1 94.31 366 GLU B CA 1
ATOM 6157 C C . GLU B 1 366 ? 5.035 -45.344 -19.453 1 94.31 366 GLU B C 1
ATOM 6159 O O . GLU B 1 366 ? 4.23 -44.969 -20.312 1 94.31 366 GLU B O 1
ATOM 6164 N N . VAL B 1 367 ? 5.02 -44.875 -18.219 1 95.06 367 VAL B N 1
ATOM 6165 C CA . VAL B 1 367 ? 3.986 -43.938 -17.812 1 95.06 367 VAL B CA 1
ATOM 6166 C C . VAL B 1 367 ? 4.109 -42.656 -18.625 1 95.06 367 VAL B C 1
ATOM 6168 O O . VAL B 1 367 ? 3.137 -42.188 -19.234 1 95.06 367 VAL B O 1
ATOM 6171 N N . PHE B 1 368 ? 5.32 -42.125 -18.75 1 95.25 368 PHE B N 1
ATOM 6172 C CA . PHE B 1 368 ? 5.539 -40.906 -19.5 1 95.25 368 PHE B CA 1
ATOM 6173 C C . PHE B 1 368 ? 5.367 -41.125 -21 1 95.25 368 PHE B C 1
ATOM 6175 O O . PHE B 1 368 ? 4.859 -40.281 -21.719 1 95.25 368 PHE B O 1
ATOM 6182 N N . ALA B 1 369 ? 5.793 -42.281 -21.406 1 95.19 369 ALA B N 1
ATOM 6183 C CA . ALA B 1 369 ? 5.629 -42.625 -22.828 1 95.19 369 ALA B CA 1
ATOM 6184 C C . ALA B 1 369 ? 4.152 -42.625 -23.219 1 95.19 369 ALA B C 1
ATOM 6186 O O . ALA B 1 369 ? 3.785 -42.156 -24.297 1 95.19 369 ALA B O 1
ATOM 6187 N N . ARG B 1 370 ? 3.352 -43.188 -22.359 1 95.44 370 ARG B N 1
ATOM 6188 C CA . ARG B 1 370 ? 1.916 -43.219 -22.625 1 95.44 370 ARG B CA 1
ATOM 6189 C C . ARG B 1 370 ? 1.315 -41.844 -22.625 1 95.44 370 ARG B C 1
ATOM 6191 O O . ARG B 1 370 ? 0.473 -41.5 -23.469 1 95.44 370 ARG B O 1
ATOM 6198 N N . LEU B 1 371 ? 1.757 -41.062 -21.688 1 95.94 371 LEU B N 1
ATOM 6199 C CA . LEU B 1 371 ? 1.269 -39.688 -21.625 1 95.94 371 LEU B CA 1
ATOM 6200 C C . LEU B 1 371 ? 1.659 -38.938 -22.891 1 95.94 371 LEU B C 1
ATOM 6202 O O . LEU B 1 371 ? 0.845 -38.188 -23.453 1 95.94 371 LEU B O 1
ATOM 6206 N N . ARG B 1 372 ? 2.854 -39.062 -23.328 1 94.81 372 ARG B N 1
ATOM 6207 C CA . ARG B 1 372 ? 3.326 -38.438 -24.562 1 94.81 372 ARG B CA 1
ATOM 6208 C C . ARG B 1 372 ? 2.455 -38.844 -25.75 1 94.81 372 ARG B C 1
ATOM 6210 O O . ARG B 1 372 ? 2.133 -38.031 -26.609 1 94.81 372 ARG B O 1
ATOM 6217 N N . GLN B 1 373 ? 2.105 -40.094 -25.75 1 95 373 GLN B N 1
ATOM 6218 C CA . GLN B 1 373 ? 1.273 -40.594 -26.844 1 95 373 GLN B CA 1
ATOM 6219 C C . GLN B 1 373 ? -0.109 -39.938 -26.812 1 95 373 GLN B C 1
ATOM 6221 O O . GLN B 1 373 ? -0.637 -39.562 -27.859 1 95 373 GLN B O 1
ATOM 6226 N N . VAL B 1 374 ? -0.688 -39.844 -25.641 1 95.94 374 VAL B N 1
ATOM 6227 C CA . VAL B 1 374 ? -2 -39.219 -25.516 1 95.94 374 VAL B CA 1
ATOM 6228 C C . VAL B 1 374 ? -1.931 -37.781 -26 1 95.94 374 VAL B C 1
ATOM 6230 O O . VAL B 1 374 ? -2.824 -37.312 -26.703 1 95.94 374 VAL B O 1
ATOM 6233 N N . VAL B 1 375 ? -0.846 -37.062 -25.641 1 96 375 VAL B N 1
ATOM 6234 C CA . VAL B 1 375 ? -0.664 -35.656 -26.062 1 96 375 VAL B CA 1
ATOM 6235 C C . VAL B 1 375 ? -0.505 -35.594 -27.578 1 96 375 VAL B C 1
ATOM 6237 O O . VAL B 1 375 ? -1.137 -34.781 -28.234 1 96 375 VAL B O 1
ATOM 6240 N N . ALA B 1 376 ? 0.257 -36.5 -28.125 1 93.44 376 ALA B N 1
ATOM 6241 C CA . ALA B 1 376 ? 0.504 -36.531 -29.562 1 93.44 376 ALA B CA 1
ATOM 6242 C C . ALA B 1 376 ? -0.779 -36.812 -30.328 1 93.44 376 ALA B C 1
ATOM 6244 O O . ALA B 1 376 ? -0.984 -36.312 -31.438 1 93.44 376 ALA B O 1
ATOM 6245 N N . ASP B 1 377 ? -1.588 -37.656 -29.766 1 94.12 377 ASP B N 1
ATOM 6246 C CA . ASP B 1 377 ? -2.85 -38 -30.422 1 94.12 377 ASP B CA 1
ATOM 6247 C C . ASP B 1 377 ? -3.824 -36.844 -30.391 1 94.12 377 ASP B C 1
ATOM 6249 O O . ASP B 1 377 ? -4.637 -36.688 -31.312 1 94.12 377 ASP B O 1
ATOM 6253 N N . THR B 1 378 ? -3.764 -36.062 -29.328 1 94.81 378 THR B N 1
ATOM 6254 C CA . THR B 1 378 ? -4.645 -34.938 -29.203 1 94.81 378 THR B CA 1
ATOM 6255 C C . THR B 1 378 ? -4.133 -33.75 -30.031 1 94.81 378 THR B C 1
ATOM 6257 O O . THR B 1 378 ? -4.926 -33 -30.594 1 94.81 378 THR B O 1
ATOM 6260 N N . PHE B 1 379 ? -2.824 -33.594 -30.078 1 94.56 379 PHE B N 1
ATOM 6261 C CA . PHE B 1 379 ? -2.168 -32.531 -30.797 1 94.56 379 PHE B CA 1
ATOM 6262 C C . PHE B 1 379 ? -1.187 -33.062 -31.828 1 94.56 379 PHE B C 1
ATOM 6264 O O . PHE B 1 379 ? 0.029 -33 -31.625 1 94.56 379 PHE B O 1
ATOM 6271 N N . PRO B 1 380 ? -1.737 -33.438 -32.938 1 91.94 380 PRO B N 1
ATOM 6272 C CA . PRO B 1 380 ? -0.855 -34.062 -33.938 1 91.94 380 PRO B CA 1
ATOM 6273 C C . PRO B 1 380 ? 0.248 -33.094 -34.406 1 91.94 380 PRO B C 1
ATOM 6275 O O . PRO B 1 380 ? -0.016 -31.922 -34.656 1 91.94 380 PRO B O 1
ATOM 6278 N N . GLY B 1 381 ? 1.488 -33.625 -34.375 1 86.38 381 GLY B N 1
ATOM 6279 C CA . GLY B 1 381 ? 2.625 -32.844 -34.844 1 86.38 381 GLY B CA 1
ATOM 6280 C C . GLY B 1 381 ? 3.34 -32.094 -33.719 1 86.38 381 GLY B C 1
ATOM 6281 O O . GLY B 1 381 ? 4.441 -31.578 -33.906 1 86.38 381 GLY B O 1
ATOM 6282 N N . ALA B 1 382 ? 2.764 -32.062 -32.562 1 90 382 ALA B N 1
ATOM 6283 C CA . ALA B 1 382 ? 3.393 -31.344 -31.438 1 90 382 ALA B CA 1
ATOM 6284 C C . ALA B 1 382 ? 4.594 -32.125 -30.906 1 90 382 ALA B C 1
ATOM 6286 O O . ALA B 1 382 ? 4.559 -33.344 -30.812 1 90 382 ALA B O 1
ATOM 6287 N N . ILE B 1 383 ? 5.605 -31.406 -30.625 1 88.75 383 ILE B N 1
ATOM 6288 C CA . ILE B 1 383 ? 6.754 -31.969 -29.922 1 88.75 383 ILE B CA 1
ATOM 6289 C C . ILE B 1 383 ? 6.488 -31.953 -28.406 1 88.75 383 ILE B C 1
ATOM 6291 O O . ILE B 1 383 ? 6.312 -30.891 -27.812 1 88.75 383 ILE B O 1
ATOM 6295 N N . VAL B 1 384 ? 6.484 -33.156 -27.828 1 92.06 384 VAL B N 1
ATOM 6296 C CA . VAL B 1 384 ? 6.211 -33.25 -26.406 1 92.06 384 VAL B CA 1
ATOM 6297 C C . VAL B 1 384 ? 7.523 -33.219 -25.609 1 92.06 384 VAL B C 1
ATOM 6299 O O . VAL B 1 384 ? 8.453 -33.969 -25.906 1 92.06 384 VAL B O 1
ATOM 6302 N N . SER B 1 385 ? 7.605 -32.312 -24.688 1 91.88 385 SER B N 1
ATOM 6303 C CA . SER B 1 385 ? 8.844 -32.156 -23.938 1 91.88 385 SER B CA 1
ATOM 6304 C C . SER B 1 385 ? 8.555 -31.859 -22.469 1 91.88 385 SER B C 1
ATOM 6306 O O . SER B 1 385 ? 7.582 -31.188 -22.141 1 91.88 385 SER B O 1
ATOM 6308 N N . PRO B 1 386 ? 9.477 -32.375 -21.578 1 92.94 386 PRO B N 1
ATOM 6309 C CA . PRO B 1 386 ? 9.422 -31.906 -20.188 1 92.94 386 PRO B CA 1
ATOM 6310 C C . PRO B 1 386 ? 9.664 -30.406 -20.078 1 92.94 386 PRO B C 1
ATOM 6312 O O . PRO B 1 386 ? 10.25 -29.797 -20.984 1 92.94 386 PRO B O 1
ATOM 6315 N N . PHE B 1 387 ? 9.242 -29.906 -18.969 1 91.62 387 PHE B N 1
ATOM 6316 C CA . PHE B 1 387 ? 9.281 -28.484 -18.719 1 91.62 387 PHE B CA 1
ATOM 6317 C C . PHE B 1 387 ? 9.266 -28.188 -17.234 1 91.62 387 PHE B C 1
ATOM 6319 O O . PHE B 1 387 ? 8.703 -28.969 -16.453 1 91.62 387 PHE B O 1
ATOM 6326 N N . LEU B 1 388 ? 10 -27.125 -16.891 1 93.75 388 LEU B N 1
ATOM 6327 C CA . LEU B 1 388 ? 9.867 -26.625 -15.516 1 93.75 388 LEU B CA 1
ATOM 6328 C C . LEU B 1 388 ? 8.742 -25.609 -15.414 1 93.75 388 LEU B C 1
ATOM 6330 O O . LEU B 1 388 ? 8.797 -24.547 -16.047 1 93.75 388 LEU B O 1
ATOM 6334 N N . LEU B 1 389 ? 7.746 -25.953 -14.68 1 93.69 389 LEU B N 1
ATOM 6335 C CA . LEU B 1 389 ? 6.707 -24.969 -14.414 1 93.69 389 LEU B CA 1
ATOM 6336 C C . LEU B 1 389 ? 7.219 -23.875 -13.492 1 93.69 389 LEU B C 1
ATOM 6338 O O . LEU B 1 389 ? 7.676 -24.156 -12.383 1 93.69 389 LEU B O 1
ATOM 6342 N N . VAL B 1 390 ? 7.125 -22.672 -13.898 1 91.31 390 VAL B N 1
ATOM 6343 C CA . VAL B 1 390 ? 7.77 -21.562 -13.203 1 91.31 390 VAL B CA 1
ATOM 6344 C C . VAL B 1 390 ? 6.895 -21.094 -12.047 1 91.31 390 VAL B C 1
ATOM 6346 O O . VAL B 1 390 ? 7.348 -20.359 -11.172 1 91.31 390 VAL B O 1
ATOM 6349 N N . GLY B 1 391 ? 5.727 -21.531 -11.992 1 89.69 391 GLY B N 1
ATOM 6350 C CA . GLY B 1 391 ? 4.848 -21.297 -10.852 1 89.69 391 GLY B CA 1
ATOM 6351 C C . GLY B 1 391 ? 4.746 -22.5 -9.93 1 89.69 391 GLY B C 1
ATOM 6352 O O . GLY B 1 391 ? 5.707 -23.266 -9.781 1 89.69 391 GLY B O 1
ATOM 6353 N N . ALA B 1 392 ? 3.746 -22.516 -9.172 1 89.69 392 ALA B N 1
ATOM 6354 C CA . ALA B 1 392 ? 3.424 -23.641 -8.297 1 89.69 392 ALA B CA 1
ATOM 6355 C C . ALA B 1 392 ? 1.93 -23.953 -8.32 1 89.69 392 ALA B C 1
ATOM 6357 O O . ALA B 1 392 ? 1.104 -23.031 -8.305 1 89.69 392 ALA B O 1
ATOM 6358 N N . THR B 1 393 ? 1.682 -25.172 -8.539 1 93.69 393 THR B N 1
ATOM 6359 C CA . THR B 1 393 ? 0.3 -25.625 -8.531 1 93.69 393 THR B CA 1
ATOM 6360 C C . THR B 1 393 ? 0.069 -26.609 -7.375 1 93.69 393 THR B C 1
ATOM 6362 O O . THR B 1 393 ? 0.986 -26.891 -6.602 1 93.69 393 THR B O 1
ATOM 6365 N N . ASP B 1 394 ? -1.112 -27.047 -7.254 1 95.62 394 ASP B N 1
ATOM 6366 C CA . ASP B 1 394 ? -1.446 -28 -6.191 1 95.62 394 ASP B CA 1
ATOM 6367 C C . ASP B 1 394 ? -0.829 -29.359 -6.457 1 95.62 394 ASP B C 1
ATOM 6369 O O . ASP B 1 394 ? -0.781 -30.219 -5.566 1 95.62 394 ASP B O 1
ATOM 6373 N N . ALA B 1 395 ? -0.361 -29.547 -7.664 1 95.38 395 ALA B N 1
ATOM 6374 C CA . ALA B 1 395 ? 0.291 -30.812 -8 1 95.38 395 ALA B CA 1
ATOM 6375 C C . ALA B 1 395 ? 1.489 -31.062 -7.094 1 95.38 395 ALA B C 1
ATOM 6377 O O . ALA B 1 395 ? 1.854 -32.219 -6.848 1 95.38 395 ALA B O 1
ATOM 6378 N N . ARG B 1 396 ? 2.078 -30.016 -6.57 1 94.25 396 ARG B N 1
ATOM 6379 C CA . ARG B 1 396 ? 3.244 -30.141 -5.703 1 94.25 396 ARG B CA 1
ATOM 6380 C C . ARG B 1 396 ? 2.922 -31 -4.484 1 94.25 396 ARG B C 1
ATOM 6382 O O . ARG B 1 396 ? 3.787 -31.719 -3.977 1 94.25 396 ARG B O 1
ATOM 6389 N N . HIS B 1 397 ? 1.722 -30.969 -4.043 1 96.12 397 HIS B N 1
ATOM 6390 C CA . HIS B 1 397 ? 1.318 -31.75 -2.885 1 96.12 397 HIS B CA 1
ATOM 6391 C C . HIS B 1 397 ? 1.182 -33.219 -3.246 1 96.12 397 HIS B C 1
ATOM 6393 O O . HIS B 1 397 ? 1.479 -34.094 -2.428 1 96.12 397 HIS B O 1
ATOM 6399 N N . MET B 1 398 ? 0.744 -33.5 -4.453 1 97.5 398 MET B N 1
ATOM 6400 C CA . MET B 1 398 ? 0.598 -34.875 -4.918 1 97.5 398 MET B CA 1
ATOM 6401 C C . MET B 1 398 ? 1.96 -35.531 -5.082 1 97.5 398 MET B C 1
ATOM 6403 O O . MET B 1 398 ? 2.066 -36.75 -5.035 1 97.5 398 MET B O 1
ATOM 6407 N N . ALA B 1 399 ? 2.951 -34.75 -5.254 1 95.62 399 ALA B N 1
ATOM 6408 C CA . ALA B 1 399 ? 4.305 -35.25 -5.422 1 95.62 399 ALA B CA 1
ATOM 6409 C C . ALA B 1 399 ? 4.777 -35.969 -4.16 1 95.62 399 ALA B C 1
ATOM 6411 O O . ALA B 1 399 ? 5.742 -36.75 -4.195 1 95.62 399 ALA B O 1
ATOM 6412 N N . ARG B 1 400 ? 4.094 -35.812 -3.109 1 94.69 400 ARG B N 1
ATOM 6413 C CA . ARG B 1 400 ? 4.434 -36.469 -1.858 1 94.69 400 ARG B CA 1
ATOM 6414 C C . ARG B 1 400 ? 4.008 -37.938 -1.889 1 94.69 400 ARG B C 1
ATOM 6416 O O . ARG B 1 400 ? 4.5 -38.75 -1.102 1 94.69 400 ARG B O 1
ATOM 6423 N N . ILE B 1 401 ? 3.078 -38.25 -2.799 1 97.19 401 ILE B N 1
ATOM 6424 C CA . ILE B 1 401 ? 2.539 -39.594 -2.744 1 97.19 401 ILE B CA 1
ATOM 6425 C C . ILE B 1 401 ? 2.631 -40.25 -4.121 1 97.19 401 ILE B C 1
ATOM 6427 O O . ILE B 1 401 ? 2.131 -41.344 -4.328 1 97.19 401 ILE B O 1
ATOM 6431 N N . SER B 1 402 ? 3.205 -39.594 -5.055 1 97.75 402 SER B N 1
ATOM 6432 C CA . SER B 1 402 ? 3.365 -40.156 -6.391 1 97.75 402 SER B CA 1
ATOM 6433 C C . SER B 1 402 ? 4.629 -39.625 -7.066 1 97.75 402 SER B C 1
ATOM 6435 O O . SER B 1 402 ? 4.977 -38.469 -6.914 1 97.75 402 SER B O 1
ATOM 6437 N N . GLU B 1 403 ? 5.277 -40.438 -7.828 1 96.94 403 GLU B N 1
ATOM 6438 C CA . GLU B 1 403 ? 6.43 -40.031 -8.633 1 96.94 403 GLU B CA 1
ATOM 6439 C C . GLU B 1 403 ? 6.012 -39.625 -10.039 1 96.94 403 GLU B C 1
ATOM 6441 O O . GLU B 1 403 ? 6.852 -39.25 -10.859 1 96.94 403 GLU B O 1
ATOM 6446 N N . TYR B 1 404 ? 4.707 -39.75 -10.336 1 97.69 404 TYR B N 1
ATOM 6447 C CA . TYR B 1 404 ? 4.172 -39.5 -11.672 1 97.69 404 TYR B CA 1
ATOM 6448 C C . TYR B 1 404 ? 3.176 -38.344 -11.672 1 97.69 404 TYR B C 1
ATOM 6450 O O . TYR B 1 404 ? 1.987 -38.562 -11.938 1 97.69 404 TYR B O 1
ATOM 6458 N N . VAL B 1 405 ? 3.736 -37.156 -11.414 1 98.06 405 VAL B N 1
ATOM 6459 C CA . VAL B 1 405 ? 2.943 -35.906 -11.336 1 98.06 405 VAL B CA 1
ATOM 6460 C C . VAL B 1 405 ? 3.316 -35 -12.492 1 98.06 405 VAL B C 1
ATOM 6462 O O . VAL B 1 405 ? 4.445 -34.5 -12.57 1 98.06 405 VAL B O 1
ATOM 6465 N N . TYR B 1 406 ? 2.393 -34.75 -13.398 1 97.88 406 TYR B N 1
ATOM 6466 C CA . TYR B 1 406 ? 2.652 -33.938 -14.586 1 97.88 406 TYR B CA 1
ATOM 6467 C C . TYR B 1 406 ? 1.688 -32.781 -14.672 1 97.88 406 TYR B C 1
ATOM 6469 O O . TYR B 1 406 ? 0.52 -32.875 -14.289 1 97.88 406 TYR B O 1
ATOM 6477 N N . ARG B 1 407 ? 2.184 -31.641 -15.07 1 96.94 407 ARG B N 1
ATOM 6478 C CA . ARG B 1 407 ? 1.406 -30.422 -15.234 1 96.94 407 ARG B CA 1
ATOM 6479 C C . ARG B 1 407 ? 1.207 -30.094 -16.703 1 96.94 407 ARG B C 1
ATOM 6481 O O . ARG B 1 407 ? 2.176 -29.859 -17.438 1 96.94 407 ARG B O 1
ATOM 6488 N N . PHE B 1 408 ? -0.082 -30.016 -17.062 1 96.25 408 PHE B N 1
ATOM 6489 C CA . PHE B 1 408 ? -0.345 -29.828 -18.484 1 96.25 408 PHE B CA 1
ATOM 6490 C C . PHE B 1 408 ? -1.696 -29.156 -18.719 1 96.25 408 PHE B C 1
ATOM 6492 O O . PHE B 1 408 ? -2.732 -29.688 -18.312 1 96.25 408 PHE B O 1
ATOM 6499 N N . TYR B 1 409 ? -1.623 -28 -19.359 1 93.56 409 TYR B N 1
ATOM 6500 C CA . TYR B 1 409 ? -2.812 -27.422 -19.969 1 93.56 409 TYR B CA 1
ATOM 6501 C C . TYR B 1 409 ? -3.047 -27.984 -21.359 1 93.56 409 TYR B C 1
ATOM 6503 O O . TYR B 1 409 ? -2.301 -27.688 -22.297 1 93.56 409 TYR B O 1
ATOM 6511 N N . PRO B 1 410 ? -4.062 -28.781 -21.5 1 95.81 410 PRO B N 1
ATOM 6512 C CA . PRO B 1 410 ? -4.309 -29.328 -22.828 1 95.81 410 PRO B CA 1
ATOM 6513 C C . PRO B 1 410 ? -4.98 -28.328 -23.766 1 95.81 410 PRO B C 1
ATOM 6515 O O . PRO B 1 410 ? -5.941 -28.672 -24.453 1 95.81 410 PRO B O 1
ATOM 6518 N N . PHE B 1 411 ? -4.48 -27.047 -23.734 1 94.44 411 PHE B N 1
ATOM 6519 C CA . PHE B 1 411 ? -4.938 -25.938 -24.562 1 94.44 411 PHE B CA 1
ATOM 6520 C C . PHE B 1 411 ? -3.799 -25.375 -25.406 1 94.44 411 PHE B C 1
ATOM 6522 O O . PHE B 1 411 ? -2.646 -25.359 -24.969 1 94.44 411 PHE B O 1
ATOM 6529 N N . GLU B 1 412 ? -4.125 -25.062 -26.594 1 89.88 412 GLU B N 1
ATOM 6530 C CA . GLU B 1 412 ? -3.166 -24.25 -27.344 1 89.88 412 GLU B CA 1
ATOM 6531 C C . GLU B 1 412 ? -3.133 -22.812 -26.844 1 89.88 412 GLU B C 1
ATOM 6533 O O . GLU B 1 412 ? -4.098 -22.062 -27.016 1 89.88 412 GLU B O 1
ATOM 6538 N N . LEU B 1 413 ? -2.078 -22.531 -26.219 1 86.06 413 LEU B N 1
ATOM 6539 C CA . LEU B 1 413 ? -1.91 -21.203 -25.625 1 86.06 413 LEU B CA 1
ATOM 6540 C C . LEU B 1 413 ? -0.712 -20.484 -26.234 1 86.06 413 LEU B C 1
ATOM 6542 O O . LEU B 1 413 ? 0.437 -20.812 -25.922 1 86.06 413 LEU B O 1
ATOM 6546 N N . ASP B 1 414 ? -1.009 -19.516 -27.047 1 78.25 414 ASP B N 1
ATOM 6547 C CA . ASP B 1 414 ? 0.085 -18.703 -27.547 1 78.25 414 ASP B CA 1
ATOM 6548 C C . ASP B 1 414 ? 0.571 -17.719 -26.484 1 78.25 414 ASP B C 1
ATOM 6550 O O . ASP B 1 414 ? 0.096 -17.734 -25.359 1 78.25 414 ASP B O 1
ATOM 6554 N N . ALA B 1 415 ? 1.615 -16.969 -26.812 1 74.81 415 ALA B N 1
ATOM 6555 C CA . ALA B 1 415 ? 2.229 -16.047 -25.859 1 74.81 415 ALA B CA 1
ATOM 6556 C C . ALA B 1 415 ? 1.202 -15.062 -25.312 1 74.81 415 ALA B C 1
ATOM 6558 O O . ALA B 1 415 ? 1.206 -14.742 -24.125 1 74.81 415 ALA B O 1
ATOM 6559 N N . ARG B 1 416 ? 0.338 -14.609 -26.156 1 76.81 416 ARG B N 1
ATOM 6560 C CA . ARG B 1 416 ? -0.684 -13.641 -25.75 1 76.81 416 ARG B CA 1
ATOM 6561 C C . ARG B 1 416 ? -1.659 -14.266 -24.75 1 76.81 416 ARG B C 1
ATOM 6563 O O . ARG B 1 416 ? -2.033 -13.633 -23.766 1 76.81 416 ARG B O 1
ATOM 6570 N N . SER B 1 417 ? -2.055 -15.445 -25.047 1 81.06 417 SER B N 1
ATOM 6571 C CA . SER B 1 417 ? -3.002 -16.141 -24.172 1 81.06 417 SER B CA 1
ATOM 6572 C C . SER B 1 417 ? -2.396 -16.406 -22.797 1 81.06 417 SER B C 1
ATOM 6574 O O . SER B 1 417 ? -3.068 -16.25 -21.781 1 81.06 417 SER B O 1
ATOM 6576 N N . ARG B 1 418 ? -1.206 -16.797 -22.797 1 77.88 418 ARG B N 1
ATOM 6577 C CA . ARG B 1 418 ? -0.542 -17.078 -21.531 1 77.88 418 ARG B CA 1
ATOM 6578 C C . ARG B 1 418 ? -0.435 -15.812 -20.672 1 77.88 418 ARG B C 1
ATOM 6580 O O . ARG B 1 418 ? -0.533 -15.875 -19.438 1 77.88 418 ARG B O 1
ATOM 6587 N N . ALA B 1 419 ? -0.281 -14.711 -21.344 1 76.94 419 ALA B N 1
ATOM 6588 C CA . ALA B 1 419 ? -0.135 -13.438 -20.656 1 76.94 419 ALA B CA 1
ATOM 6589 C C . ALA B 1 419 ? -1.458 -12.992 -20.031 1 76.94 419 ALA B C 1
ATOM 6591 O O . ALA B 1 419 ? -1.48 -12.133 -19.156 1 76.94 419 ALA B O 1
ATOM 6592 N N . LEU B 1 420 ? -2.525 -13.672 -20.438 1 81.75 420 LEU B N 1
ATOM 6593 C CA . LEU B 1 420 ? -3.846 -13.281 -19.969 1 81.75 420 LEU B CA 1
ATOM 6594 C C . LEU B 1 420 ? -4.152 -13.922 -18.609 1 81.75 420 LEU B C 1
ATOM 6596 O O . LEU B 1 420 ? -5.082 -13.508 -17.922 1 81.75 420 LEU B O 1
ATOM 6600 N N . ILE B 1 421 ? -3.316 -14.891 -18.312 1 83.25 421 ILE B N 1
ATOM 6601 C CA . ILE B 1 421 ? -3.521 -15.547 -17.016 1 83.25 421 ILE B CA 1
ATOM 6602 C C . ILE B 1 421 ? -3.256 -14.555 -15.891 1 83.25 421 ILE B C 1
ATOM 6604 O O . ILE B 1 421 ? -2.213 -13.898 -15.867 1 83.25 421 ILE B O 1
ATOM 6608 N N . HIS B 1 422 ? -4.172 -14.422 -14.969 1 83.81 422 HIS B N 1
ATOM 6609 C CA . HIS B 1 422 ? -4.121 -13.484 -13.852 1 83.81 422 HIS B CA 1
ATOM 6610 C C . HIS B 1 422 ? -4.117 -12.039 -14.336 1 83.81 422 HIS B C 1
ATOM 6612 O O . HIS B 1 422 ? -3.66 -11.148 -13.625 1 83.81 422 HIS B O 1
ATOM 6618 N N . SER B 1 423 ? -4.535 -11.852 -15.586 1 86.19 423 SER B N 1
ATOM 6619 C CA . SER B 1 423 ? -4.609 -10.516 -16.156 1 86.19 423 SER B CA 1
ATOM 6620 C C . SER B 1 423 ? -6 -10.227 -16.719 1 86.19 423 SER B C 1
ATOM 6622 O O . SER B 1 423 ? -6.887 -11.078 -16.656 1 86.19 423 SER B O 1
ATOM 6624 N N . THR B 1 424 ? -6.164 -9 -17.172 1 88.44 424 THR B N 1
ATOM 6625 C CA . THR B 1 424 ? -7.43 -8.625 -17.797 1 88.44 424 THR B CA 1
ATOM 6626 C C . THR B 1 424 ? -7.664 -9.414 -19.078 1 88.44 424 THR B C 1
ATOM 6628 O O . THR B 1 424 ? -6.707 -9.844 -19.734 1 88.44 424 THR B O 1
ATOM 6631 N N . ASP B 1 425 ? -8.961 -9.727 -19.328 1 93.25 425 ASP B N 1
ATOM 6632 C CA . ASP B 1 425 ? -9.445 -10.297 -20.578 1 93.25 425 ASP B CA 1
ATOM 6633 C C . ASP B 1 425 ? -9.016 -11.758 -20.719 1 93.25 425 ASP B C 1
ATOM 6635 O O . ASP B 1 425 ? -8.711 -12.219 -21.828 1 93.25 425 ASP B O 1
ATOM 6639 N N . GLU B 1 426 ? -8.836 -12.391 -19.578 1 94.31 426 GLU B N 1
ATOM 6640 C CA . GLU B 1 426 ? -8.633 -13.836 -19.641 1 94.31 426 GLU B CA 1
ATOM 6641 C C . GLU B 1 426 ? -9.75 -14.516 -20.422 1 94.31 426 GLU B C 1
ATOM 6643 O O . GLU B 1 426 ? -10.922 -14.156 -20.281 1 94.31 426 GLU B O 1
ATOM 6648 N N . ARG B 1 427 ? -9.406 -15.43 -21.312 1 96.88 427 ARG B N 1
ATOM 6649 C CA . ARG B 1 427 ? -10.359 -16.141 -22.156 1 96.88 427 ARG B CA 1
ATOM 6650 C C . ARG B 1 427 ? -9.758 -17.453 -22.688 1 96.88 427 ARG B C 1
ATOM 6652 O O . ARG B 1 427 ? -8.531 -17.578 -22.766 1 96.88 427 ARG B O 1
ATOM 6659 N N . LEU B 1 428 ? -10.547 -18.359 -22.953 1 97.06 428 LEU B N 1
ATOM 6660 C CA . LEU B 1 428 ? -10.156 -19.625 -23.562 1 97.06 428 LEU B CA 1
ATOM 6661 C C . LEU B 1 428 ? -10.891 -19.844 -24.875 1 97.06 428 LEU B C 1
ATOM 6663 O O . LEU B 1 428 ? -12.117 -19.703 -24.938 1 97.06 428 LEU B O 1
ATOM 6667 N N . SER B 1 429 ? -10.172 -20.109 -25.922 1 96.81 429 SER B N 1
ATOM 6668 C CA . SER B 1 429 ? -10.789 -20.344 -27.234 1 96.81 429 SER B CA 1
ATOM 6669 C C . SER B 1 429 ? -11.68 -21.594 -27.203 1 96.81 429 SER B C 1
ATOM 6671 O O . SER B 1 429 ? -11.414 -22.531 -26.453 1 96.81 429 SER B O 1
ATOM 6673 N N . ILE B 1 430 ? -12.711 -21.594 -28 1 97.69 430 ILE B N 1
ATOM 6674 C CA . ILE B 1 430 ? -13.594 -22.734 -28.109 1 97.69 430 ILE B CA 1
ATOM 6675 C C . ILE B 1 430 ? -12.812 -23.953 -28.609 1 97.69 430 ILE B C 1
ATOM 6677 O O . ILE B 1 430 ? -13.023 -25.062 -28.141 1 97.69 430 ILE B O 1
ATOM 6681 N N . ALA B 1 431 ? -11.898 -23.719 -29.484 1 95.5 431 ALA B N 1
ATOM 6682 C CA . ALA B 1 431 ? -11.023 -24.797 -29.938 1 95.5 431 ALA B CA 1
ATOM 6683 C C . ALA B 1 431 ? -10.195 -25.359 -28.797 1 95.5 431 ALA B C 1
ATOM 6685 O O . ALA B 1 431 ? -9.977 -26.578 -28.719 1 95.5 431 ALA B O 1
ATOM 6686 N N . GLY B 1 432 ? -9.68 -24.484 -28.016 1 95.38 432 GLY B N 1
ATOM 6687 C CA . GLY B 1 432 ? -8.945 -24.922 -26.844 1 95.38 432 GLY B CA 1
ATOM 6688 C C . GLY B 1 432 ? -9.766 -25.797 -25.906 1 95.38 432 GLY B C 1
ATOM 6689 O O . GLY B 1 432 ? -9.289 -26.828 -25.438 1 95.38 432 GLY B O 1
ATOM 6690 N N . LEU B 1 433 ? -10.992 -25.359 -25.672 1 97.06 433 LEU B N 1
ATOM 6691 C CA . LEU B 1 433 ? -11.898 -26.141 -24.828 1 97.06 433 LEU B CA 1
ATOM 6692 C C . LEU B 1 433 ? -12.125 -27.531 -25.422 1 97.06 433 LEU B C 1
ATOM 6694 O O . LEU B 1 433 ? -12.086 -28.531 -24.703 1 97.06 433 LEU B O 1
ATOM 6698 N N . ARG B 1 434 ? -12.336 -27.562 -26.688 1 96.88 434 ARG B N 1
ATOM 6699 C CA . ARG B 1 434 ? -12.555 -28.828 -27.359 1 96.88 434 ARG B CA 1
ATOM 6700 C C . ARG B 1 434 ? -11.344 -29.734 -27.219 1 96.88 434 ARG B C 1
ATOM 6702 O O . ARG B 1 434 ? -11.484 -30.938 -26.938 1 96.88 434 ARG B O 1
ATOM 6709 N N . ASN B 1 435 ? -10.188 -29.188 -27.391 1 96.06 435 ASN B N 1
ATOM 6710 C CA . ASN B 1 435 ? -8.961 -29.953 -27.25 1 96.06 435 ASN B CA 1
ATOM 6711 C C . ASN B 1 435 ? -8.805 -30.5 -25.844 1 96.06 435 ASN B C 1
ATOM 6713 O O . ASN B 1 435 ? -8.352 -31.625 -25.656 1 96.06 435 ASN B O 1
ATOM 6717 N N . GLY B 1 436 ? -9.102 -29.672 -24.922 1 97.5 436 GLY B N 1
ATOM 6718 C CA . GLY B 1 436 ? -9.031 -30.125 -23.547 1 97.5 436 GLY B CA 1
ATOM 6719 C C . GLY B 1 436 ? -9.922 -31.328 -23.266 1 97.5 436 GLY B C 1
ATOM 6720 O O . GLY B 1 436 ? -9.484 -32.312 -22.656 1 97.5 436 GLY B O 1
ATOM 6721 N N . ILE B 1 437 ? -11.188 -31.234 -23.75 1 97.94 437 ILE B N 1
ATOM 6722 C CA . ILE B 1 437 ? -12.141 -32.312 -23.562 1 97.94 437 ILE B CA 1
ATOM 6723 C C . ILE B 1 437 ? -11.633 -33.562 -24.25 1 97.94 437 ILE B C 1
ATOM 6725 O O . ILE B 1 437 ? -11.68 -34.656 -23.672 1 97.94 437 ILE B O 1
ATOM 6729 N N . GLU B 1 438 ? -11.094 -33.406 -25.406 1 97.12 438 GLU B N 1
ATOM 6730 C CA . GLU B 1 438 ? -10.562 -34.531 -26.156 1 97.12 438 GLU B CA 1
ATOM 6731 C C . GLU B 1 438 ? -9.383 -35.156 -25.438 1 97.12 438 GLU B C 1
ATOM 6733 O O . GLU B 1 438 ? -9.289 -36.406 -25.375 1 97.12 438 GLU B O 1
ATOM 6738 N N . PHE B 1 439 ? -8.469 -34.438 -24.953 1 97.38 439 PHE B N 1
ATOM 6739 C CA . PHE B 1 439 ? -7.289 -34.906 -24.25 1 97.38 439 PHE B CA 1
ATOM 6740 C C . PHE B 1 439 ? -7.688 -35.781 -23.062 1 97.38 439 PHE B C 1
ATOM 6742 O O . PHE B 1 439 ? -7.223 -36.938 -22.938 1 97.38 439 PHE B O 1
ATOM 6749 N N . PHE B 1 440 ? -8.562 -35.25 -22.203 1 98.25 440 PHE B N 1
ATOM 6750 C CA . PHE B 1 440 ? -8.93 -35.969 -21 1 98.25 440 PHE B CA 1
ATOM 6751 C C . PHE B 1 440 ? -9.734 -37.219 -21.359 1 98.25 440 PHE B C 1
ATOM 6753 O O . PHE B 1 440 ? -9.617 -38.25 -20.703 1 98.25 440 PHE B O 1
ATOM 6760 N N . SER B 1 441 ? -10.578 -37.125 -22.391 1 97.62 441 SER B N 1
ATOM 6761 C CA . SER B 1 441 ? -11.305 -38.312 -22.859 1 97.62 441 SER B CA 1
ATOM 6762 C C . SER B 1 441 ? -10.352 -39.406 -23.297 1 97.62 441 SER B C 1
ATOM 6764 O O . SER B 1 441 ? -10.516 -40.562 -22.922 1 97.62 441 SER B O 1
ATOM 6766 N N . ARG B 1 442 ? -9.336 -39.031 -24.047 1 96.44 442 ARG B N 1
ATOM 6767 C CA . ARG B 1 442 ? -8.352 -40 -24.531 1 96.44 442 ARG B CA 1
ATOM 6768 C C . ARG B 1 442 ? -7.531 -40.594 -23.391 1 96.44 442 ARG B C 1
ATOM 6770 O O . ARG B 1 442 ? -7.246 -41.781 -23.359 1 96.44 442 ARG B O 1
ATOM 6777 N N . LEU B 1 443 ? -7.094 -39.688 -22.484 1 97.56 443 LEU B N 1
ATOM 6778 C CA . LEU B 1 443 ? -6.281 -40.125 -21.359 1 97.56 443 LEU B CA 1
ATOM 6779 C C . LEU B 1 443 ? -6.996 -41.188 -20.562 1 97.56 443 LEU B C 1
ATOM 6781 O O . LEU B 1 443 ? -6.406 -42.25 -20.25 1 97.56 443 LEU B O 1
ATOM 6785 N N . ILE B 1 444 ? -8.281 -40.969 -20.266 1 97.31 444 ILE B N 1
ATOM 6786 C CA . ILE B 1 444 ? -9.047 -41.875 -19.438 1 97.31 444 ILE B CA 1
ATOM 6787 C C . ILE B 1 444 ? -9.32 -43.156 -20.219 1 97.31 444 ILE B C 1
ATOM 6789 O O . ILE B 1 444 ? -9.125 -44.281 -19.703 1 97.31 444 ILE B O 1
ATOM 6793 N N . ARG B 1 445 ? -9.727 -43.031 -21.422 1 94.5 445 ARG B N 1
ATOM 6794 C CA . ARG B 1 445 ? -10.148 -44.156 -22.234 1 94.5 445 ARG B CA 1
ATOM 6795 C C . ARG B 1 445 ? -8.969 -45.062 -22.594 1 94.5 445 ARG B C 1
ATOM 6797 O O . ARG B 1 445 ? -9.094 -46.281 -22.594 1 94.5 445 ARG B O 1
ATOM 6804 N N . ASP B 1 446 ? -7.828 -44.438 -22.812 1 90 446 ASP B N 1
ATOM 6805 C CA . ASP B 1 446 ? -6.73 -45.188 -23.422 1 90 446 ASP B CA 1
ATOM 6806 C C . ASP B 1 446 ? -5.668 -45.562 -22.391 1 90 446 ASP B C 1
ATOM 6808 O O . ASP B 1 446 ? -4.707 -46.25 -22.688 1 90 446 ASP B O 1
ATOM 6812 N N . TRP B 1 447 ? -5.91 -45.125 -21.172 1 90.94 447 TRP B N 1
ATOM 6813 C CA . TRP B 1 447 ? -4.91 -45.406 -20.141 1 90.94 447 TRP B CA 1
ATOM 6814 C C . TRP B 1 447 ? -5.016 -46.844 -19.641 1 90.94 447 TRP B C 1
ATOM 6816 O O . TRP B 1 447 ? -6.094 -47.281 -19.25 1 90.94 447 TRP B O 1
ATOM 6826 N N . ARG B 1 448 ? -3.955 -47.688 -19.828 1 82.88 448 ARG B N 1
ATOM 6827 C CA . ARG B 1 448 ? -3.957 -49.094 -19.422 1 82.88 448 ARG B CA 1
ATOM 6828 C C . ARG B 1 448 ? -3.01 -49.312 -18.25 1 82.88 448 ARG B C 1
ATOM 6830 O O . ARG B 1 448 ? -2.012 -48.594 -18.109 1 82.88 448 ARG B O 1
#

Solvent-accessible surface area (backbone atoms only — not comparable to full-atom values): 44516 Å² total; per-residue (Å²): 131,77,78,75,72,74,76,78,76,59,59,71,58,50,52,51,53,45,22,58,54,25,42,46,72,28,40,51,39,69,89,48,78,75,33,61,60,66,34,49,54,50,46,53,52,47,50,45,66,76,34,53,61,46,57,71,66,26,52,76,44,71,38,73,86,59,12,40,35,34,36,41,78,69,84,30,71,72,47,17,42,34,42,40,29,30,64,23,26,70,86,81,65,60,78,86,34,88,55,55,41,50,56,21,43,76,55,94,67,21,39,31,9,58,25,28,61,61,23,44,39,52,39,46,16,47,51,52,19,51,38,46,35,55,75,69,68,60,74,49,69,36,14,37,34,41,40,33,25,42,27,59,84,56,70,49,60,23,50,54,46,47,44,52,50,33,54,75,71,65,54,44,46,52,33,33,42,20,66,39,60,22,22,24,45,67,78,43,91,80,30,80,59,36,34,31,30,37,12,29,27,29,20,10,43,35,35,36,33,42,38,20,63,34,88,42,10,44,40,44,41,56,64,81,76,41,10,46,49,50,47,20,44,30,49,35,36,47,64,70,58,67,56,74,57,43,73,41,71,38,44,45,47,28,40,27,56,48,10,72,70,24,65,67,68,63,9,56,51,28,46,37,37,87,78,39,37,73,62,45,31,68,49,40,40,77,75,35,33,63,45,26,30,54,23,18,40,43,67,42,62,12,25,39,38,33,22,96,39,62,62,29,34,19,39,50,16,40,34,30,31,28,27,25,33,31,73,92,56,47,66,69,60,50,52,53,49,50,54,63,53,44,70,50,88,74,48,44,79,42,79,77,44,72,44,66,36,41,71,74,31,65,71,87,48,68,67,39,52,50,51,48,48,43,50,35,71,62,38,75,81,37,46,72,32,46,22,55,29,39,43,73,58,68,53,56,52,50,48,76,57,26,61,36,42,35,15,44,33,59,30,72,42,43,71,70,54,57,54,15,43,77,28,69,66,20,46,31,40,50,67,28,48,51,41,24,21,49,35,44,35,45,46,48,65,66,43,123,131,78,78,75,71,75,77,80,76,61,61,70,58,51,51,52,53,44,23,58,54,26,44,45,72,27,41,51,38,68,90,48,77,75,35,60,62,67,34,48,54,49,45,53,51,48,51,46,67,77,34,52,61,46,57,72,66,25,54,76,44,71,38,72,85,61,12,41,37,34,37,40,78,68,83,31,72,72,46,17,42,34,43,43,30,30,64,22,25,72,84,81,67,60,79,85,34,88,54,54,42,50,55,21,44,76,55,93,69,20,39,31,8,59,25,27,60,61,24,44,39,51,39,45,16,48,50,52,18,52,37,46,35,55,74,71,66,60,74,48,70,38,15,36,33,42,39,34,23,40,28,59,82,57,69,49,59,22,51,55,47,46,45,50,51,33,54,75,69,67,54,42,49,51,33,34,42,22,66,40,61,22,22,25,44,68,79,44,92,79,31,79,59,35,33,30,32,37,12,27,29,30,20,9,40,34,35,38,33,41,37,20,64,34,90,41,11,44,42,44,41,56,63,82,77,41,9,46,49,47,46,19,44,30,49,36,36,47,64,69,56,68,55,74,57,44,74,43,69,38,44,44,47,28,40,28,56,49,10,71,68,25,64,65,69,63,8,56,50,27,46,37,35,88,80,38,37,71,60,46,30,69,49,40,40,77,75,34,34,64,46,28,30,56,23,17,40,43,66,42,62,13,24,38,37,32,22,96,40,63,60,28,35,19,39,49,16,39,35,31,32,26,26,26,34,31,72,92,57,47,64,68,60,49,52,53,50,50,55,62,54,44,70,50,89,74,47,44,79,42,79,77,46,73,43,66,36,41,70,73,31,66,71,88,49,68,67,40,52,51,50,46,48,42,50,34,71,65,38,75,82,38,47,72,32,46,21,54,30,40,43,71,58,67,52,57,53,48,49,77,55,26,61,36,42,35,15,44,34,58,30,74,44,42,70,70,55,57,54,15,44,76,28,68,66,19,47,30,40,51,66,27,48,50,41,24,21,49,35,44,36,46,46,48,66,67,44,123

Organism: NCBI:txid1990687

Radius of gyration: 34.91 Å; Cα contacts (8 Å, |Δi|>4): 2128; chains: 2; bounding box: 57×105×77 Å